Protein 7X4N (pdb70)

Foldseek 3Di:
DAAEAEEFKEQLSQVLVVLQVVQVCVLQQHALQQAHDPVRDDDPCVLPSQWDADPVRGTAGRYAYEFQDCPRVVCVCPDSNVRRYDVLSYDYHHDGQQLFLLCQAPNSVVVCLVSNVVSNVVSVVPTPHHAYYEYEAEQRGNGRQRNVLNNLVVVCVVVVVHAYEYEYEDEDPLPDPDQCSLVSNLLSCLSCLVRHLAYEYFYPVLLVVCCCPQLVDPNDDSVSSSLVVSQVVCLVCVCSRQVWDACVGVVRLSVFAPPDRRLRYWKKFKDDQHWPVDPDDDADALLRQVVSSQVQSGIRAHWHLVPWAWAGKEKEKEAPHDVVVNVVSVVVCVPVHDHHHFPDHDDDYHYIYRNHFRDGDVPDTGDRGHMMMMMTTRILRSLVRLVVSLVSLVVCVVVCPPVVVNVVSGDDSVSSVVSSVVSVVVSVVSVPRHD/DAAAAEEAKDLQRLVLVLLLVVFLCQVLQQFLFQDRDDDDPQSVPRQRHFWDADPPRGTAGRYQYYYQDCVRLVVSCVDRNVNRHDPLSDQYHHPWWPQAQLCQAFNRVVVSPVSNVVVVVVVVVPDPDYQYYEYRAEQFGTNRLRNVLNCLVVVCVVCVPHAYEYAYEADDCVPPVDLCGLQSNLLRLLSCLVGHLAYEYQYVVLLVCCVPVVVNPPDDDPVFSSVLVSLQSCQVCVLCRGDWDQPNGRVRVSVLAPPDRRLRYKKKFKPPDDGPVLDADPPPPPLCLVVRRQACSGISANFGLVVFAWEAKEKEKEADDDVVSNVVVNVVVCVVPVLRYFDVRPPRYHYIYYHHHGPSDRIMMMMITSGLSNLVRLVVSLVSLCVCVVVCNPVCVNVVSPDDCVSSVSSSVVSVVVNVVSVCRRDDDD/DLQVVLLVCLLPPPPVNVVSVVVVHDLCDQDPQQDGSLQSNLQNAPQNSNVVSLVPDHPQLRQGPQRDGSLLNNLLNQRQVSNVVSVVSPYDQQGAGNVGDTSLVSNVVNVNVVNNVVSVVVDDDDPDDPD/DFAFEEEEFAPADPVCVVVPWDFQKDADVPAQKIGGNPDDIFGGPYYHYHPDFQVNVCVPPPLVQLVCQVVQFAAEEEEAAAWPLCLCLQQQLADDPPPDCPPSHHNVLVSQVSNQVVQVVQQDDDPHGKDKWKKKFKWWQALQDTGGLQDDDPQKDWDADPVRHIDIGRTDIGTDDHSVGVVVSSHSSSVPFDFAAFLRGRTFGLTKMKIKMWMWIGDPVDIFIYIYIYIRAGRQDDCVRRVADDPRVSSNVSSNQVVVLVQQQLCCQACHDDHRQPSGVVSSNCVCVQAASYHYYYHYGDHRTCVCPVRRVVSSVSSRSSRNTDHDHDRD

Organism: Sus scrofa (NCBI:txid9823)

Structure (mmCIF, N/CA/C/O backbone):
data_7X4N
#
_entry.id   7X4N
#
_cell.length_a   82.330
_cell.length_b   80.980
_cell.length_c   117.750
_cell.angle_alpha   90.00
_cell.angle_beta   93.51
_cell.angle_gamma   90.00
#
_symmetry.space_group_name_H-M   'P 1 21 1'
#
loop_
_entity.id
_entity.type
_entity.pdbx_description
1 polymer 'Tubulin alpha-1A chain'
2 polymer 'Tubulin beta chain'
3 polymer DARPin
4 polymer 'Kinesin-like protein'
5 non-polymer "GUANOSINE-5'-TRIPHOSPHATE"
6 non-polymer 'MAGNESIUM ION'
7 non-polymer "GUANOSINE-5'-DIPHOSPHATE"
8 non-polymer 'PHOSPHOAMINOPHOSPHONIC ACID-ADENYLATE ESTER'
#
loop_
_atom_site.group_PDB
_atom_site.id
_atom_site.type_symbol
_atom_site.label_atom_id
_atom_site.label_alt_id
_atom_site.label_comp_id
_atom_site.label_asym_id
_atom_site.label_entity_id
_atom_site.label_seq_id
_atom_site.pdbx_PDB_ins_code
_atom_site.Cartn_x
_atom_site.Cartn_y
_atom_site.Cartn_z
_atom_site.occupancy
_atom_site.B_iso_or_equiv
_atom_site.auth_seq_id
_atom_site.auth_comp_id
_atom_site.auth_asym_id
_atom_site.auth_atom_id
_atom_site.pdbx_PDB_model_num
ATOM 1 N N . MET A 1 1 ? -27.791 -30.351 -78.123 1.00 89.78 1 MET A N 1
ATOM 2 C CA . MET A 1 1 ? -28.634 -30.305 -76.939 1.00 85.54 1 MET A CA 1
ATOM 3 C C . MET A 1 1 ? -28.183 -31.456 -76.007 1.00 82.65 1 MET A C 1
ATOM 4 O O . MET A 1 1 ? -28.111 -32.602 -76.444 1.00 94.52 1 MET A O 1
ATOM 9 N N . ARG A 1 2 ? -27.876 -31.161 -74.744 1.00 60.72 2 ARG A N 1
ATOM 10 C CA . ARG A 1 2 ? -27.867 -32.146 -73.660 1.00 64.16 2 ARG A CA 1
ATOM 11 C C . ARG A 1 2 ? -28.109 -31.275 -72.423 1.00 59.19 2 ARG A C 1
ATOM 12 O O . ARG A 1 2 ? -27.520 -30.195 -72.320 1.00 50.79 2 ARG A O 1
ATOM 20 N N . GLU A 1 3 ? -29.017 -31.681 -71.532 1.00 55.51 3 GLU A N 1
ATOM 21 C CA . GLU A 1 3 ? -29.641 -30.715 -70.617 1.00 52.44 3 GLU A CA 1
ATOM 22 C C . GLU A 1 3 ? -28.754 -30.350 -69.415 1.00 46.13 3 GLU A C 1
ATOM 23 O O . GLU A 1 3 ? -27.819 -31.071 -69.048 1.00 47.85 3 GLU A O 1
ATOM 29 N N . CYS A 1 4 ? -29.078 -29.212 -68.782 1.00 40.29 4 CYS A N 1
ATOM 30 C CA . CYS A 1 4 ? -28.505 -28.857 -67.481 1.00 48.00 4 CYS A CA 1
ATOM 31 C C . CYS A 1 4 ? -29.607 -28.498 -66.496 1.00 38.39 4 CYS A C 1
ATOM 32 O O . CYS A 1 4 ? -30.597 -27.862 -66.883 1.00 36.17 4 CYS A O 1
ATOM 35 N N . ILE A 1 5 ? -29.440 -28.912 -65.226 1.00 43.13 5 ILE A N 1
ATOM 36 C CA . ILE A 1 5 ? -30.388 -28.584 -64.147 1.00 41.37 5 ILE A CA 1
ATOM 37 C C . ILE A 1 5 ? -29.719 -27.733 -63.075 1.00 33.72 5 ILE A C 1
ATOM 38 O O . ILE A 1 5 ? -28.657 -28.097 -62.548 1.00 30.78 5 ILE A O 1
ATOM 43 N N . SER A 1 6 ? -30.379 -26.638 -62.709 1.00 31.76 6 SER A N 1
ATOM 44 C CA . SER A 1 6 ? -29.876 -25.710 -61.700 1.00 40.00 6 SER A CA 1
ATOM 45 C C . SER A 1 6 ? -30.536 -25.943 -60.334 1.00 38.34 6 SER A C 1
ATOM 46 O O . SER A 1 6 ? -31.761 -25.844 -60.208 1.00 39.64 6 SER A O 1
ATOM 49 N N . ILE A 1 7 ? -29.738 -26.230 -59.306 1.00 35.59 7 ILE A N 1
ATOM 50 C CA . ILE A 1 7 ? -30.237 -26.264 -57.924 1.00 42.55 7 ILE A CA 1
ATOM 51 C C . ILE A 1 7 ? -29.692 -25.050 -57.187 1.00 34.92 7 ILE A C 1
ATOM 52 O O . ILE A 1 7 ? -28.469 -24.871 -57.113 1.00 37.68 7 ILE A O 1
ATOM 57 N N . HIS A 1 8 ? -30.580 -24.226 -56.626 1.00 28.50 8 HIS A N 1
ATOM 58 C CA . HIS A 1 8 ? -30.160 -23.088 -55.799 1.00 38.73 8 HIS A CA 1
ATOM 59 C C . HIS A 1 8 ? -30.493 -23.324 -54.321 1.00 39.24 8 HIS A C 1
ATOM 60 O O . HIS A 1 8 ? -31.675 -23.443 -53.950 1.00 33.78 8 HIS A O 1
ATOM 67 N N . VAL A 1 9 ? -29.448 -23.351 -53.481 1.00 37.74 9 VAL A N 1
ATOM 68 C CA . VAL A 1 9 ? -29.532 -23.751 -52.072 1.00 41.62 9 VAL A CA 1
ATOM 69 C C . VAL A 1 9 ? -29.292 -22.548 -51.165 1.00 37.87 9 VAL A C 1
ATOM 70 O O . VAL A 1 9 ? -28.259 -21.869 -51.271 1.00 34.51 9 VAL A O 1
ATOM 74 N N . GLY A 1 10 ? -30.216 -22.316 -50.236 1.00 38.42 10 GLY A N 1
ATOM 75 C CA . GLY A 1 10 ? -29.954 -21.347 -49.190 1.00 37.72 10 GLY A CA 1
ATOM 76 C C . GLY A 1 10 ? -30.032 -19.928 -49.692 1.00 41.59 10 GLY A C 1
ATOM 77 O O . GLY A 1 10 ? -29.987 -19.702 -50.907 1.00 47.51 10 GLY A O 1
ATOM 78 N N . GLN A 1 11 ? -30.132 -18.968 -48.766 1.00 43.46 11 GLN A N 1
ATOM 79 C CA . GLN A 1 11 ? -30.551 -17.610 -49.111 1.00 41.52 11 GLN A CA 1
ATOM 80 C C . GLN A 1 11 ? -29.759 -17.050 -50.292 1.00 39.85 11 GLN A C 1
ATOM 81 O O . GLN A 1 11 ? -30.337 -16.613 -51.294 1.00 41.66 11 GLN A O 1
ATOM 87 N N . ALA A 1 12 ? -28.431 -17.045 -50.189 1.00 34.85 12 ALA A N 1
ATOM 88 C CA . ALA A 1 12 ? -27.632 -16.539 -51.289 1.00 34.10 12 ALA A CA 1
ATOM 89 C C . ALA A 1 12 ? -27.941 -17.313 -52.565 1.00 44.11 12 ALA A C 1
ATOM 90 O O . ALA A 1 12 ? -28.202 -16.725 -53.623 1.00 42.63 12 ALA A O 1
ATOM 92 N N . GLY A 1 13 ? -27.962 -18.641 -52.472 1.00 44.69 13 GLY A N 1
ATOM 93 C CA . GLY A 1 13 ? -28.258 -19.434 -53.646 1.00 39.61 13 GLY A CA 1
ATOM 94 C C . GLY A 1 13 ? -29.541 -18.998 -54.314 1.00 39.55 13 GLY A C 1
ATOM 95 O O . GLY A 1 13 ? -29.600 -18.855 -55.536 1.00 42.04 13 GLY A O 1
ATOM 96 N N . VAL A 1 14 ? -30.580 -18.749 -53.524 1.00 36.47 14 VAL A N 1
ATOM 97 C CA . VAL A 1 14 ? -31.872 -18.487 -54.141 1.00 41.75 14 VAL A CA 1
ATOM 98 C C . VAL A 1 14 ? -31.899 -17.097 -54.759 1.00 41.48 14 VAL A C 1
ATOM 99 O O . VAL A 1 14 ? -32.410 -16.906 -55.867 1.00 43.56 14 VAL A O 1
ATOM 103 N N . GLN A 1 15 ? -31.346 -16.107 -54.074 1.00 41.47 15 GLN A N 1
ATOM 104 C CA . GLN A 1 15 ? -31.465 -14.757 -54.606 1.00 45.50 15 GLN A CA 1
ATOM 105 C C . GLN A 1 15 ? -30.503 -14.505 -55.756 1.00 41.26 15 GLN A C 1
ATOM 106 O O . GLN A 1 15 ? -30.728 -13.589 -56.559 1.00 39.68 15 GLN A O 1
ATOM 112 N N . ILE A 1 16 ? -29.454 -15.307 -55.858 1.00 34.04 16 ILE A N 1
ATOM 113 C CA . ILE A 1 16 ? -28.553 -15.184 -56.979 1.00 34.10 16 ILE A CA 1
ATOM 114 C C . ILE A 1 16 ? -29.111 -15.919 -58.183 1.00 38.32 16 ILE A C 1
ATOM 115 O O . ILE A 1 16 ? -29.086 -15.405 -59.305 1.00 43.53 16 ILE A O 1
ATOM 120 N N . GLY A 1 17 ? -29.666 -17.104 -57.965 1.00 36.63 17 GLY A N 1
ATOM 121 C CA . GLY A 1 17 ? -30.374 -17.782 -59.033 1.00 37.03 17 GLY A CA 1
ATOM 122 C C . GLY A 1 17 ? -31.572 -17.002 -59.529 1.00 40.01 17 GLY A C 1
ATOM 123 O O . GLY A 1 17 ? -31.899 -17.039 -60.713 1.00 47.08 17 GLY A O 1
ATOM 124 N N . ASN A 1 18 ? -32.231 -16.267 -58.651 1.00 39.99 18 ASN A N 1
ATOM 125 C CA . ASN A 1 18 ? -33.312 -15.423 -59.130 1.00 43.29 18 ASN A CA 1
ATOM 126 C C . ASN A 1 18 ? -32.776 -14.346 -60.064 1.00 39.32 18 ASN A C 1
ATOM 127 O O . ASN A 1 18 ? -33.400 -14.026 -61.085 1.00 38.53 18 ASN A O 1
ATOM 132 N N . ALA A 1 19 ? -31.625 -13.774 -59.723 1.00 33.15 19 ALA A N 1
ATOM 133 C CA . ALA A 1 19 ? -31.052 -12.759 -60.585 1.00 35.56 19 ALA A CA 1
ATOM 134 C C . ALA A 1 19 ? -30.531 -13.387 -61.862 1.00 41.41 19 ALA A C 1
ATOM 135 O O . ALA A 1 19 ? -30.525 -12.748 -62.921 1.00 35.97 19 ALA A O 1
ATOM 137 N N . CYS A 1 20 ? -30.098 -14.639 -61.770 1.00 38.56 20 CYS A N 1
ATOM 138 C CA . CYS A 1 20 ? -29.565 -15.324 -62.927 1.00 31.94 20 CYS A CA 1
ATOM 139 C C . CYS A 1 20 ? -30.666 -15.612 -63.932 1.00 39.53 20 CYS A C 1
ATOM 140 O O . CYS A 1 20 ? -30.534 -15.305 -65.125 1.00 39.24 20 CYS A O 1
ATOM 143 N N . TRP A 1 21 ? -31.776 -16.172 -63.473 1.00 36.00 21 TRP A N 1
ATOM 144 C CA . TRP A 1 21 ? -32.816 -16.500 -64.432 1.00 35.91 21 TRP A CA 1
ATOM 145 C C . TRP A 1 21 ? -33.464 -15.246 -65.005 1.00 38.33 21 TRP A C 1
ATOM 146 O O . TRP A 1 21 ? -33.827 -15.240 -66.187 1.00 44.80 21 TRP A O 1
ATOM 157 N N . GLU A 1 22 ? -33.565 -14.168 -64.213 1.00 42.00 22 GLU A N 1
ATOM 158 C CA . GLU A 1 22 ? -33.960 -12.860 -64.748 1.00 40.80 22 GLU A CA 1
ATOM 159 C C . GLU A 1 22 ? -33.132 -12.486 -65.976 1.00 40.73 22 GLU A C 1
ATOM 160 O O . GLU A 1 22 ? -33.676 -12.148 -67.035 1.00 36.31 22 GLU A O 1
ATOM 166 N N . LEU A 1 23 ? -31.805 -12.547 -65.840 1.00 36.78 23 LEU A N 1
ATOM 167 C CA . LEU A 1 23 ? -30.921 -12.189 -66.938 1.00 36.34 23 LEU A CA 1
ATOM 168 C C . LEU A 1 23 ? -30.984 -13.225 -68.054 1.00 44.81 23 LEU A C 1
ATOM 169 O O . LEU A 1 23 ? -30.902 -12.870 -69.233 1.00 41.18 23 LEU A O 1
ATOM 174 N N . TYR A 1 24 ? -31.127 -14.510 -67.706 1.00 46.60 24 TYR A N 1
ATOM 175 C CA . TYR A 1 24 ? -31.303 -15.537 -68.730 1.00 37.34 24 TYR A CA 1
ATOM 176 C C . TYR A 1 24 ? -32.523 -15.235 -69.577 1.00 43.70 24 TYR A C 1
ATOM 177 O O . TYR A 1 24 ? -32.464 -15.288 -70.812 1.00 47.44 24 TYR A O 1
ATOM 186 N N . CYS A 1 25 ? -33.641 -14.902 -68.929 1.00 42.71 25 CYS A N 1
ATOM 187 C CA . CYS A 1 25 ? -34.878 -14.678 -69.670 1.00 47.12 25 CYS A CA 1
ATOM 188 C C . CYS A 1 25 ? -34.728 -13.518 -70.649 1.00 51.29 25 CYS A C 1
ATOM 189 O O . CYS A 1 25 ? -35.120 -13.626 -71.820 1.00 53.61 25 CYS A O 1
ATOM 192 N N . LEU A 1 26 ? -34.147 -12.400 -70.186 1.00 45.69 26 LEU A N 1
ATOM 193 C CA . LEU A 1 26 ? -33.884 -11.265 -71.070 1.00 40.75 26 LEU A CA 1
ATOM 194 C C . LEU A 1 26 ? -33.005 -11.665 -72.250 1.00 46.84 26 LEU A C 1
ATOM 195 O O . LEU A 1 26 ? -33.196 -11.177 -73.372 1.00 47.73 26 LEU A O 1
ATOM 200 N N . GLU A 1 27 ? -32.035 -12.554 -72.013 1.00 47.02 27 GLU A N 1
ATOM 201 C CA . GLU A 1 27 ? -31.049 -12.873 -73.035 1.00 43.74 27 GLU A CA 1
ATOM 202 C C . GLU A 1 27 ? -31.664 -13.651 -74.191 1.00 44.45 27 GLU A C 1
ATOM 203 O O . GLU A 1 27 ? -31.192 -13.543 -75.324 1.00 43.73 27 GLU A O 1
ATOM 209 N N . HIS A 1 28 ? -32.726 -14.403 -73.942 1.00 43.90 28 HIS A N 1
ATOM 210 C CA . HIS A 1 28 ? -33.467 -15.073 -74.997 1.00 44.04 28 HIS A CA 1
ATOM 211 C C . HIS A 1 28 ? -34.874 -14.509 -75.133 1.00 49.35 28 HIS A C 1
ATOM 212 O O . HIS A 1 28 ? -35.802 -15.233 -75.503 1.00 55.10 28 HIS A O 1
ATOM 219 N N . GLY A 1 29 ? -35.047 -13.228 -74.814 1.00 47.92 29 GLY A N 1
ATOM 220 C CA . GLY A 1 29 ? -36.297 -12.535 -75.059 1.00 49.72 29 GLY A CA 1
ATOM 221 C C . GLY A 1 29 ? -37.525 -13.271 -74.571 1.00 49.39 29 GLY A C 1
ATOM 222 O O . GLY A 1 29 ? -38.596 -13.152 -75.172 1.00 51.43 29 GLY A O 1
ATOM 223 N N . ILE A 1 30 ? -37.372 -14.059 -73.490 1.00 54.62 30 ILE A N 1
ATOM 224 C CA . ILE A 1 30 ? -38.484 -14.717 -72.804 1.00 57.44 30 ILE A CA 1
ATOM 225 C C . ILE A 1 30 ? -38.994 -13.802 -71.701 1.00 56.85 30 ILE A C 1
ATOM 226 O O . ILE A 1 30 ? -38.212 -13.114 -71.030 1.00 51.49 30 ILE A O 1
ATOM 231 N N . GLN A 1 31 ? -40.325 -13.798 -71.508 1.00 62.64 31 GLN A N 1
ATOM 232 C CA . GLN A 1 31 ? -41.053 -12.908 -70.614 1.00 63.78 31 GLN A CA 1
ATOM 233 C C . GLN A 1 31 ? -41.254 -13.546 -69.244 1.00 69.25 31 GLN A C 1
ATOM 234 O O . GLN A 1 31 ? -41.161 -14.768 -69.092 1.00 72.43 31 GLN A O 1
ATOM 240 N N . PRO A 1 32 ? -41.531 -12.741 -68.206 1.00 66.96 32 PRO A N 1
ATOM 241 C CA . PRO A 1 32 ? -41.639 -13.304 -66.852 1.00 67.08 32 PRO A CA 1
ATOM 242 C C . PRO A 1 32 ? -42.809 -14.257 -66.655 1.00 66.01 32 PRO A C 1
ATOM 243 O O . PRO A 1 32 ? -43.093 -14.667 -65.518 1.00 62.43 32 PRO A O 1
ATOM 247 N N . ASP A 1 33 ? -43.497 -14.612 -67.741 1.00 62.78 33 ASP A N 1
ATOM 248 C CA . ASP A 1 33 ? -44.594 -15.567 -67.663 1.00 66.40 33 ASP A CA 1
ATOM 249 C C . ASP A 1 33 ? -44.325 -16.852 -68.444 1.00 58.01 33 ASP A C 1
ATOM 250 O O . ASP A 1 33 ? -45.226 -17.690 -68.571 1.00 58.60 33 ASP A O 1
ATOM 255 N N . GLY A 1 34 ? -43.099 -17.053 -68.923 1.00 56.39 34 GLY A N 1
ATOM 256 C CA . GLY A 1 34 ? -42.757 -18.188 -69.760 1.00 71.96 34 GLY A CA 1
ATOM 257 C C . GLY A 1 34 ? -42.850 -17.971 -71.272 1.00 70.38 34 GLY A C 1
ATOM 258 O O . GLY A 1 34 ? -42.117 -18.627 -72.025 1.00 59.55 34 GLY A O 1
ATOM 259 N N . GLN A 1 35 ? -43.730 -17.080 -71.736 1.00 72.96 35 GLN A N 1
ATOM 260 C CA . GLN A 1 35 ? -44.039 -16.984 -73.159 1.00 73.51 35 GLN A CA 1
ATOM 261 C C . GLN A 1 35 ? -42.946 -16.238 -73.914 1.00 72.26 35 GLN A C 1
ATOM 262 O O . GLN A 1 35 ? -42.242 -15.389 -73.362 1.00 74.32 35 GLN A O 1
ATOM 268 N N . MET A 1 36 ? -42.820 -16.561 -75.195 1.00 69.61 36 MET A N 1
ATOM 269 C CA . MET A 1 36 ? -41.807 -15.955 -76.036 1.00 72.53 36 MET A CA 1
ATOM 270 C C . MET A 1 36 ? -42.460 -15.392 -77.289 1.00 72.60 36 MET A C 1
ATOM 271 O O . MET A 1 36 ? -43.408 -15.987 -77.816 1.00 72.33 36 MET A O 1
ATOM 276 N N . PRO A 1 37 ? -42.008 -14.231 -77.763 1.00 74.41 37 PRO A N 1
ATOM 277 C CA . PRO A 1 37 ? -42.453 -13.744 -79.077 1.00 77.73 37 PRO A CA 1
ATOM 278 C C . PRO A 1 37 ? -41.942 -14.649 -80.191 1.00 77.33 37 PRO A C 1
ATOM 279 O O . PRO A 1 37 ? -40.747 -14.947 -80.258 1.00 82.24 37 PRO A O 1
ATOM 283 N N . SER A 1 38 ? -42.851 -15.072 -81.081 1.00 80.27 38 SER A N 1
ATOM 284 C CA . SER A 1 38 ? -42.460 -15.920 -82.211 1.00 82.58 38 SER A CA 1
ATOM 285 C C . SER A 1 38 ? -41.378 -15.285 -83.077 1.00 77.96 38 SER A C 1
ATOM 286 O O . SER A 1 38 ? -40.706 -15.998 -83.826 1.00 79.14 38 SER A O 1
ATOM 289 N N . ASP A 1 39 ? -41.208 -13.963 -82.997 1.00 79.27 39 ASP A N 1
ATOM 290 C CA . ASP A 1 39 ? -40.092 -13.289 -83.648 1.00 78.17 39 ASP A CA 1
ATOM 291 C C . ASP A 1 39 ? -38.754 -13.949 -83.345 1.00 80.20 39 ASP A C 1
ATOM 292 O O . ASP A 1 39 ? -37.823 -13.837 -84.147 1.00 84.24 39 ASP A O 1
ATOM 297 N N . LYS A 1 40 ? -38.626 -14.624 -82.191 1.00 76.79 40 LYS A N 1
ATOM 298 C CA . LYS A 1 40 ? -37.346 -15.162 -81.735 1.00 72.87 40 LYS A CA 1
ATOM 299 C C . LYS A 1 40 ? -37.358 -16.690 -81.583 1.00 77.52 40 LYS A C 1
ATOM 300 O O . LYS A 1 40 ? -36.609 -17.236 -80.769 1.00 78.35 40 LYS A O 1
ATOM 306 N N . THR A 1 41 ? -38.181 -17.396 -82.367 1.00 82.06 41 THR A N 1
ATOM 307 C CA . THR A 1 41 ? -38.168 -18.854 -82.482 1.00 78.63 41 THR A CA 1
ATOM 308 C C . THR A 1 41 ? -37.452 -19.280 -83.767 1.00 86.29 41 THR A C 1
ATOM 309 O O . THR A 1 41 ? -37.403 -18.529 -84.746 1.00 94.39 41 THR A O 1
ATOM 313 N N . ILE A 1 42 ? -36.914 -20.511 -83.782 1.00 88.74 42 ILE A N 1
ATOM 314 C CA . ILE A 1 42 ? -36.184 -20.970 -84.964 1.00 94.97 42 ILE A CA 1
ATOM 315 C C . ILE A 1 42 ? -36.738 -22.268 -85.528 1.00 87.43 42 ILE A C 1
ATOM 316 O O . ILE A 1 42 ? -37.496 -22.998 -84.889 1.00 90.87 42 ILE A O 1
ATOM 321 N N . GLY A 1 43 ? -36.331 -22.543 -86.763 1.00 86.31 43 GLY A N 1
ATOM 322 C CA . GLY A 1 43 ? -36.449 -23.899 -87.280 1.00 88.27 43 GLY A CA 1
ATOM 323 C C . GLY A 1 43 ? -35.482 -24.811 -86.565 1.00 96.84 43 GLY A C 1
ATOM 324 O O . GLY A 1 43 ? -34.312 -24.480 -86.361 1.00 106.13 43 GLY A O 1
ATOM 325 N N . GLY A 1 44 ? -35.983 -25.973 -86.167 1.00 91.92 44 GLY A N 1
ATOM 326 C CA . GLY A 1 44 ? -35.208 -26.844 -85.275 1.00 91.17 44 GLY A CA 1
ATOM 327 C C . GLY A 1 44 ? -34.015 -27.479 -85.957 1.00 104.75 44 GLY A C 1
ATOM 328 O O . GLY A 1 44 ? -34.044 -27.814 -87.147 1.00 111.87 44 GLY A O 1
ATOM 329 N N . GLY A 1 45 ? -32.958 -27.646 -85.176 1.00 108.26 45 GLY A N 1
ATOM 330 C CA . GLY A 1 45 ? -31.693 -28.164 -85.692 1.00 104.88 45 GLY A CA 1
ATOM 331 C C . GLY A 1 45 ? -30.722 -28.480 -84.583 1.00 92.76 45 GLY A C 1
ATOM 332 O O . GLY A 1 45 ? -30.838 -29.517 -83.936 1.00 86.57 45 GLY A O 1
ATOM 333 N N . SER A 1 48 ? -33.752 -21.751 -80.400 1.00 73.09 48 SER A N 1
ATOM 334 C CA . SER A 1 48 ? -34.072 -22.600 -79.256 1.00 64.97 48 SER A CA 1
ATOM 335 C C . SER A 1 48 ? -32.961 -23.613 -78.970 1.00 63.88 48 SER A C 1
ATOM 336 O O . SER A 1 48 ? -33.144 -24.822 -79.177 1.00 64.29 48 SER A O 1
ATOM 339 N N . PHE A 1 49 ? -31.796 -23.107 -78.542 1.00 62.06 49 PHE A N 1
ATOM 340 C CA . PHE A 1 49 ? -30.768 -23.925 -77.905 1.00 63.85 49 PHE A CA 1
ATOM 341 C C . PHE A 1 49 ? -30.709 -23.672 -76.406 1.00 67.98 49 PHE A C 1
ATOM 342 O O . PHE A 1 49 ? -29.638 -23.738 -75.789 1.00 67.67 49 PHE A O 1
ATOM 350 N N . ASN A 1 50 ? -31.858 -23.348 -75.831 1.00 60.81 50 ASN A N 1
ATOM 351 C CA . ASN A 1 50 ? -32.099 -23.329 -74.400 1.00 49.94 50 ASN A CA 1
ATOM 352 C C . ASN A 1 50 ? -32.251 -24.772 -73.910 1.00 55.02 50 ASN A C 1
ATOM 353 O O . ASN A 1 50 ? -33.304 -25.404 -74.067 1.00 51.02 50 ASN A O 1
ATOM 358 N N . THR A 1 51 ? -31.163 -25.308 -73.364 1.00 47.88 51 THR A N 1
ATOM 359 C CA . THR A 1 51 ? -31.152 -26.553 -72.609 1.00 44.91 51 THR A CA 1
ATOM 360 C C . THR A 1 51 ? -31.399 -26.337 -71.112 1.00 50.91 51 THR A C 1
ATOM 361 O O . THR A 1 51 ? -31.691 -27.301 -70.389 1.00 45.53 51 THR A O 1
ATOM 365 N N . PHE A 1 52 ? -31.203 -25.100 -70.635 1.00 48.55 52 PHE A N 1
ATOM 366 C CA . PHE A 1 52 ? -31.603 -24.601 -69.324 1.00 40.14 52 PHE A CA 1
ATOM 367 C C . PHE A 1 52 ? -33.095 -24.329 -69.250 1.00 43.30 52 PHE A C 1
ATOM 368 O O . PHE A 1 52 ? -33.608 -24.005 -68.180 1.00 45.28 52 PHE A O 1
ATOM 376 N N . PHE A 1 53 ? -33.794 -24.407 -70.360 1.00 44.77 53 PHE A N 1
ATOM 377 C CA . PHE A 1 53 ? -35.217 -24.143 -70.380 1.00 48.88 53 PHE A CA 1
ATOM 378 C C . PHE A 1 53 ? -35.902 -25.341 -71.017 1.00 51.63 53 PHE A C 1
ATOM 379 O O . PHE A 1 53 ? -35.348 -25.992 -71.910 1.00 54.49 53 PHE A O 1
ATOM 387 N N . SER A 1 54 ? -37.109 -25.627 -70.551 1.00 53.77 54 SER A N 1
ATOM 388 C CA . SER A 1 54 ? -37.897 -26.741 -71.050 1.00 54.11 54 SER A CA 1
ATOM 389 C C . SER A 1 54 ? -39.129 -26.179 -71.729 1.00 56.26 54 SER A C 1
ATOM 390 O O . SER A 1 54 ? -39.757 -25.251 -71.218 1.00 57.91 54 SER A O 1
ATOM 393 N N . GLU A 1 55 ? -39.440 -26.704 -72.897 1.00 69.28 55 GLU A N 1
ATOM 394 C CA . GLU A 1 55 ? -40.602 -26.243 -73.627 1.00 75.34 55 GLU A CA 1
ATOM 395 C C . GLU A 1 55 ? -41.789 -27.109 -73.244 1.00 76.18 55 GLU A C 1
ATOM 396 O O . GLU A 1 55 ? -41.655 -28.323 -73.046 1.00 75.51 55 GLU A O 1
ATOM 402 N N . THR A 1 56 ? -42.944 -26.475 -73.113 1.00 75.32 56 THR A N 1
ATOM 403 C CA . THR A 1 56 ? -44.181 -27.197 -72.895 1.00 81.73 56 THR A CA 1
ATOM 404 C C . THR A 1 56 ? -45.196 -26.749 -73.942 1.00 88.88 56 THR A C 1
ATOM 405 O O . THR A 1 56 ? -44.964 -25.803 -74.703 1.00 87.51 56 THR A O 1
ATOM 409 N N . GLY A 1 57 ? -46.311 -27.471 -74.014 1.00 88.73 57 GLY A N 1
ATOM 410 C CA . GLY A 1 57 ? -47.410 -27.026 -74.849 1.00 85.22 57 GLY A CA 1
ATOM 411 C C . GLY A 1 57 ? -47.925 -25.673 -74.401 1.00 86.62 57 GLY A C 1
ATOM 412 O O . GLY A 1 57 ? -47.870 -25.326 -73.221 1.00 95.20 57 GLY A O 1
ATOM 413 N N . ALA A 1 58 ? -48.434 -24.907 -75.367 1.00 82.87 58 ALA A N 1
ATOM 414 C CA . ALA A 1 58 ? -48.794 -23.494 -75.224 1.00 88.74 58 ALA A CA 1
ATOM 415 C C . ALA A 1 58 ? -47.570 -22.593 -75.107 1.00 91.60 58 ALA A C 1
ATOM 416 O O . ALA A 1 58 ? -47.690 -21.442 -74.670 1.00 93.46 58 ALA A O 1
ATOM 418 N N . GLY A 1 59 ? -46.399 -23.098 -75.490 1.00 91.19 59 GLY A N 1
ATOM 419 C CA . GLY A 1 59 ? -45.196 -22.280 -75.584 1.00 86.43 59 GLY A CA 1
ATOM 420 C C . GLY A 1 59 ? -44.806 -21.535 -74.323 1.00 86.35 59 GLY A C 1
ATOM 421 O O . GLY A 1 59 ? -44.360 -20.380 -74.404 1.00 83.89 59 GLY A O 1
ATOM 422 N N . LYS A 1 60 ? -44.982 -22.158 -73.153 1.00 77.22 60 LYS A N 1
ATOM 423 C CA . LYS A 1 60 ? -44.368 -21.659 -71.929 1.00 73.09 60 LYS A CA 1
ATOM 424 C C . LYS A 1 60 ? -42.995 -22.311 -71.792 1.00 67.44 60 LYS A C 1
ATOM 425 O O . LYS A 1 60 ? -42.842 -23.511 -72.053 1.00 66.50 60 LYS A O 1
ATOM 431 N N . HIS A 1 61 ? -41.997 -21.504 -71.430 1.00 63.00 61 HIS A N 1
ATOM 432 C CA . HIS A 1 61 ? -40.635 -21.964 -71.178 1.00 59.26 61 HIS A CA 1
ATOM 433 C C . HIS A 1 61 ? -40.356 -21.902 -69.675 1.00 58.72 61 HIS A C 1
ATOM 434 O O . HIS A 1 61 ? -40.460 -20.838 -69.052 1.00 53.29 61 HIS A O 1
ATOM 441 N N . VAL A 1 62 ? -40.031 -23.049 -69.092 1.00 55.91 62 VAL A N 1
ATOM 442 C CA . VAL A 1 62 ? -39.978 -23.223 -67.648 1.00 51.42 62 VAL A CA 1
ATOM 443 C C . VAL A 1 62 ? -38.558 -23.609 -67.258 1.00 49.89 62 VAL A C 1
ATOM 444 O O . VAL A 1 62 ? -38.062 -24.656 -67.688 1.00 46.46 62 VAL A O 1
ATOM 448 N N . PRO A 1 63 ? -37.869 -22.814 -66.442 1.00 48.87 63 PRO A N 1
ATOM 449 C CA . PRO A 1 63 ? -36.447 -23.078 -66.198 1.00 45.35 63 PRO A CA 1
ATOM 450 C C . PRO A 1 63 ? -36.250 -24.451 -65.575 1.00 51.21 63 PRO A C 1
ATOM 451 O O . PRO A 1 63 ? -37.071 -24.913 -64.776 1.00 53.35 63 PRO A O 1
ATOM 455 N N . ARG A 1 64 ? -35.162 -25.122 -65.973 1.00 50.50 64 ARG A N 1
ATOM 456 C CA . ARG A 1 64 ? -34.768 -26.388 -65.346 1.00 48.02 64 ARG A CA 1
ATOM 457 C C . ARG A 1 64 ? -34.029 -26.074 -64.038 1.00 41.73 64 ARG A C 1
ATOM 458 O O . ARG A 1 64 ? -32.809 -26.210 -63.901 1.00 38.52 64 ARG A O 1
ATOM 466 N N . ALA A 1 65 ? -34.800 -25.660 -63.042 1.00 45.61 65 ALA A N 1
ATOM 467 C CA . ALA A 1 65 ? -34.192 -25.179 -61.809 1.00 46.52 65 ALA A CA 1
ATOM 468 C C . ALA A 1 65 ? -34.999 -25.612 -60.595 1.00 44.31 65 ALA A C 1
ATOM 469 O O . ALA A 1 65 ? -36.230 -25.665 -60.642 1.00 46.93 65 ALA A O 1
ATOM 471 N N . VAL A 1 66 ? -34.290 -25.915 -59.508 1.00 42.61 66 VAL A N 1
ATOM 472 C CA . VAL A 1 66 ? -34.890 -26.192 -58.206 1.00 44.37 66 VAL A CA 1
ATOM 473 C C . VAL A 1 66 ? -34.305 -25.196 -57.210 1.00 37.69 66 VAL A C 1
ATOM 474 O O . VAL A 1 66 ? -33.080 -25.003 -57.151 1.00 34.38 66 VAL A O 1
ATOM 478 N N . PHE A 1 67 ? -35.188 -24.519 -56.481 1.00 37.04 67 PHE A N 1
ATOM 479 C CA . PHE A 1 67 ? -34.823 -23.507 -55.493 1.00 41.67 67 PHE A CA 1
ATOM 480 C C . PHE A 1 67 ? -35.148 -24.076 -54.116 1.00 45.00 67 PHE A C 1
ATOM 481 O O . PHE A 1 67 ? -36.305 -24.422 -53.842 1.00 46.31 67 PHE A O 1
ATOM 489 N N . VAL A 1 68 ? -34.150 -24.202 -53.250 1.00 38.47 68 VAL A N 1
ATOM 490 C CA . VAL A 1 68 ? -34.389 -24.885 -51.981 1.00 51.00 68 VAL A CA 1
ATOM 491 C C . VAL A 1 68 ? -33.905 -24.034 -50.805 1.00 45.28 68 VAL A C 1
ATOM 492 O O . VAL A 1 68 ? -32.739 -23.616 -50.758 1.00 41.84 68 VAL A O 1
ATOM 496 N N . ASP A 1 69 ? -34.815 -23.768 -49.862 1.00 44.27 69 ASP A N 1
ATOM 497 C CA . ASP A 1 69 ? -34.467 -23.100 -48.611 1.00 52.54 69 ASP A CA 1
ATOM 498 C C . ASP A 1 69 ? -35.142 -23.787 -47.424 1.00 47.77 69 ASP A C 1
ATOM 499 O O . ASP A 1 69 ? -36.301 -24.209 -47.504 1.00 45.99 69 ASP A O 1
ATOM 504 N N . LEU A 1 70 ? -34.409 -23.894 -46.314 1.00 48.52 70 LEU A N 1
ATOM 505 C CA . LEU A 1 70 ? -34.983 -24.531 -45.127 1.00 55.24 70 LEU A CA 1
ATOM 506 C C . LEU A 1 70 ? -36.007 -23.645 -44.419 1.00 48.35 70 LEU A C 1
ATOM 507 O O . LEU A 1 70 ? -36.840 -24.182 -43.685 1.00 44.75 70 LEU A O 1
ATOM 512 N N . GLU A 1 71 ? -35.968 -22.316 -44.630 1.00 47.61 71 GLU A N 1
ATOM 513 C CA . GLU A 1 71 ? -36.967 -21.344 -44.187 1.00 47.10 71 GLU A CA 1
ATOM 514 C C . GLU A 1 71 ? -37.816 -20.907 -45.376 1.00 51.38 71 GLU A C 1
ATOM 515 O O . GLU A 1 71 ? -37.422 -21.099 -46.532 1.00 61.63 71 GLU A O 1
ATOM 521 N N . PRO A 1 72 ? -38.972 -20.307 -45.149 1.00 46.27 72 PRO A N 1
ATOM 522 C CA . PRO A 1 72 ? -39.855 -20.028 -46.288 1.00 48.85 72 PRO A CA 1
ATOM 523 C C . PRO A 1 72 ? -39.798 -18.609 -46.827 1.00 47.38 72 PRO A C 1
ATOM 524 O O . PRO A 1 72 ? -40.335 -18.352 -47.901 1.00 50.60 72 PRO A O 1
ATOM 528 N N . THR A 1 73 ? -39.159 -17.681 -46.117 1.00 50.27 73 THR A N 1
ATOM 529 C CA . THR A 1 73 ? -39.308 -16.266 -46.455 1.00 48.40 73 THR A CA 1
ATOM 530 C C . THR A 1 73 ? -38.718 -15.911 -47.830 1.00 49.06 73 THR A C 1
ATOM 531 O O . THR A 1 73 ? -39.325 -15.145 -48.590 1.00 42.72 73 THR A O 1
ATOM 535 N N . VAL A 1 74 ? -37.536 -16.428 -48.171 1.00 43.47 74 VAL A N 1
ATOM 536 C CA . VAL A 1 74 ? -36.916 -15.946 -49.399 1.00 41.76 74 VAL A CA 1
ATOM 537 C C . VAL A 1 74 ? -37.615 -16.531 -50.624 1.00 48.90 74 VAL A C 1
ATOM 538 O O . VAL A 1 74 ? -37.892 -15.816 -51.596 1.00 53.75 74 VAL A O 1
ATOM 542 N N . ILE A 1 75 ? -37.911 -17.831 -50.613 1.00 43.48 75 ILE A N 1
ATOM 543 C CA . ILE A 1 75 ? -38.611 -18.395 -51.755 1.00 42.58 75 ILE A CA 1
ATOM 544 C C . ILE A 1 75 ? -40.057 -17.925 -51.785 1.00 46.19 75 ILE A C 1
ATOM 545 O O . ILE A 1 75 ? -40.677 -17.874 -52.851 1.00 48.78 75 ILE A O 1
ATOM 550 N N . ASP A 1 76 ? -40.606 -17.528 -50.645 1.00 48.38 76 ASP A N 1
ATOM 551 C CA . ASP A 1 76 ? -41.907 -16.871 -50.675 1.00 53.23 76 ASP A CA 1
ATOM 552 C C . ASP A 1 76 ? -41.872 -15.615 -51.545 1.00 49.60 76 ASP A C 1
ATOM 553 O O . ASP A 1 76 ? -42.876 -15.268 -52.173 1.00 55.85 76 ASP A O 1
ATOM 558 N N . GLU A 1 77 ? -40.731 -14.929 -51.600 1.00 47.07 77 GLU A N 1
ATOM 559 C CA . GLU A 1 77 ? -40.601 -13.699 -52.371 1.00 54.12 77 GLU A CA 1
ATOM 560 C C . GLU A 1 77 ? -40.281 -13.974 -53.846 1.00 58.06 77 GLU A C 1
ATOM 561 O O . GLU A 1 77 ? -40.290 -13.041 -54.667 1.00 51.21 77 GLU A O 1
ATOM 567 N N . VAL A 1 78 ? -40.001 -15.236 -54.184 1.00 55.63 78 VAL A N 1
ATOM 568 C CA . VAL A 1 78 ? -39.989 -15.719 -55.566 1.00 54.57 78 VAL A CA 1
ATOM 569 C C . VAL A 1 78 ? -41.382 -16.170 -56.007 1.00 57.88 78 VAL A C 1
ATOM 570 O O . VAL A 1 78 ? -41.739 -16.037 -57.188 1.00 56.40 78 VAL A O 1
ATOM 574 N N . ARG A 1 79 ? -42.183 -16.684 -55.071 1.00 54.76 79 ARG A N 1
ATOM 575 C CA . ARG A 1 79 ? -43.485 -17.250 -55.390 1.00 55.81 79 ARG A CA 1
ATOM 576 C C . ARG A 1 79 ? -44.544 -16.193 -55.649 1.00 56.55 79 ARG A C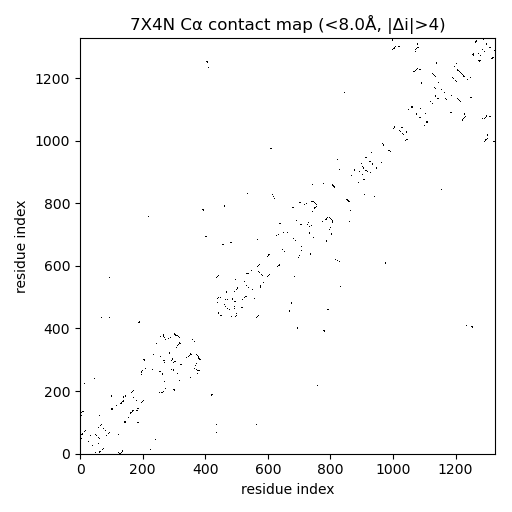 1
ATOM 577 O O . ARG A 1 79 ? -45.597 -16.518 -56.209 1.00 53.65 79 ARG A O 1
ATOM 585 N N . THR A 1 80 ? -44.308 -14.944 -55.241 1.00 57.89 80 THR A N 1
ATOM 586 C CA . THR A 1 80 ? -45.299 -13.895 -55.442 1.00 63.03 80 THR A CA 1
ATOM 587 C C . THR A 1 80 ? -44.737 -12.675 -56.158 1.00 61.61 80 THR A C 1
ATOM 588 O O . THR A 1 80 ? -45.425 -11.652 -56.237 1.00 63.05 80 THR A O 1
ATOM 592 N N . GLY A 1 81 ? -43.514 -12.747 -56.675 1.00 61.63 81 GLY A N 1
ATOM 593 C CA . GLY A 1 81 ? -42.930 -11.652 -57.415 1.00 57.09 81 GLY A CA 1
ATOM 594 C C . GLY A 1 81 ? -43.272 -11.712 -58.891 1.00 63.56 81 GLY A C 1
ATOM 595 O O . GLY A 1 81 ? -44.129 -12.476 -59.342 1.00 61.50 81 GLY A O 1
ATOM 596 N N . THR A 1 82 ? -42.558 -10.881 -59.654 1.00 60.00 82 THR A N 1
ATOM 597 C CA . THR A 1 82 ? -42.697 -10.827 -61.104 1.00 57.66 82 THR A CA 1
ATOM 598 C C . THR A 1 82 ? -42.689 -12.207 -61.750 1.00 61.35 82 THR A C 1
ATOM 599 O O . THR A 1 82 ? -43.252 -12.399 -62.839 1.00 63.94 82 THR A O 1
ATOM 603 N N . TYR A 1 83 ? -42.060 -13.178 -61.097 1.00 55.96 83 TYR A N 1
ATOM 604 C CA . TYR A 1 83 ? -41.737 -14.448 -61.721 1.00 52.88 83 TYR A CA 1
ATOM 605 C C . TYR A 1 83 ? -42.532 -15.608 -61.143 1.00 51.10 83 TYR A C 1
ATOM 606 O O . TYR A 1 83 ? -42.115 -16.762 -61.284 1.00 47.77 83 TYR A O 1
ATOM 615 N N . ARG A 1 84 ? -43.672 -15.337 -60.496 1.00 54.77 84 ARG A N 1
ATOM 616 C CA . ARG A 1 84 ? -44.518 -16.443 -60.048 1.00 57.21 84 ARG A CA 1
ATOM 617 C C . ARG A 1 84 ? -44.943 -17.329 -61.211 1.00 56.83 84 ARG A C 1
ATOM 618 O O . ARG A 1 84 ? -45.308 -18.495 -61.009 1.00 56.05 84 ARG A O 1
ATOM 626 N N . GLN A 1 85 ? -44.867 -16.793 -62.423 1.00 58.86 85 GLN A N 1
ATOM 627 C CA . GLN A 1 85 ? -45.306 -17.406 -63.661 1.00 49.96 85 GLN A CA 1
ATOM 628 C C . GLN A 1 85 ? -44.234 -18.291 -64.269 1.00 49.93 85 GLN A C 1
ATOM 629 O O . GLN A 1 85 ? -44.539 -19.354 -64.823 1.00 51.06 85 GLN A O 1
ATOM 635 N N . LEU A 1 86 ? -42.977 -17.853 -64.189 1.00 49.26 86 LEU A N 1
ATOM 636 C CA . LEU A 1 86 ? -41.897 -18.568 -64.856 1.00 46.07 86 LEU A CA 1
ATOM 637 C C . LEU A 1 86 ? -41.762 -19.982 -64.314 1.00 45.74 86 LEU A C 1
ATOM 638 O O . LEU A 1 86 ? -41.830 -20.957 -65.074 1.00 41.29 86 LEU A O 1
ATOM 643 N N . PHE A 1 87 ? -41.615 -20.106 -62.985 1.00 52.86 87 PHE A N 1
ATOM 644 C CA . PHE A 1 87 ? -41.287 -21.354 -62.300 1.00 41.89 87 PHE A CA 1
ATOM 645 C C . PHE A 1 87 ? -42.538 -22.144 -61.924 1.00 44.45 87 PHE A C 1
ATOM 646 O O . PHE A 1 87 ? -43.527 -21.576 -61.447 1.00 53.16 87 PHE A O 1
ATOM 654 N N . HIS A 1 88 ? -42.475 -23.459 -62.110 1.00 41.92 88 HIS A N 1
ATOM 655 C CA . HIS A 1 88 ? -43.496 -24.349 -61.575 1.00 50.58 88 HIS A CA 1
ATOM 656 C C . HIS A 1 88 ? -43.329 -24.444 -60.060 1.00 51.11 88 HIS A C 1
ATOM 657 O O . HIS A 1 88 ? -42.201 -24.527 -59.566 1.00 46.33 88 HIS A O 1
ATOM 664 N N . PRO A 1 89 ? -44.427 -24.415 -59.297 1.00 56.27 89 PRO A N 1
ATOM 665 C CA . PRO A 1 89 ? -44.297 -24.450 -57.824 1.00 56.54 89 PRO A CA 1
ATOM 666 C C . PRO A 1 89 ? -43.562 -25.674 -57.280 1.00 53.62 89 PRO A C 1
ATOM 667 O O . PRO A 1 89 ? -42.781 -25.532 -56.328 1.00 47.00 89 PRO A O 1
ATOM 671 N N . GLU A 1 90 ? -43.775 -26.866 -57.854 1.00 49.85 90 GLU A N 1
ATOM 672 C CA . GLU A 1 90 ? -43.035 -28.046 -57.412 1.00 50.92 90 GLU A CA 1
ATOM 673 C C . GLU A 1 90 ? -41.539 -27.779 -57.321 1.00 49.56 90 GLU A C 1
ATOM 674 O O . GLU A 1 90 ? -40.846 -28.381 -56.501 1.00 53.09 90 GLU A O 1
ATOM 680 N N . GLN A 1 91 ? -41.024 -26.884 -58.153 1.00 54.10 91 GLN A N 1
ATOM 681 C CA . GLN A 1 91 ? -39.595 -26.616 -58.183 1.00 54.27 91 GLN A CA 1
ATOM 682 C C . GLN A 1 91 ? -39.131 -25.804 -56.984 1.00 51.76 91 GLN A C 1
ATOM 683 O O . GLN A 1 91 ? -37.916 -25.706 -56.755 1.00 49.59 91 GLN A O 1
ATOM 689 N N . LEU A 1 92 ? -40.065 -25.212 -56.237 1.00 49.99 92 LEU A N 1
ATOM 690 C CA . LEU A 1 92 ? -39.781 -24.264 -55.163 1.00 45.61 92 LEU A CA 1
ATOM 691 C C . LEU A 1 92 ? -40.123 -24.946 -53.840 1.00 53.71 92 LEU A C 1
ATOM 692 O O . LEU A 1 92 ? -41.282 -24.940 -53.408 1.00 55.73 92 LEU A O 1
ATOM 697 N N . ILE A 1 93 ? -39.116 -25.536 -53.200 1.00 48.98 93 ILE A N 1
ATOM 698 C CA . ILE A 1 93 ? -39.310 -26.319 -51.988 1.00 47.43 93 ILE A CA 1
ATOM 699 C C . ILE A 1 93 ? -38.833 -25.502 -50.793 1.00 48.84 93 ILE A C 1
ATOM 700 O O . ILE A 1 93 ? -37.740 -24.920 -50.827 1.00 50.29 93 ILE A O 1
ATOM 705 N N . THR A 1 94 ? -39.651 -25.450 -49.735 1.00 54.72 94 THR A N 1
ATOM 706 C CA . THR A 1 94 ? -39.258 -24.815 -48.482 1.00 52.60 94 THR A CA 1
ATOM 707 C C . THR A 1 94 ? -39.551 -25.738 -47.300 1.00 48.43 94 THR A C 1
ATOM 708 O O . THR A 1 94 ? -40.353 -26.676 -47.377 1.00 46.78 94 THR A O 1
ATOM 712 N N . GLY A 1 95 ? -38.850 -25.467 -46.203 1.00 53.00 95 GLY A N 1
ATOM 713 C CA . GLY A 1 95 ? -39.244 -25.910 -44.888 1.00 46.95 95 GLY A CA 1
ATOM 714 C C . GLY A 1 95 ? -39.685 -24.740 -44.023 1.00 44.58 95 GLY A C 1
ATOM 715 O O . GLY A 1 95 ? -39.890 -23.616 -44.498 1.00 39.95 95 GLY A O 1
ATOM 716 N N . LYS A 1 96 ? -39.814 -25.010 -42.718 1.00 50.28 96 LYS A N 1
ATOM 717 C CA . LYS A 1 96 ? -40.207 -23.966 -41.783 1.00 41.67 96 LYS A CA 1
ATOM 718 C C . LYS A 1 96 ? -39.071 -23.499 -40.891 1.00 34.17 96 LYS A C 1
ATOM 719 O O . LYS A 1 96 ? -38.858 -22.293 -40.772 1.00 36.25 96 LYS A O 1
ATOM 725 N N . GLU A 1 97 ? -38.327 -24.394 -40.254 1.00 36.88 97 GLU A N 1
ATOM 726 C CA . GLU A 1 97 ? -37.215 -23.970 -39.410 1.00 44.20 97 GLU A CA 1
ATOM 727 C C . GLU A 1 97 ? -35.962 -23.993 -40.248 1.00 37.79 97 GLU A C 1
ATOM 728 O O . GLU A 1 97 ? -35.615 -25.040 -40.799 1.00 41.05 97 GLU A O 1
ATOM 734 N N . ASP A 1 98 ? -35.251 -22.872 -40.273 1.00 37.68 98 ASP A N 1
ATOM 735 C CA . ASP A 1 98 ? -33.984 -22.784 -40.985 1.00 36.27 98 ASP A CA 1
ATOM 736 C C . ASP A 1 98 ? -32.896 -23.578 -40.246 1.00 35.37 98 ASP A C 1
ATOM 737 O O . ASP A 1 98 ? -33.147 -24.296 -39.273 1.00 48.53 98 ASP A O 1
ATOM 742 N N . ALA A 1 99 ? -31.663 -23.455 -40.724 1.00 36.28 99 ALA A N 1
ATOM 743 C CA . ALA A 1 99 ? -30.467 -23.923 -40.026 1.00 42.32 99 ALA A CA 1
ATOM 744 C C . ALA A 1 99 ? -29.835 -22.700 -39.382 1.00 43.08 99 ALA A C 1
ATOM 745 O O . ALA A 1 99 ? -29.300 -21.839 -40.076 1.00 59.69 99 ALA A O 1
ATOM 747 N N . ALA A 1 100 ? -29.949 -22.561 -38.080 1.00 42.18 100 ALA A N 1
ATOM 748 C CA . ALA A 1 100 ? -29.672 -21.249 -37.500 1.00 41.58 100 ALA A CA 1
ATOM 749 C C . ALA A 1 100 ? -28.175 -20.983 -37.641 1.00 43.92 100 ALA A C 1
ATOM 750 O O . ALA A 1 100 ? -27.383 -21.169 -36.713 1.00 50.67 100 ALA A O 1
ATOM 752 N N . ASN A 1 101 ? -27.793 -20.529 -38.839 1.00 41.01 101 ASN A N 1
ATOM 753 C CA . ASN A 1 101 ? -26.402 -20.390 -39.278 1.00 32.52 101 ASN A CA 1
ATOM 754 C C . ASN A 1 101 ? -25.507 -21.536 -38.829 1.00 35.02 101 ASN A C 1
ATOM 755 O O . ASN A 1 101 ? -24.317 -21.326 -38.579 1.00 35.52 101 ASN A O 1
ATOM 760 N N . ASN A 1 102 ? -26.064 -22.748 -38.749 1.00 35.85 102 ASN A N 1
ATOM 761 C CA . ASN A 1 102 ? -25.368 -23.925 -38.235 1.00 41.52 102 ASN A CA 1
ATOM 762 C C . ASN A 1 102 ? -25.196 -24.959 -39.356 1.00 39.81 102 ASN A C 1
ATOM 763 O O . ASN A 1 102 ? -26.188 -25.509 -39.855 1.00 37.07 102 ASN A O 1
ATOM 768 N N . TYR A 1 103 ? -23.939 -25.223 -39.750 1.00 34.74 103 TYR A N 1
ATOM 769 C CA . TYR A 1 103 ? -23.668 -26.228 -40.781 1.00 37.66 103 TYR A CA 1
ATOM 770 C C . TYR A 1 103 ? -24.295 -27.570 -40.425 1.00 42.31 103 TYR A C 1
ATOM 771 O O . TYR A 1 103 ? -24.804 -28.291 -41.299 1.00 37.01 103 TYR A O 1
ATOM 780 N N . ALA A 1 104 ? -24.256 -27.926 -39.137 1.00 45.19 104 ALA A N 1
ATOM 781 C CA . ALA A 1 104 ? -24.731 -29.236 -38.731 1.00 36.60 104 ALA A CA 1
ATOM 782 C C . ALA A 1 104 ? -26.245 -29.326 -38.811 1.00 34.54 104 ALA A C 1
ATOM 783 O O . ALA A 1 104 ? -26.768 -30.407 -39.067 1.00 35.27 104 ALA A O 1
ATOM 785 N N . ARG A 1 105 ? -26.973 -28.219 -38.614 1.00 40.05 105 ARG A N 1
ATOM 786 C CA . ARG A 1 105 ? -28.414 -28.293 -38.839 1.00 39.41 105 ARG A CA 1
ATOM 787 C C . ARG A 1 105 ? -28.686 -28.712 -40.272 1.00 44.49 105 ARG A C 1
ATOM 788 O O . ARG A 1 105 ? -29.555 -29.562 -40.521 1.00 49.76 105 ARG A O 1
ATOM 796 N N . GLY A 1 106 ? -27.946 -28.131 -41.231 1.00 45.51 106 GLY A N 1
ATOM 797 C CA . GLY A 1 106 ? -28.229 -28.382 -42.636 1.00 38.46 106 GLY A CA 1
ATOM 798 C C . GLY A 1 106 ? -27.800 -29.769 -43.086 1.00 42.89 106 GLY A C 1
ATOM 799 O O . GLY A 1 106 ? -28.563 -30.487 -43.733 1.00 44.44 106 GLY A O 1
ATOM 800 N N . HIS A 1 107 ? -26.581 -30.175 -42.728 1.00 40.37 107 HIS A N 1
ATOM 801 C CA . HIS A 1 107 ? -26.071 -31.480 -43.129 1.00 36.13 107 HIS A CA 1
ATOM 802 C C . HIS A 1 107 ? -26.666 -32.632 -42.319 1.00 36.88 107 HIS A C 1
ATOM 803 O O . HIS A 1 107 ? -26.861 -33.725 -42.863 1.00 41.44 107 HIS A O 1
ATOM 810 N N . TYR A 1 108 ? -26.954 -32.430 -41.029 1.00 44.35 108 TYR A N 1
ATOM 811 C CA . TYR A 1 108 ? -27.160 -33.559 -40.112 1.00 42.49 108 TYR A CA 1
ATOM 812 C C . TYR A 1 108 ? -28.553 -33.661 -39.498 1.00 37.63 108 TYR A C 1
ATOM 813 O O . TYR A 1 108 ? -29.032 -34.775 -39.313 1.00 40.75 108 TYR A O 1
ATOM 822 N N . THR A 1 109 ? -29.235 -32.562 -39.164 1.00 35.88 109 THR A N 1
ATOM 823 C CA . THR A 1 109 ? -30.523 -32.680 -38.481 1.00 43.02 109 THR A CA 1
ATOM 824 C C . THR A 1 109 ? -31.657 -32.094 -39.309 1.00 42.17 109 THR A C 1
ATOM 825 O O . THR A 1 109 ? -32.507 -32.849 -39.773 1.00 46.98 109 THR A O 1
ATOM 829 N N . ILE A 1 110 ? -31.730 -30.774 -39.473 1.00 48.40 110 ILE A N 1
ATOM 830 C CA . ILE A 1 110 ? -32.872 -30.180 -40.166 1.00 50.95 110 ILE A CA 1
ATOM 831 C C . ILE A 1 110 ? -32.803 -30.487 -41.652 1.00 48.02 110 ILE A C 1
ATOM 832 O O . ILE A 1 110 ? -33.837 -30.564 -42.329 1.00 49.02 110 ILE A O 1
ATOM 837 N N . GLY A 1 111 ? -31.594 -30.699 -42.174 1.00 51.46 111 GLY A N 1
ATOM 838 C CA . GLY A 1 111 ? -31.454 -31.068 -43.573 1.00 42.76 111 GLY A CA 1
ATOM 839 C C . GLY A 1 111 ? -31.974 -32.464 -43.872 1.00 49.21 111 GLY A C 1
ATOM 840 O O . GLY A 1 111 ? -32.716 -32.657 -44.840 1.00 55.46 111 GLY A O 1
ATOM 841 N N . LYS A 1 112 ? -31.594 -33.461 -43.051 1.00 41.63 112 LYS A N 1
ATOM 842 C CA . LYS A 1 112 ? -31.994 -34.838 -43.334 1.00 39.66 112 LYS A CA 1
ATOM 843 C C . LYS A 1 112 ? -33.507 -34.993 -43.399 1.00 42.95 112 LYS A C 1
ATOM 844 O O . LYS A 1 112 ? -33.988 -36.030 -43.868 1.00 49.49 112 LYS A O 1
ATOM 850 N N . GLU A 1 113 ? -34.261 -33.992 -42.959 1.00 39.71 113 GLU A N 1
ATOM 851 C CA . GLU A 1 113 ? -35.709 -34.081 -42.924 1.00 45.62 113 GLU A CA 1
ATOM 852 C C . GLU A 1 113 ? -36.360 -33.544 -44.185 1.00 49.79 113 GLU A C 1
ATOM 853 O O . GLU A 1 113 ? -37.582 -33.671 -44.329 1.00 56.34 113 GLU A O 1
ATOM 859 N N . ILE A 1 114 ? -35.584 -32.935 -45.087 1.00 51.70 114 ILE A N 1
ATOM 860 C CA . ILE A 1 114 ? -36.115 -32.355 -46.315 1.00 50.89 114 ILE A CA 1
ATOM 861 C C . ILE A 1 114 ? -35.321 -32.807 -47.535 1.00 50.39 114 ILE A C 1
ATOM 862 O O . ILE A 1 114 ? -35.648 -32.415 -48.659 1.00 49.57 114 ILE A O 1
ATOM 867 N N . ILE A 1 115 ? -34.294 -33.648 -47.338 1.00 47.10 115 ILE A N 1
ATOM 868 C CA . ILE A 1 115 ? -33.371 -34.063 -48.391 1.00 47.72 115 ILE A CA 1
ATOM 869 C C . ILE A 1 115 ? -34.020 -35.066 -49.336 1.00 51.74 115 ILE A C 1
ATOM 870 O O . ILE A 1 115 ? -33.670 -35.123 -50.518 1.00 49.21 115 ILE A O 1
ATOM 875 N N . ASP A 1 116 ? -34.975 -35.864 -48.863 1.00 56.14 116 ASP A N 1
ATOM 876 C CA . ASP A 1 116 ? -35.592 -36.832 -49.764 1.00 54.91 116 ASP A CA 1
ATOM 877 C C . ASP A 1 116 ? -36.535 -36.142 -50.737 1.00 49.14 116 ASP A C 1
ATOM 878 O O . ASP A 1 116 ? -36.446 -36.349 -51.949 1.00 50.05 116 ASP A O 1
ATOM 883 N N . LEU A 1 117 ? -37.424 -35.289 -50.226 1.00 50.71 117 LEU A N 1
ATOM 884 C CA . LEU A 1 117 ? -38.309 -34.530 -51.106 1.00 53.53 117 LEU A CA 1
ATOM 885 C C . LEU A 1 117 ? -37.549 -33.717 -52.150 1.00 55.60 117 LEU A C 1
ATOM 886 O O . LEU A 1 117 ? -37.996 -33.614 -53.299 1.00 56.47 117 LEU A O 1
ATOM 891 N N . VAL A 1 118 ? -36.410 -33.129 -51.789 1.00 50.48 118 VAL A N 1
ATOM 892 C CA . VAL A 1 118 ? -35.644 -32.398 -52.799 1.00 49.12 118 VAL A CA 1
ATOM 893 C C . VAL A 1 118 ? -35.174 -33.360 -53.889 1.00 55.72 118 VAL A C 1
ATOM 894 O O . VAL A 1 118 ? -35.404 -33.139 -55.093 1.00 46.39 118 VAL A O 1
ATOM 898 N N . LEU A 1 119 ? -34.554 -34.474 -53.469 1.00 52.89 119 LEU A N 1
ATOM 899 C CA . LEU A 1 119 ? -34.115 -35.498 -54.411 1.00 47.84 119 LEU A CA 1
ATOM 900 C C . LEU A 1 119 ? -35.231 -35.886 -55.350 1.00 52.40 119 LEU A C 1
ATOM 901 O O . LEU A 1 119 ? -35.043 -35.942 -56.571 1.00 54.20 119 LEU A O 1
ATOM 906 N N . ASP A 1 120 ? -36.413 -36.101 -54.824 1.00 49.69 120 ASP A N 1
ATOM 907 C CA . ASP A 1 120 ? -37.438 -36.642 -55.701 1.00 55.19 120 ASP A CA 1
ATOM 908 C C . ASP A 1 120 ? -38.148 -35.592 -56.521 1.00 56.71 120 ASP A C 1
ATOM 909 O O . ASP A 1 120 ? -38.743 -35.907 -57.550 1.00 65.98 120 ASP A O 1
ATOM 914 N N . ARG A 1 121 ? -38.049 -34.345 -56.161 1.00 54.01 121 ARG A N 1
ATOM 915 C CA . ARG A 1 121 ? -38.469 -33.310 -57.095 1.00 54.83 121 ARG A CA 1
ATOM 916 C C . ARG A 1 121 ? -37.398 -33.112 -58.148 1.00 55.85 121 ARG A C 1
ATOM 917 O O . ARG A 1 121 ? -37.703 -32.987 -59.339 1.00 50.21 121 ARG A O 1
ATOM 925 N N . ILE A 1 122 ? -36.132 -33.074 -57.724 1.00 55.07 122 ILE A N 1
ATOM 926 C CA . ILE A 1 122 ? -35.096 -32.878 -58.713 1.00 49.07 122 ILE A CA 1
ATOM 927 C C . ILE A 1 122 ? -35.102 -34.071 -59.641 1.00 57.66 122 ILE A C 1
ATOM 928 O O . ILE A 1 122 ? -34.656 -33.962 -60.786 1.00 54.57 122 ILE A O 1
ATOM 933 N N . ARG A 1 123 ? -35.643 -35.207 -59.168 1.00 60.69 123 ARG A N 1
ATOM 934 C CA . ARG A 1 123 ? -35.944 -36.342 -60.040 1.00 56.97 123 ARG A CA 1
ATOM 935 C C . ARG A 1 123 ? -36.906 -35.954 -61.165 1.00 58.16 123 ARG A C 1
ATOM 936 O O . ARG A 1 123 ? -36.763 -36.440 -62.289 1.00 59.70 123 ARG A O 1
ATOM 944 N N . LYS A 1 124 ? -37.893 -35.078 -60.901 1.00 57.79 124 LYS A N 1
ATOM 945 C CA . LYS A 1 124 ? -38.870 -34.812 -61.961 1.00 59.59 124 LYS A CA 1
ATOM 946 C C . LYS A 1 124 ? -38.290 -33.938 -63.064 1.00 63.77 124 LYS A C 1
ATOM 947 O O . LYS A 1 124 ? -38.718 -34.032 -64.222 1.00 55.44 124 LYS A O 1
ATOM 953 N N . LEU A 1 125 ? -37.343 -33.063 -62.730 1.00 59.92 125 LEU A N 1
ATOM 954 C CA . LEU A 1 125 ? -36.695 -32.320 -63.796 1.00 55.70 125 LEU A CA 1
ATOM 955 C C . LEU A 1 125 ? -35.818 -33.241 -64.636 1.00 57.82 125 LEU A C 1
ATOM 956 O O . LEU A 1 125 ? -35.700 -33.034 -65.847 1.00 57.77 125 LEU A O 1
ATOM 961 N N . ALA A 1 126 ? -35.255 -34.297 -64.030 1.00 57.48 126 ALA A N 1
ATOM 962 C CA . ALA A 1 126 ? -34.288 -35.161 -64.708 1.00 55.37 126 ALA A CA 1
ATOM 963 C C . ALA A 1 126 ? -34.967 -36.194 -65.599 1.00 59.86 126 ALA A C 1
ATOM 964 O O . ALA A 1 126 ? -34.506 -36.461 -66.721 1.00 48.85 126 ALA A O 1
ATOM 966 N N . ASP A 1 127 ? -36.055 -36.792 -65.107 1.00 61.69 127 ASP A N 1
ATOM 967 C CA . ASP A 1 127 ? -36.850 -37.760 -65.859 1.00 62.99 127 ASP A CA 1
ATOM 968 C C . ASP A 1 127 ? -37.516 -37.146 -67.090 1.00 57.61 127 ASP A C 1
ATOM 969 O O . ASP A 1 127 ? -38.224 -37.851 -67.817 1.00 63.86 127 ASP A O 1
ATOM 974 N N . GLN A 1 128 ? -37.303 -35.857 -67.333 1.00 56.82 128 GLN A N 1
ATOM 975 C CA . GLN A 1 128 ? -37.870 -35.148 -68.466 1.00 55.31 128 GLN A CA 1
ATOM 976 C C . GLN A 1 128 ? -36.775 -34.665 -69.418 1.00 59.45 128 GLN A C 1
ATOM 977 O O . GLN A 1 128 ? -37.048 -33.865 -70.323 1.00 60.37 128 GLN A O 1
ATOM 983 N N . CYS A 1 129 ? -35.543 -35.139 -69.231 1.00 57.15 129 CYS A N 1
ATOM 984 C CA . CYS A 1 129 ? -34.404 -34.829 -70.085 1.00 57.11 129 CYS A CA 1
ATOM 985 C C . CYS A 1 129 ? -34.014 -36.052 -70.914 1.00 53.48 129 CYS A C 1
ATOM 986 O O . CYS A 1 129 ? -33.929 -37.162 -70.379 1.00 51.46 129 CYS A O 1
ATOM 989 N N . THR A 1 130 ? -33.734 -35.839 -72.215 1.00 60.08 130 THR A N 1
ATOM 990 C CA . THR A 1 130 ? -33.417 -36.935 -73.146 1.00 51.87 130 THR A CA 1
ATOM 991 C C . THR A 1 130 ? -31.950 -37.359 -73.047 1.00 48.63 130 THR A C 1
ATOM 992 O O . THR A 1 130 ? -31.645 -38.550 -72.929 1.00 47.28 130 THR A O 1
ATOM 996 N N . GLY A 1 131 ? -31.026 -36.406 -73.147 1.00 56.68 131 GLY A N 1
ATOM 997 C CA . GLY A 1 131 ? -29.711 -36.536 -72.563 1.00 57.64 131 GLY A CA 1
ATOM 998 C C . GLY A 1 131 ? -29.692 -35.812 -71.231 1.00 62.45 131 GLY A C 1
ATOM 999 O O . GLY A 1 131 ? -30.723 -35.346 -70.747 1.00 68.08 131 GLY A O 1
ATOM 1000 N N . LEU A 1 132 ? -28.505 -35.739 -70.618 1.00 66.51 132 LEU A N 1
ATOM 1001 C CA . LEU A 1 132 ? -28.342 -34.958 -69.390 1.00 57.93 132 LEU A CA 1
ATOM 1002 C C . LEU A 1 132 ? -26.876 -34.924 -68.993 1.00 56.33 132 LEU A C 1
ATOM 1003 O O . LEU A 1 132 ? -26.196 -35.953 -69.009 1.00 57.28 132 LEU A O 1
ATOM 1008 N N . GLN A 1 133 ? -26.410 -33.738 -68.611 1.00 53.59 133 GLN A N 1
ATOM 1009 C CA . GLN A 1 133 ? -25.006 -33.523 -68.293 1.00 51.12 133 GLN A CA 1
ATOM 1010 C C . GLN A 1 133 ? -24.726 -33.484 -66.809 1.00 49.31 133 GLN A C 1
ATOM 1011 O O . GLN A 1 133 ? -23.590 -33.761 -66.397 1.00 43.74 133 GLN A O 1
ATOM 1017 N N . GLY A 1 134 ? -25.722 -33.094 -66.010 1.00 47.36 134 GLY A N 1
ATOM 1018 C CA . GLY A 1 134 ? -25.536 -32.834 -64.604 1.00 41.44 134 GLY A CA 1
ATOM 1019 C C . GLY A 1 134 ? -26.140 -31.505 -64.205 1.00 37.90 134 GLY A C 1
ATOM 1020 O O . GLY A 1 134 ? -27.081 -31.009 -64.842 1.00 32.77 134 GLY A O 1
ATOM 1021 N N . PHE A 1 135 ? -25.570 -30.927 -63.136 1.00 43.62 135 PHE A N 1
ATOM 1022 C CA . PHE A 1 135 ? -26.231 -29.909 -62.323 1.00 34.68 135 PHE A CA 1
ATOM 1023 C C . PHE A 1 135 ? -25.322 -28.722 -62.049 1.00 33.72 135 PHE A C 1
ATOM 1024 O O . PHE A 1 135 ? -24.136 -28.892 -61.738 1.00 33.92 135 PHE A O 1
ATOM 1032 N N . SER A 1 136 ? -25.908 -27.526 -62.123 1.00 28.95 136 SER A N 1
ATOM 1033 C CA . SER A 1 136 ? -25.256 -26.276 -61.737 1.00 38.78 136 SER A CA 1
ATOM 1034 C C . SER A 1 136 ? -25.855 -25.867 -60.382 1.00 34.39 136 SER A C 1
ATOM 1035 O O . SER A 1 136 ? -27.054 -25.576 -60.302 1.00 38.15 136 SER A O 1
ATOM 1038 N N . VAL A 1 137 ? -25.051 -25.870 -59.309 1.00 38.35 137 VAL A N 1
ATOM 1039 C CA . VAL A 1 137 ? -25.572 -25.762 -57.925 1.00 44.17 137 VAL A CA 1
ATOM 1040 C C . VAL A 1 137 ? -25.088 -24.471 -57.245 1.00 35.45 137 VAL A C 1
ATOM 1041 O O . VAL A 1 137 ? -23.880 -24.267 -57.071 1.00 36.05 137 VAL A O 1
ATOM 1045 N N . PHE A 1 138 ? -26.032 -23.629 -56.820 1.00 31.54 138 PHE A N 1
ATOM 1046 C CA . PHE A 1 138 ? -25.737 -22.298 -56.278 1.00 40.61 138 PHE A CA 1
ATOM 1047 C C . PHE A 1 138 ? -25.984 -22.273 -54.764 1.00 42.13 138 PHE A C 1
ATOM 1048 O O . PHE A 1 138 ? -27.104 -22.562 -54.319 1.00 36.00 138 PHE A O 1
ATOM 1056 N N . HIS A 1 139 ? -24.947 -21.898 -53.988 1.00 41.33 139 HIS A N 1
ATOM 1057 C CA . HIS A 1 139 ? -24.957 -22.003 -52.527 1.00 40.85 139 HIS A CA 1
ATOM 1058 C C . HIS A 1 139 ? -23.983 -21.002 -51.889 1.00 38.16 139 HIS A C 1
ATOM 1059 O O . HIS A 1 139 ? -23.194 -20.343 -52.564 1.00 37.30 139 HIS A O 1
ATOM 1066 N N . SER A 1 140 ? -24.055 -20.892 -50.561 1.00 45.33 140 SER A N 1
ATOM 1067 C CA . SER A 1 140 ? -23.212 -19.993 -49.772 1.00 44.15 140 SER A CA 1
ATOM 1068 C C . SER A 1 140 ? -22.330 -20.761 -48.791 1.00 40.86 140 SER A C 1
ATOM 1069 O O . SER A 1 140 ? -22.746 -21.772 -48.217 1.00 40.58 140 SER A O 1
ATOM 1072 N N . PHE A 1 141 ? -21.112 -20.250 -48.580 1.00 33.45 141 PHE A N 1
ATOM 1073 C CA . PHE A 1 141 ? -20.177 -20.898 -47.666 1.00 34.14 141 PHE A CA 1
ATOM 1074 C C . PHE A 1 141 ? -20.501 -20.628 -46.196 1.00 44.06 141 PHE A C 1
ATOM 1075 O O . PHE A 1 141 ? -20.119 -21.425 -45.329 1.00 43.29 141 PHE A O 1
ATOM 1083 N N . GLY A 1 142 ? -21.164 -19.510 -45.892 1.00 39.88 142 GLY A N 1
ATOM 1084 C CA . GLY A 1 142 ? -21.319 -19.064 -44.523 1.00 35.24 142 GLY A CA 1
ATOM 1085 C C . GLY A 1 142 ? -22.699 -19.325 -43.968 1.00 39.92 142 GLY A C 1
ATOM 1086 O O . GLY A 1 142 ? -22.878 -19.394 -42.744 1.00 38.56 142 GLY A O 1
ATOM 1087 N N . GLY A 1 143 ? -23.677 -19.474 -44.863 1.00 39.24 143 GLY A N 1
ATOM 1088 C CA . GLY A 1 143 ? -25.015 -19.838 -44.434 1.00 37.80 143 GLY A CA 1
ATOM 1089 C C . GLY A 1 143 ? -25.070 -21.237 -43.853 1.00 38.90 143 GLY A C 1
ATOM 1090 O O . GLY A 1 143 ? -24.224 -22.091 -44.121 1.00 42.47 143 GLY A O 1
ATOM 1091 N N . GLY A 1 144 ? -26.085 -21.479 -43.034 1.00 38.60 144 GLY A N 1
ATOM 1092 C CA . GLY A 1 144 ? -26.231 -22.810 -42.473 1.00 37.96 144 GLY A CA 1
ATOM 1093 C C . GLY A 1 144 ? -26.691 -23.812 -43.507 1.00 37.26 144 GLY A C 1
ATOM 1094 O O . GLY A 1 144 ? -26.093 -24.879 -43.663 1.00 39.69 144 GLY A O 1
ATOM 1095 N N . THR A 1 145 ? -27.773 -23.481 -44.221 1.00 41.83 145 THR A N 1
ATOM 1096 C CA . THR A 1 145 ? -28.261 -24.333 -45.303 1.00 40.05 145 THR A CA 1
ATOM 1097 C C . THR A 1 145 ? -27.288 -24.327 -46.478 1.00 43.75 145 THR A C 1
ATOM 1098 O O . THR A 1 145 ? -26.926 -25.387 -47.004 1.00 45.03 145 THR A O 1
ATOM 1102 N N . GLY A 1 146 ? -26.877 -23.129 -46.909 1.00 36.50 146 GLY A N 1
ATOM 1103 C CA . GLY A 1 146 ? -25.861 -23.010 -47.938 1.00 36.70 146 GLY A CA 1
ATOM 1104 C C . GLY A 1 146 ? -24.695 -23.951 -47.733 1.00 40.00 146 GLY A C 1
ATOM 1105 O O . GLY A 1 146 ? -24.355 -24.731 -48.614 1.00 51.74 146 GLY A O 1
ATOM 1106 N N . SER A 1 147 ? -24.068 -23.904 -46.568 1.00 38.74 147 SER A N 1
ATOM 1107 C CA . SER A 1 147 ? -22.911 -24.767 -46.347 1.00 41.78 147 SER A CA 1
ATOM 1108 C C . SER A 1 147 ? -23.337 -26.214 -46.143 1.00 48.02 147 SER A C 1
ATOM 1109 O O . SER A 1 147 ? -22.811 -27.126 -46.800 1.00 49.61 147 SER A O 1
ATOM 1112 N N . GLY A 1 148 ? -24.307 -26.436 -45.248 1.00 42.93 148 GLY A N 1
ATOM 1113 C CA . GLY A 1 148 ? -24.592 -27.737 -44.684 1.00 37.85 148 GLY A CA 1
ATOM 1114 C C . GLY A 1 148 ? -25.510 -28.625 -45.481 1.00 38.00 148 GLY A C 1
ATOM 1115 O O . GLY A 1 148 ? -25.222 -29.811 -45.652 1.00 43.59 148 GLY A O 1
ATOM 1116 N N . PHE A 1 149 ? -26.630 -28.082 -45.950 1.00 32.63 149 PHE A N 1
ATOM 1117 C CA . PHE A 1 149 ? -27.521 -28.882 -46.780 1.00 34.13 149 PHE A CA 1
ATOM 1118 C C . PHE A 1 149 ? -26.885 -29.169 -48.149 1.00 49.55 149 PHE A C 1
ATOM 1119 O O . PHE A 1 149 ? -26.940 -30.305 -48.643 1.00 47.16 149 PHE A O 1
ATOM 1127 N N . THR A 1 150 ? -26.270 -28.151 -48.769 1.00 43.53 150 THR A N 1
ATOM 1128 C CA . THR A 1 150 ? -25.560 -28.343 -50.028 1.00 39.60 150 THR A CA 1
ATOM 1129 C C . THR A 1 150 ? -24.643 -29.552 -49.980 1.00 37.99 150 THR A C 1
ATOM 1130 O O . THR A 1 150 ? -24.686 -30.402 -50.869 1.00 39.77 150 THR A O 1
ATOM 1134 N N . SER A 1 151 ? -23.811 -29.665 -48.948 1.00 37.78 151 SER A N 1
ATOM 1135 C CA . SER A 1 151 ? -22.944 -30.839 -48.889 1.00 41.01 151 SER A CA 1
ATOM 1136 C C . SER A 1 151 ? -23.752 -32.128 -48.792 1.00 42.55 151 SER A C 1
ATOM 1137 O O . SER A 1 151 ? -23.306 -33.184 -49.263 1.00 39.48 151 SER A O 1
ATOM 1140 N N . LEU A 1 152 ? -24.941 -32.074 -48.187 1.00 43.61 152 LEU A N 1
ATOM 1141 C CA . LEU A 1 152 ? -25.741 -33.293 -48.105 1.00 46.12 152 LEU A CA 1
ATOM 1142 C C . LEU A 1 152 ? -26.315 -33.647 -49.470 1.00 35.74 152 LEU A C 1
ATOM 1143 O O . LEU A 1 152 ? -26.382 -34.823 -49.838 1.00 38.26 152 LEU A O 1
ATOM 1148 N N . LEU A 1 153 ? -26.703 -32.636 -50.241 1.00 38.96 153 LEU A N 1
ATOM 1149 C CA . LEU A 1 153 ? -27.223 -32.854 -51.589 1.00 41.44 153 LEU A CA 1
ATOM 1150 C C . LEU A 1 153 ? -26.147 -33.387 -52.530 1.00 40.49 153 LEU A C 1
ATOM 1151 O O . LEU A 1 153 ? -26.412 -34.273 -53.350 1.00 32.96 153 LEU A O 1
ATOM 1156 N N . MET A 1 154 ? -24.928 -32.852 -52.429 1.00 42.51 154 MET A N 1
ATOM 1157 C CA . MET A 1 154 ? -23.837 -33.317 -53.274 1.00 33.95 154 MET A CA 1
ATOM 1158 C C . MET A 1 154 ? -23.502 -34.774 -52.995 1.00 39.59 154 MET A C 1
ATOM 1159 O O . MET A 1 154 ? -23.300 -35.554 -53.927 1.00 39.52 154 MET A O 1
ATOM 1164 N N . GLU A 1 155 ? -23.440 -35.170 -51.717 1.00 48.90 155 GLU A N 1
ATOM 1165 C CA . GLU A 1 155 ? -23.220 -36.585 -51.410 1.00 45.60 155 GLU A CA 1
ATOM 1166 C C . GLU A 1 155 ? -24.258 -37.462 -52.098 1.00 45.35 155 GLU A C 1
ATOM 1167 O O . GLU A 1 155 ? -23.923 -38.502 -52.674 1.00 45.19 155 GLU A O 1
ATOM 1173 N N . ARG A 1 156 ? -25.513 -37.032 -52.091 1.00 41.24 156 ARG A N 1
ATOM 1174 C CA . ARG A 1 156 ? -26.584 -37.845 -52.636 1.00 40.92 156 ARG A CA 1
ATOM 1175 C C . ARG A 1 156 ? -26.857 -37.641 -54.115 1.00 48.24 156 ARG A C 1
ATOM 1176 O O . ARG A 1 156 ? -27.174 -38.630 -54.786 1.00 55.04 156 ARG A O 1
ATOM 1184 N N . LEU A 1 157 ? -26.673 -36.437 -54.678 1.00 50.62 157 LEU A N 1
ATOM 1185 C CA . LEU A 1 157 ? -26.661 -36.321 -56.142 1.00 35.74 157 LEU A CA 1
ATOM 1186 C C . LEU A 1 157 ? -25.486 -37.049 -56.759 1.00 43.55 157 LEU A C 1
ATOM 1187 O O . LEU A 1 157 ? -25.385 -37.102 -57.989 1.00 55.39 157 LEU A O 1
ATOM 1192 N N . SER A 1 158 ? -24.586 -37.584 -55.944 1.00 43.57 158 SER A N 1
ATOM 1193 C CA . SER A 1 158 ? -23.392 -38.261 -56.408 1.00 37.98 158 SER A CA 1
ATOM 1194 C C . SER A 1 158 ? -23.511 -39.776 -56.320 1.00 44.86 158 SER A C 1
ATOM 1195 O O . SER A 1 158 ? -22.631 -40.479 -56.822 1.00 46.32 158 SER A O 1
ATOM 1198 N N . VAL A 1 159 ? -24.561 -40.292 -55.683 1.00 48.47 159 VAL A N 1
ATOM 1199 C CA . VAL A 1 159 ? -24.831 -41.720 -55.650 1.00 49.71 159 VAL A CA 1
ATOM 1200 C C . VAL A 1 159 ? -26.001 -42.085 -56.556 1.00 48.64 159 VAL A C 1
ATOM 1201 O O . VAL A 1 159 ? -25.924 -43.066 -57.301 1.00 52.58 159 VAL A O 1
ATOM 1205 N N . ASP A 1 160 ? -27.090 -41.323 -56.502 1.00 42.80 160 ASP A N 1
ATOM 1206 C CA . ASP A 1 160 ? -27.889 -41.099 -57.696 1.00 51.06 160 ASP A CA 1
ATOM 1207 C C . ASP A 1 160 ? -27.043 -40.241 -58.633 1.00 56.46 160 ASP A C 1
ATOM 1208 O O . ASP A 1 160 ? -26.172 -39.494 -58.170 1.00 51.86 160 ASP A O 1
ATOM 1213 N N . TYR A 1 161 ? -27.268 -40.370 -59.955 1.00 42.71 161 TYR A N 1
ATOM 1214 C CA . TYR A 1 161 ? -26.570 -39.543 -60.962 1.00 40.78 161 TYR A CA 1
ATOM 1215 C C . TYR A 1 161 ? -25.054 -39.534 -60.726 1.00 44.90 161 TYR A C 1
ATOM 1216 O O . TYR A 1 161 ? -24.406 -38.487 -60.835 1.00 41.28 161 TYR A O 1
ATOM 1225 N N . GLY A 1 162 ? -24.481 -40.683 -60.343 1.00 43.90 162 GLY A N 1
ATOM 1226 C CA . GLY A 1 162 ? -23.040 -40.743 -60.124 1.00 49.18 162 GLY A CA 1
ATOM 1227 C C . GLY A 1 162 ? -22.232 -40.463 -61.377 1.00 51.42 162 GLY A C 1
ATOM 1228 O O . GLY A 1 162 ? -21.047 -40.104 -61.305 1.00 50.27 162 GLY A O 1
ATOM 1229 N N . LYS A 1 163 ? -22.870 -40.588 -62.524 1.00 54.61 163 LYS A N 1
ATOM 1230 C CA . LYS 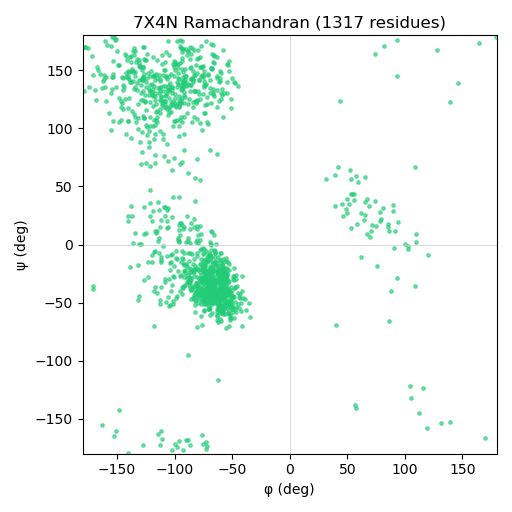A 1 163 ? -22.209 -40.469 -63.808 1.00 63.58 163 LYS A CA 1
ATOM 1231 C C . LYS A 1 163 ? -22.076 -38.996 -64.227 1.00 57.92 163 LYS A C 1
ATOM 1232 O O . LYS A 1 163 ? -21.092 -38.609 -64.878 1.00 53.53 163 LYS A O 1
ATOM 1238 N N . LYS A 1 164 ? -22.994 -38.158 -63.738 1.00 54.76 164 LYS A N 1
ATOM 1239 C CA . LYS A 1 164 ? -23.287 -36.774 -64.078 1.00 49.75 164 LYS A CA 1
ATOM 1240 C C . LYS A 1 164 ? -22.259 -35.805 -63.454 1.00 51.37 164 LYS A C 1
ATOM 1241 O O . LYS A 1 164 ? -21.618 -36.085 -62.427 1.00 52.22 164 LYS A O 1
ATOM 1247 N N . SER A 1 165 ? -22.082 -34.661 -64.125 1.00 50.13 165 SER A N 1
ATOM 1248 C CA . SER A 1 165 ? -21.107 -33.635 -63.764 1.00 47.94 165 SER A CA 1
ATOM 1249 C C . SER A 1 165 ? -21.729 -32.607 -62.810 1.00 42.08 165 SER A C 1
ATOM 1250 O O . SER A 1 165 ? -22.911 -32.265 -62.917 1.00 41.26 165 SER A O 1
ATOM 1253 N N . LYS A 1 166 ? -20.927 -32.101 -61.876 1.00 36.11 166 LYS A N 1
ATOM 1254 C CA . LYS A 1 166 ? -21.454 -31.224 -60.826 1.00 43.97 166 LYS A CA 1
ATOM 1255 C C . LYS A 1 166 ? -20.636 -29.939 -60.790 1.00 40.56 166 LYS A C 1
ATOM 1256 O O . LYS A 1 166 ? -19.463 -29.951 -60.396 1.00 43.68 166 LYS A O 1
ATOM 1262 N N . LEU A 1 167 ? -21.257 -28.839 -61.206 1.00 35.63 167 LEU A N 1
ATOM 1263 C CA . LEU A 1 167 ? -20.676 -27.497 -61.155 1.00 46.55 167 LEU A CA 1
ATOM 1264 C C . LEU A 1 167 ? -21.353 -26.668 -60.068 1.00 46.14 167 LEU A C 1
ATOM 1265 O O . LEU A 1 167 ? -22.587 -26.566 -60.032 1.00 44.19 167 LEU A O 1
ATOM 1270 N N . GLU A 1 168 ? -20.553 -26.063 -59.198 1.00 42.63 168 GLU A N 1
ATOM 1271 C CA . GLU A 1 168 ? -21.095 -25.208 -58.154 1.00 44.40 168 GLU A CA 1
ATOM 1272 C C . GLU A 1 168 ? -20.560 -23.783 -58.294 1.00 43.80 168 GLU A C 1
ATOM 1273 O O . GLU A 1 168 ? -19.387 -23.568 -58.630 1.00 46.06 168 GLU A O 1
ATOM 1279 N N . PHE A 1 169 ? -21.450 -22.813 -58.097 1.00 43.44 169 PHE A N 1
ATOM 1280 C CA . PHE A 1 169 ? -21.095 -21.411 -57.899 1.00 44.26 169 PHE A CA 1
ATOM 1281 C C . PHE A 1 169 ? -21.264 -21.102 -56.409 1.00 42.35 169 PHE A C 1
ATOM 1282 O O . PHE A 1 169 ? -22.376 -21.204 -55.874 1.00 34.83 169 PHE A O 1
ATOM 1290 N N . SER A 1 170 ? -20.162 -20.744 -55.743 1.00 38.29 170 SER A N 1
ATOM 1291 C CA . SER A 1 170 ? -20.073 -20.721 -54.286 1.00 36.95 170 SER A CA 1
ATOM 1292 C C . SER A 1 170 ? -19.768 -19.318 -53.767 1.00 34.29 170 SER A C 1
ATOM 1293 O O . SER A 1 170 ? -18.869 -18.651 -54.283 1.00 39.89 170 SER A O 1
ATOM 1296 N N . ILE A 1 171 ? -20.491 -18.857 -52.725 1.00 35.69 171 ILE A N 1
ATOM 1297 C CA . ILE A 1 171 ? -20.194 -17.544 -52.133 1.00 36.47 171 ILE A CA 1
ATOM 1298 C C . ILE A 1 171 ? -19.072 -17.672 -51.129 1.00 35.07 171 ILE A C 1
ATOM 1299 O O . ILE A 1 171 ? -19.027 -18.622 -50.347 1.00 41.76 171 ILE A O 1
ATOM 1304 N N . TYR A 1 172 ? -18.199 -16.683 -51.096 1.00 28.97 172 TYR A N 1
ATOM 1305 C CA . TYR A 1 172 ? -17.126 -16.672 -50.119 1.00 32.35 172 TYR A CA 1
ATOM 1306 C C . TYR A 1 172 ? -17.330 -15.453 -49.232 1.00 38.29 172 TYR A C 1
ATOM 1307 O O . TYR A 1 172 ? -17.429 -14.325 -49.748 1.00 32.58 172 TYR A O 1
ATOM 1316 N N . PRO A 1 173 ? -17.424 -15.625 -47.908 1.00 42.05 173 PRO A N 1
ATOM 1317 C CA . PRO A 1 173 ? -18.014 -14.578 -47.074 1.00 38.74 173 PRO A CA 1
ATOM 1318 C C . PRO A 1 173 ? -17.060 -13.421 -46.859 1.00 34.28 173 PRO A C 1
ATOM 1319 O O . PRO A 1 173 ? -15.839 -13.590 -46.781 1.00 31.45 173 PRO A O 1
ATOM 1323 N N . ALA A 1 174 ? -17.643 -12.234 -46.785 1.00 34.95 174 ALA A N 1
ATOM 1324 C CA . ALA A 1 174 ? -16.933 -11.045 -46.372 1.00 40.28 174 ALA A CA 1
ATOM 1325 C C . ALA A 1 174 ? -17.581 -10.474 -45.109 1.00 44.56 174 ALA A C 1
ATOM 1326 O O . ALA A 1 174 ? -18.804 -10.578 -44.930 1.00 41.91 174 ALA A O 1
ATOM 1328 N N . PRO A 1 175 ? -16.779 -9.906 -44.196 1.00 48.09 175 PRO A N 1
ATOM 1329 C CA . PRO A 1 175 ? -17.359 -9.234 -43.013 1.00 48.60 175 PRO A CA 1
ATOM 1330 C C . PRO A 1 175 ? -18.293 -8.064 -43.318 1.00 45.20 175 PRO A C 1
ATOM 1331 O O . PRO A 1 175 ? -19.223 -7.831 -42.536 1.00 50.41 175 PRO A O 1
ATOM 1335 N N . GLN A 1 176 ? -18.098 -7.333 -44.422 1.00 44.01 176 GLN A N 1
ATOM 1336 C CA . GLN A 1 176 ? -18.989 -6.221 -44.755 1.00 43.77 176 GLN A CA 1
ATOM 1337 C C . GLN A 1 176 ? -20.436 -6.647 -44.959 1.00 43.53 176 GLN A C 1
ATOM 1338 O O . GLN A 1 176 ? -21.318 -5.781 -44.981 1.00 45.91 176 GLN A O 1
ATOM 1344 N N . VAL A 1 177 ? -20.700 -7.940 -45.142 1.00 43.44 177 VAL A N 1
ATOM 1345 C CA . VAL A 1 177 ? -22.066 -8.439 -45.230 1.00 46.03 177 VAL A CA 1
ATOM 1346 C C . VAL A 1 177 ? -22.193 -9.775 -44.502 1.00 51.93 177 VAL A C 1
ATOM 1347 O O . VAL A 1 177 ? -23.125 -10.542 -44.775 1.00 53.04 177 VAL A O 1
ATOM 1351 N N . SER A 1 178 ? -21.262 -10.075 -43.583 1.00 54.30 178 SER A N 1
ATOM 1352 C CA . SER A 1 178 ? -21.423 -11.241 -42.709 1.00 52.79 178 SER A CA 1
ATOM 1353 C C . SER A 1 178 ? -22.688 -11.115 -41.884 1.00 46.59 178 SER A C 1
ATOM 1354 O O . SER A 1 178 ? -22.932 -10.083 -41.252 1.00 49.11 178 SER A O 1
ATOM 1357 N N . THR A 1 179 ? -23.489 -12.176 -41.899 1.00 46.56 179 THR A N 1
ATOM 1358 C CA . THR A 1 179 ? -24.658 -12.319 -41.041 1.00 51.44 179 THR A CA 1
ATOM 1359 C C . THR A 1 179 ? -24.357 -13.140 -39.779 1.00 45.92 179 THR A C 1
ATOM 1360 O O . THR A 1 179 ? -25.273 -13.402 -38.993 1.00 41.03 179 THR A O 1
ATOM 1364 N N . ALA A 1 180 ? -23.105 -13.555 -39.575 1.00 36.44 180 ALA A N 1
ATOM 1365 C CA . ALA A 1 180 ? -22.814 -14.560 -38.567 1.00 34.96 180 ALA A CA 1
ATOM 1366 C C . ALA A 1 180 ? -21.307 -14.709 -38.401 1.00 39.96 180 ALA A C 1
ATOM 1367 O O . ALA A 1 180 ? -20.517 -14.292 -39.256 1.00 40.53 180 ALA A O 1
ATOM 1369 N N . VAL A 1 181 ? -20.934 -15.305 -37.264 1.00 34.25 181 VAL A N 1
ATOM 1370 C CA . VAL A 1 181 ? -19.555 -15.357 -36.794 1.00 31.52 181 VAL A CA 1
ATOM 1371 C C . VAL A 1 181 ? -18.921 -16.720 -37.040 1.00 30.79 181 VAL A C 1
ATOM 1372 O O . VAL A 1 181 ? -17.692 -16.854 -36.944 1.00 29.02 181 VAL A O 1
ATOM 1376 N N . VAL A 1 182 ? -19.717 -17.733 -37.342 1.00 29.23 182 VAL A N 1
ATOM 1377 C CA . VAL A 1 182 ? -19.200 -19.075 -37.521 1.00 31.53 182 VAL A CA 1
ATOM 1378 C C . VAL A 1 182 ? -18.974 -19.364 -38.998 1.00 41.27 182 VAL A C 1
ATOM 1379 O O . VAL A 1 182 ? -18.670 -20.506 -39.369 1.00 44.66 182 VAL A O 1
ATOM 1383 N N . GLU A 1 183 ? -19.156 -18.361 -39.857 1.00 39.00 183 GLU A N 1
ATOM 1384 C CA . GLU A 1 183 ? -19.007 -18.598 -41.286 1.00 31.42 183 GLU A CA 1
ATOM 1385 C C . GLU A 1 183 ? -17.671 -19.239 -41.641 1.00 36.28 183 GLU A C 1
ATOM 1386 O O . GLU A 1 183 ? -17.660 -20.118 -42.519 1.00 36.20 183 GLU A O 1
ATOM 1392 N N . PRO A 1 184 ? -16.543 -18.905 -40.995 1.00 33.94 184 PRO A N 1
ATOM 1393 C CA . PRO A 1 184 ? -15.317 -19.702 -41.233 1.00 28.37 184 PRO A CA 1
ATOM 1394 C C . PRO A 1 184 ? -15.470 -21.163 -40.857 1.00 34.90 184 PRO A C 1
ATOM 1395 O O . PRO A 1 184 ? -14.931 -22.036 -41.538 1.00 37.40 184 PRO A O 1
ATOM 1399 N N . TYR A 1 185 ? -16.160 -21.464 -39.763 1.00 41.15 185 TYR A N 1
ATOM 1400 C CA . TYR A 1 185 ? -16.467 -22.858 -39.467 1.00 39.15 185 TYR A CA 1
ATOM 1401 C C . TYR A 1 185 ? -17.255 -23.471 -40.613 1.00 34.90 185 TYR A C 1
ATOM 1402 O O . TYR A 1 185 ? -16.881 -24.515 -41.155 1.00 35.46 185 TYR A O 1
ATOM 1411 N N . ASN A 1 186 ? -18.341 -22.802 -41.010 1.00 29.71 186 ASN A N 1
ATOM 1412 C CA . ASN A 1 186 ? -19.219 -23.300 -42.061 1.00 37.93 186 ASN A CA 1
ATOM 1413 C C . ASN A 1 186 ? -18.509 -23.470 -43.413 1.00 41.77 186 ASN A C 1
ATOM 1414 O O . ASN A 1 186 ? -18.876 -24.348 -44.204 1.00 34.80 186 ASN A O 1
ATOM 1419 N N . SER A 1 187 ? -17.542 -22.607 -43.719 1.00 37.92 187 SER A N 1
ATOM 1420 C CA . SER A 1 187 ? -16.910 -22.632 -45.025 1.00 33.35 187 SER A CA 1
ATOM 1421 C C . SER A 1 187 ? -15.929 -23.781 -45.147 1.00 37.66 187 SER A C 1
ATOM 1422 O O . SER A 1 187 ? -15.908 -24.472 -46.174 1.00 45.33 187 SER A O 1
ATOM 1425 N N . ILE A 1 188 ? -15.114 -24.004 -44.113 1.00 35.82 188 ILE A N 1
ATOM 1426 C CA . ILE A 1 188 ? -14.199 -25.144 -44.102 1.00 38.81 188 ILE A CA 1
ATOM 1427 C C . ILE A 1 188 ? -14.958 -26.458 -43.961 1.00 35.69 188 ILE A C 1
ATOM 1428 O O . ILE A 1 188 ? -14.450 -27.526 -44.327 1.00 32.91 188 ILE A O 1
ATOM 1433 N N . LEU A 1 189 ? -16.174 -26.410 -43.439 1.00 38.50 189 LEU A N 1
ATOM 1434 C CA . LEU A 1 189 ? -16.922 -27.645 -43.271 1.00 43.10 189 LEU A CA 1
ATOM 1435 C C . LEU A 1 189 ? -17.548 -28.070 -44.586 1.00 32.23 189 LEU A C 1
ATOM 1436 O O . LEU A 1 189 ? -17.467 -29.234 -44.982 1.00 39.83 189 LEU A O 1
ATOM 1441 N N . THR A 1 190 ? -18.166 -27.134 -45.283 1.00 36.96 190 THR A N 1
ATOM 1442 C CA . THR A 1 190 ? -18.812 -27.494 -46.533 1.00 44.98 190 THR A CA 1
ATOM 1443 C C . THR A 1 190 ? -17.777 -27.802 -47.606 1.00 36.80 190 THR A C 1
ATOM 1444 O O . THR A 1 190 ? -18.017 -28.652 -48.466 1.00 36.38 190 THR A O 1
ATOM 1448 N N . THR A 1 191 ? -16.603 -27.169 -47.532 1.00 35.53 191 THR A N 1
ATOM 1449 C CA . THR A 1 191 ? -15.554 -27.443 -48.508 1.00 38.27 191 THR A CA 1
ATOM 1450 C C . THR A 1 191 ? -14.993 -28.846 -48.351 1.00 35.40 191 THR A C 1
ATOM 1451 O O . THR A 1 191 ? -14.796 -29.546 -49.342 1.00 41.99 191 THR A O 1
ATOM 1455 N N . HIS A 1 192 ? -14.737 -29.284 -47.121 1.00 42.85 192 HIS A N 1
ATOM 1456 C CA . HIS A 1 192 ? -14.165 -30.612 -46.928 1.00 43.87 192 HIS A CA 1
ATOM 1457 C C . HIS A 1 192 ? -15.125 -31.692 -47.407 1.00 45.71 192 HIS A C 1
ATOM 1458 O O . HIS A 1 192 ? -14.734 -32.607 -48.145 1.00 43.14 192 HIS A O 1
ATOM 1465 N N . THR A 1 193 ? -16.396 -31.595 -47.006 1.00 44.17 193 THR A N 1
ATOM 1466 C CA . THR A 1 193 ? -17.352 -32.636 -47.371 1.00 47.33 193 THR A CA 1
ATOM 1467 C C . THR A 1 193 ? -17.786 -32.578 -48.834 1.00 44.25 193 THR A C 1
ATOM 1468 O O . THR A 1 193 ? -18.241 -33.600 -49.355 1.00 45.68 193 THR A O 1
ATOM 1472 N N . THR A 1 194 ? -17.687 -31.420 -49.505 1.00 46.13 194 THR A N 1
ATOM 1473 C CA . THR A 1 194 ? -18.106 -31.336 -50.905 1.00 46.57 194 THR A CA 1
ATOM 1474 C C . THR A 1 194 ? -16.967 -31.596 -51.882 1.00 48.39 194 THR A C 1
ATOM 1475 O O . THR A 1 194 ? -17.220 -32.091 -52.991 1.00 42.55 194 THR A O 1
ATOM 1479 N N . LEU A 1 195 ? -15.726 -31.300 -51.474 1.00 45.19 195 LEU A N 1
ATOM 1480 C CA . LEU A 1 195 ? -14.566 -31.405 -52.349 1.00 41.88 195 LEU A CA 1
ATOM 1481 C C . LEU A 1 195 ? -14.655 -32.612 -53.256 1.00 47.16 195 LEU A C 1
ATOM 1482 O O . LEU A 1 195 ? -14.640 -32.491 -54.487 1.00 51.53 195 LEU A O 1
ATOM 1487 N N . GLU A 1 196 ? -14.810 -33.784 -52.656 1.00 49.05 196 GLU A N 1
ATOM 1488 C CA . GLU A 1 196 ? -14.761 -34.993 -53.464 1.00 55.65 196 GLU A CA 1
ATOM 1489 C C . GLU A 1 196 ? -15.955 -35.133 -54.419 1.00 52.66 196 GLU A C 1
ATOM 1490 O O . GLU A 1 196 ? -15.996 -36.107 -55.175 1.00 50.39 196 GLU A O 1
ATOM 1496 N N . HIS A 1 197 ? -16.904 -34.186 -54.431 1.00 49.97 197 HIS A N 1
ATOM 1497 C CA . HIS A 1 197 ? -18.126 -34.330 -55.213 1.00 43.31 197 HIS A CA 1
ATOM 1498 C C . HIS A 1 197 ? -18.359 -33.170 -56.174 1.00 43.97 197 HIS A C 1
ATOM 1499 O O . HIS A 1 197 ? -19.452 -33.061 -56.741 1.00 45.90 197 HIS A O 1
ATOM 1506 N N . SER A 1 198 ? -17.394 -32.287 -56.360 1.00 42.58 198 SER A N 1
ATOM 1507 C CA . SER A 1 198 ? -17.542 -31.211 -57.323 1.00 42.08 198 SER A CA 1
ATOM 1508 C C . SER A 1 198 ? -16.466 -31.362 -58.385 1.00 44.59 198 SER A C 1
ATOM 1509 O O . SER A 1 198 ? -15.351 -31.802 -58.093 1.00 50.03 198 SER A O 1
ATOM 1512 N N . ASP A 1 199 ? -16.788 -30.997 -59.622 1.00 41.12 199 ASP A N 1
ATOM 1513 C CA . ASP A 1 199 ? -15.759 -31.044 -60.648 1.00 42.41 199 ASP A CA 1
ATOM 1514 C C . ASP A 1 199 ? -15.153 -29.689 -60.944 1.00 41.94 199 ASP A C 1
ATOM 1515 O O . ASP A 1 199 ? -13.991 -29.620 -61.360 1.00 46.75 199 ASP A O 1
ATOM 1520 N N . CYS A 1 200 ? -15.911 -28.619 -60.735 1.00 40.54 200 CYS 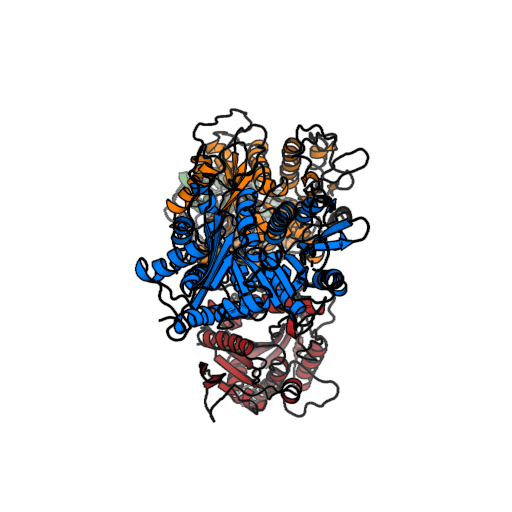A N 1
ATOM 1521 C CA . CYS A 1 200 ? -15.388 -27.270 -60.854 1.00 42.59 200 CYS A CA 1
ATOM 1522 C C . CYS A 1 200 ? -16.226 -26.370 -59.951 1.00 45.66 200 CYS A C 1
ATOM 1523 O O . CYS A 1 200 ? -17.429 -26.605 -59.756 1.00 40.37 200 CYS A O 1
ATOM 1526 N N . ALA A 1 201 ? -15.572 -25.348 -59.384 1.00 42.83 201 ALA A N 1
ATOM 1527 C CA . ALA A 1 201 ? -16.215 -24.482 -58.394 1.00 42.58 201 ALA A CA 1
ATOM 1528 C C . ALA A 1 201 ? -15.672 -23.065 -58.520 1.00 40.59 201 ALA A C 1
ATOM 1529 O O . ALA A 1 201 ? -14.538 -22.784 -58.108 1.00 42.73 201 ALA A O 1
ATOM 1531 N N . PHE A 1 202 ? -16.491 -22.169 -59.056 1.00 34.67 202 PHE A N 1
ATOM 1532 C CA . PHE A 1 202 ? -16.118 -20.767 -59.171 1.00 42.11 202 PHE A CA 1
ATOM 1533 C C . PHE A 1 202 ? -16.612 -20.048 -57.925 1.00 41.15 202 PHE A C 1
ATOM 1534 O O . PHE A 1 202 ? -17.822 -19.872 -57.738 1.00 44.23 202 PHE A O 1
ATOM 1542 N N . MET A 1 203 ? -15.681 -19.635 -57.074 1.00 41.24 203 MET A N 1
ATOM 1543 C CA . MET A 1 203 ? -16.027 -18.946 -55.839 1.00 41.01 203 MET A CA 1
ATOM 1544 C C . MET A 1 203 ? -16.191 -17.455 -56.077 1.00 38.56 203 MET A C 1
ATOM 1545 O O . MET A 1 203 ? -15.418 -16.841 -56.803 1.00 42.10 203 MET A O 1
ATOM 1550 N N . VAL A 1 204 ? -17.159 -16.858 -55.394 1.00 45.62 204 VAL A N 1
ATOM 1551 C CA . VAL A 1 204 ? -17.443 -15.430 -55.524 1.00 44.55 204 VAL A CA 1
ATOM 1552 C C . VAL A 1 204 ? -17.212 -14.761 -54.170 1.00 37.69 204 VAL A C 1
ATOM 1553 O O . VAL A 1 204 ? -18.012 -14.933 -53.245 1.00 40.11 204 VAL A O 1
ATOM 1557 N N . ASP A 1 205 ? -16.124 -14.001 -54.052 1.00 36.90 205 ASP A N 1
ATOM 1558 C CA . ASP A 1 205 ? -15.814 -13.261 -52.828 1.00 35.02 205 ASP A CA 1
ATOM 1559 C C . ASP A 1 205 ? -16.750 -12.063 -52.706 1.00 34.71 205 ASP A C 1
ATOM 1560 O O . ASP A 1 205 ? -16.657 -11.112 -53.489 1.00 41.81 205 ASP A O 1
ATOM 1565 N N . ASN A 1 206 ? -17.627 -12.082 -51.701 1.00 32.67 206 ASN A N 1
ATOM 1566 C CA . ASN A 1 206 ? -18.560 -10.977 -51.524 1.00 38.91 206 ASN A CA 1
ATOM 1567 C C . ASN A 1 206 ? -17.842 -9.646 -51.345 1.00 40.28 206 ASN A C 1
ATOM 1568 O O . ASN A 1 206 ? -18.438 -8.595 -51.612 1.00 37.68 206 ASN A O 1
ATOM 1573 N N . GLU A 1 207 ? -16.569 -9.665 -50.936 1.00 36.11 207 GLU A N 1
ATOM 1574 C CA . GLU A 1 207 ? -15.828 -8.418 -50.801 1.00 39.42 207 GLU A CA 1
ATOM 1575 C C . GLU A 1 207 ? -15.321 -7.919 -52.151 1.00 41.25 207 GLU A C 1
ATOM 1576 O O . GLU A 1 207 ? -15.415 -6.723 -52.457 1.00 38.82 207 GLU A O 1
ATOM 1582 N N . ALA A 1 208 ? -14.768 -8.826 -52.958 1.00 45.45 208 ALA A N 1
ATOM 1583 C CA . ALA A 1 208 ? -14.362 -8.502 -54.318 1.00 32.27 208 ALA A CA 1
ATOM 1584 C C . ALA A 1 208 ? -15.496 -7.811 -55.068 1.00 34.55 208 ALA A C 1
ATOM 1585 O O . ALA A 1 208 ? -15.334 -6.699 -55.601 1.00 30.09 208 ALA A O 1
ATOM 1587 N N . ILE A 1 209 ? -16.670 -8.445 -55.077 1.00 30.45 209 ILE A N 1
ATOM 1588 C CA . ILE A 1 209 ? -17.836 -7.853 -55.723 1.00 33.76 209 ILE A CA 1
ATOM 1589 C C . ILE A 1 209 ? -18.202 -6.532 -55.060 1.00 40.09 209 ILE A C 1
ATOM 1590 O O . ILE A 1 209 ? -18.469 -5.538 -55.745 1.00 41.74 209 ILE A O 1
ATOM 1595 N N . TYR A 1 210 ? -18.220 -6.510 -53.708 1.00 44.76 210 TYR A N 1
ATOM 1596 C CA . TYR A 1 210 ? -18.615 -5.324 -52.937 1.00 39.51 210 TYR A CA 1
ATOM 1597 C C . TYR A 1 210 ? -17.749 -4.122 -53.288 1.00 43.68 210 TYR A C 1
ATOM 1598 O O . TYR A 1 210 ? -18.264 -3.014 -53.481 1.00 47.27 210 TYR A O 1
ATOM 1607 N N . ASP A 1 211 ? -16.432 -4.322 -53.400 1.00 43.98 211 ASP A N 1
ATOM 1608 C CA . ASP A 1 211 ? -15.554 -3.226 -53.811 1.00 48.86 211 ASP A CA 1
ATOM 1609 C C . ASP A 1 211 ? -15.770 -2.826 -55.281 1.00 48.26 211 ASP A C 1
ATOM 1610 O O . ASP A 1 211 ? -15.834 -1.630 -55.584 1.00 54.28 211 ASP A O 1
ATOM 1615 N N . ILE A 1 212 ? -15.890 -3.797 -56.210 1.00 48.18 212 ILE A N 1
ATOM 1616 C CA . ILE A 1 212 ? -16.157 -3.457 -57.618 1.00 50.93 212 ILE A CA 1
ATOM 1617 C C . ILE A 1 212 ? -17.403 -2.587 -57.723 1.00 45.93 212 ILE A C 1
ATOM 1618 O O . ILE A 1 212 ? -17.406 -1.555 -58.401 1.00 47.02 212 ILE A O 1
ATOM 1623 N N . CYS A 1 213 ? -18.482 -2.995 -57.049 1.00 41.94 213 CYS A N 1
ATOM 1624 C CA . CYS A 1 213 ? -19.663 -2.146 -56.943 1.00 47.40 213 CYS A CA 1
ATOM 1625 C C . CYS A 1 213 ? -19.359 -0.786 -56.317 1.00 55.21 213 CYS A C 1
ATOM 1626 O O . CYS A 1 213 ? -20.165 0.141 -56.471 1.00 56.76 213 CYS A O 1
ATOM 1629 N N . ARG A 1 214 ? -18.254 -0.645 -55.572 1.00 50.49 214 ARG A N 1
ATOM 1630 C CA . ARG A 1 214 ? -18.092 0.617 -54.860 1.00 53.52 214 ARG A CA 1
ATOM 1631 C C . ARG A 1 214 ? -17.401 1.683 -55.704 1.00 57.31 214 ARG A C 1
ATOM 1632 O O . ARG A 1 214 ? -17.749 2.863 -55.603 1.00 66.03 214 ARG A O 1
ATOM 1640 N N . ARG A 1 215 ? -16.448 1.319 -56.555 1.00 54.74 215 ARG A N 1
ATOM 1641 C CA . ARG A 1 215 ? -15.786 2.328 -57.373 1.00 61.82 215 ARG A CA 1
ATOM 1642 C C . ARG A 1 215 ? -16.151 2.282 -58.849 1.00 61.41 215 ARG A C 1
ATOM 1643 O O . ARG A 1 215 ? -16.170 3.335 -59.489 1.00 62.12 215 ARG A O 1
ATOM 1651 N N . ASN A 1 216 ? -16.430 1.103 -59.415 1.00 55.18 216 ASN A N 1
ATOM 1652 C CA . ASN A 1 216 ? -16.814 1.053 -60.820 1.00 44.11 216 ASN A CA 1
ATOM 1653 C C . ASN A 1 216 ? -18.251 1.501 -61.025 1.00 53.19 216 ASN A C 1
ATOM 1654 O O . ASN A 1 216 ? -18.557 2.171 -62.018 1.00 63.71 216 ASN A O 1
ATOM 1659 N N . LEU A 1 217 ? -19.150 1.140 -60.117 1.00 51.23 217 LEU A N 1
ATOM 1660 C CA . LEU A 1 217 ? -20.508 1.658 -60.178 1.00 55.16 217 LEU A CA 1
ATOM 1661 C C . LEU A 1 217 ? -20.762 2.766 -59.166 1.00 59.02 217 LEU A C 1
ATOM 1662 O O . LEU A 1 217 ? -21.830 3.393 -59.210 1.00 60.39 217 LEU A O 1
ATOM 1667 N N . ASP A 1 218 ? -19.817 3.005 -58.255 1.00 59.02 218 ASP A N 1
ATOM 1668 C CA . ASP A 1 218 ? -19.859 4.133 -57.323 1.00 65.22 218 ASP A CA 1
ATOM 1669 C C . ASP A 1 218 ? -21.022 4.024 -56.337 1.00 59.29 218 ASP A C 1
ATOM 1670 O O . ASP A 1 218 ? -21.493 5.033 -55.803 1.00 56.05 218 ASP A O 1
ATOM 1675 N N . ILE A 1 219 ? -21.481 2.799 -56.087 1.00 56.32 219 ILE A N 1
ATOM 1676 C CA . ILE A 1 219 ? -22.448 2.534 -55.025 1.00 58.57 219 ILE A CA 1
ATOM 1677 C C . ILE A 1 219 ? -21.722 2.535 -53.685 1.00 57.79 219 ILE A C 1
ATOM 1678 O O . ILE A 1 219 ? -20.757 1.788 -53.492 1.00 58.17 219 ILE A O 1
ATOM 1683 N N . GLU A 1 220 ? -22.192 3.356 -52.743 1.00 57.64 220 GLU A N 1
ATOM 1684 C CA . GLU A 1 220 ? -21.418 3.534 -51.518 1.00 69.03 220 GLU A CA 1
ATOM 1685 C C . GLU A 1 220 ? -21.647 2.400 -50.525 1.00 63.05 220 GLU A C 1
ATOM 1686 O O . GLU A 1 220 ? -20.689 1.850 -49.967 1.00 57.70 220 GLU A O 1
ATOM 1692 N N . ARG A 1 221 ? -22.907 2.048 -50.280 1.00 53.55 221 ARG A N 1
ATOM 1693 C CA . ARG A 1 221 ? -23.259 0.974 -49.357 1.00 59.00 221 ARG A CA 1
ATOM 1694 C C . ARG A 1 221 ? -24.074 0.005 -50.204 1.00 54.38 221 ARG A C 1
ATOM 1695 O O . ARG A 1 221 ? -25.302 0.144 -50.314 1.00 49.47 221 ARG A O 1
ATOM 1703 N N . PRO A 1 222 ? -23.413 -0.951 -50.876 1.00 55.39 222 PRO A N 1
ATOM 1704 C CA . PRO A 1 222 ? -24.127 -1.888 -51.766 1.00 48.86 222 PRO A CA 1
ATOM 1705 C C . PRO A 1 222 ? -25.023 -2.885 -51.027 1.00 53.27 222 PRO A C 1
ATOM 1706 O O . PRO A 1 222 ? -24.667 -3.412 -49.968 1.00 55.88 222 PRO A O 1
ATOM 1710 N N . THR A 1 223 ? -26.188 -3.152 -51.621 1.00 44.64 223 THR A N 1
ATOM 1711 C CA . THR A 1 223 ? -27.127 -4.181 -51.197 1.00 43.58 223 THR A CA 1
ATOM 1712 C C . THR A 1 223 ? -26.903 -5.485 -51.951 1.00 50.78 223 THR A C 1
ATOM 1713 O O . THR A 1 223 ? -26.211 -5.530 -52.971 1.00 55.32 223 THR A O 1
ATOM 1717 N N . TYR A 1 224 ? -27.514 -6.561 -51.431 1.00 44.84 224 TYR A N 1
ATOM 1718 C CA . TYR A 1 224 ? -27.504 -7.828 -52.153 1.00 45.60 224 TYR A CA 1
ATOM 1719 C C . TYR A 1 224 ? -28.055 -7.650 -53.566 1.00 51.27 224 TYR A C 1
ATOM 1720 O O . TYR A 1 224 ? -27.645 -8.357 -54.496 1.00 47.42 224 TYR A O 1
ATOM 1729 N N . THR A 1 225 ? -28.964 -6.694 -53.756 1.00 53.82 225 THR A N 1
ATOM 1730 C CA . THR A 1 225 ? -29.492 -6.469 -55.093 1.00 54.71 225 THR A CA 1
ATOM 1731 C C . THR A 1 225 ? -28.465 -5.825 -56.017 1.00 49.30 225 THR A C 1
ATOM 1732 O O . THR A 1 225 ? -28.597 -5.951 -57.233 1.00 48.04 225 THR A O 1
ATOM 1736 N N . ASN A 1 226 ? -27.453 -5.140 -55.486 1.00 50.12 226 ASN A N 1
ATOM 1737 C CA . ASN A 1 226 ? -26.381 -4.690 -56.370 1.00 50.77 226 ASN A CA 1
ATOM 1738 C C . ASN A 1 226 ? -25.448 -5.848 -56.705 1.00 47.76 226 ASN A C 1
ATOM 1739 O O . ASN A 1 226 ? -25.105 -6.070 -57.870 1.00 51.39 226 ASN A O 1
ATOM 1744 N N . LEU A 1 227 ? -25.027 -6.595 -55.687 1.00 51.07 227 LEU A N 1
ATOM 1745 C CA . LEU A 1 227 ? -24.063 -7.665 -55.916 1.00 51.94 227 LEU A CA 1
ATOM 1746 C C . LEU A 1 227 ? -24.637 -8.716 -56.854 1.00 44.59 227 LEU A C 1
ATOM 1747 O O . LEU A 1 227 ? -23.918 -9.276 -57.685 1.00 40.59 227 LEU A O 1
ATOM 1752 N N . ASN A 1 228 ? -25.939 -8.984 -56.739 1.00 44.25 228 ASN A N 1
ATOM 1753 C CA . ASN A 1 228 ? -26.549 -10.046 -57.524 1.00 4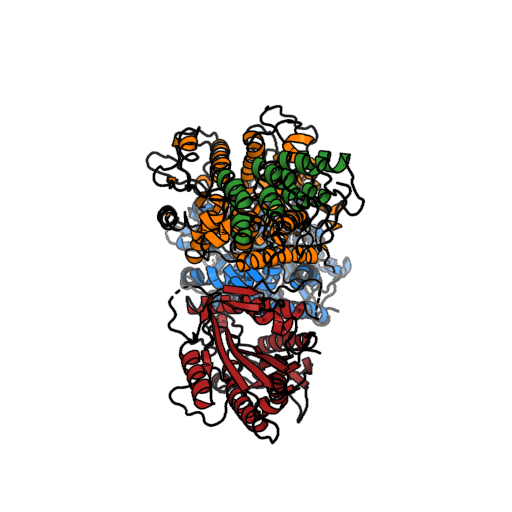2.01 228 ASN A CA 1
ATOM 1754 C C . ASN A 1 228 ? -26.668 -9.645 -58.989 1.00 43.66 228 ASN A C 1
ATOM 1755 O O . ASN A 1 228 ? -26.399 -10.460 -59.879 1.00 37.74 228 ASN A O 1
ATOM 1760 N N . ARG A 1 229 ? -27.092 -8.401 -59.256 1.00 46.68 229 ARG A N 1
ATOM 1761 C CA . ARG A 1 229 ? -27.027 -7.854 -60.608 1.00 38.26 229 ARG A CA 1
ATOM 1762 C C . ARG A 1 229 ? -25.658 -8.126 -61.209 1.00 37.26 229 ARG A C 1
ATOM 1763 O O . ARG A 1 229 ? -25.540 -8.816 -62.225 1.00 41.12 229 ARG A O 1
ATOM 1771 N N . LEU A 1 230 ? -24.601 -7.653 -60.539 1.00 39.62 230 LEU A N 1
ATOM 1772 C CA . LEU A 1 230 ? -23.242 -7.863 -61.031 1.00 38.12 230 LEU A CA 1
ATOM 1773 C C . LEU A 1 230 ? -22.867 -9.337 -61.034 1.00 37.06 230 LEU A C 1
ATOM 1774 O O . LEU A 1 230 ? -22.190 -9.801 -61.951 1.00 42.21 230 LEU A O 1
ATOM 1779 N N . ILE A 1 231 ? -23.254 -10.084 -60.003 1.00 40.16 231 ILE A N 1
ATOM 1780 C CA . ILE A 1 231 ? -22.907 -11.503 -59.961 1.00 39.30 231 ILE A CA 1
ATOM 1781 C C . ILE A 1 231 ? -23.687 -12.259 -61.027 1.00 39.12 231 ILE A C 1
ATOM 1782 O O . ILE A 1 231 ? -23.167 -13.190 -61.660 1.00 36.00 231 ILE A O 1
ATOM 1787 N N . GLY A 1 232 ? -24.951 -11.867 -61.239 1.00 38.49 232 GLY A N 1
ATOM 1788 C CA . GLY A 1 232 ? -25.751 -12.468 -62.291 1.00 33.92 232 GLY A CA 1
ATOM 1789 C C . GLY A 1 232 ? -25.098 -12.302 -63.645 1.00 47.59 232 GLY A C 1
ATOM 1790 O O . GLY A 1 232 ? -25.182 -13.197 -64.493 1.00 50.26 232 GLY A O 1
ATOM 1791 N N . GLN A 1 233 ? -24.415 -11.178 -63.861 1.00 41.85 233 GLN A N 1
ATOM 1792 C CA . GLN A 1 233 ? -23.578 -11.061 -65.042 1.00 41.56 233 GLN A CA 1
ATOM 1793 C C . GLN A 1 233 ? -22.617 -12.241 -65.110 1.00 44.51 233 GLN A C 1
ATOM 1794 O O . GLN A 1 233 ? -22.788 -13.123 -65.957 1.00 52.71 233 GLN A O 1
ATOM 1800 N N . ILE A 1 234 ? -21.630 -12.303 -64.214 1.00 40.46 234 ILE A N 1
ATOM 1801 C CA . ILE A 1 234 ? -20.514 -13.209 -64.477 1.00 41.69 234 ILE A CA 1
ATOM 1802 C C . ILE A 1 234 ? -20.990 -14.653 -64.584 1.00 37.74 234 ILE A C 1
ATOM 1803 O O . ILE A 1 234 ? -20.371 -15.462 -65.276 1.00 36.69 234 ILE A O 1
ATOM 1808 N N . VAL A 1 235 ? -22.114 -14.996 -63.952 1.00 42.31 235 VAL A N 1
ATOM 1809 C CA . VAL A 1 235 ? -22.640 -16.350 -64.119 1.00 43.28 235 VAL A CA 1
ATOM 1810 C C . VAL A 1 235 ? -23.083 -16.557 -65.559 1.00 43.83 235 VAL A C 1
ATOM 1811 O O . VAL A 1 235 ? -22.940 -17.654 -66.116 1.00 45.65 235 VAL A O 1
ATOM 1815 N N . SER A 1 236 ? -23.621 -15.505 -66.189 1.00 40.12 236 SER A N 1
ATOM 1816 C CA . SER A 1 236 ? -24.137 -15.645 -67.548 1.00 40.41 236 SER A CA 1
ATOM 1817 C C . SER A 1 236 ? -23.009 -15.811 -68.555 1.00 41.63 236 SER A C 1
ATOM 1818 O O . SER A 1 236 ? -23.148 -16.548 -69.542 1.00 37.54 236 SER A O 1
ATOM 1821 N N . SER A 1 237 ? -21.893 -15.115 -68.332 1.00 36.20 237 SER A N 1
ATOM 1822 C CA . SER A 1 237 ? -20.708 -15.350 -69.139 1.00 34.05 237 SER A CA 1
ATOM 1823 C C . SER A 1 237 ? -20.249 -16.799 -69.040 1.00 41.91 237 SER A C 1
ATOM 1824 O O . SER A 1 237 ? -19.839 -17.398 -70.045 1.00 44.48 237 SER A O 1
ATOM 1827 N N . ILE A 1 238 ? -20.332 -17.393 -67.843 1.00 48.02 238 ILE A N 1
ATOM 1828 C CA . ILE A 1 238 ? -19.968 -18.802 -67.675 1.00 41.97 238 ILE A CA 1
ATOM 1829 C C . ILE A 1 238 ? -20.928 -19.702 -68.444 1.00 42.70 238 ILE A C 1
ATOM 1830 O O . ILE A 1 238 ? -20.512 -20.616 -69.166 1.00 40.86 238 ILE A O 1
ATOM 1835 N N . THR A 1 239 ? -22.225 -19.473 -68.285 1.00 42.37 239 THR A N 1
ATOM 1836 C CA . THR A 1 239 ? -23.231 -20.321 -68.896 1.00 41.24 239 THR A CA 1
ATOM 1837 C C . THR A 1 239 ? -23.662 -19.816 -70.265 1.00 45.80 239 THR A C 1
ATOM 1838 O O . THR A 1 239 ? -24.699 -20.258 -70.774 1.00 46.35 239 THR A O 1
ATOM 1842 N N . ALA A 1 240 ? -22.892 -18.896 -70.865 1.00 49.76 240 ALA A N 1
ATOM 1843 C CA . ALA A 1 240 ? -23.137 -18.482 -72.246 1.00 39.79 240 ALA A CA 1
ATOM 1844 C C . ALA A 1 240 ? -23.082 -19.678 -73.182 1.00 45.23 240 ALA A C 1
ATOM 1845 O O . ALA A 1 240 ? -24.073 -20.009 -73.848 1.00 47.69 240 ALA A O 1
ATOM 1847 N N . SER A 1 241 ? -21.931 -20.359 -73.219 1.00 41.61 241 SER A N 1
ATOM 1848 C CA . SER A 1 241 ? -21.771 -21.512 -74.107 1.00 46.80 241 SER A CA 1
ATOM 1849 C C . SER A 1 241 ? -22.879 -22.547 -73.925 1.00 48.14 241 SER A C 1
ATOM 1850 O O . SER A 1 241 ? -23.485 -22.999 -74.901 1.00 60.35 241 SER A O 1
ATOM 1853 N N . LEU A 1 242 ? -23.166 -22.937 -72.686 1.00 46.58 242 LEU A N 1
ATOM 1854 C CA . LEU A 1 242 ? -24.164 -23.980 -72.463 1.00 48.34 242 LEU A CA 1
ATOM 1855 C C . LEU A 1 242 ? -25.554 -23.606 -72.986 1.00 51.34 242 LEU A C 1
ATOM 1856 O O . LEU A 1 242 ? -26.453 -24.458 -72.970 1.00 47.65 242 LEU A O 1
ATOM 1861 N N . ARG A 1 243 ? -25.758 -22.362 -73.439 1.00 50.79 243 ARG A N 1
ATOM 1862 C CA . ARG A 1 243 ? -27.052 -21.921 -73.936 1.00 53.08 243 ARG A CA 1
ATOM 1863 C C . ARG A 1 243 ? -27.032 -21.473 -75.385 1.00 62.73 243 ARG A C 1
ATOM 1864 O O . ARG A 1 243 ? -28.104 -21.369 -75.996 1.00 67.77 243 ARG A O 1
ATOM 1872 N N . PHE A 1 244 ? -25.856 -21.223 -75.955 1.00 60.51 244 PHE A N 1
ATOM 1873 C CA . PHE A 1 244 ? -25.737 -20.581 -77.255 1.00 54.65 244 PHE A CA 1
ATOM 1874 C C . PHE A 1 244 ? -24.876 -21.392 -78.222 1.00 55.95 244 PHE A C 1
ATOM 1875 O O . PHE A 1 244 ? -24.182 -20.812 -79.062 1.00 63.18 244 PHE A O 1
ATOM 1883 N N . ASP A 1 245 ? -24.894 -22.718 -78.107 1.00 62.98 245 ASP A N 1
ATOM 1884 C CA . ASP A 1 245 ? -24.193 -23.638 -79.020 1.00 72.91 245 ASP A CA 1
ATOM 1885 C C . ASP A 1 245 ? -22.817 -23.098 -79.433 1.00 65.23 245 ASP A C 1
ATOM 1886 O O . ASP A 1 245 ? -22.528 -22.869 -80.608 1.00 64.57 245 ASP A O 1
ATOM 1891 N N . GLY A 1 246 ? -21.960 -22.885 -78.422 1.00 55.96 246 GLY A N 1
ATOM 1892 C CA . GLY A 1 246 ? -20.686 -22.232 -78.642 1.00 51.75 246 GLY A CA 1
ATOM 1893 C C . GLY A 1 246 ? -19.526 -23.195 -78.841 1.00 51.20 246 GLY A C 1
ATOM 1894 O O . GLY A 1 246 ? -19.661 -24.410 -78.716 1.00 50.67 246 GLY A O 1
ATOM 1895 N N . ALA A 1 247 ? -18.360 -22.611 -79.137 1.00 56.07 247 ALA A N 1
ATOM 1896 C CA . ALA A 1 247 ? -17.164 -23.397 -79.442 1.00 54.85 247 ALA A CA 1
ATOM 1897 C C . ALA A 1 247 ? -16.556 -24.029 -78.188 1.00 56.35 247 ALA A C 1
ATOM 1898 O O . ALA A 1 247 ? -16.217 -25.220 -78.183 1.00 58.98 247 ALA A O 1
ATOM 1900 N N . LEU A 1 248 ? -16.384 -23.243 -77.124 1.00 51.76 248 LEU A N 1
ATOM 1901 C CA . LEU A 1 248 ? -15.639 -23.647 -75.934 1.00 48.99 248 LEU A CA 1
ATOM 1902 C C . LEU A 1 248 ? -16.598 -23.947 -74.793 1.00 47.00 248 LEU A C 1
ATOM 1903 O O . LEU A 1 248 ? -17.533 -23.174 -74.551 1.00 43.69 248 LEU A O 1
ATOM 1908 N N . ASN A 1 249 ? -16.345 -25.058 -74.090 1.00 51.53 249 ASN A N 1
ATOM 1909 C CA . ASN A 1 249 ? -17.138 -25.501 -72.939 1.00 51.72 249 ASN A CA 1
ATOM 1910 C C . ASN A 1 249 ? -18.535 -25.858 -73.422 1.00 51.43 249 ASN A C 1
ATOM 1911 O O . ASN A 1 249 ? -19.544 -25.306 -72.959 1.00 47.59 249 ASN A O 1
ATOM 1916 N N . VAL A 1 250 ? -18.568 -26.800 -74.365 1.00 45.63 250 VAL A N 1
ATOM 1917 C CA . VAL A 1 250 ? -19.801 -27.152 -75.045 1.00 51.19 250 VAL A CA 1
ATOM 1918 C C . VAL A 1 250 ? -20.580 -28.096 -74.146 1.00 47.56 250 VAL A C 1
ATOM 1919 O O . VAL A 1 250 ? -21.817 -28.044 -74.055 1.00 38.67 250 VAL A O 1
ATOM 1923 N N . ASP A 1 251 ? -19.832 -28.933 -73.435 1.00 56.25 251 ASP A N 1
ATOM 1924 C CA . ASP A 1 251 ? -20.267 -29.863 -72.407 1.00 55.22 251 ASP A CA 1
ATOM 1925 C C . ASP A 1 251 ? -19.810 -29.372 -71.026 1.00 52.11 251 ASP A C 1
ATOM 1926 O O . ASP A 1 251 ? -18.862 -28.583 -70.891 1.00 42.89 251 ASP A O 1
ATOM 1931 N N . LEU A 1 252 ? -20.519 -29.841 -69.985 1.00 55.62 252 LEU A N 1
ATOM 1932 C CA . LEU A 1 252 ? -20.075 -29.617 -68.606 1.00 48.62 252 LEU A CA 1
ATOM 1933 C C . LEU A 1 252 ? -18.724 -30.266 -68.341 1.00 50.95 252 LEU A C 1
ATOM 1934 O O . LEU A 1 252 ? -17.939 -29.764 -67.523 1.00 51.23 252 LEU A O 1
ATOM 1939 N N . THR A 1 253 ? -18.441 -31.384 -69.021 1.00 54.30 253 THR A N 1
ATOM 1940 C CA . THR A 1 253 ? -17.168 -32.075 -68.844 1.00 55.68 253 THR A CA 1
ATOM 1941 C C . THR A 1 253 ? -15.993 -31.217 -69.315 1.00 54.39 253 THR A C 1
ATOM 1942 O O . THR A 1 253 ? -14.899 -31.292 -68.735 1.00 48.17 253 THR A O 1
ATOM 1946 N N . GLU A 1 254 ? -16.206 -30.368 -70.336 1.00 57.37 254 GLU A N 1
ATOM 1947 C CA . GLU A 1 254 ? -15.095 -29.605 -70.894 1.00 50.57 254 GLU A CA 1
ATOM 1948 C C . GLU A 1 254 ? -14.620 -28.498 -69.958 1.00 49.64 254 GLU A C 1
ATOM 1949 O O . GLU A 1 254 ? -13.458 -28.082 -70.054 1.00 46.90 254 GLU A O 1
ATOM 1955 N N . PHE A 1 255 ? -15.483 -28.024 -69.049 1.00 51.95 255 PHE A N 1
ATOM 1956 C CA . PHE A 1 255 ? -15.023 -27.177 -67.947 1.00 41.75 255 PHE A CA 1
ATOM 1957 C C . PHE A 1 255 ? -13.939 -27.880 -67.148 1.00 44.76 255 PHE A C 1
ATOM 1958 O O . PHE A 1 255 ? -12.887 -27.297 -66.842 1.00 38.33 255 PHE A O 1
ATOM 1966 N N . GLN A 1 256 ? -14.207 -29.136 -66.771 1.00 48.29 256 GLN A N 1
ATOM 1967 C CA . GLN A 1 256 ? -13.203 -29.930 -66.078 1.00 50.88 256 GLN A CA 1
ATOM 1968 C C . GLN A 1 256 ? -12.011 -30.198 -66.991 1.00 51.41 256 GLN A C 1
ATOM 1969 O O . GLN A 1 256 ? -10.857 -30.170 -66.537 1.00 50.68 256 GLN A O 1
ATOM 1975 N N . THR A 1 257 ? -12.271 -30.415 -68.290 1.00 49.04 257 THR A N 1
ATOM 1976 C CA . THR A 1 257 ? -11.196 -30.690 -69.248 1.00 50.50 257 THR A CA 1
ATOM 1977 C C . THR A 1 257 ? -10.237 -29.508 -69.355 1.00 44.24 257 THR A C 1
ATOM 1978 O O . THR A 1 257 ? -9.019 -29.661 -69.191 1.00 39.62 257 THR A O 1
ATOM 1982 N N . ASN A 1 258 ? -10.770 -28.319 -69.648 1.00 43.34 258 ASN A N 1
ATOM 1983 C CA . ASN A 1 258 ? -9.899 -27.170 -69.876 1.00 50.17 258 ASN A CA 1
ATOM 1984 C C . ASN A 1 258 ? -9.368 -26.594 -68.564 1.00 54.81 258 ASN A C 1
ATOM 1985 O O . ASN A 1 258 ? -8.153 -26.415 -68.411 1.00 59.52 258 ASN A O 1
ATOM 1990 N N . LEU A 1 259 ? -10.254 -26.315 -67.595 1.00 50.61 259 LEU A N 1
ATOM 1991 C CA . LEU A 1 259 ? -9.831 -25.515 -66.450 1.00 45.25 259 LEU A CA 1
ATOM 1992 C C . LEU A 1 259 ? -9.081 -26.331 -65.413 1.00 44.85 259 LEU A C 1
ATOM 1993 O O . LEU A 1 259 ? -8.094 -25.836 -64.856 1.00 45.30 259 LEU A O 1
ATOM 1998 N N . VAL A 1 260 ? -9.520 -27.561 -65.135 1.00 41.83 260 VAL A N 1
ATOM 1999 C CA . VAL A 1 260 ? -9.010 -28.289 -63.964 1.00 50.25 260 VAL A CA 1
ATOM 2000 C C . VAL A 1 260 ? -8.276 -29.576 -64.353 1.00 52.71 260 VAL A C 1
ATOM 2001 O O . VAL A 1 260 ? -8.884 -30.651 -64.515 1.00 49.19 260 VAL A O 1
ATOM 2005 N N . PRO A 1 261 ? -6.949 -29.473 -64.561 1.00 54.75 261 PRO A N 1
ATOM 2006 C CA . PRO A 1 261 ? -6.093 -30.672 -64.721 1.00 47.14 261 PRO A CA 1
ATOM 2007 C C . PRO A 1 261 ? -6.082 -31.595 -63.522 1.00 56.64 261 PRO A C 1
ATOM 2008 O O . PRO A 1 261 ? -6.294 -32.807 -63.665 1.00 66.89 261 PRO A O 1
ATOM 2012 N N . TYR A 1 262 ? -5.744 -31.073 -62.349 1.00 60.92 262 TYR A N 1
ATOM 2013 C CA . TYR A 1 262 ? -5.659 -31.901 -61.159 1.00 54.54 262 TYR A CA 1
ATOM 2014 C C . TYR A 1 262 ? -6.986 -31.872 -60.422 1.00 51.98 262 TYR A C 1
ATOM 2015 O O . TYR A 1 262 ? -7.583 -30.798 -60.288 1.00 50.44 262 TYR A O 1
ATOM 2024 N N . PRO A 1 263 ? -7.421 -33.033 -59.906 1.00 49.70 263 PRO A N 1
ATOM 2025 C CA . PRO A 1 263 ? -8.801 -33.157 -59.387 1.00 48.86 263 PRO A CA 1
ATOM 2026 C C . PRO A 1 263 ? -9.130 -32.280 -58.181 1.00 56.02 263 PRO A C 1
ATOM 2027 O O . PRO A 1 263 ? -10.256 -31.762 -58.089 1.00 56.38 263 PRO A O 1
ATOM 2031 N N . ARG A 1 264 ? -8.213 -32.126 -57.222 1.00 43.76 264 ARG A N 1
ATOM 2032 C CA . ARG A 1 264 ? -8.587 -31.369 -56.035 1.00 45.62 264 ARG A CA 1
ATOM 2033 C C . ARG A 1 264 ? -8.485 -29.864 -56.268 1.00 44.12 264 ARG A C 1
ATOM 2034 O O . ARG A 1 264 ? -9.284 -29.100 -55.712 1.00 44.88 264 ARG A O 1
ATOM 2042 N N . ALA A 1 265 ? -7.536 -29.418 -57.089 1.00 41.28 265 ALA A N 1
ATOM 2043 C CA . ALA A 1 265 ? -7.330 -27.990 -57.332 1.00 40.57 265 ALA A CA 1
ATOM 2044 C C . ALA A 1 265 ? -8.303 -27.459 -58.394 1.00 34.85 265 ALA A C 1
ATOM 2045 O O . ALA A 1 265 ? -7.903 -26.869 -59.388 1.00 43.21 265 ALA A O 1
ATOM 2047 N N . HIS A 1 266 ? -9.604 -27.635 -58.141 1.00 34.54 266 HIS A N 1
ATOM 2048 C CA . HIS A 1 266 ? -10.672 -27.270 -59.075 1.00 29.45 266 HIS A CA 1
ATOM 2049 C C . HIS A 1 266 ? -11.385 -25.965 -58.736 1.00 32.15 266 HIS A C 1
ATOM 2050 O O . HIS A 1 266 ? -12.606 -25.884 -58.914 1.00 32.19 266 HIS A O 1
ATOM 2057 N N . PHE A 1 267 ? -10.677 -24.915 -58.307 1.00 33.60 267 PHE A N 1
ATOM 2058 C CA . PHE A 1 267 ? -11.302 -23.638 -57.942 1.00 40.52 267 PHE A CA 1
ATOM 2059 C C . PHE A 1 267 ? -10.718 -22.508 -58.784 1.00 41.55 267 PHE A C 1
ATOM 2060 O O . PHE A 1 267 ? -9.778 -21.819 -58.355 1.00 44.62 267 PHE A O 1
ATOM 2068 N N . PRO A 1 268 ? -11.225 -22.289 -59.995 1.00 47.82 268 PRO A N 1
ATOM 2069 C CA . PRO A 1 268 ? -10.648 -21.248 -60.859 1.00 47.23 268 PRO A CA 1
ATOM 2070 C C . PRO A 1 268 ? -10.903 -19.848 -60.316 1.00 42.60 268 PRO A C 1
ATOM 2071 O O . PRO A 1 268 ? -11.627 -19.630 -59.343 1.00 47.88 268 PRO A O 1
ATOM 2075 N N . LEU A 1 269 ? -10.269 -18.888 -60.979 1.00 41.72 269 LEU A N 1
ATOM 2076 C CA . LEU A 1 269 ? -10.392 -17.466 -60.681 1.00 40.71 269 LEU A CA 1
ATOM 2077 C C . LEU A 1 269 ? -11.038 -16.750 -61.870 1.00 45.23 269 LEU A C 1
ATOM 2078 O O . LEU A 1 269 ? -10.383 -16.514 -62.894 1.00 50.62 269 LEU A O 1
ATOM 2083 N N . ALA A 1 270 ? -12.311 -16.381 -61.730 1.00 40.27 270 ALA A N 1
ATOM 2084 C CA . ALA A 1 270 ? -12.997 -15.584 -62.735 1.00 26.31 270 ALA A CA 1
ATOM 2085 C C . ALA A 1 270 ? -12.632 -14.111 -62.597 1.00 32.89 270 ALA A C 1
ATOM 2086 O O . ALA A 1 270 ? -12.666 -13.552 -61.499 1.00 39.30 270 ALA A O 1
ATOM 2088 N N . THR A 1 271 ? -12.283 -13.492 -63.722 1.00 39.29 271 THR A N 1
ATOM 2089 C CA . THR A 1 271 ? -12.023 -12.066 -63.840 1.00 38.14 271 THR A CA 1
ATOM 2090 C C . THR A 1 271 ? -12.946 -11.514 -64.915 1.00 38.79 271 THR A C 1
ATOM 2091 O O . THR A 1 271 ? -13.217 -12.204 -65.899 1.00 39.58 271 THR A O 1
ATOM 2095 N N . TYR A 1 272 ? -13.454 -10.286 -64.723 1.00 36.92 272 TYR A N 1
ATOM 2096 C CA . TYR A 1 272 ? -14.500 -9.742 -65.586 1.00 37.57 272 TYR A CA 1
ATOM 2097 C C . TYR A 1 272 ? -14.252 -8.271 -65.871 1.00 40.78 272 TYR A C 1
ATOM 2098 O O . TYR A 1 272 ? -13.782 -7.526 -65.010 1.00 50.50 272 TYR A O 1
ATOM 2107 N N . ALA A 1 273 ? -14.605 -7.860 -67.095 1.00 46.17 273 ALA A N 1
ATOM 2108 C CA . ALA A 1 273 ? -14.452 -6.513 -67.642 1.00 46.28 273 ALA A CA 1
ATOM 2109 C C . ALA A 1 273 ? -15.321 -6.386 -68.895 1.00 45.38 273 ALA A C 1
ATOM 2110 O O . ALA A 1 273 ? -15.510 -7.378 -69.612 1.00 45.86 273 ALA A O 1
ATOM 2112 N N . PRO A 1 274 ? -15.894 -5.204 -69.188 1.00 46.13 274 PRO A N 1
ATOM 2113 C CA . PRO A 1 274 ? -15.779 -3.980 -68.392 1.00 49.31 274 PRO A CA 1
ATOM 2114 C C . PRO A 1 274 ? -16.906 -3.844 -67.372 1.00 41.69 274 PRO A C 1
ATOM 2115 O O . PRO A 1 274 ? -18.065 -4.141 -67.685 1.00 45.08 274 PRO A O 1
ATOM 2119 N N . VAL A 1 275 ? -16.596 -3.391 -66.161 1.00 41.59 275 VAL A N 1
ATOM 2120 C CA . VAL A 1 275 ? -17.647 -3.043 -65.211 1.00 45.50 275 VAL A CA 1
ATOM 2121 C C . VAL A 1 275 ? -17.824 -1.530 -65.362 1.00 42.24 275 VAL A C 1
ATOM 2122 O O . VAL A 1 275 ? -16.996 -0.745 -64.890 1.00 40.14 275 VAL A O 1
ATOM 2126 N N . ILE A 1 276 ? -18.872 -1.115 -66.075 1.00 39.49 276 ILE A N 1
ATOM 2127 C CA . ILE A 1 276 ? -19.097 0.287 -66.427 1.00 45.03 276 ILE A CA 1
ATOM 2128 C C . ILE A 1 276 ? -20.448 0.713 -65.875 1.00 43.86 276 ILE A C 1
ATOM 2129 O O . ILE A 1 276 ? -21.454 0.025 -66.091 1.00 46.61 276 ILE A O 1
ATOM 2134 N N . SER A 1 277 ? -20.481 1.863 -65.211 1.00 41.50 277 SER A N 1
ATOM 2135 C CA . SER A 1 277 ? -21.699 2.328 -64.562 1.00 48.78 277 SER A CA 1
ATOM 2136 C C . SER A 1 277 ? -22.688 2.943 -65.550 1.00 54.19 277 SER A C 1
ATOM 2137 O O . SER A 1 277 ? -22.302 3.648 -66.491 1.00 65.16 277 SER A O 1
ATOM 2140 N N . ALA A 1 278 ? -23.980 2.676 -65.325 1.00 49.88 278 ALA A N 1
ATOM 2141 C CA . ALA A 1 278 ? -25.035 3.354 -66.074 1.00 54.44 278 ALA A CA 1
ATOM 2142 C C . ALA A 1 278 ? -25.095 4.846 -65.777 1.00 64.67 278 ALA A C 1
ATOM 2143 O O . ALA A 1 278 ? -25.890 5.557 -66.403 1.00 65.34 278 ALA A O 1
ATOM 2145 N N . GLU A 1 279 ? -24.290 5.334 -64.830 1.00 67.84 279 GLU A N 1
ATOM 2146 C CA . GLU A 1 279 ? -24.286 6.761 -64.529 1.00 76.04 279 GLU A CA 1
ATOM 2147 C C . GLU A 1 279 ? -23.573 7.548 -65.619 1.00 68.85 279 GLU A C 1
ATOM 2148 O O . GLU A 1 279 ? -24.031 8.628 -66.008 1.00 72.46 279 GLU A O 1
ATOM 2154 N N . LYS A 1 280 ? -22.461 7.016 -66.124 1.00 64.14 280 LYS A N 1
ATOM 2155 C CA . LYS A 1 280 ? -21.575 7.771 -66.998 1.00 71.32 280 LYS A CA 1
ATOM 2156 C C . LYS A 1 280 ? -22.313 8.244 -68.255 1.00 77.54 280 LYS A C 1
ATOM 2157 O O . LYS A 1 280 ? -22.904 7.439 -68.983 1.00 81.17 280 LYS A O 1
ATOM 2163 N N . ALA A 1 281 ? -22.269 9.561 -68.500 1.00 72.57 281 ALA A N 1
ATOM 2164 C CA . ALA A 1 281 ? -23.051 10.173 -69.573 1.00 78.87 281 ALA A CA 1
ATOM 2165 C C . ALA A 1 281 ? -22.560 9.734 -70.951 1.00 87.45 281 ALA A C 1
ATOM 2166 O O . ALA A 1 281 ? -23.323 9.176 -71.756 1.00 78.48 281 ALA A O 1
ATOM 2168 N N . TYR A 1 282 ? -21.295 10.004 -71.261 1.00 86.17 282 TYR A N 1
ATOM 2169 C CA . TYR A 1 282 ? -20.712 9.475 -72.482 1.00 82.27 282 TYR A CA 1
ATOM 2170 C C . TYR A 1 282 ? -19.448 8.700 -72.155 1.00 76.76 282 TYR A C 1
ATOM 2171 O O . TYR A 1 282 ? -18.632 9.114 -71.323 1.00 72.88 282 TYR A O 1
ATOM 2180 N N . HIS A 1 283 ? -19.297 7.583 -72.850 1.00 74.22 283 HIS A N 1
ATOM 2181 C CA . HIS A 1 283 ? -18.283 6.589 -72.550 1.00 71.83 283 HIS A CA 1
ATOM 2182 C C . HIS A 1 283 ? -17.841 5.976 -73.870 1.00 70.32 283 HIS A C 1
ATOM 2183 O O . HIS A 1 283 ? -18.659 5.392 -74.593 1.00 59.18 283 HIS A O 1
ATOM 2190 N N . GLU A 1 284 ? -16.562 6.137 -74.197 1.00 71.26 284 GLU A N 1
ATOM 2191 C CA . GLU A 1 284 ? -16.007 5.534 -75.403 1.00 67.14 284 GLU A CA 1
ATOM 2192 C C . GLU A 1 284 ? -15.850 4.043 -75.162 1.00 65.77 284 GLU A C 1
ATOM 2193 O O . GLU A 1 284 ? -15.033 3.639 -74.332 1.00 67.10 284 GLU A O 1
ATOM 2199 N N . GLN A 1 285 ? -16.630 3.223 -75.871 1.00 62.94 285 GLN A N 1
ATOM 2200 C CA . GLN A 1 285 ? -16.606 1.787 -75.629 1.00 56.45 285 GLN A CA 1
ATOM 2201 C C . GLN A 1 285 ? -15.178 1.267 -75.736 1.00 55.34 285 GLN A C 1
ATOM 2202 O O . GLN A 1 285 ? -14.313 1.884 -76.367 1.00 53.72 285 GLN A O 1
ATOM 2208 N N . LEU A 1 286 ? -14.918 0.148 -75.075 1.00 55.60 286 LEU A N 1
ATOM 2209 C CA . LEU A 1 286 ? -13.554 -0.304 -74.834 1.00 57.16 286 LEU A CA 1
ATOM 2210 C C . LEU A 1 286 ? -13.194 -1.423 -75.798 1.00 57.12 286 LEU A C 1
ATOM 2211 O O . LEU A 1 286 ? -13.947 -2.392 -75.934 1.00 62.58 286 LEU A O 1
ATOM 2216 N N . SER A 1 287 ? -12.043 -1.285 -76.459 1.00 60.51 287 SER A N 1
ATOM 2217 C CA . SER A 1 287 ? -11.608 -2.226 -77.484 1.00 49.09 287 SER A CA 1
ATOM 2218 C C . SER A 1 287 ? -11.328 -3.592 -76.874 1.00 51.88 287 SER A C 1
ATOM 2219 O O . SER A 1 287 ? -11.167 -3.732 -75.660 1.00 52.76 287 SER A O 1
ATOM 2222 N N . VAL A 1 288 ? -11.263 -4.610 -77.738 1.00 47.17 288 VAL A N 1
ATOM 2223 C CA . VAL A 1 288 ? -10.872 -5.947 -77.286 1.00 48.61 288 VAL A CA 1
ATOM 2224 C C . VAL A 1 288 ? -9.557 -5.884 -76.516 1.00 52.73 288 VAL A C 1
ATOM 2225 O O . VAL A 1 288 ? -9.426 -6.453 -75.422 1.00 59.71 288 VAL A O 1
ATOM 2229 N N . ALA A 1 289 ? -8.577 -5.156 -77.055 1.00 46.77 289 ALA A N 1
ATOM 2230 C CA . ALA A 1 289 ? -7.279 -5.061 -76.392 1.00 54.38 289 ALA A CA 1
ATOM 2231 C C . ALA A 1 289 ? -7.400 -4.443 -74.994 1.00 56.10 289 ALA A C 1
ATOM 2232 O O . ALA A 1 289 ? -6.687 -4.847 -74.065 1.00 54.49 289 ALA A O 1
ATOM 2234 N N . GLU A 1 290 ? -8.299 -3.464 -74.827 1.00 50.42 290 GLU A N 1
ATOM 2235 C CA . GLU A 1 290 ? -8.486 -2.823 -73.527 1.00 57.22 290 GLU A CA 1
ATOM 2236 C C . GLU A 1 290 ? -9.136 -3.780 -72.522 1.00 58.56 290 GLU A C 1
ATOM 2237 O O . GLU A 1 290 ? -8.597 -4.022 -71.436 1.00 54.42 290 GLU A O 1
ATOM 2243 N N . ILE A 1 291 ? -10.292 -4.349 -72.873 1.00 55.23 291 ILE A N 1
ATOM 2244 C CA . ILE A 1 291 ? -10.954 -5.303 -71.998 1.00 45.99 291 ILE A CA 1
ATOM 2245 C C . ILE A 1 291 ? -10.190 -6.609 -71.857 1.00 50.88 291 ILE A C 1
ATOM 2246 O O . ILE A 1 291 ? -10.552 -7.439 -71.017 1.00 50.59 291 ILE A O 1
ATOM 2251 N N . THR A 1 292 ? -9.152 -6.845 -72.645 1.00 49.84 292 THR A N 1
ATOM 2252 C CA . THR A 1 292 ? -8.368 -8.026 -72.314 1.00 54.45 292 THR A CA 1
ATOM 2253 C C . THR A 1 292 ? -7.265 -7.706 -71.313 1.00 54.69 292 THR A C 1
ATOM 2254 O O . THR A 1 292 ? -6.966 -8.537 -70.447 1.00 58.64 292 THR A O 1
ATOM 2258 N N . ASN A 1 293 ? -6.703 -6.497 -71.346 1.00 51.17 293 ASN A N 1
ATOM 2259 C CA . ASN A 1 293 ? -5.704 -6.154 -70.336 1.00 61.50 293 ASN A CA 1
ATOM 2260 C C . ASN A 1 293 ? -6.312 -5.932 -68.953 1.00 59.75 293 ASN A C 1
ATOM 2261 O O . ASN A 1 293 ? -5.594 -6.058 -67.953 1.00 54.83 293 ASN A O 1
ATOM 2266 N N . ALA A 1 294 ? -7.609 -5.590 -68.884 1.00 59.14 294 ALA A N 1
ATOM 2267 C CA . ALA A 1 294 ? -8.328 -5.453 -67.622 1.00 47.28 294 ALA A CA 1
ATOM 2268 C C . ALA A 1 294 ? -8.586 -6.799 -66.956 1.00 55.87 294 ALA A C 1
ATOM 2269 O O . ALA A 1 294 ? -8.733 -6.850 -65.728 1.00 61.33 294 ALA A O 1
ATOM 2271 N N . CYS A 1 295 ? -8.636 -7.884 -67.740 1.00 54.36 295 CYS A N 1
ATOM 2272 C CA . CYS A 1 295 ? -8.696 -9.255 -67.238 1.00 48.35 295 CYS A CA 1
ATOM 2273 C C . CYS A 1 295 ? -7.446 -9.683 -66.482 1.00 50.66 295 CYS A C 1
ATOM 2274 O O . CYS A 1 295 ? -7.431 -10.789 -65.929 1.00 57.18 295 CYS A O 1
ATOM 2277 N N . PHE A 1 296 ? -6.396 -8.867 -66.473 1.00 47.99 296 PHE A N 1
ATOM 2278 C CA . PHE A 1 296 ? -5.192 -9.148 -65.709 1.00 49.84 296 PHE A CA 1
ATOM 2279 C C . PHE A 1 296 ? -4.961 -8.084 -64.644 1.00 62.10 296 PHE A C 1
ATOM 2280 O O . PHE A 1 296 ? -3.879 -8.040 -64.040 1.00 66.74 296 PHE A O 1
ATOM 2288 N N . GLU A 1 297 ? -5.961 -7.233 -64.399 1.00 59.22 297 GLU A N 1
ATOM 2289 C CA . GLU A 1 297 ? -5.909 -6.250 -63.324 1.00 64.75 297 GLU A CA 1
ATOM 2290 C C . GLU A 1 297 ? -6.620 -6.798 -62.091 1.00 59.69 297 GLU A C 1
ATOM 2291 O O . GLU A 1 297 ? -7.833 -7.061 -62.156 1.00 52.32 297 GLU A O 1
ATOM 2297 N N . PRO A 1 298 ? -5.932 -6.958 -60.953 1.00 60.53 298 PRO A N 1
ATOM 2298 C CA . PRO A 1 298 ? -6.534 -7.709 -59.843 1.00 52.69 298 PRO A CA 1
ATOM 2299 C C . PRO A 1 298 ? -7.757 -7.031 -59.274 1.00 48.73 298 PRO A C 1
ATOM 2300 O O . PRO A 1 298 ? -8.515 -7.672 -58.547 1.00 52.29 298 PRO A O 1
ATOM 2304 N N . ALA A 1 299 ? -7.991 -5.760 -59.596 1.00 44.97 299 ALA A N 1
ATOM 2305 C CA . ALA A 1 299 ? -9.201 -5.074 -59.154 1.00 39.46 299 ALA A CA 1
ATOM 2306 C C . ALA A 1 299 ? -10.480 -5.589 -59.812 1.00 43.85 299 ALA A C 1
ATOM 2307 O O . ALA A 1 299 ? -11.574 -5.169 -59.408 1.00 41.70 299 ALA A O 1
ATOM 2309 N N . ASN A 1 300 ? -10.386 -6.452 -60.826 1.00 45.39 300 ASN A N 1
ATOM 2310 C CA . ASN A 1 300 ? -11.566 -6.890 -61.552 1.00 42.94 300 ASN A CA 1
ATOM 2311 C C . ASN A 1 300 ? -11.898 -8.350 -61.327 1.00 41.47 300 ASN A C 1
ATOM 2312 O O . ASN A 1 300 ? -13.017 -8.773 -61.654 1.00 39.25 300 ASN A O 1
ATOM 2317 N N . GLN A 1 301 ? -10.976 -9.121 -60.757 1.00 37.55 301 GLN A N 1
ATOM 2318 C CA . GLN A 1 301 ? -11.281 -10.498 -60.424 1.00 38.68 301 GLN A CA 1
ATOM 2319 C C . GLN A 1 301 ? -12.315 -10.582 -59.301 1.00 38.12 301 GLN A C 1
ATOM 2320 O O . GLN A 1 301 ? -12.601 -9.612 -58.578 1.00 33.68 301 GLN A O 1
ATOM 2326 N N . MET A 1 302 ? -12.888 -11.779 -59.169 1.00 38.00 302 MET A N 1
ATOM 2327 C CA . MET A 1 302 ? -13.993 -12.022 -58.248 1.00 42.46 302 MET A CA 1
ATOM 2328 C C . MET A 1 302 ? -13.606 -12.809 -57.016 1.00 40.41 302 MET A C 1
ATOM 2329 O O . MET A 1 302 ? -14.479 -13.356 -56.339 1.00 35.03 302 MET A O 1
ATOM 2334 N N . VAL A 1 303 ? -12.324 -12.824 -56.698 1.00 40.71 303 VAL A N 1
ATOM 2335 C CA . VAL A 1 303 ? -11.749 -13.442 -55.517 1.00 32.15 303 VAL A CA 1
ATOM 2336 C C . VAL A 1 303 ? -10.453 -12.687 -55.273 1.00 39.73 303 VAL A C 1
ATOM 2337 O O . VAL A 1 303 ? -9.677 -12.475 -56.208 1.00 51.57 303 VAL A O 1
ATOM 2341 N N . LYS A 1 304 ? -10.218 -12.233 -54.053 1.00 37.82 304 LYS A N 1
ATOM 2342 C CA . LYS A 1 304 ? -9.041 -11.412 -53.791 1.00 37.84 304 LYS A CA 1
ATOM 2343 C C . LYS A 1 304 ? -7.816 -12.303 -53.642 1.00 38.48 304 LYS A C 1
ATOM 2344 O O . LYS A 1 304 ? -7.797 -13.211 -52.809 1.00 42.69 304 LYS A O 1
ATOM 2350 N N . CYS A 1 305 ? -6.804 -12.042 -54.458 1.00 48.69 305 CYS A N 1
ATOM 2351 C CA . CYS A 1 305 ? -5.524 -12.733 -54.411 1.00 54.09 305 CYS A CA 1
ATOM 2352 C C . CYS A 1 305 ? -4.616 -12.064 -55.430 1.00 67.93 305 CYS A C 1
ATOM 2353 O O . CYS A 1 305 ? -5.061 -11.257 -56.254 1.00 65.96 305 CYS A O 1
ATOM 2356 N N . ASP A 1 306 ? -3.330 -12.410 -55.363 1.00 72.38 306 ASP A N 1
ATOM 2357 C CA . ASP A 1 306 ? -2.299 -11.817 -56.209 1.00 71.02 306 ASP A CA 1
ATOM 2358 C C . ASP A 1 306 ? -1.859 -12.815 -57.272 1.00 70.75 306 ASP A C 1
ATOM 2359 O O . ASP A 1 306 ? -0.860 -13.521 -57.077 1.00 75.33 306 ASP A O 1
ATOM 2364 N N . PRO A 1 307 ? -2.539 -12.892 -58.425 1.00 72.70 307 PRO A N 1
ATOM 2365 C CA . PRO A 1 307 ? -2.176 -13.925 -59.418 1.00 66.40 307 PRO A CA 1
ATOM 2366 C C . PRO A 1 307 ? -0.735 -13.848 -59.849 1.00 66.14 307 PRO A C 1
ATOM 2367 O O . PRO A 1 307 ? -0.226 -14.815 -60.426 1.00 67.36 307 PRO A O 1
ATOM 2371 N N . ARG A 1 308 ? -0.060 -12.732 -59.565 1.00 70.27 308 ARG A N 1
ATOM 2372 C CA . ARG A 1 308 ? 1.323 -12.556 -59.984 1.00 73.31 308 ARG A CA 1
ATOM 2373 C C . ARG A 1 308 ? 2.235 -13.430 -59.126 1.00 71.52 308 ARG A C 1
ATOM 2374 O O . ARG A 1 308 ? 3.180 -14.048 -59.631 1.00 72.61 308 ARG A O 1
ATOM 2382 N N . HIS A 1 309 ? 1.927 -13.525 -57.830 1.00 72.66 309 HIS A N 1
ATOM 2383 C CA . HIS A 1 309 ? 2.552 -14.427 -56.864 1.00 75.02 309 HIS A CA 1
ATOM 2384 C C . HIS A 1 309 ? 2.237 -15.906 -57.117 1.00 72.31 309 HIS A C 1
ATOM 2385 O O . HIS A 1 309 ? 2.698 -16.750 -56.340 1.00 72.77 309 HIS A O 1
ATOM 2392 N N . GLY A 1 310 ? 1.461 -16.250 -58.149 1.00 62.33 310 GLY A N 1
ATOM 2393 C CA . GLY A 1 310 ? 1.072 -17.624 -58.373 1.00 61.10 310 GLY A CA 1
ATOM 2394 C C . GLY A 1 310 ? 1.198 -18.035 -59.829 1.00 60.92 310 GLY A C 1
ATOM 2395 O O . GLY A 1 310 ? 1.257 -17.207 -60.737 1.00 59.42 310 GLY A O 1
ATOM 2396 N N . LYS A 1 311 ? 1.201 -19.348 -60.038 1.00 58.39 311 LYS A N 1
ATOM 2397 C CA . LYS A 1 311 ? 1.409 -19.944 -61.352 1.00 53.08 311 LYS A CA 1
ATOM 2398 C C . LYS A 1 311 ? 0.075 -20.355 -61.969 1.00 58.18 311 LYS A C 1
ATOM 2399 O O . LYS A 1 311 ? -0.729 -21.042 -61.326 1.00 52.09 311 LYS A O 1
ATOM 2405 N N . TYR A 1 312 ? -0.151 -19.941 -63.222 1.00 66.01 312 TYR A N 1
ATOM 2406 C CA . TYR A 1 312 ? -1.324 -20.375 -63.973 1.00 57.41 312 TYR A CA 1
ATOM 2407 C C . TYR A 1 312 ? -1.170 -21.825 -64.429 1.00 58.27 312 TYR A C 1
ATOM 2408 O O . TYR A 1 312 ? -0.063 -22.316 -64.661 1.00 55.12 312 TYR A O 1
ATOM 2417 N N . MET A 1 313 ? -2.304 -22.518 -64.539 1.00 59.95 313 MET A N 1
ATOM 2418 C CA . MET A 1 313 ? -2.339 -23.892 -65.019 1.00 59.69 313 MET A CA 1
ATOM 2419 C C . MET A 1 313 ? -3.477 -24.125 -66.001 1.00 57.11 313 MET A C 1
ATOM 2420 O O . MET A 1 313 ? -3.629 -25.253 -66.484 1.00 62.42 313 MET A O 1
ATOM 2425 N N . ALA A 1 314 ? -4.266 -23.088 -66.316 1.00 46.95 314 ALA A N 1
ATOM 2426 C CA . ALA A 1 314 ? -5.324 -23.131 -67.320 1.00 42.03 314 ALA A CA 1
ATOM 2427 C C . ALA A 1 314 ? -5.990 -21.768 -67.439 1.00 53.20 314 ALA A C 1
ATOM 2428 O O . ALA A 1 314 ? -6.345 -21.160 -66.423 1.00 53.98 314 ALA A O 1
ATOM 2430 N N . CYS A 1 315 ? -6.155 -21.279 -68.676 1.00 61.12 315 CYS A N 1
ATOM 2431 C CA . CYS A 1 315 ? -6.863 -20.036 -68.964 1.00 50.13 315 CYS A CA 1
ATOM 2432 C C . CYS A 1 315 ? -7.933 -20.288 -70.011 1.00 51.66 315 CYS A C 1
ATOM 2433 O O . CYS A 1 315 ? -7.722 -21.061 -70.951 1.00 54.35 315 CYS A O 1
ATOM 2436 N N . CYS A 1 316 ? -9.073 -19.630 -69.846 1.00 47.39 316 CYS A N 1
ATOM 2437 C CA . CYS A 1 316 ? -10.070 -19.513 -70.897 1.00 40.98 316 CYS A CA 1
ATOM 2438 C C . CYS A 1 316 ? -10.581 -18.094 -70.862 1.00 43.21 316 CYS A C 1
ATOM 2439 O O . CYS A 1 316 ? -10.750 -17.521 -69.783 1.00 49.06 316 CYS A O 1
ATOM 2442 N N . LEU A 1 317 ? -10.796 -17.517 -72.028 1.00 40.71 317 LEU A N 1
ATOM 2443 C CA . LEU A 1 317 ? -11.366 -16.185 -72.117 1.00 41.29 317 LEU A CA 1
ATOM 2444 C C . LEU A 1 317 ? -12.639 -16.277 -72.930 1.00 41.37 317 LEU A C 1
ATOM 2445 O O . LEU A 1 317 ? -12.679 -16.972 -73.949 1.00 48.29 317 LEU A O 1
ATOM 2450 N N . LEU A 1 318 ? -13.677 -15.581 -72.479 1.00 36.92 318 LEU A N 1
ATOM 2451 C CA . LEU A 1 318 ? -15.002 -15.722 -73.062 1.00 38.49 318 LEU A CA 1
ATOM 2452 C C . LEU A 1 318 ? -15.453 -14.312 -73.424 1.00 46.18 318 LEU A C 1
ATOM 2453 O O . LEU A 1 318 ? -15.746 -13.500 -72.533 1.00 41.89 318 LEU A O 1
ATOM 2458 N N . TYR A 1 319 ? -15.503 -14.000 -74.718 1.00 49.16 319 TYR A N 1
ATOM 2459 C CA . TYR A 1 319 ? -15.896 -12.665 -75.139 1.00 38.53 319 TYR A CA 1
ATOM 2460 C C . TYR A 1 319 ? -17.352 -12.672 -75.578 1.00 38.93 319 TYR A C 1
ATOM 2461 O O . TYR A 1 319 ? -17.911 -13.717 -75.910 1.00 42.65 319 TYR A O 1
ATOM 2470 N N . ARG A 1 320 ? -17.975 -11.500 -75.546 1.00 38.77 320 ARG A N 1
ATOM 2471 C CA . ARG A 1 320 ? -19.403 -11.409 -75.831 1.00 43.12 320 ARG A CA 1
ATOM 2472 C C . ARG A 1 320 ? -19.673 -10.108 -76.560 1.00 47.42 320 ARG A C 1
ATOM 2473 O O . ARG A 1 320 ? -19.196 -9.059 -76.122 1.00 52.02 320 ARG A O 1
ATOM 2481 N N . GLY A 1 321 ? -20.447 -10.174 -77.646 1.00 48.71 321 GLY A N 1
ATOM 2482 C CA . GLY A 1 321 ? -20.816 -8.988 -78.401 1.00 53.19 321 GLY A CA 1
ATOM 2483 C C . GLY A 1 321 ? -20.112 -8.766 -79.736 1.00 51.21 321 GLY A C 1
ATOM 2484 O O . GLY A 1 321 ? -20.027 -9.666 -80.574 1.00 43.72 321 GLY A O 1
ATOM 2485 N N . ASP A 1 322 ? -19.618 -7.545 -79.942 1.00 45.98 322 ASP A N 1
ATOM 2486 C CA . ASP A 1 322 ? -19.001 -7.125 -81.199 1.00 41.54 322 ASP A CA 1
ATOM 2487 C C . ASP A 1 322 ? -17.489 -7.341 -81.120 1.00 47.93 322 ASP A C 1
ATOM 2488 O O . ASP A 1 322 ? -16.682 -6.409 -81.068 1.00 49.34 322 ASP A O 1
ATOM 2493 N N . VAL A 1 323 ? -17.115 -8.618 -81.135 1.00 48.01 323 VAL A N 1
ATOM 2494 C CA . VAL A 1 323 ? -15.733 -9.058 -80.976 1.00 45.09 323 VAL A CA 1
ATOM 2495 C C . VAL A 1 323 ? -15.284 -9.750 -82.261 1.00 50.19 323 VAL A C 1
ATOM 2496 O O . VAL A 1 323 ? -15.794 -10.824 -82.619 1.00 51.17 323 VAL A O 1
ATOM 2500 N N . VAL A 1 324 ? -14.320 -9.151 -82.955 1.00 45.62 324 VAL A N 1
ATOM 2501 C CA . VAL A 1 324 ? -13.820 -9.762 -84.187 1.00 47.85 324 VAL A CA 1
ATOM 2502 C C . VAL A 1 324 ? -12.629 -10.668 -83.878 1.00 44.44 324 VAL A C 1
ATOM 2503 O O . VAL A 1 324 ? -11.662 -10.241 -83.228 1.00 40.75 324 VAL A O 1
ATOM 2507 N N . PRO A 1 325 ? -12.667 -11.920 -84.353 1.00 44.04 325 PRO A N 1
ATOM 2508 C CA . PRO A 1 325 ? -11.685 -12.932 -83.920 1.00 36.16 325 PRO A CA 1
ATOM 2509 C C . PRO A 1 325 ? -10.231 -12.603 -84.205 1.00 39.72 325 PRO A C 1
ATOM 2510 O O . PRO A 1 325 ? -9.339 -13.187 -83.572 1.00 39.60 325 PRO A O 1
ATOM 2514 N N . LYS A 1 326 ? -9.937 -11.739 -85.169 1.00 58.16 326 LYS A N 1
ATOM 2515 C CA . LYS A 1 326 ? -8.533 -11.444 -85.421 1.00 57.29 326 LYS A CA 1
ATOM 2516 C C . LYS A 1 326 ? -7.945 -10.665 -84.253 1.00 46.13 326 LYS A C 1
ATOM 2517 O O . LYS A 1 326 ? -6.863 -11.002 -83.758 1.00 47.33 326 LYS A O 1
ATOM 2523 N N . ASP A 1 327 ? -8.679 -9.658 -83.766 1.00 46.96 327 ASP A N 1
ATOM 2524 C CA . ASP A 1 327 ? -8.182 -8.786 -82.708 1.00 51.38 327 ASP A CA 1
ATOM 2525 C C . ASP A 1 327 ? -8.065 -9.493 -81.366 1.00 47.79 327 ASP A C 1
ATOM 2526 O O . ASP A 1 327 ? -7.331 -9.011 -80.499 1.00 53.51 327 ASP A O 1
ATOM 2531 N N . VAL A 1 328 ? -8.766 -10.615 -81.182 1.00 43.30 328 VAL A N 1
ATOM 2532 C CA . VAL A 1 328 ? -8.590 -11.425 -79.980 1.00 43.78 328 VAL A CA 1
ATOM 2533 C C . VAL A 1 328 ? -7.157 -11.938 -79.899 1.00 48.94 328 VAL A C 1
ATOM 2534 O O . VAL A 1 328 ? -6.510 -11.865 -78.847 1.00 53.06 328 VAL A O 1
ATOM 2538 N N . ASN A 1 329 ? -6.631 -12.441 -81.020 1.00 48.01 329 ASN A N 1
ATOM 2539 C CA . ASN A 1 329 ? -5.305 -13.046 -81.024 1.00 48.46 329 ASN A CA 1
ATOM 2540 C C . ASN A 1 329 ? -4.188 -12.012 -80.987 1.00 48.57 329 ASN A C 1
ATOM 2541 O O . ASN A 1 329 ? -3.073 -12.340 -80.567 1.00 47.26 329 ASN A O 1
ATOM 2546 N N . ALA A 1 330 ? -4.461 -10.775 -81.402 1.00 46.40 330 ALA A N 1
ATOM 2547 C CA . ALA A 1 330 ? -3.487 -9.709 -81.194 1.00 53.60 330 ALA A CA 1
ATOM 2548 C C . ALA A 1 330 ? -3.352 -9.378 -79.714 1.00 55.73 330 ALA A C 1
ATOM 2549 O O . ALA A 1 330 ? -2.239 -9.167 -79.212 1.00 50.76 330 ALA A O 1
ATOM 2551 N N . ALA A 1 331 ? -4.480 -9.318 -79.003 1.00 55.22 331 ALA A N 1
ATOM 2552 C CA . ALA A 1 331 ? -4.433 -9.077 -77.566 1.00 60.75 331 ALA A CA 1
ATOM 2553 C C . ALA A 1 331 ? -3.793 -10.257 -76.828 1.00 58.40 331 ALA A C 1
ATOM 2554 O O . ALA A 1 331 ? -2.980 -10.052 -75.918 1.00 54.17 331 ALA A O 1
ATOM 2556 N N . ILE A 1 332 ? -4.091 -11.494 -77.251 1.00 46.14 332 ILE A N 1
ATOM 2557 C CA . ILE A 1 332 ? -3.566 -12.663 -76.551 1.00 46.76 332 ILE A CA 1
ATOM 2558 C C . ILE A 1 332 ? -2.062 -12.781 -76.742 1.00 55.44 332 ILE A C 1
ATOM 2559 O O . ILE A 1 332 ? -1.324 -13.099 -75.802 1.00 60.71 332 ILE A O 1
ATOM 2564 N N . ALA A 1 333 ? -1.579 -12.549 -77.961 1.00 63.86 333 ALA A N 1
ATOM 2565 C CA . ALA A 1 333 ? -0.145 -12.641 -78.204 1.00 60.36 333 ALA A CA 1
ATOM 2566 C C . ALA A 1 333 ? 0.638 -11.578 -77.446 1.00 68.19 333 ALA A C 1
ATOM 2567 O O . ALA A 1 333 ? 1.856 -11.723 -77.286 1.00 70.98 333 ALA A O 1
ATOM 2569 N N . THR A 1 334 ? -0.026 -10.515 -76.976 1.00 67.32 334 THR A N 1
ATOM 2570 C CA . THR A 1 334 ? 0.675 -9.418 -76.324 1.00 69.42 334 THR A CA 1
ATOM 2571 C C . THR A 1 334 ? 0.601 -9.463 -74.804 1.00 72.62 334 THR A C 1
ATOM 2572 O O . THR A 1 334 ? 1.419 -8.806 -74.152 1.00 76.79 334 THR A O 1
ATOM 2576 N N . ILE A 1 335 ? -0.343 -10.209 -74.217 1.00 67.66 335 ILE A N 1
ATOM 2577 C CA . ILE A 1 335 ? -0.132 -10.639 -72.833 1.00 73.69 335 ILE A CA 1
ATOM 2578 C C . ILE A 1 335 ? 1.123 -11.501 -72.730 1.00 79.31 335 ILE A C 1
ATOM 2579 O O . ILE A 1 335 ? 1.831 -11.465 -71.712 1.00 85.35 335 ILE A O 1
ATOM 2584 N N . LYS A 1 336 ? 1.454 -12.248 -73.784 1.00 72.72 336 LYS A N 1
ATOM 2585 C CA . LYS A 1 336 ? 2.626 -13.111 -73.729 1.00 65.99 336 LYS A CA 1
ATOM 2586 C C . LYS A 1 336 ? 3.941 -12.344 -73.833 1.00 77.08 336 LYS A C 1
ATOM 2587 O O . LYS A 1 336 ? 5.001 -12.973 -73.734 1.00 73.83 336 LYS A O 1
ATOM 2593 N N . THR A 1 337 ? 3.904 -10.997 -74.033 1.00 82.46 337 THR A N 1
ATOM 2594 C CA 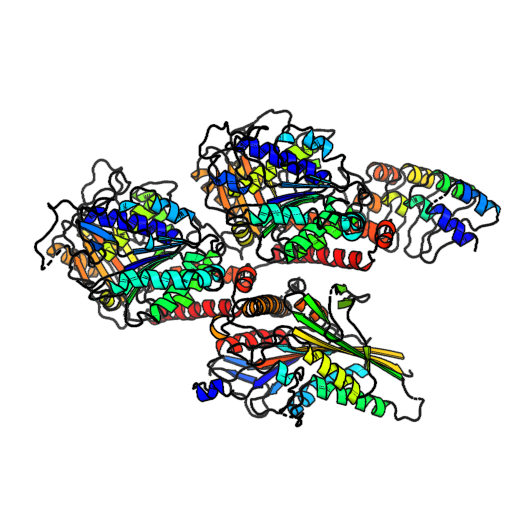. THR A 1 337 ? 5.107 -10.161 -74.132 1.00 83.73 337 THR A CA 1
ATOM 2595 C C . THR A 1 337 ? 5.069 -8.907 -73.252 1.00 84.61 337 THR A C 1
ATOM 2596 O O . THR A 1 337 ? 6.069 -8.608 -72.589 1.00 82.86 337 THR A O 1
ATOM 2600 N N . LYS A 1 338 ? 3.947 -8.166 -73.220 1.00 83.13 338 LYS A N 1
ATOM 2601 C CA . LYS A 1 338 ? 3.798 -7.017 -72.315 1.00 84.75 338 LYS A CA 1
ATOM 2602 C C . LYS A 1 338 ? 3.644 -7.431 -70.853 1.00 83.48 338 LYS A C 1
ATOM 2603 O O . LYS A 1 338 ? 3.696 -6.561 -69.973 1.00 80.27 338 LYS A O 1
ATOM 2609 N N . ARG A 1 339 ? 3.441 -8.728 -70.581 1.00 89.03 339 ARG A N 1
ATOM 2610 C CA . ARG A 1 339 ? 3.175 -9.260 -69.246 1.00 82.55 339 ARG A CA 1
ATOM 2611 C C . ARG A 1 339 ? 3.872 -10.606 -69.086 1.00 76.14 339 ARG A C 1
ATOM 2612 O O . ARG A 1 339 ? 4.028 -11.359 -70.051 1.00 74.76 339 ARG A O 1
ATOM 2620 N N . THR A 1 340 ? 4.303 -10.893 -67.862 1.00 69.73 340 THR A N 1
ATOM 2621 C CA . THR A 1 340 ? 4.946 -12.160 -67.517 1.00 75.07 340 THR A CA 1
ATOM 2622 C C . THR A 1 340 ? 3.983 -13.024 -66.713 1.00 75.69 340 THR A C 1
ATOM 2623 O O . THR A 1 340 ? 3.678 -12.722 -65.553 1.00 73.01 340 THR A O 1
ATOM 2627 N N . ILE A 1 341 ? 3.549 -14.118 -67.329 1.00 73.83 341 ILE A N 1
ATOM 2628 C CA . ILE A 1 341 ? 2.489 -14.977 -66.825 1.00 65.26 341 ILE A CA 1
ATOM 2629 C C . ILE A 1 341 ? 3.036 -16.402 -66.829 1.00 68.71 341 ILE A C 1
ATOM 2630 O O . ILE A 1 341 ? 3.047 -17.074 -67.867 1.00 64.75 341 ILE A O 1
ATOM 2635 N N . GLN A 1 342 ? 3.524 -16.856 -65.673 1.00 73.76 342 GLN A N 1
ATOM 2636 C CA . GLN A 1 342 ? 4.157 -18.166 -65.588 1.00 76.40 342 GLN A CA 1
ATOM 2637 C C . GLN A 1 342 ? 3.116 -19.267 -65.437 1.00 68.99 342 GLN A C 1
ATOM 2638 O O . GLN A 1 342 ? 2.061 -19.080 -64.820 1.00 61.74 342 GLN A O 1
ATOM 2644 N N . PHE A 1 343 ? 3.429 -20.417 -66.028 1.00 69.24 343 PHE A N 1
ATOM 2645 C CA . PHE A 1 343 ? 2.610 -21.615 -65.998 1.00 66.19 343 PHE A CA 1
ATOM 2646 C C . PHE A 1 343 ? 3.309 -22.678 -65.158 1.00 68.60 343 PHE A C 1
ATOM 2647 O O . PHE A 1 343 ? 4.509 -22.589 -64.871 1.00 66.42 343 PHE A O 1
ATOM 2655 N N . VAL A 1 344 ? 2.529 -23.684 -64.753 1.00 76.69 344 VAL A N 1
ATOM 2656 C CA . VAL A 1 344 ? 3.024 -24.838 -64.003 1.00 90.87 344 VAL A CA 1
ATOM 2657 C C . VAL A 1 344 ? 4.248 -25.416 -64.706 1.00 98.08 344 VAL A C 1
ATOM 2658 O O . VAL A 1 344 ? 4.329 -25.418 -65.943 1.00 95.99 344 VAL A O 1
ATOM 2662 N N . ASP A 1 345 ? 5.221 -25.877 -63.908 1.00 101.89 345 ASP A N 1
ATOM 2663 C CA . ASP A 1 345 ? 6.427 -26.510 -64.437 1.00 98.41 345 ASP A CA 1
ATOM 2664 C C . ASP A 1 345 ? 6.110 -27.590 -65.473 1.00 101.96 345 ASP A C 1
ATOM 2665 O O . ASP A 1 345 ? 6.893 -27.800 -66.408 1.00 104.41 345 ASP A O 1
ATOM 2670 N N . TRP A 1 346 ? 4.946 -28.253 -65.354 1.00 100.01 346 TRP A N 1
ATOM 2671 C CA . TRP A 1 346 ? 4.558 -29.371 -66.222 1.00 104.93 346 TRP A CA 1
ATOM 2672 C C . TRP A 1 346 ? 3.148 -29.148 -66.787 1.00 104.18 346 TRP A C 1
ATOM 2673 O O . TRP A 1 346 ? 2.225 -29.886 -66.433 1.00 104.54 346 TRP A O 1
ATOM 2684 N N . CYS A 1 347 ? 2.973 -28.170 -67.688 1.00 102.00 347 CYS A N 1
ATOM 2685 C CA . CYS A 1 347 ? 1.607 -28.028 -68.201 1.00 99.07 347 CYS A CA 1
ATOM 2686 C C . CYS A 1 347 ? 1.600 -27.242 -69.508 1.00 98.17 347 CYS A C 1
ATOM 2687 O O . CYS A 1 347 ? 2.414 -26.316 -69.663 1.00 94.44 347 CYS A O 1
ATOM 2690 N N . PRO A 1 348 ? 0.743 -27.600 -70.472 1.00 93.88 348 PRO A N 1
ATOM 2691 C CA . PRO A 1 348 ? 0.673 -26.851 -71.740 1.00 88.67 348 PRO A CA 1
ATOM 2692 C C . PRO A 1 348 ? 0.337 -25.380 -71.538 1.00 80.86 348 PRO A C 1
ATOM 2693 O O . PRO A 1 348 ? -0.600 -25.032 -70.818 1.00 74.97 348 PRO A O 1
ATOM 2697 N N . THR A 1 349 ? 1.090 -24.515 -72.217 1.00 83.90 349 THR A N 1
ATOM 2698 C CA . THR A 1 349 ? 0.763 -23.097 -72.292 1.00 75.41 349 THR A CA 1
ATOM 2699 C C . THR A 1 349 ? -0.201 -22.865 -73.445 1.00 82.29 349 THR A C 1
ATOM 2700 O O . THR A 1 349 ? 0.026 -23.345 -74.564 1.00 91.73 349 THR A O 1
ATOM 2704 N N . GLY A 1 350 ? -1.268 -22.132 -73.168 1.00 70.99 350 GLY A N 1
ATOM 2705 C CA . GLY A 1 350 ? -2.263 -21.826 -74.175 1.00 69.64 350 GLY A CA 1
ATOM 2706 C C . GLY A 1 350 ? -3.312 -20.945 -73.546 1.00 64.11 350 GLY A C 1
ATOM 2707 O O . GLY A 1 350 ? -3.320 -20.717 -72.334 1.00 72.23 350 GLY A O 1
ATOM 2708 N N . PHE A 1 351 ? -4.183 -20.416 -74.391 1.00 61.78 351 PHE A N 1
ATOM 2709 C CA . PHE A 1 351 ? -5.308 -19.611 -73.922 1.00 53.96 351 PHE A CA 1
ATOM 2710 C C . PHE A 1 351 ? -6.482 -19.959 -74.825 1.00 48.83 351 PHE A C 1
ATOM 2711 O O . PHE A 1 351 ? -6.628 -19.373 -75.899 1.00 50.77 351 PHE A O 1
ATOM 2719 N N . LYS A 1 352 ? -7.319 -20.891 -74.393 1.00 40.00 352 LYS A N 1
ATOM 2720 C CA . LYS A 1 352 ? -8.550 -21.138 -75.125 1.00 39.03 352 LYS A CA 1
ATOM 2721 C C . LYS A 1 352 ? -9.334 -19.835 -75.293 1.00 41.98 352 LYS A C 1
ATOM 2722 O O . LYS A 1 352 ? -9.139 -18.869 -74.557 1.00 51.43 352 LYS A O 1
ATOM 2728 N N . VAL A 1 353 ? -10.159 -19.769 -76.334 1.00 45.38 353 VAL A N 1
ATOM 2729 C CA . VAL A 1 353 ? -10.968 -18.585 -76.608 1.00 44.40 353 VAL A CA 1
ATOM 2730 C C . VAL A 1 353 ? -12.362 -19.028 -77.019 1.00 46.66 353 VAL A C 1
ATOM 2731 O O . VAL A 1 353 ? -12.531 -20.017 -77.744 1.00 45.39 353 VAL A O 1
ATOM 2735 N N . GLY A 1 354 ? -13.356 -18.306 -76.527 1.00 41.80 354 GLY A N 1
ATOM 2736 C CA . GLY A 1 354 ? -14.693 -18.383 -77.070 1.00 38.53 354 GLY A CA 1
ATOM 2737 C C . GLY A 1 354 ? -15.199 -16.980 -77.321 1.00 43.73 354 GLY A C 1
ATOM 2738 O O . GLY A 1 354 ? -14.763 -16.015 -76.685 1.00 45.98 354 GLY A O 1
ATOM 2739 N N . ILE A 1 355 ? -16.117 -16.870 -78.281 1.00 43.37 355 ILE A N 1
ATOM 2740 C CA . ILE A 1 355 ? -16.787 -15.608 -78.567 1.00 43.90 355 ILE A CA 1
ATOM 2741 C C . ILE A 1 355 ? -18.264 -15.886 -78.803 1.00 42.81 355 ILE A C 1
ATOM 2742 O O . ILE A 1 355 ? -18.650 -16.965 -79.264 1.00 43.75 355 ILE A O 1
ATOM 2747 N N . ASN A 1 356 ? -19.098 -14.910 -78.451 1.00 44.51 356 ASN A N 1
ATOM 2748 C CA . ASN A 1 356 ? -20.528 -15.134 -78.380 1.00 49.70 356 ASN A CA 1
ATOM 2749 C C . ASN A 1 356 ? -21.341 -14.197 -79.250 1.00 49.68 356 ASN A C 1
ATOM 2750 O O . ASN A 1 356 ? -22.530 -14.459 -79.460 1.00 58.29 356 ASN A O 1
ATOM 2755 N N . TYR A 1 357 ? -20.765 -13.108 -79.741 1.00 49.32 357 TYR A N 1
ATOM 2756 C CA . TYR A 1 357 ? -21.424 -12.326 -80.787 1.00 54.41 357 TYR A CA 1
ATOM 2757 C C . TYR A 1 357 ? -22.765 -11.743 -80.348 1.00 55.29 357 TYR A C 1
ATOM 2758 O O . TYR A 1 357 ? -23.340 -10.912 -81.063 1.00 53.67 357 TYR A O 1
ATOM 2767 N N . GLU A 1 358 ? -23.278 -12.176 -79.187 1.00 51.25 358 GLU A N 1
ATOM 2768 C CA . GLU A 1 358 ? -24.519 -11.526 -78.793 1.00 56.73 358 GLU A CA 1
ATOM 2769 C C . GLU A 1 358 ? -24.225 -10.349 -77.874 1.00 57.28 358 GLU A C 1
ATOM 2770 O O . GLU A 1 358 ? -23.386 -10.461 -76.972 1.00 59.28 358 GLU A O 1
ATOM 2776 N N . PRO A 1 359 ? -24.897 -9.227 -78.120 1.00 63.49 359 PRO A N 1
ATOM 2777 C CA . PRO A 1 359 ? -24.642 -8.013 -77.332 1.00 61.88 359 PRO A CA 1
ATOM 2778 C C . PRO A 1 359 ? -24.904 -8.268 -75.857 1.00 55.97 359 PRO A C 1
ATOM 2779 O O . PRO A 1 359 ? -25.959 -8.821 -75.504 1.00 49.50 359 PRO A O 1
ATOM 2783 N N . PRO A 1 360 ? -23.947 -7.932 -74.981 1.00 55.07 360 PRO A N 1
ATOM 2784 C CA . PRO A 1 360 ? -24.143 -8.152 -73.544 1.00 53.42 360 PRO A CA 1
ATOM 2785 C C . PRO A 1 360 ? -25.427 -7.498 -73.075 1.00 50.63 360 PRO A C 1
ATOM 2786 O O . PRO A 1 360 ? -25.720 -6.345 -73.401 1.00 53.17 360 PRO A O 1
ATOM 2790 N N . THR A 1 361 ? -26.227 -8.262 -72.354 1.00 48.42 361 THR A N 1
ATOM 2791 C CA . THR A 1 361 ? -27.474 -7.737 -71.843 1.00 52.30 361 THR A CA 1
ATOM 2792 C C . THR A 1 361 ? -27.220 -7.307 -70.406 1.00 49.81 361 THR A C 1
ATOM 2793 O O . THR A 1 361 ? -26.440 -7.934 -69.680 1.00 49.91 361 THR A O 1
ATOM 2797 N N . VAL A 1 362 ? -27.844 -6.218 -70.001 1.00 42.66 362 VAL A N 1
ATOM 2798 C CA . VAL A 1 362 ? -27.815 -5.843 -68.610 1.00 40.97 362 VAL A CA 1
ATOM 2799 C C . VAL A 1 362 ? -29.255 -5.639 -68.177 1.00 47.65 362 VAL A C 1
ATOM 2800 O O . VAL A 1 362 ? -30.189 -5.678 -68.981 1.00 48.00 362 VAL A O 1
ATOM 2804 N N . VAL A 1 363 ? -29.431 -5.492 -66.880 1.00 51.71 363 VAL A N 1
ATOM 2805 C CA . VAL A 1 363 ? -30.779 -5.243 -66.379 1.00 60.30 363 VAL A CA 1
ATOM 2806 C C . VAL A 1 363 ? -31.200 -3.822 -66.757 1.00 59.77 363 VAL A C 1
ATOM 2807 O O . VAL A 1 363 ? -30.441 -2.857 -66.512 1.00 57.68 363 VAL A O 1
ATOM 2811 N N . PRO A 1 364 ? -32.356 -3.658 -67.409 1.00 53.41 364 PRO A N 1
ATOM 2812 C CA . PRO A 1 364 ? -32.853 -2.316 -67.755 1.00 57.08 364 PRO A CA 1
ATOM 2813 C C . PRO A 1 364 ? -33.198 -1.504 -66.517 1.00 58.87 364 PRO A C 1
ATOM 2814 O O . PRO A 1 364 ? -33.971 -1.945 -65.665 1.00 62.65 364 PRO A O 1
ATOM 2818 N N . GLY A 1 365 ? -32.640 -0.296 -66.437 1.00 62.71 365 GLY A N 1
ATOM 2819 C CA . GLY A 1 365 ? -32.854 0.516 -65.255 1.00 69.61 365 GLY A CA 1
ATOM 2820 C C . GLY A 1 365 ? -32.061 0.071 -64.051 1.00 61.52 365 GLY A C 1
ATOM 2821 O O . GLY A 1 365 ? -32.382 0.459 -62.924 1.00 67.02 365 GLY A O 1
ATOM 2822 N N . GLY A 1 366 ? -31.045 -0.764 -64.260 1.00 57.19 366 GLY A N 1
ATOM 2823 C CA . GLY A 1 366 ? -30.097 -1.110 -63.230 1.00 49.54 366 GLY A CA 1
ATOM 2824 C C . GLY A 1 366 ? -28.818 -0.309 -63.370 1.00 44.39 366 GLY A C 1
ATOM 2825 O O . GLY A 1 366 ? -28.700 0.611 -64.181 1.00 48.64 366 GLY A O 1
ATOM 2826 N N . ASP A 1 367 ? -27.834 -0.686 -62.573 1.00 49.37 367 ASP A N 1
ATOM 2827 C CA . ASP A 1 367 ? -26.654 0.153 -62.465 1.00 51.48 367 ASP A CA 1
ATOM 2828 C C . ASP A 1 367 ? -25.570 -0.213 -63.458 1.00 45.10 367 ASP A C 1
ATOM 2829 O O . ASP A 1 367 ? -24.738 0.642 -63.779 1.00 45.27 367 ASP A O 1
ATOM 2834 N N . LEU A 1 368 ? -25.572 -1.440 -63.972 1.00 47.36 368 LEU A N 1
ATOM 2835 C CA . LEU A 1 368 ? -24.636 -1.797 -65.028 1.00 44.92 368 LEU A CA 1
ATOM 2836 C C . LEU A 1 368 ? -25.061 -1.184 -66.364 1.00 41.77 368 LEU A C 1
ATOM 2837 O O . LEU A 1 368 ? -26.243 -1.189 -66.734 1.00 38.62 368 LEU A O 1
ATOM 2842 N N . ALA A 1 369 ? -24.085 -0.631 -67.075 1.00 44.91 369 ALA A N 1
ATOM 2843 C CA . ALA A 1 369 ? -24.320 0.036 -68.349 1.00 51.44 369 ALA A CA 1
ATOM 2844 C C . ALA A 1 369 ? -24.090 -0.940 -69.492 1.00 46.35 369 ALA A C 1
ATOM 2845 O O . ALA A 1 369 ? -23.077 -1.647 -69.508 1.00 44.50 369 ALA A O 1
ATOM 2847 N N . LYS A 1 370 ? -25.024 -0.966 -70.448 1.00 49.38 370 LYS A N 1
ATOM 2848 C CA . LYS A 1 370 ? -24.917 -1.862 -71.598 1.00 47.22 370 LYS A CA 1
ATOM 2849 C C . LYS A 1 370 ? -23.617 -1.599 -72.345 1.00 44.98 370 LYS A C 1
ATOM 2850 O O . LYS A 1 370 ? -23.448 -0.540 -72.949 1.00 47.60 370 LYS A O 1
ATOM 2856 N N . VAL A 1 371 ? -22.678 -2.539 -72.276 1.00 48.70 371 VAL A N 1
ATOM 2857 C CA . VAL A 1 371 ? -21.398 -2.412 -72.967 1.00 51.76 371 VAL A CA 1
ATOM 2858 C C . VAL A 1 371 ? -21.447 -3.112 -74.329 1.00 61.57 371 VAL A C 1
ATOM 2859 O O . VAL A 1 371 ? -22.398 -3.842 -74.654 1.00 59.02 371 VAL A O 1
ATOM 2863 N N . GLN A 1 372 ? -20.429 -2.890 -75.153 1.00 51.84 372 GLN A N 1
ATOM 2864 C CA . GLN A 1 372 ? -20.497 -3.366 -76.526 1.00 52.79 372 GLN A CA 1
ATOM 2865 C C . GLN A 1 372 ? -19.694 -4.628 -76.749 1.00 50.39 372 GLN A C 1
ATOM 2866 O O . GLN A 1 372 ? -20.100 -5.481 -77.541 1.00 44.50 372 GLN A O 1
ATOM 2872 N N . ARG A 1 373 ? -18.563 -4.764 -76.071 1.00 55.72 373 ARG A N 1
ATOM 2873 C CA . ARG A 1 373 ? -17.814 -6.013 -76.072 1.00 56.25 373 ARG A CA 1
ATOM 2874 C C . ARG A 1 373 ? -17.269 -6.249 -74.663 1.00 53.20 373 ARG A C 1
ATOM 2875 O O . ARG A 1 373 ? -16.350 -5.554 -74.219 1.00 52.08 373 ARG A O 1
ATOM 2883 N N . ALA A 1 374 ? -17.874 -7.198 -73.945 1.00 53.40 374 ALA A N 1
ATOM 2884 C CA . ALA A 1 374 ? -17.377 -7.646 -72.651 1.00 52.42 374 ALA A CA 1
ATOM 2885 C C . ALA A 1 374 ? -16.567 -8.932 -72.807 1.00 45.52 374 ALA A C 1
ATOM 2886 O O . ALA A 1 374 ? -16.476 -9.524 -73.885 1.00 46.32 374 ALA A O 1
ATOM 2888 N N . VAL A 1 375 ? -15.980 -9.369 -71.696 1.00 44.66 375 VAL A N 1
ATOM 2889 C CA . VAL A 1 375 ? -15.138 -10.558 -71.673 1.00 43.68 375 VAL A CA 1
ATOM 2890 C C . VAL A 1 375 ? -15.197 -11.123 -70.265 1.00 46.11 375 VAL A C 1
ATOM 2891 O O . VAL A 1 375 ? -15.509 -10.411 -69.308 1.00 46.85 375 VAL A O 1
ATOM 2895 N N . CYS A 1 376 ? -14.897 -12.414 -70.136 1.00 44.55 376 CYS A N 1
ATOM 2896 C CA . CYS A 1 376 ? -14.770 -13.043 -68.828 1.00 36.94 376 CYS A CA 1
ATOM 2897 C C . CYS A 1 376 ? -13.721 -14.144 -68.939 1.00 32.61 376 CYS A C 1
ATOM 2898 O O . CYS A 1 376 ? -14.001 -15.205 -69.501 1.00 35.19 376 CYS A O 1
ATOM 2901 N N . MET A 1 377 ? -12.528 -13.893 -68.392 1.00 31.22 377 MET A N 1
ATOM 2902 C CA . MET A 1 377 ? -11.464 -14.889 -68.300 1.00 32.44 377 MET A CA 1
ATOM 2903 C C . MET A 1 377 ? -11.606 -15.751 -67.047 1.00 38.47 377 MET A C 1
ATOM 2904 O O . MET A 1 377 ? -11.993 -15.265 -65.981 1.00 30.01 377 MET A O 1
ATOM 2909 N N . LEU A 1 378 ? -11.287 -17.035 -67.188 1.00 38.56 378 LEU A N 1
ATOM 2910 C CA . LEU A 1 378 ? -11.367 -18.007 -66.098 1.00 37.94 378 LEU A CA 1
ATOM 2911 C C . LEU A 1 378 ? -9.989 -18.617 -65.874 1.00 47.41 378 LEU A C 1
ATOM 2912 O O . LEU A 1 378 ? -9.793 -19.798 -66.135 1.00 51.74 378 LEU A O 1
ATOM 2917 N N . SER A 1 379 ? -9.045 -17.820 -65.393 1.00 48.13 379 SER A N 1
ATOM 2918 C CA . SER A 1 379 ? -7.787 -18.371 -64.920 1.00 44.54 379 SER A CA 1
ATOM 2919 C C . SER A 1 379 ? -8.023 -19.358 -63.769 1.00 49.71 379 SER A C 1
ATOM 2920 O O . SER A 1 379 ? -8.991 -19.243 -63.009 1.00 51.62 379 SER A O 1
ATOM 2923 N N . ASN A 1 380 ? -7.160 -20.386 -63.682 1.00 50.88 380 ASN A N 1
ATOM 2924 C CA . ASN A 1 380 ? -7.066 -21.278 -62.513 1.00 46.20 380 ASN A CA 1
ATOM 2925 C C . ASN A 1 380 ? -5.663 -21.089 -61.924 1.00 50.03 380 ASN A C 1
ATOM 2926 O O . ASN A 1 380 ? -4.704 -21.718 -62.385 1.00 48.99 380 ASN A O 1
ATOM 2931 N N . THR A 1 381 ? -5.529 -20.214 -60.920 1.00 45.50 381 THR A N 1
ATOM 2932 C CA . THR A 1 381 ? -4.220 -19.851 -60.397 1.00 41.23 381 THR A CA 1
ATOM 2933 C C . THR A 1 381 ? -3.946 -20.616 -59.119 1.00 51.05 381 THR A C 1
ATOM 2934 O O . THR A 1 381 ? -4.873 -20.993 -58.399 1.00 48.90 381 THR A O 1
ATOM 2938 N N . THR A 1 382 ? -2.661 -20.833 -58.840 1.00 51.19 382 THR A N 1
ATOM 2939 C CA . THR A 1 382 ? -2.258 -21.247 -57.509 1.00 46.96 382 THR A CA 1
ATOM 2940 C C . THR A 1 382 ? -2.402 -20.115 -56.513 1.00 50.69 382 THR A C 1
ATOM 2941 O O . THR A 1 382 ? -2.343 -20.352 -55.303 1.00 54.63 382 THR A O 1
ATOM 2945 N N . ALA A 1 383 ? -2.579 -18.893 -56.991 1.00 54.50 383 ALA A N 1
ATOM 2946 C CA . ALA A 1 383 ? -2.650 -17.755 -56.093 1.00 57.81 383 ALA A CA 1
ATOM 2947 C C . ALA A 1 383 ? -3.996 -17.637 -55.397 1.00 52.88 383 ALA A C 1
ATOM 2948 O O . ALA A 1 383 ? -4.116 -16.844 -54.453 1.00 52.44 383 ALA A O 1
ATOM 2950 N N . ILE A 1 384 ? -5.007 -18.390 -55.843 1.00 44.68 384 ILE A N 1
ATOM 2951 C CA . ILE A 1 384 ? -6.267 -18.436 -55.117 1.00 44.51 384 ILE A CA 1
ATOM 2952 C C . ILE A 1 384 ? -6.084 -19.127 -53.760 1.00 49.83 384 ILE A C 1
ATOM 2953 O O . ILE A 1 384 ? -6.903 -18.945 -52.853 1.00 52.44 384 ILE A O 1
ATOM 2958 N N . ALA A 1 385 ? -5.008 -19.905 -53.590 1.00 47.25 385 ALA A N 1
ATOM 2959 C CA . ALA A 1 385 ? -4.684 -20.490 -52.295 1.00 45.61 385 ALA A CA 1
ATOM 2960 C C . ALA A 1 385 ? -4.569 -19.433 -51.201 1.00 47.78 385 ALA A C 1
ATOM 2961 O O . ALA A 1 385 ? -4.736 -19.744 -50.014 1.00 42.73 385 ALA A O 1
ATOM 2963 N N . GLU A 1 386 ? -4.264 -18.200 -51.597 1.00 46.33 386 GLU A N 1
ATOM 2964 C CA . GLU A 1 386 ? -4.202 -17.076 -50.681 1.00 43.70 386 GLU A CA 1
ATOM 2965 C C . GLU A 1 386 ? -5.522 -16.897 -49.950 1.00 47.69 386 GLU A C 1
ATOM 2966 O O . GLU A 1 386 ? -5.538 -16.603 -48.749 1.00 47.67 386 GLU A O 1
ATOM 2972 N N . ALA A 1 387 ? -6.644 -17.078 -50.657 1.00 45.65 387 ALA A N 1
ATOM 2973 C CA . ALA A 1 387 ? -7.953 -16.889 -50.037 1.00 44.14 387 ALA A CA 1
ATOM 2974 C C . ALA A 1 387 ? -8.288 -18.030 -49.081 1.00 45.44 387 ALA A C 1
ATOM 2975 O O . ALA A 1 387 ? -8.787 -17.793 -47.972 1.00 45.21 387 ALA A O 1
ATOM 2977 N N . TRP A 1 388 ? -8.021 -19.273 -49.491 1.00 45.66 388 TRP A N 1
ATOM 2978 C CA . TRP A 1 388 ? -8.153 -20.396 -48.568 1.00 47.38 388 TRP A CA 1
ATOM 2979 C C . TRP A 1 388 ? -7.337 -20.184 -47.293 1.00 44.06 388 TRP A C 1
ATOM 2980 O O . TRP A 1 388 ? -7.654 -20.768 -46.257 1.00 44.17 388 TRP A O 1
ATOM 2991 N N . ALA A 1 389 ? -6.266 -19.389 -47.354 1.00 41.06 389 ALA A N 1
ATOM 2992 C CA . ALA A 1 389 ? -5.461 -19.173 -46.162 1.00 39.60 389 ALA A CA 1
ATOM 2993 C C . ALA A 1 389 ? -6.156 -18.206 -45.217 1.00 43.71 389 ALA A C 1
ATOM 2994 O O . ALA A 1 389 ? -6.267 -18.477 -44.014 1.00 46.27 389 ALA A O 1
ATOM 2996 N N . ARG A 1 390 ? -6.620 -17.071 -45.749 1.00 44.31 390 ARG A N 1
ATOM 2997 C CA . ARG A 1 390 ? -7.480 -16.160 -45.004 1.00 42.10 390 ARG A CA 1
ATOM 2998 C C . ARG A 1 390 ? -8.519 -16.950 -44.218 1.00 44.63 390 ARG A C 1
ATOM 2999 O O . ARG A 1 390 ? -8.601 -16.870 -42.986 1.00 43.57 390 ARG A O 1
ATOM 3007 N N . LEU A 1 391 ? -9.288 -17.761 -44.942 1.00 44.06 391 LEU A N 1
ATOM 3008 C CA . LEU A 1 391 ? -10.380 -18.497 -44.325 1.00 40.78 391 LEU A CA 1
ATOM 3009 C C . LEU A 1 391 ? -9.849 -19.468 -43.288 1.00 40.89 391 LEU A C 1
ATOM 3010 O O . LEU A 1 391 ? -10.381 -19.554 -42.176 1.00 44.63 391 LEU A O 1
ATOM 3015 N N . ASP A 1 392 ? -8.776 -20.189 -43.625 1.00 43.54 392 ASP A N 1
ATOM 3016 C CA . ASP A 1 392 ? -8.239 -21.180 -42.702 1.00 43.01 392 ASP A CA 1
ATOM 3017 C C . ASP A 1 392 ? -7.782 -20.528 -41.407 1.00 43.79 392 ASP A C 1
ATOM 3018 O O . ASP A 1 392 ? -8.010 -21.070 -40.319 1.00 42.91 392 ASP A O 1
ATOM 3023 N N . HIS A 1 393 ? -7.173 -19.347 -41.499 1.00 40.98 393 HIS A N 1
ATOM 3024 C CA . HIS A 1 393 ? -6.651 -18.705 -40.300 1.00 46.44 393 HIS A CA 1
ATOM 3025 C C . HIS A 1 393 ? -7.772 -18.266 -39.358 1.00 46.01 393 HIS A C 1
ATOM 3026 O O . HIS A 1 393 ? -7.692 -18.487 -38.142 1.00 42.66 393 HIS A O 1
ATOM 3033 N N . LYS A 1 394 ? -8.812 -17.618 -39.896 1.00 45.55 394 LYS A N 1
ATOM 3034 C CA . LYS A 1 394 ? -9.989 -17.300 -39.092 1.00 38.58 394 LYS A CA 1
ATOM 3035 C C . LYS A 1 394 ? -10.530 -18.557 -38.416 1.00 44.63 394 LYS A C 1
ATOM 3036 O O . LYS A 1 394 ? -10.772 -18.573 -37.202 1.00 41.34 394 LYS A O 1
ATOM 3042 N N . PHE A 1 395 ? -10.692 -19.638 -39.185 1.00 47.67 395 PHE A N 1
ATOM 3043 C CA . PHE A 1 395 ? -11.096 -20.913 -38.592 1.00 46.54 395 PHE A CA 1
ATOM 3044 C C . PHE A 1 395 ? -10.174 -21.294 -37.436 1.00 40.91 395 PHE A C 1
ATOM 3045 O O . PHE A 1 395 ? -10.632 -21.581 -36.323 1.00 41.18 395 PHE A O 1
ATOM 3053 N N . ASP A 1 396 ? -8.863 -21.272 -37.688 1.00 36.38 396 ASP A N 1
ATOM 3054 C CA . ASP A 1 396 ? -7.890 -21.694 -36.693 1.00 37.10 396 ASP A CA 1
ATOM 3055 C C . ASP A 1 396 ? -8.029 -20.901 -35.394 1.00 44.83 396 ASP A C 1
ATOM 3056 O O . ASP A 1 396 ? -7.942 -21.468 -34.297 1.00 38.63 396 ASP A O 1
ATOM 3061 N N . LEU A 1 397 ? -8.258 -19.587 -35.503 1.00 46.43 397 LEU A N 1
ATOM 3062 C CA . LEU A 1 397 ? -8.337 -18.728 -34.323 1.00 41.48 397 LEU A CA 1
ATOM 3063 C C . LEU A 1 397 ? -9.424 -19.196 -33.360 1.00 38.95 397 LEU A C 1
ATOM 3064 O O . LEU A 1 397 ? -9.243 -19.167 -32.135 1.00 42.03 397 LEU A O 1
ATOM 3069 N N . MET A 1 398 ? -10.568 -19.603 -33.895 1.00 34.35 398 MET A N 1
ATOM 3070 C CA . MET A 1 398 ? -11.659 -20.025 -33.041 1.00 35.52 398 MET A CA 1
ATOM 3071 C C . MET A 1 398 ? -11.495 -21.468 -32.605 1.00 42.40 398 MET A C 1
ATOM 3072 O O . MET A 1 398 ? -11.713 -21.790 -31.430 1.00 45.59 398 MET A O 1
ATOM 3077 N N . TYR A 1 399 ? -11.112 -22.352 -33.527 1.00 42.37 399 TYR A N 1
ATOM 3078 C CA . TYR A 1 399 ? -10.979 -23.754 -33.148 1.00 42.93 399 TYR A CA 1
ATOM 3079 C C . TYR A 1 399 ? -9.947 -23.956 -32.047 1.00 42.42 399 TYR A C 1
ATOM 3080 O O . TYR A 1 399 ? -10.043 -24.923 -31.287 1.00 48.93 399 TYR A O 1
ATOM 3089 N N . ALA A 1 400 ? -8.943 -23.079 -31.957 1.00 43.16 400 ALA A N 1
ATOM 3090 C CA . ALA A 1 400 ? -8.014 -23.137 -30.832 1.00 46.11 400 ALA A CA 1
ATOM 3091 C C . ALA A 1 400 ? -8.759 -23.137 -29.500 1.00 45.33 400 ALA A C 1
ATOM 3092 O O . ALA A 1 400 ? -8.392 -23.856 -28.568 1.00 44.31 400 ALA A O 1
ATOM 3094 N N . LYS A 1 401 ? -9.823 -22.354 -29.407 1.00 46.42 401 LYS A N 1
ATOM 3095 C CA . LYS A 1 401 ? -10.569 -22.174 -28.178 1.00 40.37 401 LYS A CA 1
ATOM 3096 C C . LYS A 1 401 ? -11.791 -23.078 -28.094 1.00 38.41 401 LYS A C 1
ATOM 3097 O O . LYS A 1 401 ? -12.528 -23.016 -27.107 1.00 52.72 401 LYS A O 1
ATOM 3103 N N . ARG A 1 402 ? -12.010 -23.924 -29.086 1.00 30.52 402 ARG A N 1
ATOM 3104 C CA . ARG A 1 402 ? -13.287 -24.610 -29.310 1.00 34.45 402 ARG A CA 1
ATOM 3105 C C . ARG A 1 402 ? -14.495 -23.687 -29.208 1.00 35.33 402 ARG A C 1
ATOM 3106 O O . ARG A 1 402 ? -15.609 -24.168 -28.972 1.00 33.93 402 ARG A O 1
ATOM 3114 N N . ALA A 1 403 ? -14.293 -22.383 -29.431 1.00 32.13 403 ALA A N 1
ATOM 3115 C CA . ALA A 1 403 ? -15.400 -21.437 -29.530 1.00 31.73 403 ALA A CA 1
ATOM 3116 C C . ALA A 1 403 ? -16.465 -21.918 -30.512 1.00 29.60 403 ALA A C 1
ATOM 3117 O O . ALA A 1 403 ? -16.158 -22.233 -31.658 1.00 40.85 403 ALA A O 1
ATOM 3119 N N . PHE A 1 404 ? -17.711 -21.994 -30.035 1.00 28.16 404 PHE A N 1
ATOM 3120 C CA . PHE A 1 404 ? -18.945 -22.261 -30.778 1.00 22.30 404 PHE A CA 1
ATOM 3121 C C . PHE A 1 404 ? -19.148 -23.721 -31.191 1.00 28.04 404 PHE A C 1
ATOM 3122 O O . PHE A 1 404 ? -20.284 -24.122 -31.483 1.00 28.38 404 PHE A O 1
ATOM 3130 N N . VAL A 1 405 ? -18.074 -24.525 -31.194 1.00 27.85 405 VAL A N 1
ATOM 3131 C CA . VAL A 1 405 ? -18.169 -25.944 -31.560 1.00 30.05 405 VAL A CA 1
ATOM 3132 C C . VAL A 1 405 ? -19.391 -26.622 -30.935 1.00 32.76 405 VAL A C 1
ATOM 3133 O O . VAL A 1 405 ? -20.103 -27.389 -31.598 1.00 35.83 405 VAL A O 1
ATOM 3137 N N . HIS A 1 406 ? -19.670 -26.337 -29.663 1.00 35.25 406 HIS A N 1
ATOM 3138 C CA . HIS A 1 406 ? -20.771 -27.009 -28.979 1.00 33.44 406 HIS A CA 1
ATOM 3139 C C . HIS A 1 406 ? -22.128 -26.787 -29.653 1.00 35.74 406 HIS A C 1
ATOM 3140 O O . HIS A 1 406 ? -23.089 -27.496 -29.320 1.00 33.94 406 HIS A O 1
ATOM 3147 N N . TRP A 1 407 ? -22.244 -25.829 -30.582 1.00 35.04 407 TRP A N 1
ATOM 3148 C CA . TRP A 1 407 ? -23.473 -25.737 -31.362 1.00 36.76 407 TRP A CA 1
ATOM 3149 C C . TRP A 1 407 ? -23.513 -26.800 -32.450 1.00 36.76 407 TRP A C 1
ATOM 3150 O O . TRP A 1 407 ? -24.602 -27.246 -32.850 1.00 36.92 407 TRP A O 1
ATOM 3161 N N . TYR A 1 408 ? -22.337 -27.213 -32.928 1.00 35.53 408 TYR A N 1
ATOM 3162 C CA . TYR A 1 408 ? -22.265 -28.161 -34.034 1.00 37.88 408 TYR A CA 1
ATOM 3163 C C . TYR A 1 408 ? -22.372 -29.575 -33.515 1.00 39.15 408 TYR A C 1
ATOM 3164 O O . TYR A 1 408 ? -23.001 -30.428 -34.150 1.00 38.24 408 TYR A O 1
ATOM 3173 N N . VAL A 1 409 ? -21.774 -29.832 -32.349 1.00 37.86 409 VAL A N 1
ATOM 3174 C CA . VAL A 1 409 ? -21.780 -31.188 -31.831 1.00 31.56 409 VAL A CA 1
ATOM 3175 C C . VAL A 1 409 ? -23.148 -31.515 -31.289 1.00 30.76 409 VAL A C 1
ATOM 3176 O O . VAL A 1 409 ? -23.582 -32.676 -31.321 1.00 31.60 409 VAL A O 1
ATOM 3180 N N . GLY A 1 410 ? -23.864 -30.501 -30.833 1.00 30.79 410 GLY A N 1
ATOM 3181 C CA . GLY A 1 410 ? -25.229 -30.654 -30.407 1.00 35.02 410 GLY A CA 1
ATOM 3182 C C . GLY A 1 410 ? -26.206 -30.758 -31.537 1.00 37.43 410 GLY A C 1
ATOM 3183 O O . GLY A 1 410 ? -27.404 -30.957 -31.322 1.00 42.83 410 GLY A O 1
ATOM 3184 N N . GLU A 1 411 ? -25.719 -30.619 -32.761 1.00 43.42 411 GLU A N 1
ATOM 3185 C CA . GLU A 1 411 ? -26.584 -30.640 -33.928 1.00 43.79 411 GLU A CA 1
ATOM 3186 C C . GLU A 1 411 ? -26.211 -31.749 -34.898 1.00 38.00 411 GLU A C 1
ATOM 3187 O O . GLU A 1 411 ? -26.514 -31.650 -36.084 1.00 43.25 411 GLU A O 1
ATOM 3193 N N . GLY A 1 412 ? -25.565 -32.803 -34.414 1.00 38.81 412 GLY A N 1
ATOM 3194 C CA . GLY A 1 412 ? -25.304 -33.994 -35.200 1.00 35.14 412 GLY A CA 1
ATOM 3195 C C . GLY A 1 412 ? -23.846 -34.343 -35.368 1.00 30.53 412 GLY A C 1
ATOM 3196 O O . GLY A 1 412 ? -23.542 -35.439 -35.879 1.00 35.37 412 GLY A O 1
ATOM 3197 N N . MET A 1 413 ? -22.928 -33.475 -34.963 1.00 26.39 413 MET A N 1
ATOM 3198 C CA . MET A 1 413 ? -21.530 -33.632 -35.324 1.00 33.18 413 MET A CA 1
ATOM 3199 C C . MET A 1 413 ? -20.724 -34.251 -34.197 1.00 33.09 413 MET A C 1
ATOM 3200 O O . MET A 1 413 ? -21.106 -34.221 -33.029 1.00 45.99 413 MET A O 1
ATOM 3205 N N . GLU A 1 414 ? -19.614 -34.852 -34.580 1.00 37.63 414 GLU A N 1
ATOM 3206 C CA . GLU A 1 414 ? -18.612 -35.375 -33.669 1.00 40.37 414 GLU A CA 1
ATOM 3207 C C . GLU A 1 414 ? -17.451 -34.391 -33.653 1.00 37.27 414 GLU A C 1
ATOM 3208 O O . GLU A 1 414 ? -17.180 -33.725 -34.645 1.00 41.78 414 GLU A O 1
ATOM 3214 N N . GLU A 1 415 ? -16.786 -34.255 -32.514 1.00 46.25 415 GLU A N 1
ATOM 3215 C CA . GLU A 1 415 ? -15.792 -33.189 -32.425 1.00 45.62 415 GLU A CA 1
ATOM 3216 C C . GLU A 1 415 ? -14.682 -33.376 -33.450 1.00 42.86 415 GLU A C 1
ATOM 3217 O O . GLU A 1 415 ? -14.215 -32.402 -34.052 1.00 47.49 415 GLU A O 1
ATOM 3223 N N . GLY A 1 416 ? -14.261 -34.618 -33.676 1.00 42.28 416 GLY A N 1
ATOM 3224 C CA . GLY A 1 416 ? -13.158 -34.878 -34.586 1.00 51.12 416 GLY A CA 1
ATOM 3225 C C . GLY A 1 416 ? -13.405 -34.441 -36.019 1.00 48.60 416 GLY A C 1
ATOM 3226 O O . GLY A 1 416 ? -12.441 -34.205 -36.758 1.00 46.00 416 GLY A O 1
ATOM 3227 N N . GLU A 1 417 ? -14.675 -34.338 -36.429 1.00 45.42 417 GLU A N 1
ATOM 3228 C CA . GLU A 1 417 ? -14.988 -33.815 -37.753 1.00 39.77 417 GLU A CA 1
ATOM 3229 C C . GLU A 1 417 ? -14.373 -32.442 -37.951 1.00 42.15 417 GLU A C 1
ATOM 3230 O O . GLU A 1 417 ? -13.840 -32.143 -39.023 1.00 42.26 417 GLU A O 1
ATOM 3236 N N . PHE A 1 418 ? -14.441 -31.590 -36.926 1.00 41.64 418 PHE A N 1
ATOM 3237 C CA . PHE A 1 418 ? -13.790 -30.289 -37.015 1.00 46.34 418 PHE A CA 1
ATOM 3238 C C . PHE A 1 418 ? -12.299 -30.452 -37.300 1.00 47.38 418 PHE A C 1
ATOM 3239 O O . PHE A 1 418 ? -11.769 -29.871 -38.256 1.00 43.55 418 PHE A O 1
ATOM 3247 N N . SER A 1 419 ? -11.600 -31.241 -36.479 1.00 46.65 419 SER A N 1
ATOM 3248 C CA . SER A 1 419 ? -10.165 -31.376 -36.690 1.00 47.12 419 SER A CA 1
ATOM 3249 C C . SER A 1 419 ? -9.849 -32.091 -37.990 1.00 51.12 419 SER A C 1
ATOM 3250 O O . SER A 1 419 ? -8.738 -31.943 -38.508 1.00 53.58 419 SER A O 1
ATOM 3253 N N . GLU A 1 420 ? -10.801 -32.865 -38.514 1.00 47.82 420 GLU A N 1
ATOM 3254 C CA . GLU A 1 420 ? -10.623 -33.575 -39.775 1.00 46.13 420 GLU A CA 1
ATOM 3255 C C . GLU A 1 420 ? -10.769 -32.613 -40.955 1.00 50.10 420 GLU A C 1
ATOM 3256 O O . GLU A 1 420 ? -9.822 -32.394 -41.721 1.00 48.29 420 GLU A O 1
ATOM 3262 N N . ALA A 1 421 ? -11.952 -32.011 -41.094 1.00 47.57 421 ALA A N 1
ATOM 3263 C CA . ALA A 1 421 ? -12.172 -30.988 -42.105 1.00 38.65 421 ALA A CA 1
ATOM 3264 C C . ALA A 1 421 ? -11.059 -29.946 -42.115 1.00 38.50 421 ALA A C 1
ATOM 3265 O O . ALA A 1 421 ? -10.672 -29.446 -43.170 1.00 49.08 421 ALA A O 1
ATOM 3267 N N . ARG A 1 422 ? -10.531 -29.596 -40.960 1.00 42.41 422 ARG A N 1
ATOM 3268 C CA . ARG A 1 422 ? -9.455 -28.616 -40.971 1.00 45.04 422 ARG A CA 1
ATOM 3269 C C . ARG A 1 422 ? -8.191 -29.210 -41.570 1.00 39.79 422 ARG A C 1
ATOM 3270 O O . ARG A 1 422 ? -7.356 -28.470 -42.099 1.00 41.30 422 ARG A O 1
ATOM 3278 N N . GLU A 1 423 ? -8.027 -30.532 -41.514 1.00 38.98 423 GLU A N 1
ATOM 3279 C CA . GLU A 1 423 ? -6.783 -31.112 -42.016 1.00 48.24 423 GLU A CA 1
ATOM 3280 C C . GLU A 1 423 ? -6.843 -31.506 -43.479 1.00 49.53 423 GLU A C 1
ATOM 3281 O O . GLU A 1 423 ? -5.790 -31.574 -44.125 1.00 46.73 423 GLU A O 1
ATOM 3287 N N . ASP A 1 424 ? -8.034 -31.765 -44.017 1.00 47.16 424 ASP A N 1
ATOM 3288 C CA . ASP A 1 424 ? -8.177 -31.724 -45.461 1.00 47.45 424 ASP A CA 1
ATOM 3289 C C . ASP A 1 424 ? -7.604 -30.420 -46.008 1.00 48.69 424 ASP A C 1
ATOM 3290 O O . ASP A 1 424 ? -6.847 -30.427 -46.985 1.00 55.03 424 ASP A O 1
ATOM 3295 N N . MET A 1 425 ? -7.931 -29.288 -45.365 1.00 44.40 425 MET A N 1
ATOM 3296 C CA . MET A 1 425 ? -7.453 -27.994 -45.849 1.00 44.36 425 MET A CA 1
ATOM 3297 C C . MET A 1 425 ? -5.950 -27.890 -45.758 1.00 48.21 425 MET A C 1
ATOM 3298 O O . MET A 1 425 ? -5.302 -27.368 -46.671 1.00 54.15 425 MET A O 1
ATOM 3303 N N . ALA A 1 426 ? -5.384 -28.296 -44.625 1.00 47.50 426 ALA A N 1
ATOM 3304 C CA . ALA A 1 426 ? -3.936 -28.250 -44.502 1.00 54.55 426 ALA A CA 1
ATOM 3305 C C . ALA A 1 426 ? -3.285 -29.038 -45.633 1.00 55.93 426 ALA A C 1
ATOM 3306 O O . ALA A 1 426 ? -2.228 -28.644 -46.140 1.00 56.02 426 ALA A O 1
ATOM 3308 N N . ALA A 1 427 ? -3.923 -30.137 -46.062 1.00 48.57 427 ALA A N 1
ATOM 3309 C CA . ALA A 1 427 ? -3.412 -30.890 -47.202 1.00 50.14 427 ALA A CA 1
ATOM 3310 C C . ALA A 1 427 ? -3.598 -30.117 -48.498 1.00 56.42 427 ALA A C 1
ATOM 3311 O O . ALA A 1 427 ? -2.741 -30.188 -49.382 1.00 56.55 427 ALA A O 1
ATOM 3313 N N . LEU A 1 428 ? -4.704 -29.365 -48.625 1.00 58.15 428 LEU A N 1
ATOM 3314 C CA . LEU A 1 428 ? -4.996 -28.660 -49.878 1.00 54.94 428 LEU A CA 1
ATOM 3315 C C . LEU A 1 428 ? -4.091 -27.450 -50.066 1.00 53.15 428 LEU A C 1
ATOM 3316 O O . LEU A 1 428 ? -3.590 -27.218 -51.168 1.00 59.00 428 LEU A O 1
ATOM 3321 N N . GLU A 1 429 ? -3.891 -26.643 -49.016 1.00 54.92 429 GLU A N 1
ATOM 3322 C CA . GLU A 1 429 ? -2.901 -25.576 -49.116 1.00 55.46 429 GLU A CA 1
ATOM 3323 C C . GLU A 1 429 ? -1.530 -26.131 -49.490 1.00 57.00 429 GLU A C 1
ATOM 3324 O O . GLU A 1 429 ? -0.717 -25.405 -50.073 1.00 66.50 429 GLU A O 1
ATOM 3330 N N . LYS A 1 430 ? -1.264 -27.406 -49.175 1.00 52.49 430 LYS A N 1
ATOM 3331 C CA . LYS A 1 430 ? -0.055 -28.083 -49.639 1.00 59.83 430 LYS A CA 1
ATOM 3332 C C . LYS A 1 430 ? -0.184 -28.537 -51.091 1.00 64.81 430 LYS A C 1
ATOM 3333 O O . LYS A 1 430 ? 0.824 -28.654 -51.795 1.00 65.14 430 LYS A O 1
ATOM 3339 N N . ASP A 1 431 ? -1.408 -28.819 -51.541 1.00 61.26 431 ASP A N 1
ATOM 3340 C CA . ASP A 1 431 ? -1.628 -29.143 -52.941 1.00 57.31 431 ASP A CA 1
ATOM 3341 C C . ASP A 1 431 ? -1.307 -27.946 -53.833 1.00 63.80 431 ASP A C 1
ATOM 3342 O O . ASP A 1 431 ? -0.638 -28.095 -54.863 1.00 71.74 431 ASP A O 1
ATOM 3347 N N . TYR A 1 432 ? -1.754 -26.744 -53.446 1.00 57.50 432 TYR A N 1
ATOM 3348 C CA . TYR A 1 432 ? -1.415 -25.556 -54.221 1.00 54.45 432 TYR A CA 1
ATOM 3349 C C . TYR A 1 432 ? 0.045 -25.175 -54.067 1.00 63.23 432 TYR A C 1
ATOM 3350 O O . TYR A 1 432 ? 0.546 -24.369 -54.856 1.00 73.63 432 TYR A O 1
ATOM 3359 N N . GLU A 1 433 ? 0.737 -25.723 -53.069 1.00 69.47 433 GLU A N 1
ATOM 3360 C CA . GLU A 1 433 ? 2.147 -25.399 -52.875 1.00 79.70 433 GLU A CA 1
ATOM 3361 C C . GLU A 1 433 ? 3.076 -26.199 -53.783 1.00 80.40 433 GLU A C 1
ATOM 3362 O O . GLU A 1 433 ? 4.209 -25.760 -54.027 1.00 81.60 433 GLU A O 1
ATOM 3368 N N . GLU A 1 434 ? 2.622 -27.345 -54.297 1.00 73.74 434 GLU A N 1
ATOM 3369 C CA . GLU A 1 434 ? 3.491 -28.307 -54.964 1.00 76.16 434 GLU A CA 1
ATOM 3370 C C . GLU A 1 434 ? 3.365 -28.307 -56.477 1.00 78.67 434 GLU A C 1
ATOM 3371 O O . GLU A 1 434 ? 4.345 -28.616 -57.159 1.00 83.16 434 GLU A O 1
ATOM 3377 N N . VAL A 1 435 ? 2.194 -27.970 -57.020 1.00 75.50 435 VAL A N 1
ATOM 3378 C CA . VAL A 1 435 ? 2.066 -27.856 -58.466 1.00 72.96 435 VAL A CA 1
ATOM 3379 C C . VAL A 1 435 ? 2.854 -26.651 -58.963 1.00 72.62 435 VAL A C 1
ATOM 3380 O O . VAL A 1 435 ? 3.649 -26.752 -59.907 1.00 83.04 435 VAL A O 1
ATOM 3384 N N . GLY A 1 436 ? 2.674 -25.507 -58.316 1.00 64.72 436 GLY A N 1
ATOM 3385 C CA . GLY A 1 436 ? 3.519 -24.369 -58.576 1.00 75.79 436 GLY A CA 1
ATOM 3386 C C . GLY A 1 436 ? 4.785 -24.397 -57.741 1.00 86.58 436 GLY A C 1
ATOM 3387 O O . GLY A 1 436 ? 4.871 -25.132 -56.757 1.00 87.79 436 GLY A O 1
ATOM 3388 N N . VAL A 1 437 ? 5.753 -23.579 -58.154 1.00 93.97 437 VAL A N 1
ATOM 3389 C CA . VAL A 1 437 ? 7.053 -23.432 -57.487 1.00 94.50 437 VAL A CA 1
ATOM 3390 C C . VAL A 1 437 ? 7.604 -24.776 -57.003 1.00 90.21 437 VAL A C 1
ATOM 3391 O O . VAL A 1 437 ? 7.673 -25.741 -57.772 1.00 91.61 437 VAL A O 1
ATOM 3395 N N . MET B 2 1 ? -37.932 -19.459 -37.811 1.00 56.18 1 MET B N 1
ATOM 3396 C CA . MET B 2 1 ? -38.848 -19.978 -36.758 1.00 59.97 1 MET B CA 1
ATOM 3397 C C . MET B 2 1 ? -39.692 -18.776 -36.526 1.00 60.54 1 MET B C 1
ATOM 3398 O O . MET B 2 1 ? -39.124 -17.714 -36.610 1.00 58.99 1 MET B O 1
ATOM 3403 N N . ARG B 2 2 ? -40.993 -18.840 -36.210 1.00 57.41 2 ARG B N 1
ATOM 3404 C CA . ARG B 2 2 ? -41.830 -17.631 -36.289 1.00 52.42 2 ARG B CA 1
ATOM 3405 C C . ARG B 2 2 ? -42.170 -16.981 -34.949 1.00 60.15 2 ARG B C 1
ATOM 3406 O O . ARG B 2 2 ? -41.946 -15.786 -34.760 1.00 58.92 2 ARG B O 1
ATOM 3414 N N . GLU B 2 3 ? -42.685 -17.750 -33.996 1.00 55.29 3 GLU B N 1
ATOM 3415 C CA . GLU B 2 3 ? -43.512 -17.243 -32.906 1.00 50.79 3 GLU B CA 1
ATOM 3416 C C . GLU B 2 3 ? -42.985 -17.606 -31.530 1.00 45.65 3 GLU B C 1
ATOM 3417 O O . GLU B 2 3 ? -42.505 -18.709 -31.303 1.00 41.27 3 GLU B O 1
ATOM 3423 N N . ILE B 2 4 ? -43.011 -16.585 -30.673 1.00 48.37 4 ILE B N 1
ATOM 3424 C CA . ILE B 2 4 ? -42.390 -16.561 -29.356 1.00 46.24 4 ILE B CA 1
ATOM 3425 C C . ILE B 2 4 ? -43.489 -16.490 -28.317 1.00 53.56 4 ILE B C 1
ATOM 3426 O O . ILE B 2 4 ? -44.381 -15.644 -28.410 1.00 58.48 4 ILE B O 1
ATOM 3431 N N . VAL B 2 5 ? -43.415 -17.364 -27.315 1.00 50.66 5 VAL B N 1
ATOM 3432 C CA . VAL B 2 5 ? -44.325 -17.329 -26.175 1.00 52.33 5 VAL B CA 1
ATOM 3433 C C . VAL B 2 5 ? -43.619 -16.640 -25.013 1.00 47.30 5 VAL B C 1
ATOM 3434 O O . VAL B 2 5 ? -42.506 -17.033 -24.631 1.00 39.54 5 VAL B O 1
ATOM 3438 N N . HIS B 2 6 ? -44.258 -15.605 -24.465 1.00 46.46 6 HIS B N 1
ATOM 3439 C CA . HIS B 2 6 ? -43.702 -14.752 -23.416 1.00 43.29 6 HIS B CA 1
ATOM 3440 C C . HIS B 2 6 ? -44.398 -15.071 -22.093 1.00 45.55 6 HIS B C 1
ATOM 3441 O O . HIS B 2 6 ? -45.618 -15.184 -22.043 1.00 48.25 6 HIS B O 1
ATOM 3448 N N . ILE B 2 7 ? -43.644 -15.248 -21.022 1.00 42.19 7 ILE B N 1
ATOM 3449 C CA . ILE B 2 7 ? -44.268 -15.442 -19.720 1.00 50.80 7 ILE B CA 1
ATOM 3450 C C . ILE B 2 7 ? -43.640 -14.471 -18.727 1.00 48.11 7 ILE B C 1
ATOM 3451 O O . ILE B 2 7 ? -42.436 -14.194 -18.786 1.00 43.93 7 ILE B O 1
ATOM 3456 N N . GLN B 2 8 ? -44.469 -13.944 -17.823 1.00 46.05 8 GLN B N 1
ATOM 3457 C CA . GLN B 2 8 ? -44.057 -12.953 -16.839 1.00 47.15 8 GLN B CA 1
ATOM 3458 C C . GLN B 2 8 ? -44.473 -13.425 -15.449 1.00 48.28 8 GLN B C 1
ATOM 3459 O O . GLN B 2 8 ? -45.658 -13.703 -15.210 1.00 45.23 8 GLN B O 1
ATOM 3465 N N . ALA B 2 9 ? -43.501 -13.505 -14.534 1.00 43.80 9 ALA B N 1
ATOM 3466 C CA . ALA B 2 9 ? -43.726 -14.049 -13.200 1.00 46.40 9 ALA B CA 1
ATOM 3467 C C . ALA B 2 9 ? -43.178 -13.134 -12.112 1.00 46.75 9 ALA B C 1
ATOM 3468 O O . ALA B 2 9 ? -42.099 -12.553 -12.246 1.00 55.21 9 ALA B O 1
ATOM 3470 N N . GLY B 2 10 ? -43.902 -13.042 -11.019 1.00 45.09 10 GLY B N 1
ATOM 3471 C CA . GLY B 2 10 ? -43.473 -12.201 -9.922 1.00 53.13 10 GLY B CA 1
ATOM 3472 C C . GLY B 2 10 ? -44.059 -10.808 -10.010 1.00 56.56 10 GLY B C 1
ATOM 3473 O O . GLY B 2 10 ? -44.762 -10.442 -10.960 1.00 57.43 10 GLY B O 1
ATOM 3474 N N . GLN B 2 11 ? -43.767 -10.001 -8.985 1.00 48.53 11 GLN B N 1
ATOM 3475 C CA . GLN B 2 11 ? -44.186 -8.604 -9.050 1.00 56.30 11 GLN B CA 1
ATOM 3476 C C . GLN B 2 11 ? -43.370 -7.851 -10.083 1.00 55.56 11 GLN B C 1
ATOM 3477 O O . GLN B 2 11 ? -43.924 -7.238 -11.004 1.00 55.87 11 GLN B O 1
ATOM 3483 N N . CYS B 2 12 ? -42.045 -7.888 -9.941 1.00 54.17 12 CYS B N 1
ATOM 3484 C CA . CYS B 2 12 ? -41.189 -7.190 -10.887 1.00 49.27 12 CYS B CA 1
ATOM 3485 C C . CYS B 2 12 ? -41.487 -7.630 -12.305 1.00 47.00 12 CYS B C 1
ATOM 3486 O O . CYS B 2 12 ? -41.797 -6.801 -13.169 1.00 45.88 12 CYS B O 1
ATOM 3489 N N . GLY B 2 13 ? -41.433 -8.947 -12.543 1.00 50.31 13 GLY B N 1
ATOM 3490 C CA . GLY B 2 13 ? -41.616 -9.464 -13.886 1.00 41.52 13 GLY B CA 1
ATOM 3491 C C . GLY B 2 13 ? -42.913 -8.992 -14.497 1.00 46.08 13 GLY B C 1
ATOM 3492 O O . GLY B 2 13 ? -42.928 -8.440 -15.601 1.00 46.72 13 GLY B O 1
ATOM 3493 N N . ASN B 2 14 ? -44.017 -9.158 -13.765 1.00 42.86 14 ASN B N 1
ATOM 3494 C CA . ASN B 2 14 ? -45.298 -8.708 -14.290 1.00 47.27 14 ASN B CA 1
ATOM 3495 C C . ASN B 2 14 ? -45.301 -7.208 -14.566 1.00 49.61 14 ASN B C 1
ATOM 3496 O O . ASN B 2 14 ? -46.018 -6.754 -15.465 1.00 56.53 14 ASN B O 1
ATOM 3501 N N . GLN B 2 15 ? -44.490 -6.423 -13.842 1.00 45.36 15 GLN B N 1
ATOM 3502 C CA . GLN B 2 15 ? -44.482 -4.981 -14.092 1.00 51.61 15 GLN B CA 1
ATOM 3503 C C . GLN B 2 15 ? -43.646 -4.613 -15.316 1.00 45.04 15 GLN B C 1
ATOM 3504 O O . GLN B 2 15 ? -44.121 -3.868 -16.180 1.00 47.08 15 GLN B O 1
ATOM 3510 N N . ILE B 2 16 ? -42.402 -5.095 -15.417 1.00 42.16 16 ILE B N 1
ATOM 3511 C CA . ILE B 2 16 ? -41.630 -4.798 -16.623 1.00 45.91 16 ILE B CA 1
ATOM 3512 C C . ILE B 2 16 ? -42.290 -5.448 -17.831 1.00 42.43 16 ILE B C 1
ATOM 3513 O O . ILE B 2 16 ? -42.516 -4.803 -18.860 1.00 45.91 16 ILE B O 1
ATOM 3518 N N . GLY B 2 17 ? -42.679 -6.712 -17.696 1.00 42.02 17 GLY B N 1
ATOM 3519 C CA . GLY B 2 17 ? -43.297 -7.421 -18.797 1.00 46.36 17 GLY B CA 1
ATOM 3520 C C . GLY B 2 17 ? -44.542 -6.764 -19.350 1.00 51.08 17 GLY B C 1
ATOM 3521 O O . GLY B 2 17 ? -44.891 -7.011 -20.506 1.00 54.73 17 GLY B O 1
ATOM 3522 N N . ALA B 2 18 ? -45.225 -5.934 -18.561 1.00 45.63 18 ALA B N 1
ATOM 3523 C CA . ALA B 2 18 ? -46.407 -5.219 -19.046 1.00 46.99 18 ALA B CA 1
ATOM 3524 C C . ALA B 2 18 ? -46.054 -3.914 -19.699 1.00 47.81 18 ALA B C 1
ATOM 3525 O O . ALA B 2 18 ? -46.809 -3.423 -20.547 1.00 52.22 18 ALA B O 1
ATOM 3527 N N . LYS B 2 19 ? -44.942 -3.329 -19.268 1.00 46.97 19 LYS B N 1
ATOM 3528 C CA . LYS B 2 19 ? -44.371 -2.172 -19.935 1.00 49.90 19 LYS B CA 1
ATOM 3529 C C . LYS B 2 19 ? -43.792 -2.597 -21.265 1.00 55.38 19 LYS B C 1
ATOM 3530 O O . LYS B 2 19 ? -43.870 -1.853 -22.249 1.00 56.09 19 LYS B O 1
ATOM 3536 N N . PHE B 2 20 ? -43.132 -3.744 -21.282 1.00 55.82 20 PHE B N 1
ATOM 3537 C CA . PHE B 2 20 ? -42.756 -4.359 -22.551 1.00 51.36 20 PHE B CA 1
ATOM 3538 C C . PHE B 2 20 ? -43.945 -4.407 -23.505 1.00 46.30 20 PHE B C 1
ATOM 3539 O O . PHE B 2 20 ? -43.960 -3.735 -24.541 1.00 46.90 20 PHE B O 1
ATOM 3547 N N . TRP B 2 21 ? -44.987 -5.147 -23.118 1.00 44.97 21 TRP B N 1
ATOM 3548 C CA . TRP B 2 21 ? -46.175 -5.246 -23.955 1.00 45.53 21 TRP B CA 1
ATOM 3549 C C . TRP B 2 21 ? -46.726 -3.880 -24.305 1.00 51.55 21 TRP B C 1
ATOM 3550 O O . TRP B 2 21 ? -47.240 -3.674 -25.412 1.00 53.08 21 TRP B O 1
ATOM 3561 N N . GLU B 2 22 ? -46.597 -2.922 -23.394 1.00 51.49 22 GLU B N 1
ATOM 3562 C CA . GLU B 2 22 ? -47.157 -1.607 -23.658 1.00 54.41 22 GLU B CA 1
ATOM 3563 C C . GLU B 2 22 ? -46.357 -0.885 -24.741 1.00 49.96 22 GLU B C 1
ATOM 3564 O O . GLU B 2 22 ? -46.931 -0.337 -25.689 1.00 47.87 22 GLU B O 1
ATOM 3570 N N . VAL B 2 23 ? -45.026 -0.911 -24.631 1.00 44.06 23 VAL B N 1
ATOM 3571 C CA . VAL B 2 23 ? -44.178 -0.125 -25.518 1.00 43.93 23 VAL B CA 1
ATOM 3572 C C . VAL B 2 23 ? -44.213 -0.684 -26.935 1.00 52.75 23 VAL B C 1
ATOM 3573 O O . VAL B 2 23 ? -44.455 0.047 -27.903 1.00 50.22 23 VAL B O 1
ATOM 3577 N N . ILE B 2 24 ? -43.949 -1.986 -27.083 1.00 52.27 24 ILE B N 1
ATOM 3578 C CA . ILE B 2 24 ? -43.910 -2.567 -28.414 1.00 47.53 24 ILE B CA 1
ATOM 3579 C C . ILE B 2 24 ? -45.285 -2.544 -29.075 1.00 53.68 24 ILE B C 1
ATOM 3580 O O . ILE B 2 24 ? -45.373 -2.627 -30.306 1.00 56.25 24 ILE B O 1
ATOM 3585 N N . SER B 2 25 ? -46.365 -2.447 -28.299 1.00 52.70 25 SER B N 1
ATOM 3586 C CA . SER B 2 25 ? -47.672 -2.269 -28.920 1.00 53.33 25 SER B CA 1
ATOM 3587 C C . SER B 2 25 ? -47.769 -0.903 -29.589 1.00 57.83 25 SER B C 1
ATOM 3588 O O . SER B 2 25 ? -48.389 -0.765 -30.651 1.00 59.56 25 SER B O 1
ATOM 3591 N N . ASP B 2 26 ? -47.153 0.117 -28.980 1.00 61.65 26 ASP B N 1
ATOM 3592 C CA . ASP B 2 26 ? -47.046 1.426 -29.618 1.00 62.59 26 ASP B CA 1
ATOM 3593 C C . ASP B 2 26 ? -46.250 1.334 -30.917 1.00 54.18 26 ASP B C 1
ATOM 3594 O O . ASP B 2 26 ? -46.717 1.768 -31.975 1.00 55.53 26 ASP B O 1
ATOM 3599 N N . GLU B 2 27 ? -45.047 0.752 -30.853 1.00 53.45 27 GLU B N 1
ATOM 3600 C CA . GLU B 2 27 ? -44.217 0.587 -32.044 1.00 54.93 27 GLU B CA 1
ATOM 3601 C C . GLU B 2 27 ? -44.955 -0.158 -33.151 1.00 53.41 27 GLU B C 1
ATOM 3602 O O . GLU B 2 27 ? -44.720 0.097 -34.337 1.00 55.96 27 GLU B O 1
ATOM 3608 N N . HIS B 2 28 ? -45.860 -1.057 -32.799 1.00 49.92 28 HIS B N 1
ATOM 3609 C CA . HIS B 2 28 ? -46.511 -1.860 -33.812 1.00 49.38 28 HIS B CA 1
ATOM 3610 C C . HIS B 2 28 ? -47.874 -1.331 -34.210 1.00 49.01 28 HIS B C 1
ATOM 3611 O O . HIS B 2 28 ? -48.419 -1.785 -35.219 1.00 57.14 28 HIS B O 1
ATOM 3618 N N . GLY B 2 29 ? -48.432 -0.389 -33.467 1.00 44.61 29 GLY B N 1
ATOM 3619 C CA . GLY B 2 29 ? -49.714 0.166 -33.836 1.00 51.98 29 GLY B CA 1
ATOM 3620 C C . GLY B 2 29 ? -50.925 -0.598 -33.358 1.00 56.34 29 GLY B C 1
ATOM 3621 O O . GLY B 2 29 ? -52.029 -0.366 -33.857 1.00 59.76 29 GLY B O 1
ATOM 3622 N N . ILE B 2 30 ? -50.766 -1.502 -32.416 1.00 57.87 30 ILE B N 1
ATOM 3623 C CA . ILE B 2 30 ? -51.907 -2.115 -31.752 1.00 62.80 30 ILE B CA 1
ATOM 3624 C C . ILE B 2 30 ? -52.284 -1.222 -30.569 1.00 61.22 30 ILE B C 1
ATOM 3625 O O . ILE B 2 30 ? -51.429 -0.896 -29.737 1.00 58.15 30 ILE B O 1
ATOM 3630 N N . ASP B 2 31 ? -53.547 -0.797 -30.507 1.00 62.55 31 ASP B N 1
ATOM 3631 C CA . ASP B 2 31 ? -54.039 0.007 -29.393 1.00 59.65 31 ASP B CA 1
ATOM 3632 C C . ASP B 2 31 ? -54.651 -0.897 -28.326 1.00 70.08 31 ASP B C 1
ATOM 3633 O O . ASP B 2 31 ? -54.843 -2.095 -28.555 1.00 69.72 31 ASP B O 1
ATOM 3638 N N . PRO B 2 32 ? -54.941 -0.361 -27.121 1.00 69.42 32 PRO B N 1
ATOM 3639 C CA . PRO B 2 32 ? -55.449 -1.221 -26.034 1.00 66.43 32 PRO B CA 1
ATOM 3640 C C . PRO B 2 32 ? -56.583 -2.153 -26.420 1.00 69.68 32 PRO B C 1
ATOM 3641 O O . PRO B 2 32 ? -56.734 -3.217 -25.808 1.00 77.19 32 PRO B O 1
ATOM 3645 N N . THR B 2 33 ? -57.378 -1.804 -27.423 1.00 72.44 33 THR B N 1
ATOM 3646 C CA . THR B 2 33 ? -58.454 -2.682 -27.863 1.00 79.56 33 THR B CA 1
ATOM 3647 C C . THR B 2 33 ? -57.985 -3.815 -28.780 1.00 76.02 33 THR B C 1
ATOM 3648 O O . THR B 2 33 ? -58.770 -4.725 -29.066 1.00 78.37 33 THR B O 1
ATOM 3652 N N . GLY B 2 34 ? -56.746 -3.797 -29.253 1.00 67.79 34 GLY B N 1
ATOM 3653 C CA . GLY B 2 34 ? -56.298 -4.846 -30.149 1.00 73.45 34 GLY B CA 1
ATOM 3654 C C . GLY B 2 34 ? -56.501 -4.594 -31.631 1.00 74.20 34 GLY B C 1
ATOM 3655 O O . GLY B 2 34 ? -56.104 -5.442 -32.442 1.00 68.45 34 GLY B O 1
ATOM 3656 N N . SER B 2 35 ? -57.122 -3.478 -32.015 1.00 74.19 35 SER B N 1
ATOM 3657 C CA . SER B 2 35 ? -57.262 -3.125 -33.419 1.00 74.66 35 SER B CA 1
ATOM 3658 C C . SER B 2 35 ? -56.003 -2.444 -33.903 1.00 71.48 35 SER B C 1
ATOM 3659 O O . SER B 2 35 ? -55.362 -1.705 -33.154 1.00 61.23 35 SER B O 1
ATOM 3662 N N . TYR B 2 36 ? -55.671 -2.689 -35.164 1.00 65.94 36 TYR B N 1
ATOM 3663 C CA . TYR B 2 36 ? -54.537 -2.025 -35.772 1.00 68.29 36 TYR B CA 1
ATOM 3664 C C . TYR B 2 36 ? -54.949 -0.647 -36.284 1.00 72.97 36 TYR B C 1
ATOM 3665 O O . TYR B 2 36 ? -55.968 -0.500 -36.964 1.00 77.99 36 TYR B O 1
ATOM 3674 N N . HIS B 2 37 ? -54.141 0.365 -35.949 1.00 73.01 37 HIS B N 1
ATOM 3675 C CA . HIS B 2 37 ? -54.333 1.741 -36.393 1.00 75.19 37 HIS B CA 1
ATOM 3676 C C . HIS B 2 37 ? -52.995 2.390 -36.737 1.00 72.61 37 HIS B C 1
ATOM 3677 O O . HIS B 2 37 ? -52.869 3.617 -36.650 1.00 79.10 37 HIS B O 1
ATOM 3684 N N . GLY B 2 38 ? -51.985 1.595 -37.090 1.00 68.46 38 GLY B N 1
ATOM 3685 C CA . GLY B 2 38 ? -50.664 2.125 -37.349 1.00 66.45 38 GLY B CA 1
ATOM 3686 C C . GLY B 2 38 ? -50.501 2.629 -38.771 1.00 72.59 38 GLY B C 1
ATOM 3687 O O . GLY B 2 38 ? -51.336 2.407 -39.650 1.00 70.23 38 GLY B O 1
ATOM 3688 N N . ASP B 2 39 ? -49.383 3.325 -38.987 1.00 72.48 39 ASP B N 1
ATOM 3689 C CA . ASP B 2 39 ? -49.123 4.040 -40.229 1.00 72.28 39 ASP B CA 1
ATOM 3690 C C . ASP B 2 39 ? -48.073 3.340 -41.085 1.00 76.05 39 ASP B C 1
ATOM 3691 O O . ASP B 2 39 ? -47.339 3.988 -41.833 1.00 78.17 39 ASP B O 1
ATOM 3696 N N . SER B 2 40 ? -47.984 2.019 -40.989 1.00 74.22 40 SER B N 1
ATOM 3697 C CA . SER B 2 40 ? -47.013 1.305 -41.798 1.00 69.41 40 SER B CA 1
ATOM 3698 C C . SER B 2 40 ? -47.546 -0.078 -42.133 1.00 71.14 40 SER B C 1
ATOM 3699 O O . SER B 2 40 ? -48.399 -0.622 -41.427 1.00 67.82 40 SER B O 1
ATOM 3702 N N . ASP B 2 41 ? -47.065 -0.620 -43.249 1.00 72.93 41 ASP B N 1
ATOM 3703 C CA . ASP B 2 41 ? -47.109 -2.058 -43.448 1.00 69.35 41 ASP B CA 1
ATOM 3704 C C . ASP B 2 41 ? -45.910 -2.739 -42.817 1.00 62.21 41 ASP B C 1
ATOM 3705 O O . ASP B 2 41 ? -45.976 -3.938 -42.530 1.00 62.54 41 ASP B O 1
ATOM 3710 N N . LEU B 2 42 ? -44.829 -1.986 -42.590 1.00 53.70 42 LEU B N 1
ATOM 3711 C CA . LEU B 2 42 ? -43.640 -2.510 -41.932 1.00 55.81 42 LEU B CA 1
ATOM 3712 C C . LEU B 2 42 ? -43.918 -2.966 -40.497 1.00 63.56 42 LEU B C 1
ATOM 3713 O O . LEU B 2 42 ? -43.173 -3.797 -39.953 1.00 57.34 42 LEU B O 1
ATOM 3718 N N . GLN B 2 43 ? -44.976 -2.451 -39.870 1.00 65.78 43 GLN B N 1
ATOM 3719 C CA . GLN B 2 43 ? -45.270 -2.817 -38.489 1.00 60.46 43 GLN B CA 1
ATOM 3720 C C . GLN B 2 43 ? -45.976 -4.170 -38.424 1.00 58.29 43 GLN B C 1
ATOM 3721 O O . GLN B 2 43 ? -45.658 -5.004 -37.572 1.00 63.66 43 GLN B O 1
ATOM 3727 N N . LEU B 2 44 ? -46.937 -4.399 -39.327 1.00 56.49 44 LEU B N 1
ATOM 3728 C CA . LEU B 2 44 ? -47.711 -5.634 -39.413 1.00 50.66 44 LEU B CA 1
ATOM 3729 C C . LEU B 2 44 ? -46.954 -6.809 -40.006 1.00 50.89 44 LEU B C 1
ATOM 3730 O O . LEU B 2 44 ? -47.496 -7.924 -39.996 1.00 42.12 44 LEU B O 1
ATOM 3735 N N . GLU B 2 45 ? -45.739 -6.606 -40.529 1.00 58.45 45 GLU B N 1
ATOM 3736 C CA . GLU B 2 45 ? -45.139 -7.648 -41.360 1.00 63.22 45 GLU B CA 1
ATOM 3737 C C . GLU B 2 45 ? -44.735 -8.847 -40.533 1.00 56.80 45 GLU B C 1
ATOM 3738 O O . GLU B 2 45 ? -44.944 -9.994 -40.943 1.00 58.55 45 GLU B O 1
ATOM 3744 N N . ARG B 2 46 ? -44.163 -8.615 -39.371 1.00 60.57 46 ARG B N 1
ATOM 3745 C CA . ARG B 2 46 ? -43.737 -9.755 -38.580 1.00 61.28 46 ARG B CA 1
ATOM 3746 C C . ARG B 2 46 ? -44.437 -9.727 -37.210 1.00 55.75 46 ARG B C 1
ATOM 3747 O O . ARG B 2 46 ? -43.872 -10.114 -36.194 1.00 53.19 46 ARG B O 1
ATOM 3755 N N . ILE B 2 47 ? -45.696 -9.266 -37.208 1.00 51.93 47 ILE B N 1
ATOM 3756 C CA . ILE B 2 47 ? -46.494 -9.040 -36.006 1.00 48.59 47 ILE B CA 1
ATOM 3757 C C . ILE B 2 47 ? -46.713 -10.352 -35.235 1.00 61.05 47 ILE B C 1
ATOM 3758 O O . ILE B 2 47 ? -46.797 -10.366 -33.987 1.00 53.59 47 ILE B O 1
ATOM 3763 N N . ASN B 2 48 ? -46.793 -11.476 -35.960 1.00 58.97 48 ASN B N 1
ATOM 3764 C CA . ASN B 2 48 ? -47.066 -12.796 -35.419 1.00 58.33 48 ASN B CA 1
ATOM 3765 C C . ASN B 2 48 ? -45.980 -13.333 -34.480 1.00 58.07 48 ASN B C 1
ATOM 3766 O O . ASN B 2 48 ? -46.209 -14.343 -33.813 1.00 54.83 48 ASN B O 1
ATOM 3771 N N . VAL B 2 49 ? -44.838 -12.652 -34.354 1.00 56.03 49 VAL B N 1
ATOM 3772 C CA . VAL B 2 49 ? -43.777 -13.109 -33.457 1.00 52.00 49 VAL B CA 1
ATOM 3773 C C . VAL B 2 49 ? -44.197 -12.974 -31.993 1.00 57.29 49 VAL B C 1
ATOM 3774 O O . VAL B 2 49 ? -43.941 -13.871 -31.161 1.00 51.76 49 VAL B O 1
ATOM 3778 N N . TYR B 2 50 ? -44.836 -11.861 -31.642 1.00 56.92 50 TYR B N 1
ATOM 3779 C CA . TYR B 2 50 ? -45.273 -11.645 -30.274 1.00 43.61 50 TYR B CA 1
ATOM 3780 C C . TYR B 2 50 ? -46.792 -11.606 -30.116 1.00 51.13 50 TYR B C 1
ATOM 3781 O O . TYR B 2 50 ? -47.270 -11.611 -28.976 1.00 59.69 50 TYR B O 1
ATOM 3790 N N . TYR B 2 51 ? -47.566 -11.616 -31.204 1.00 53.98 51 TYR B N 1
ATOM 3791 C CA . TYR B 2 51 ? -49.023 -11.529 -31.130 1.00 51.84 51 TYR B CA 1
ATOM 3792 C C . TYR B 2 51 ? -49.664 -12.658 -31.932 1.00 57.00 51 TYR B C 1
ATOM 3793 O O . TYR B 2 51 ? -49.103 -13.128 -32.927 1.00 60.69 51 TYR B O 1
ATOM 3802 N N . ASN B 2 52 ? -50.845 -13.087 -31.487 1.00 59.48 52 ASN B N 1
ATOM 3803 C CA . ASN B 2 52 ? -51.720 -13.967 -32.251 1.00 61.72 52 ASN B CA 1
ATOM 3804 C C . ASN B 2 52 ? -52.799 -13.130 -32.930 1.00 64.61 52 ASN B C 1
ATOM 3805 O O . ASN B 2 52 ? -53.147 -12.043 -32.458 1.00 65.61 52 ASN B O 1
ATOM 3810 N N . GLU B 2 53 ? -53.340 -13.651 -34.033 1.00 61.62 53 GLU B N 1
ATOM 3811 C CA . GLU B 2 53 ? -54.497 -13.042 -34.680 1.00 68.72 53 GLU B CA 1
ATOM 3812 C C . GLU B 2 53 ? -55.768 -13.711 -34.168 1.00 70.46 53 GLU B C 1
ATOM 3813 O O . GLU B 2 53 ? -55.721 -14.732 -33.481 1.00 73.80 53 GLU B O 1
ATOM 3819 N N . ALA B 2 54 ? -56.917 -13.125 -34.488 1.00 75.68 54 ALA B N 1
ATOM 3820 C CA . ALA B 2 54 ? -58.160 -13.580 -33.853 1.00 83.75 54 ALA B CA 1
ATOM 3821 C C . ALA B 2 54 ? -59.337 -13.306 -34.785 1.00 91.46 54 ALA B C 1
ATOM 3822 O O . ALA B 2 54 ? -59.157 -13.055 -35.983 1.00 92.88 54 ALA B O 1
ATOM 3824 N N . ALA B 2 55 ? -60.551 -13.378 -34.233 1.00 90.96 55 ALA B N 1
ATOM 3825 C CA . ALA B 2 55 ? -61.758 -12.973 -34.945 1.00 89.80 55 ALA B CA 1
ATOM 3826 C C . ALA B 2 55 ? -61.894 -11.452 -34.880 1.00 97.48 55 ALA B C 1
ATOM 3827 O O . ALA B 2 55 ? -61.900 -10.867 -33.790 1.00 94.58 55 ALA B O 1
ATOM 3829 N N . GLY B 2 56 ? -61.991 -10.812 -36.044 1.00 99.79 56 GLY B N 1
ATOM 3830 C CA . GLY B 2 56 ? -62.084 -9.366 -36.109 1.00 89.10 56 GLY B CA 1
ATOM 3831 C C . GLY B 2 56 ? -60.770 -8.647 -36.297 1.00 86.16 56 GLY B C 1
ATOM 3832 O O . GLY B 2 56 ? -60.700 -7.446 -36.017 1.00 88.01 56 GLY B O 1
ATOM 3833 N N . ASN B 2 57 ? -59.730 -9.342 -36.767 1.00 87.02 57 ASN B N 1
ATOM 3834 C CA . ASN B 2 57 ? -58.388 -8.772 -36.923 1.00 88.82 57 ASN B CA 1
ATOM 3835 C C . ASN B 2 57 ? -57.903 -8.141 -35.614 1.00 93.07 57 ASN B C 1
ATOM 3836 O O . ASN B 2 57 ? -57.347 -7.037 -35.597 1.00 92.75 57 ASN B O 1
ATOM 3841 N N . LYS B 2 58 ? -58.136 -8.849 -34.503 1.00 88.56 58 LYS B N 1
ATOM 3842 C CA . LYS B 2 58 ? -57.635 -8.461 -33.189 1.00 83.49 58 LYS B CA 1
ATOM 3843 C C . LYS B 2 58 ? -56.300 -9.143 -32.917 1.00 80.49 58 LYS B C 1
ATOM 3844 O O . LYS B 2 58 ? -56.024 -10.238 -33.414 1.00 83.39 58 LYS B O 1
ATOM 3850 N N . TYR B 2 59 ? -55.474 -8.488 -32.111 1.00 75.76 59 TYR B N 1
ATOM 3851 C CA . TYR B 2 59 ? -54.124 -8.960 -31.823 1.00 72.46 59 TYR B CA 1
ATOM 3852 C C . TYR B 2 59 ? -53.957 -9.043 -30.310 1.00 69.33 59 TYR B C 1
ATOM 3853 O O . TYR B 2 59 ? -53.907 -8.007 -29.636 1.00 64.94 59 TYR B O 1
ATOM 3862 N N . VAL B 2 60 ? -53.897 -10.251 -29.766 1.00 65.81 60 VAL B N 1
ATOM 3863 C CA . VAL B 2 60 ? -53.750 -10.461 -28.324 1.00 60.30 60 VAL B CA 1
ATOM 3864 C C . VAL B 2 60 ? -52.369 -11.058 -28.084 1.00 56.72 60 VAL B C 1
ATOM 3865 O O . VAL B 2 60 ? -52.003 -12.024 -28.758 1.00 60.47 60 VAL B O 1
ATOM 3869 N N . PRO B 2 61 ? -51.554 -10.491 -27.195 1.00 51.59 61 PRO B N 1
ATOM 3870 C CA . PRO B 2 61 ? -50.165 -10.963 -27.073 1.00 52.22 61 PRO B CA 1
ATOM 3871 C C . PRO B 2 61 ? -50.079 -12.451 -26.730 1.00 58.10 61 PRO B C 1
ATOM 3872 O O . PRO B 2 61 ? -51.070 -13.114 -26.404 1.00 62.92 61 PRO B O 1
ATOM 3876 N N . ARG B 2 62 ? -48.871 -13.007 -26.868 1.00 50.97 62 ARG B N 1
ATOM 3877 C CA . ARG B 2 62 ? -48.572 -14.322 -26.309 1.00 49.94 62 ARG B CA 1
ATOM 3878 C C . ARG B 2 62 ? -47.807 -14.132 -25.008 1.00 56.14 62 ARG B C 1
ATOM 3879 O O . ARG B 2 62 ? -46.598 -14.362 -24.925 1.00 55.42 62 ARG B O 1
ATOM 3887 N N . ALA B 2 63 ? -48.541 -13.727 -23.969 1.00 57.74 63 ALA B N 1
ATOM 3888 C CA . ALA B 2 63 ? -48.039 -13.727 -22.601 1.00 53.82 63 ALA B CA 1
ATOM 3889 C C . ALA B 2 63 ? -48.866 -14.667 -21.731 1.00 50.90 63 ALA B C 1
ATOM 3890 O O . ALA B 2 63 ? -50.095 -14.693 -21.843 1.00 52.66 63 ALA B O 1
ATOM 3892 N N . ILE B 2 64 ? -48.181 -15.479 -20.883 1.00 52.05 64 ILE B N 1
ATOM 3893 C CA . ILE B 2 64 ? -48.794 -15.995 -19.658 1.00 52.27 64 ILE B CA 1
ATOM 3894 C C . ILE B 2 64 ? -48.465 -15.045 -18.517 1.00 51.37 64 ILE B C 1
ATOM 3895 O O . ILE B 2 64 ? -47.325 -14.585 -18.383 1.00 50.09 64 ILE B O 1
ATOM 3900 N N . LEU B 2 65 ? -49.457 -14.754 -17.690 1.00 55.78 65 LEU B N 1
ATOM 3901 C CA . LEU B 2 65 ? -49.284 -13.887 -16.532 1.00 61.61 65 LEU B CA 1
ATOM 3902 C C . LEU B 2 65 ? -49.320 -14.731 -15.259 1.00 56.98 65 LEU B C 1
ATOM 3903 O O . LEU B 2 65 ? -50.336 -15.369 -14.964 1.00 55.24 65 LEU B O 1
ATOM 3908 N N . VAL B 2 66 ? -48.214 -14.732 -14.508 1.00 56.24 66 VAL B N 1
ATOM 3909 C CA . VAL B 2 66 ? -48.017 -15.672 -13.404 1.00 58.32 66 VAL B CA 1
ATOM 3910 C C . VAL B 2 66 ? -47.606 -14.928 -12.141 1.00 52.64 66 VAL B C 1
ATOM 3911 O O . VAL B 2 66 ? -46.665 -14.125 -12.162 1.00 49.84 66 VAL B O 1
ATOM 3915 N N . ASP B 2 67 ? -48.292 -15.225 -11.036 1.00 61.37 67 ASP B N 1
ATOM 3916 C CA . ASP B 2 67 ? -47.993 -14.648 -9.731 1.00 59.54 67 ASP B CA 1
ATOM 3917 C C . ASP B 2 67 ? -48.640 -15.506 -8.655 1.00 55.55 67 ASP B C 1
ATOM 3918 O O . ASP B 2 67 ? -49.767 -15.985 -8.824 1.00 56.27 67 ASP B O 1
ATOM 3923 N N . LEU B 2 68 ? -47.924 -15.687 -7.548 1.00 57.15 68 LEU B N 1
ATOM 3924 C CA . LEU B 2 68 ? -48.464 -16.412 -6.405 1.00 54.63 68 LEU B CA 1
ATOM 3925 C C . LEU B 2 68 ? -49.389 -15.545 -5.546 1.00 59.10 68 LEU B C 1
ATOM 3926 O O . LEU B 2 68 ? -50.202 -16.092 -4.803 1.00 62.87 68 LEU B O 1
ATOM 3931 N N . GLU B 2 69 ? -49.297 -14.198 -5.650 1.00 57.39 69 GLU B N 1
ATOM 3932 C CA . GLU B 2 69 ? -50.139 -13.151 -5.088 1.00 58.05 69 GLU B CA 1
ATOM 3933 C C . GLU B 2 69 ? -50.990 -12.514 -6.185 1.00 68.01 69 GLU B C 1
ATOM 3934 O O . GLU B 2 69 ? -50.500 -12.328 -7.306 1.00 73.11 69 GLU B O 1
ATOM 3940 N N . PRO B 2 70 ? -52.251 -12.147 -5.918 1.00 65.87 70 PRO B N 1
ATOM 3941 C CA . PRO B 2 70 ? -53.052 -11.516 -6.977 1.00 70.01 70 PRO B CA 1
ATOM 3942 C C . PRO B 2 70 ? -52.753 -10.038 -7.165 1.00 75.20 70 PRO B C 1
ATOM 3943 O O . PRO B 2 70 ? -53.002 -9.503 -8.254 1.00 71.34 70 PRO B O 1
ATOM 3947 N N . GLY B 2 71 ? -52.205 -9.372 -6.147 1.00 82.11 71 GLY B N 1
ATOM 3948 C CA . GLY B 2 71 ? -52.159 -7.919 -6.123 1.00 83.34 71 GLY B CA 1
ATOM 3949 C C . GLY B 2 71 ? -51.425 -7.286 -7.279 1.00 75.24 71 GLY B C 1
ATOM 3950 O O . GLY B 2 71 ? -51.561 -6.079 -7.505 1.00 74.46 71 GLY B O 1
ATOM 3951 N N . THR B 2 72 ? -50.630 -8.057 -8.000 1.00 80.46 72 THR B N 1
ATOM 3952 C CA . THR B 2 72 ? -49.971 -7.518 -9.168 1.00 84.95 72 THR B CA 1
ATOM 3953 C C . THR B 2 72 ? -50.707 -7.878 -10.451 1.00 82.20 72 THR B C 1
ATOM 3954 O O . THR B 2 72 ? -50.324 -7.391 -11.522 1.00 77.81 72 THR B O 1
ATOM 3958 N N . MET B 2 73 ? -51.763 -8.700 -10.393 1.00 78.45 73 MET B N 1
ATOM 3959 C CA . MET B 2 73 ? -52.391 -8.948 -11.660 1.00 78.48 73 MET B CA 1
ATOM 3960 C C . MET B 2 73 ? -53.771 -8.346 -11.750 1.00 82.13 73 MET B C 1
ATOM 3961 O O . MET B 2 73 ? -54.318 -8.244 -12.861 1.00 82.57 73 MET B O 1
ATOM 3966 N N . ASP B 2 74 ? -54.282 -7.881 -10.617 1.00 80.10 74 ASP B N 1
ATOM 3967 C CA . ASP B 2 74 ? -55.448 -7.025 -10.511 1.00 74.13 74 ASP B CA 1
ATOM 3968 C C . ASP B 2 74 ? -55.136 -5.595 -10.929 1.00 68.81 74 ASP B C 1
ATOM 3969 O O . ASP B 2 74 ? -56.027 -4.880 -11.407 1.00 67.71 74 ASP B O 1
ATOM 3974 N N . SER B 2 75 ? -53.890 -5.153 -10.724 1.00 63.79 75 SER B N 1
ATOM 3975 C CA . SER B 2 75 ? -53.506 -3.802 -11.108 1.00 68.72 75 SER B CA 1
ATOM 3976 C C . SER B 2 75 ? -53.082 -3.708 -12.567 1.00 76.39 75 SER B C 1
ATOM 3977 O O . SER B 2 75 ? -53.162 -2.618 -13.150 1.00 72.42 75 SER B O 1
ATOM 3980 N N . VAL B 2 76 ? -52.637 -4.819 -13.168 1.00 78.06 76 VAL B N 1
ATOM 3981 C CA . VAL B 2 76 ? -52.297 -4.802 -14.587 1.00 70.64 76 VAL B CA 1
ATOM 3982 C C . VAL B 2 76 ? -53.553 -4.894 -15.441 1.00 68.96 76 VAL B C 1
ATOM 3983 O O . VAL B 2 76 ? -53.626 -4.265 -16.501 1.00 69.17 76 VAL B O 1
ATOM 3987 N N . ARG B 2 77 ? -54.561 -5.666 -15.005 1.00 66.68 77 ARG B N 1
ATOM 3988 C CA . ARG B 2 77 ? -55.872 -5.560 -15.641 1.00 70.26 77 ARG B CA 1
ATOM 3989 C C . ARG B 2 77 ? -56.370 -4.116 -15.602 1.00 72.41 77 ARG B C 1
ATOM 3990 O O . ARG B 2 77 ? -57.097 -3.682 -16.507 1.00 71.98 77 ARG B O 1
ATOM 3998 N N . SER B 2 78 ? -55.954 -3.350 -14.582 1.00 71.79 78 SER B N 1
ATOM 3999 C CA . SER B 2 78 ? -56.320 -1.950 -14.390 1.00 68.91 78 SER B CA 1
ATOM 4000 C C . SER B 2 78 ? -55.302 -0.983 -14.985 1.00 67.55 78 SER B C 1
ATOM 4001 O O . SER B 2 78 ? -55.299 0.200 -14.629 1.00 65.00 78 SER B O 1
ATOM 4004 N N . GLY B 2 79 ? -54.433 -1.459 -15.866 1.00 78.85 79 GLY B N 1
ATOM 4005 C CA . GLY B 2 79 ? -53.522 -0.599 -16.576 1.00 78.00 79 GLY B CA 1
ATOM 4006 C C . GLY B 2 79 ? -54.005 -0.362 -17.990 1.00 78.69 79 GLY B C 1
ATOM 4007 O O . GLY B 2 79 ? -55.079 -0.835 -18.387 1.00 74.69 79 GLY B O 1
ATOM 4008 N N . PRO B 2 80 ? -53.204 0.367 -18.780 1.00 82.28 80 PRO B N 1
ATOM 4009 C CA . PRO B 2 80 ? -53.636 0.729 -20.148 1.00 71.83 80 PRO B CA 1
ATOM 4010 C C . PRO B 2 80 ? -53.963 -0.461 -21.032 1.00 72.26 80 PRO B C 1
ATOM 4011 O O . PRO B 2 80 ? -54.973 -0.446 -21.750 1.00 70.01 80 PRO B O 1
ATOM 4015 N N . PHE B 2 81 ? -53.132 -1.500 -20.994 1.00 71.50 81 PHE B N 1
ATOM 4016 C CA . PHE B 2 81 ? -53.271 -2.631 -21.896 1.00 72.66 81 PHE B CA 1
ATOM 4017 C C . PHE B 2 81 ? -53.664 -3.925 -21.191 1.00 73.16 81 PHE B C 1
ATOM 4018 O O . PHE B 2 81 ? -53.540 -4.998 -21.790 1.00 77.30 81 PHE B O 1
ATOM 4026 N N . GLY B 2 82 ? -54.132 -3.867 -19.942 1.00 68.05 82 GLY B N 1
ATOM 4027 C CA . GLY B 2 82 ? -54.613 -5.087 -19.304 1.00 66.97 82 GLY B CA 1
ATOM 4028 C C . GLY B 2 82 ? -55.878 -5.637 -19.926 1.00 66.67 82 GLY B C 1
ATOM 4029 O O . GLY B 2 82 ? -56.242 -6.794 -19.681 1.00 63.48 82 GLY B O 1
ATOM 4030 N N . GLN B 2 83 ? -56.553 -4.820 -20.728 1.00 70.02 83 GLN B N 1
ATOM 4031 C CA . GLN B 2 83 ? -57.717 -5.260 -21.486 1.00 78.84 83 GLN B CA 1
ATOM 4032 C C . GLN B 2 83 ? -57.344 -6.284 -22.558 1.00 79.89 83 GLN B C 1
ATOM 4033 O O . GLN B 2 83 ? -58.070 -7.266 -22.768 1.00 78.88 83 GLN B O 1
ATOM 4039 N N . ILE B 2 84 ? -56.227 -6.066 -23.261 1.00 73.31 84 ILE B N 1
ATOM 4040 C CA . ILE B 2 84 ? -55.958 -6.858 -24.458 1.00 75.22 84 ILE B CA 1
ATOM 4041 C C . ILE B 2 84 ? -55.533 -8.283 -24.103 1.00 71.55 84 ILE B C 1
ATOM 4042 O O . ILE B 2 84 ? -55.950 -9.243 -24.768 1.00 72.56 84 ILE B O 1
ATOM 4047 N N . PHE B 2 85 ? -54.724 -8.450 -23.052 1.00 64.16 85 PHE B N 1
ATOM 4048 C CA . PHE B 2 85 ? -54.289 -9.774 -22.623 1.00 58.81 85 PHE B CA 1
ATOM 4049 C C . PHE B 2 85 ? -55.470 -10.727 -22.543 1.00 60.89 85 PHE B C 1
ATOM 4050 O O . PHE B 2 85 ? -56.554 -10.351 -22.090 1.00 66.56 85 PHE B O 1
ATOM 4058 N N . ARG B 2 86 ? -55.272 -11.963 -22.992 1.00 53.17 86 ARG B N 1
ATOM 4059 C CA . ARG B 2 86 ? -56.337 -12.942 -22.826 1.00 64.74 86 ARG B CA 1
ATOM 4060 C C . ARG B 2 86 ? -56.607 -13.200 -21.340 1.00 76.78 86 ARG B C 1
ATOM 4061 O O . ARG B 2 86 ? -55.671 -13.211 -20.522 1.00 74.32 86 ARG B O 1
ATOM 4069 N N . PRO B 2 87 ? -57.869 -13.404 -20.953 1.00 75.88 87 PRO B N 1
ATOM 4070 C CA . PRO B 2 87 ? -58.173 -13.604 -19.524 1.00 70.12 87 PRO B CA 1
ATOM 4071 C C . PRO B 2 87 ? -57.762 -14.961 -18.983 1.00 76.29 87 PRO B C 1
ATOM 4072 O O . PRO B 2 87 ? -57.289 -15.048 -17.835 1.00 68.39 87 PRO B O 1
ATOM 4076 N N . ASP B 2 88 ? -57.933 -16.032 -19.772 1.00 75.38 88 ASP B N 1
ATOM 4077 C CA . ASP B 2 88 ? -57.528 -17.384 -19.343 1.00 72.94 88 ASP B CA 1
ATOM 4078 C C . ASP B 2 88 ? -56.022 -17.532 -19.143 1.00 70.74 88 ASP B C 1
ATOM 4079 O O . ASP B 2 88 ? -55.594 -18.519 -18.548 1.00 72.73 88 ASP B O 1
ATOM 4084 N N . ASN B 2 89 ? -55.213 -16.598 -19.643 1.00 73.49 89 ASN B N 1
ATOM 4085 C CA . ASN B 2 89 ? -53.766 -16.652 -19.486 1.00 72.05 89 ASN B CA 1
ATOM 4086 C C . ASN B 2 89 ? -53.278 -15.809 -18.290 1.00 68.67 89 ASN B C 1
ATOM 4087 O O . ASN B 2 89 ? -52.081 -15.482 -18.198 1.00 59.21 89 ASN B O 1
ATOM 4092 N N . PHE B 2 90 ? -54.193 -15.447 -17.387 1.00 70.34 90 PHE B N 1
ATOM 4093 C CA . PHE B 2 90 ? -53.872 -14.886 -16.075 1.00 65.34 90 PHE B CA 1
ATOM 4094 C C . PHE B 2 90 ? -53.827 -16.041 -15.080 1.00 59.30 90 PHE B C 1
ATOM 4095 O O . PHE B 2 90 ? -54.876 -16.567 -14.694 1.00 57.82 90 PHE B O 1
ATOM 4103 N N . VAL B 2 91 ? -52.631 -16.449 -14.664 1.00 57.02 91 VAL B N 1
ATOM 4104 C CA . VAL B 2 91 ? -52.550 -17.586 -13.754 1.00 56.31 91 VAL B CA 1
ATOM 4105 C C . VAL B 2 91 ? -51.934 -17.112 -12.431 1.00 61.84 91 VAL B C 1
ATOM 4106 O O . VAL B 2 91 ? -50.734 -17.299 -12.185 1.00 60.90 91 VAL B O 1
ATOM 4110 N N . PHE B 2 92 ? -52.744 -16.430 -11.606 1.00 66.88 92 PHE B N 1
ATOM 4111 C CA . PHE B 2 92 ? -52.513 -16.234 -10.178 1.00 63.22 92 PHE B CA 1
ATOM 4112 C C . PHE B 2 92 ? -53.028 -17.317 -9.243 1.00 65.81 92 PHE B C 1
ATOM 4113 O O . PHE B 2 92 ? -53.963 -18.067 -9.543 1.00 65.67 92 PHE B O 1
ATOM 4121 N N . GLY B 2 93 ? -52.326 -17.416 -8.112 1.00 63.12 93 GLY B N 1
ATOM 4122 C CA . GLY B 2 93 ? -52.764 -18.055 -6.892 1.00 66.13 93 GLY B CA 1
ATOM 4123 C C . GLY B 2 93 ? -52.912 -17.011 -5.798 1.00 67.58 93 GLY B C 1
ATOM 4124 O O . GLY B 2 93 ? -52.974 -15.807 -6.097 1.00 62.61 93 GLY B O 1
ATOM 4125 N N . GLN B 2 94 ? -52.960 -17.446 -4.529 1.00 70.81 94 GLN B N 1
ATOM 4126 C CA . GLN B 2 94 ? -53.139 -16.528 -3.409 1.00 67.59 94 GLN B CA 1
ATOM 4127 C C . GLN B 2 94 ? -52.042 -16.596 -2.351 1.00 62.19 94 GLN B C 1
ATOM 4128 O O . GLN B 2 94 ? -51.761 -15.577 -1.714 1.00 52.73 94 GLN B O 1
ATOM 4134 N N . SER B 2 95 ? -51.392 -17.752 -2.192 1.00 69.74 95 SER B N 1
ATOM 4135 C CA . SER B 2 95 ? -50.397 -17.999 -1.146 1.00 65.98 95 SER B CA 1
ATOM 4136 C C . SER B 2 95 ? -49.403 -16.863 -0.903 1.00 64.48 95 SER B C 1
ATOM 4137 O O . SER B 2 95 ? -49.191 -16.446 0.242 1.00 71.18 95 SER B O 1
ATOM 4140 N N . GLY B 2 96 ? -48.774 -16.357 -1.961 1.00 61.93 96 GLY B N 1
ATOM 4141 C CA . GLY B 2 96 ? -47.596 -15.527 -1.815 1.00 54.80 96 GLY B CA 1
ATOM 4142 C C . GLY B 2 96 ? -46.352 -16.379 -1.630 1.00 50.98 96 GLY B C 1
ATOM 4143 O O . GLY B 2 96 ? -46.407 -17.602 -1.460 1.00 51.11 96 GLY B O 1
ATOM 4144 N N . ALA B 2 97 ? -45.196 -15.713 -1.672 1.00 45.58 97 ALA B N 1
ATOM 4145 C CA . ALA B 2 97 ? -43.924 -16.422 -1.573 1.00 46.86 97 ALA B CA 1
ATOM 4146 C C . ALA B 2 97 ? -42.958 -15.749 -0.608 1.00 48.53 97 ALA B C 1
ATOM 4147 O O . ALA B 2 97 ? -41.771 -16.120 -0.583 1.00 42.94 97 ALA B O 1
ATOM 4149 N N . GLY B 2 98 ? -43.426 -14.757 0.156 1.00 48.93 98 GLY B N 1
ATOM 4150 C CA . GLY B 2 98 ? -42.674 -14.145 1.234 1.00 51.79 98 GLY B CA 1
ATOM 4151 C C . GLY B 2 98 ? -41.271 -13.718 0.869 1.00 54.33 98 GLY B C 1
ATOM 4152 O O . GLY B 2 98 ? -40.390 -13.659 1.744 1.00 52.65 98 GLY B O 1
ATOM 4153 N N . ASN B 2 99 ? -41.072 -13.417 -0.426 1.00 41.44 99 ASN B N 1
ATOM 4154 C CA . ASN B 2 99 ? -39.762 -13.100 -0.990 1.00 36.15 99 ASN B CA 1
ATOM 4155 C C . ASN B 2 99 ? -38.754 -14.213 -0.688 1.00 38.61 99 ASN B C 1
ATOM 4156 O O . ASN B 2 99 ? -37.597 -13.950 -0.343 1.00 39.76 99 ASN B O 1
ATOM 4161 N N . ASN B 2 100 ? -39.197 -15.470 -0.849 1.00 35.95 100 ASN B N 1
ATOM 4162 C CA . ASN B 2 100 ? -38.377 -16.664 -0.636 1.00 42.94 100 ASN B CA 1
ATOM 4163 C C . ASN B 2 100 ? -38.270 -17.506 -1.910 1.00 43.75 100 ASN B C 1
ATOM 4164 O O . ASN B 2 100 ? -39.291 -17.865 -2.513 1.00 45.25 100 ASN B O 1
ATOM 4169 N N . TRP B 2 101 ? -37.040 -17.849 -2.309 1.00 40.23 101 TRP B N 1
ATOM 4170 C CA . TRP B 2 101 ? -36.874 -18.735 -3.461 1.00 45.35 101 TRP B CA 1
ATOM 4171 C C . TRP B 2 101 ? -37.514 -20.094 -3.201 1.00 46.39 101 TRP B C 1
ATOM 4172 O O . TRP B 2 101 ? -38.303 -20.589 -4.018 1.00 43.31 101 TRP B O 1
ATOM 4183 N N . ALA B 2 102 ? -37.174 -20.713 -2.062 1.00 45.91 102 ALA B N 1
ATOM 4184 C CA . ALA B 2 102 ? -37.696 -22.034 -1.737 1.00 40.49 102 ALA B CA 1
ATOM 4185 C C . ALA B 2 102 ? -39.215 -22.046 -1.764 1.00 39.78 102 ALA B C 1
ATOM 4186 O O . ALA B 2 102 ? -39.833 -23.018 -2.220 1.00 37.07 102 ALA B O 1
ATOM 4188 N N . LYS B 2 103 ? -39.838 -20.966 -1.293 1.00 42.12 103 LYS B N 1
ATOM 4189 C CA . LYS B 2 103 ? -41.292 -20.966 -1.230 1.00 48.86 103 LYS B CA 1
ATOM 4190 C C . LYS B 2 103 ? -41.901 -20.968 -2.628 1.00 49.70 103 LYS B C 1
ATOM 4191 O O . LYS B 2 103 ? -42.904 -21.649 -2.858 1.00 51.44 103 LYS B O 1
ATOM 4197 N N . GLY B 2 104 ? -41.293 -20.252 -3.584 1.00 47.06 104 GLY B N 1
ATOM 4198 C CA . GLY B 2 104 ? -41.741 -20.309 -4.969 1.00 39.27 104 GLY B CA 1
ATOM 4199 C C . GLY B 2 104 ? -41.333 -21.586 -5.702 1.00 44.23 104 GLY B C 1
ATOM 4200 O O . GLY B 2 104 ? -42.118 -22.171 -6.466 1.00 38.52 104 GLY B O 1
ATOM 4201 N N . HIS B 2 105 ? -40.100 -22.044 -5.449 1.00 43.07 105 HIS B N 1
ATOM 4202 C CA . HIS B 2 105 ? -39.560 -23.199 -6.155 1.00 41.17 105 HIS B CA 1
ATOM 4203 C C . HIS B 2 105 ? -40.175 -24.528 -5.692 1.00 46.48 105 HIS B C 1
ATOM 4204 O O . HIS B 2 105 ? -40.501 -25.386 -6.526 1.00 42.50 105 HIS B O 1
ATOM 4211 N N . TYR B 2 106 ? -40.339 -24.734 -4.372 1.00 51.44 106 TYR B N 1
ATOM 4212 C CA . TYR B 2 106 ? -40.750 -26.042 -3.868 1.00 44.23 106 TYR B CA 1
ATOM 4213 C C . TYR B 2 106 ? -42.079 -26.052 -3.136 1.00 46.61 106 TYR B C 1
ATOM 4214 O O . TYR B 2 106 ? -42.845 -27.010 -3.287 1.00 50.43 106 TYR B O 1
ATOM 4223 N N . THR B 2 107 ? -42.370 -25.046 -2.318 1.00 49.72 107 THR B N 1
ATOM 4224 C CA . THR B 2 107 ? -43.560 -25.125 -1.473 1.00 58.21 107 THR B CA 1
ATOM 4225 C C . THR B 2 107 ? -44.751 -24.573 -2.252 1.00 57.97 107 THR B C 1
ATOM 4226 O O . THR B 2 107 ? -45.366 -25.290 -3.053 1.00 59.94 107 THR B O 1
ATOM 4230 N N . GLU B 2 108 ? -45.065 -23.298 -2.063 1.00 63.28 108 GLU B N 1
ATOM 4231 C CA . GLU B 2 108 ? -46.133 -22.679 -2.836 1.00 62.26 108 GLU B CA 1
ATOM 4232 C C . GLU B 2 108 ? -45.721 -22.584 -4.304 1.00 54.81 108 GLU B C 1
ATOM 4233 O O . GLU B 2 108 ? -44.540 -22.503 -4.638 1.00 58.58 108 GLU B O 1
ATOM 4239 N N . GLY B 2 109 ? -46.685 -22.602 -5.197 1.00 58.61 109 GLY B N 1
ATOM 4240 C CA . GLY B 2 109 ? -46.265 -22.383 -6.572 1.00 55.87 109 GLY B CA 1
ATOM 4241 C C . GLY B 2 109 ? -45.868 -23.646 -7.302 1.00 58.52 109 GLY B C 1
ATOM 4242 O O . GLY B 2 109 ? -46.198 -23.803 -8.485 1.00 59.88 109 GLY B O 1
ATOM 4243 N N . ALA B 2 110 ? -45.169 -24.561 -6.616 1.00 58.67 110 ALA B N 1
ATOM 4244 C CA . ALA B 2 110 ? -45.053 -25.919 -7.142 1.00 54.27 110 ALA B CA 1
ATOM 4245 C C . ALA B 2 110 ? -46.427 -26.541 -7.330 1.00 56.19 110 ALA B C 1
ATOM 4246 O O . ALA B 2 110 ? -46.574 -27.491 -8.106 1.00 59.39 110 ALA B O 1
ATOM 4248 N N . GLU B 2 111 ? -47.436 -25.993 -6.656 1.00 57.62 111 GLU B N 1
ATOM 4249 C CA . GLU B 2 111 ? -48.829 -26.370 -6.838 1.00 63.13 111 GLU B CA 1
ATOM 4250 C C . GLU B 2 111 ? -49.555 -25.517 -7.871 1.00 61.70 111 GLU B C 1
ATOM 4251 O O . GLU B 2 111 ? -50.586 -25.953 -8.401 1.00 65.18 111 GLU B O 1
ATOM 4257 N N . LEU B 2 112 ? -49.072 -24.302 -8.139 1.00 58.26 112 LEU B N 1
ATOM 4258 C CA . LEU B 2 112 ? -49.668 -23.465 -9.172 1.00 55.84 112 LEU B CA 1
ATOM 4259 C C . LEU B 2 112 ? -49.094 -23.769 -10.545 1.00 57.84 112 LEU B C 1
ATOM 4260 O O . LEU B 2 112 ? -49.800 -23.623 -11.551 1.00 57.49 112 LEU B O 1
ATOM 4265 N N . VAL B 2 113 ? -47.839 -24.218 -10.613 1.00 56.60 113 VAL B N 1
ATOM 4266 C CA . VAL B 2 113 ? -47.285 -24.699 -11.875 1.00 58.73 113 VAL B CA 1
ATOM 4267 C C . VAL B 2 113 ? -48.077 -25.968 -12.172 1.00 62.35 113 VAL B C 1
ATOM 4268 O O . VAL B 2 113 ? -48.861 -26.410 -11.323 1.00 67.40 113 VAL B O 1
ATOM 4272 N N . ASP B 2 114 ? -47.916 -26.554 -13.357 1.00 54.33 114 ASP B N 1
ATOM 4273 C CA . ASP B 2 114 ? -48.870 -27.550 -13.853 1.00 56.78 114 ASP B CA 1
ATOM 4274 C C . ASP B 2 114 ? -50.269 -26.962 -13.947 1.00 60.45 114 ASP B C 1
ATOM 4275 O O . ASP B 2 114 ? -51.256 -27.703 -13.952 1.00 60.47 114 ASP B O 1
ATOM 4280 N N . SER B 2 115 ? -50.359 -25.634 -13.938 1.00 60.29 115 SER B N 1
ATOM 4281 C CA . SER B 2 115 ? -51.565 -24.906 -14.305 1.00 64.47 115 SER B CA 1
ATOM 4282 C C . SER B 2 115 ? -51.092 -23.837 -15.272 1.00 62.40 115 SER B C 1
ATOM 4283 O O . SER B 2 115 ? -51.670 -23.637 -16.349 1.00 55.83 115 SER B O 1
ATOM 4286 N N . VAL B 2 116 ? -50.020 -23.151 -14.871 1.00 57.69 116 VAL B N 1
ATOM 4287 C CA . VAL B 2 116 ? -49.256 -22.354 -15.818 1.00 55.78 116 VAL B CA 1
ATOM 4288 C C . VAL B 2 116 ? -48.893 -23.206 -17.024 1.00 62.22 116 VAL B C 1
ATOM 4289 O O . VAL B 2 116 ? -49.140 -22.824 -18.175 1.00 67.22 116 VAL B O 1
ATOM 4293 N N . LEU B 2 117 ? -48.338 -24.399 -16.775 1.00 60.48 117 LEU B N 1
ATOM 4294 C CA . LEU B 2 117 ? -47.914 -25.248 -17.883 1.00 53.70 117 LEU B CA 1
ATOM 4295 C C . LEU B 2 117 ? -49.072 -25.587 -18.800 1.00 55.67 117 LEU B C 1
ATOM 4296 O O . LEU B 2 117 ? -48.882 -25.720 -20.013 1.00 56.98 117 LEU B O 1
ATOM 4301 N N . ASP B 2 118 ? -50.280 -25.702 -18.261 1.00 54.69 118 ASP B N 1
ATOM 4302 C CA . ASP B 2 118 ? -51.361 -26.149 -19.122 1.00 57.72 118 ASP B CA 1
ATOM 4303 C C . ASP B 2 118 ? -51.820 -25.080 -20.106 1.00 60.18 118 ASP B C 1
ATOM 4304 O O . ASP B 2 118 ? -52.360 -25.438 -21.158 1.00 60.42 118 ASP B O 1
ATOM 4309 N N . VAL B 2 119 ? -51.608 -23.794 -19.811 1.00 60.57 119 VAL B N 1
ATOM 4310 C CA . VAL B 2 119 ? -51.856 -22.755 -20.812 1.00 59.18 119 VAL B CA 1
ATOM 4311 C C . VAL B 2 119 ? -50.627 -22.517 -21.685 1.00 59.98 119 VAL B C 1
ATOM 4312 O O . VAL B 2 119 ? -50.772 -22.215 -22.877 1.00 55.77 119 VAL B O 1
ATOM 4316 N N . VAL B 2 120 ? -49.423 -22.688 -21.122 1.00 56.34 120 VAL B N 1
ATOM 4317 C CA . VAL B 2 120 ? -48.210 -22.759 -21.939 1.00 61.08 120 VAL B CA 1
ATOM 4318 C C . VAL B 2 120 ? -48.377 -23.782 -23.060 1.00 57.83 120 VAL B C 1
ATOM 4319 O O . VAL B 2 120 ? -48.123 -23.495 -24.234 1.00 56.73 120 VAL B O 1
ATOM 4323 N N . ARG B 2 121 ? -48.767 -25.007 -22.698 1.00 59.50 121 ARG B N 1
ATOM 4324 C CA . ARG B 2 121 ? -49.134 -26.005 -23.695 1.00 54.02 121 ARG B CA 1
ATOM 4325 C C . ARG B 2 121 ? -50.174 -25.451 -24.658 1.00 59.15 121 ARG B C 1
ATOM 4326 O O . ARG B 2 121 ? -50.077 -25.662 -25.872 1.00 61.60 121 ARG B O 1
ATOM 4334 N N . LYS B 2 122 ? -51.156 -24.705 -24.134 1.00 57.99 122 LYS B N 1
ATOM 4335 C CA . LYS B 2 122 ? -52.282 -24.253 -24.949 1.00 60.07 122 LYS B CA 1
ATOM 4336 C C . LYS B 2 122 ? -51.818 -23.326 -26.068 1.00 66.14 122 LYS B C 1
ATOM 4337 O O . LYS B 2 122 ? -51.992 -23.626 -27.257 1.00 70.74 122 LYS B O 1
ATOM 4343 N N . GLU B 2 123 ? -51.219 -22.188 -25.705 1.00 62.74 123 GLU B N 1
ATOM 4344 C CA . GLU B 2 123 ? -50.831 -21.223 -26.724 1.00 63.54 123 GLU B CA 1
ATOM 4345 C C . GLU B 2 123 ? -49.778 -21.789 -27.675 1.00 71.43 123 GLU B C 1
ATOM 4346 O O . GLU B 2 123 ? -49.629 -21.274 -28.795 1.00 78.80 123 GLU B O 1
ATOM 4352 N N . SER B 2 124 ? -49.080 -22.864 -27.284 1.00 59.49 124 SER B N 1
ATOM 4353 C CA . SER B 2 124 ? -48.023 -23.409 -28.125 1.00 58.40 124 SER B CA 1
ATOM 4354 C C . SER B 2 124 ? -48.481 -24.495 -29.081 1.00 66.51 124 SER B C 1
ATOM 4355 O O . SER B 2 124 ? -47.754 -24.802 -30.031 1.00 68.17 124 SER B O 1
ATOM 4358 N N . GLU B 2 125 ? -49.643 -25.096 -28.869 1.00 68.39 125 GLU B N 1
ATOM 4359 C CA . GLU B 2 125 ? -50.125 -25.972 -29.922 1.00 66.87 125 GLU B CA 1
ATOM 4360 C C . GLU B 2 125 ? -50.669 -25.187 -31.102 1.00 66.40 125 GLU B C 1
ATOM 4361 O O . GLU B 2 125 ? -50.842 -25.767 -32.180 1.00 65.74 125 GLU B O 1
ATOM 4367 N N . SER B 2 126 ? -50.921 -23.883 -30.927 1.00 66.04 126 SER B N 1
ATOM 4368 C CA . SER B 2 126 ? -51.323 -23.004 -32.022 1.00 66.10 126 SER B CA 1
ATOM 4369 C C . SER B 2 126 ? -50.165 -22.541 -32.882 1.00 63.93 126 SER B C 1
ATOM 4370 O O . SER B 2 126 ? -50.393 -21.771 -33.821 1.00 70.36 126 SER B O 1
ATOM 4373 N N . CYS B 2 127 ? -48.944 -22.976 -32.604 1.00 59.27 127 CYS B N 1
ATOM 4374 C CA . CYS B 2 127 ? -47.777 -22.410 -33.263 1.00 55.31 127 CYS B CA 1
ATOM 4375 C C . CYS B 2 127 ? -47.362 -23.224 -34.490 1.00 63.35 127 CYS B C 1
ATOM 4376 O O . CYS B 2 127 ? -47.071 -24.420 -34.377 1.00 59.99 127 CYS B O 1
ATOM 4379 N N . ASP B 2 128 ? -47.329 -22.562 -35.663 1.00 60.76 128 ASP B N 1
ATOM 4380 C CA . ASP B 2 128 ? -46.685 -23.145 -36.841 1.00 63.79 128 ASP B CA 1
ATOM 4381 C C . ASP B 2 128 ? -45.236 -23.489 -36.543 1.00 59.47 128 ASP B C 1
ATOM 4382 O O . ASP B 2 128 ? -44.754 -24.576 -36.882 1.00 65.53 128 ASP B O 1
ATOM 4387 N N . CYS B 2 129 ? -44.524 -22.560 -35.915 1.00 53.68 129 CYS B N 1
ATOM 4388 C CA . CYS B 2 129 ? -43.077 -22.659 -35.771 1.00 54.29 129 CYS B CA 1
ATOM 4389 C C . CYS B 2 129 ? -42.675 -21.884 -34.520 1.00 56.79 129 CYS B C 1
ATOM 4390 O O . CYS B 2 129 ? -42.705 -20.649 -34.522 1.00 51.69 129 CYS B O 1
ATOM 4393 N N . LEU B 2 130 ? -42.317 -22.602 -33.452 1.00 58.73 130 LEU B N 1
ATOM 4394 C CA . LEU B 2 130 ? -42.028 -22.004 -32.153 1.00 43.77 130 LEU B CA 1
ATOM 4395 C C . LEU B 2 130 ? -40.543 -21.666 -32.040 1.00 46.75 130 LEU B C 1
ATOM 4396 O O . LEU B 2 130 ? -39.679 -22.523 -32.268 1.00 49.86 130 LEU B O 1
ATOM 4401 N N . GLN B 2 131 ? -40.247 -20.412 -31.695 1.00 44.76 131 GLN B N 1
ATOM 4402 C CA . GLN B 2 131 ? -38.858 -20.025 -31.475 1.00 46.58 131 GLN B CA 1
ATOM 4403 C C . GLN B 2 131 ? -38.366 -20.522 -30.129 1.00 48.19 131 GLN B C 1
ATOM 4404 O O . GLN B 2 131 ? -37.222 -20.978 -29.996 1.00 45.25 131 GLN B O 1
ATOM 4410 N N . GLY B 2 132 ? -39.236 -20.441 -29.135 1.00 46.97 132 GLY B N 1
ATOM 4411 C CA . GLY B 2 132 ? -38.917 -20.562 -27.736 1.00 46.32 132 GLY B CA 1
ATOM 4412 C C . GLY B 2 132 ? -39.705 -19.550 -26.926 1.00 37.39 132 GLY B C 1
ATOM 4413 O O . GLY B 2 132 ? -40.795 -19.116 -27.299 1.00 35.03 132 GLY B O 1
ATOM 4414 N N . PHE B 2 133 ? -39.134 -19.172 -25.795 1.00 41.21 133 PHE B N 1
ATOM 4415 C CA . PHE B 2 133 ? -39.885 -18.461 -24.774 1.00 43.65 133 PHE B CA 1
ATOM 4416 C C . PHE B 2 133 ? -39.029 -17.368 -24.175 1.00 37.51 133 PHE B C 1
ATOM 4417 O O . PHE B 2 133 ? -37.806 -17.505 -24.044 1.00 36.07 133 PHE B O 1
ATOM 4425 N N . GLN B 2 134 ? -39.680 -16.294 -23.770 1.00 34.05 134 GLN B N 1
ATOM 4426 C CA . GLN B 2 134 ? -39.003 -15.306 -22.957 1.00 39.43 134 GLN B CA 1
ATOM 4427 C C . GLN B 2 134 ? -39.756 -15.131 -21.652 1.00 38.71 134 GLN B C 1
ATOM 4428 O O . GLN B 2 134 ? -40.991 -15.063 -21.636 1.00 42.74 134 GLN B O 1
ATOM 4434 N N . LEU B 2 135 ? -39.009 -15.122 -20.557 1.00 39.03 135 LEU B N 1
ATOM 4435 C CA . LEU B 2 135 ? -39.552 -14.885 -19.229 1.00 42.06 135 LEU B CA 1
ATOM 4436 C C . LEU B 2 135 ? -39.069 -13.526 -18.750 1.00 37.55 135 LEU B C 1
ATOM 4437 O O . LEU B 2 135 ? -37.882 -13.211 -18.897 1.00 36.35 135 LEU B O 1
ATOM 4442 N N . THR B 2 136 ? -39.991 -12.708 -18.226 1.00 42.24 136 THR B N 1
ATOM 4443 C CA . THR B 2 136 ? -39.643 -11.545 -17.407 1.00 40.86 136 THR B CA 1
ATOM 4444 C C . THR B 2 136 ? -39.792 -11.938 -15.938 1.00 44.05 136 THR B C 1
ATOM 4445 O O . THR B 2 136 ? -40.893 -12.295 -15.481 1.00 38.14 136 THR B O 1
ATOM 4449 N N . HIS B 2 137 ? -38.683 -11.887 -15.207 1.00 38.97 137 HIS B N 1
ATOM 4450 C CA . HIS B 2 137 ? -38.698 -12.278 -13.813 1.00 41.07 137 HIS B CA 1
ATOM 4451 C C . HIS B 2 137 ? -37.643 -11.478 -13.053 1.00 40.15 137 HIS B C 1
ATOM 4452 O O . HIS B 2 137 ? -36.793 -10.804 -13.638 1.00 37.35 137 HIS B O 1
ATOM 4459 N N . SER B 2 138 ? -37.727 -11.527 -11.732 1.00 42.07 138 SER B N 1
ATOM 4460 C CA . SER B 2 138 ? -36.727 -10.913 -10.879 1.00 38.68 138 SER B CA 1
ATOM 4461 C C . SER B 2 138 ? -35.873 -11.984 -10.214 1.00 40.22 138 SER B C 1
ATOM 4462 O O . SER B 2 138 ? -36.366 -13.071 -9.901 1.00 43.25 138 SER B O 1
ATOM 4465 N N . LEU B 2 139 ? -34.581 -11.698 -10.046 1.00 34.86 139 LEU B N 1
ATOM 4466 C CA . LEU B 2 139 ? -33.691 -12.602 -9.322 1.00 41.87 139 LEU B CA 1
ATOM 4467 C C . LEU B 2 139 ? -33.660 -12.333 -7.811 1.00 50.18 139 LEU B C 1
ATOM 4468 O O . LEU B 2 139 ? -32.927 -13.021 -7.085 1.00 46.80 139 LEU B O 1
ATOM 4473 N N . GLY B 2 140 ? -34.463 -11.377 -7.322 1.00 51.34 140 GLY B N 1
ATOM 4474 C CA . GLY B 2 140 ? -34.296 -10.836 -5.981 1.00 48.52 140 GLY B CA 1
ATOM 4475 C C . GLY B 2 140 ? -34.949 -11.631 -4.878 1.00 43.66 140 GLY B C 1
ATOM 4476 O O . GLY B 2 140 ? -34.549 -11.508 -3.720 1.00 45.53 140 GLY B O 1
ATOM 4477 N N . GLY B 2 141 ? -35.943 -12.439 -5.205 1.00 50.77 141 GLY B N 1
ATOM 4478 C CA . GLY B 2 141 ? -36.458 -13.398 -4.254 1.00 43.32 141 GLY B CA 1
ATOM 4479 C C . GLY B 2 141 ? -37.938 -13.594 -4.419 1.00 39.36 141 GLY B C 1
ATOM 4480 O O . GLY B 2 141 ? -38.670 -12.633 -4.664 1.00 41.07 141 GLY B O 1
ATOM 4481 N N . GLY B 2 142 ? -38.393 -14.830 -4.329 1.00 30.37 142 GLY B N 1
ATOM 4482 C CA . GLY B 2 142 ? -39.821 -14.998 -4.225 1.00 35.82 142 GLY B CA 1
ATOM 4483 C C . GLY B 2 142 ? -40.509 -15.643 -5.401 1.00 38.16 142 GLY B C 1
ATOM 4484 O O . GLY B 2 142 ? -39.948 -16.537 -6.040 1.00 40.34 142 GLY B O 1
ATOM 4485 N N . THR B 2 143 ? -41.738 -15.201 -5.686 1.00 34.49 143 THR B N 1
ATOM 4486 C CA . THR B 2 143 ? -42.543 -15.856 -6.716 1.00 37.65 143 THR B CA 1
ATOM 4487 C C . THR B 2 143 ? -41.900 -15.830 -8.114 1.00 46.24 143 THR B C 1
ATOM 4488 O O . THR B 2 143 ? -42.086 -16.782 -8.884 1.00 45.35 143 THR B O 1
ATOM 4492 N N . GLY B 2 144 ? -41.086 -14.813 -8.439 1.00 50.77 144 GLY B N 1
ATOM 4493 C CA . GLY B 2 144 ? -40.399 -14.749 -9.726 1.00 43.74 144 GLY B CA 1
ATOM 4494 C C . GLY B 2 144 ? -39.089 -15.519 -9.828 1.00 43.71 144 GLY B C 1
ATOM 4495 O O . GLY B 2 144 ? -38.772 -16.074 -10.888 1.00 44.99 144 GLY B O 1
ATOM 4496 N N . SER B 2 145 ? -38.312 -15.557 -8.737 1.00 40.91 145 SER B N 1
ATOM 4497 C CA . SER B 2 145 ? -37.048 -16.291 -8.723 1.00 38.21 145 SER B CA 1
ATOM 4498 C C . SER B 2 145 ? -37.236 -17.782 -8.515 1.00 50.18 145 SER B C 1
ATOM 4499 O O . SER B 2 145 ? -36.426 -18.574 -9.001 1.00 54.38 145 SER B O 1
ATOM 4502 N N . GLY B 2 146 ? -38.250 -18.187 -7.766 1.00 44.47 146 GLY B N 1
ATOM 4503 C CA . GLY B 2 146 ? -38.344 -19.582 -7.423 1.00 37.96 146 GLY B CA 1
ATOM 4504 C C . GLY B 2 146 ? -39.313 -20.291 -8.323 1.00 37.50 146 GLY B C 1
ATOM 4505 O O . GLY B 2 146 ? -39.012 -21.376 -8.815 1.00 44.88 146 GLY B O 1
ATOM 4506 N N . MET B 2 147 ? -40.488 -19.713 -8.544 1.00 33.10 147 MET B N 1
ATOM 4507 C CA . MET B 2 147 ? -41.356 -20.306 -9.545 1.00 36.04 147 MET B CA 1
ATOM 4508 C C . MET B 2 147 ? -40.760 -20.119 -10.936 1.00 48.53 147 MET B C 1
ATOM 4509 O O . MET B 2 147 ? -40.850 -21.011 -11.793 1.00 43.40 147 MET B O 1
ATOM 4514 N N . GLY B 2 148 ? -40.164 -18.948 -11.172 1.00 48.11 148 GLY B N 1
ATOM 4515 C CA . GLY B 2 148 ? -39.544 -18.687 -12.454 1.00 45.73 148 GLY B CA 1
ATOM 4516 C C . GLY B 2 148 ? -38.520 -19.739 -12.816 1.00 50.48 148 GLY B C 1
ATOM 4517 O O . GLY B 2 148 ? -38.569 -20.324 -13.904 1.00 50.28 148 GLY B O 1
ATOM 4518 N N . THR B 2 149 ? -37.590 -20.019 -11.900 1.00 43.85 149 THR B N 1
ATOM 4519 C CA . THR B 2 149 ? -36.647 -21.083 -12.203 1.00 46.61 149 THR B CA 1
ATOM 4520 C C . THR B 2 149 ? -37.250 -22.465 -12.011 1.00 49.10 149 THR B C 1
ATOM 4521 O O . THR B 2 149 ? -36.531 -23.459 -12.142 1.00 51.07 149 THR B O 1
ATOM 4525 N N . LEU B 2 150 ? -38.536 -22.559 -11.689 1.00 46.53 150 LEU B N 1
ATOM 4526 C CA . LEU B 2 150 ? -39.193 -23.852 -11.811 1.00 49.06 150 LEU B CA 1
ATOM 4527 C C . LEU B 2 150 ? -39.905 -23.978 -13.148 1.00 44.09 150 LEU B C 1
ATOM 4528 O O . LEU B 2 150 ? -39.883 -25.047 -13.772 1.00 43.13 150 LEU B O 1
ATOM 4533 N N . LEU B 2 151 ? -40.538 -22.897 -13.599 1.00 47.02 151 LEU B N 1
ATOM 4534 C CA . LEU B 2 151 ? -41.131 -22.906 -14.927 1.00 45.94 151 LEU B CA 1
ATOM 4535 C C . LEU B 2 151 ? -40.079 -23.228 -15.968 1.00 45.71 151 LEU B C 1
ATOM 4536 O O . LEU B 2 151 ? -40.260 -24.127 -16.789 1.00 42.39 151 LEU B O 1
ATOM 4541 N N . ILE B 2 152 ? -38.946 -22.525 -15.910 1.00 49.83 152 ILE B N 1
ATOM 4542 C CA . ILE B 2 152 ? -37.894 -22.684 -16.910 1.00 40.80 152 ILE B CA 1
ATOM 4543 C C . ILE B 2 152 ? -37.424 -24.130 -16.965 1.00 43.93 152 ILE B C 1
ATOM 4544 O O . ILE B 2 152 ? -37.150 -24.669 -18.043 1.00 49.39 152 ILE B O 1
ATOM 4549 N N . SER B 2 153 ? -37.319 -24.787 -15.808 1.00 53.06 153 SER B N 1
ATOM 4550 C CA . SER B 2 153 ? -36.887 -26.182 -15.802 1.00 47.84 153 SER B CA 1
ATOM 4551 C C . SER B 2 153 ? -37.962 -27.085 -16.394 1.00 47.67 153 SER B C 1
ATOM 4552 O O . SER B 2 153 ? -37.679 -27.950 -17.239 1.00 44.08 153 SER B O 1
ATOM 4555 N N . LYS B 2 154 ? -39.211 -26.899 -15.965 1.00 47.14 154 LYS B N 1
ATOM 4556 C CA . LYS B 2 154 ? -40.259 -27.779 -16.464 1.00 51.07 154 LYS B CA 1
ATOM 4557 C C . LYS B 2 154 ? -40.567 -27.523 -17.940 1.00 49.04 154 LYS B C 1
ATOM 4558 O O . LYS B 2 154 ? -41.018 -28.439 -18.634 1.00 56.37 154 LYS B O 1
ATOM 4564 N N . ILE B 2 155 ? -40.290 -26.317 -18.444 1.00 49.80 155 ILE B N 1
ATOM 4565 C CA . ILE B 2 155 ? -40.478 -26.015 -19.859 1.00 44.94 155 ILE B CA 1
ATOM 4566 C C . ILE B 2 155 ? -39.357 -26.615 -20.686 1.00 44.35 155 ILE B C 1
ATOM 4567 O O . ILE B 2 155 ? -39.578 -27.012 -21.839 1.00 45.06 155 ILE B O 1
ATOM 4572 N N . ARG B 2 156 ? -38.153 -26.718 -20.120 1.00 38.30 156 ARG B N 1
ATOM 4573 C CA . ARG B 2 156 ? -37.070 -27.360 -20.849 1.00 38.59 156 ARG B CA 1
ATOM 4574 C C . ARG B 2 156 ? -37.315 -28.861 -21.086 1.00 48.32 156 ARG B C 1
ATOM 4575 O O . ARG B 2 156 ? -37.008 -29.348 -22.179 1.00 42.37 156 ARG B O 1
ATOM 4583 N N . GLU B 2 157 ? -37.864 -29.638 -20.124 1.00 53.62 157 GLU B N 1
ATOM 4584 C CA . GLU B 2 157 ? -37.962 -31.047 -20.531 1.00 48.83 157 GLU B CA 1
ATOM 4585 C C . GLU B 2 157 ? -39.092 -31.230 -21.521 1.00 46.72 157 GLU B C 1
ATOM 4586 O O . GLU B 2 157 ? -39.161 -32.282 -22.170 1.00 51.76 157 GLU B O 1
ATOM 4592 N N . GLU B 2 158 ? -40.038 -30.278 -21.587 1.00 40.72 158 GLU B N 1
ATOM 4593 C CA . GLU B 2 158 ? -41.143 -30.479 -22.516 1.00 42.85 158 GLU B CA 1
ATOM 4594 C C . GLU B 2 158 ? -40.795 -29.971 -23.913 1.00 48.28 158 GLU B C 1
ATOM 4595 O O . GLU B 2 158 ? -41.155 -30.603 -24.910 1.00 50.18 158 GLU B O 1
ATOM 4601 N N . TYR B 2 159 ? -40.065 -28.859 -24.018 1.00 50.23 159 TYR B N 1
ATOM 4602 C CA . TYR B 2 159 ? -39.605 -28.333 -25.302 1.00 37.26 159 TYR B CA 1
ATOM 4603 C C . TYR B 2 159 ? -38.095 -28.183 -25.227 1.00 38.13 159 TYR B C 1
ATOM 4604 O O . TYR B 2 159 ? -37.573 -27.061 -25.172 1.00 39.64 159 TYR B O 1
ATOM 4613 N N . PRO B 2 160 ? -37.365 -29.302 -25.204 1.00 37.99 160 PRO B N 1
ATOM 4614 C CA . PRO B 2 160 ? -35.904 -29.219 -25.080 1.00 36.15 160 PRO B CA 1
ATOM 4615 C C . PRO B 2 160 ? -35.242 -28.518 -26.242 1.00 39.49 160 PRO B C 1
ATOM 4616 O O . PRO B 2 160 ? -34.195 -27.886 -26.040 1.00 40.16 160 PRO B O 1
ATOM 4620 N N . ASP B 2 161 ? -35.826 -28.609 -27.445 1.00 42.84 161 ASP B N 1
ATOM 4621 C CA . ASP B 2 161 ? -35.235 -28.119 -28.683 1.00 40.08 161 ASP B CA 1
ATOM 4622 C C . ASP B 2 161 ? -35.690 -26.693 -29.037 1.00 49.59 161 ASP B C 1
ATOM 4623 O O . ASP B 2 161 ? -35.559 -26.278 -30.199 1.00 40.30 161 ASP B O 1
ATOM 4628 N N . ARG B 2 162 ? -36.216 -25.947 -28.059 1.00 46.39 162 ARG B N 1
ATOM 4629 C CA . ARG B 2 162 ? -36.569 -24.544 -28.193 1.00 41.16 162 ARG B CA 1
ATOM 4630 C C . ARG B 2 162 ? -35.640 -23.672 -27.370 1.00 39.88 162 ARG B C 1
ATOM 4631 O O . ARG B 2 162 ? -35.035 -24.114 -26.397 1.00 52.20 162 ARG B O 1
ATOM 4639 N N . ILE B 2 163 ? -35.525 -22.413 -27.788 1.00 42.71 163 ILE B N 1
ATOM 4640 C CA . ILE B 2 163 ? -34.608 -21.472 -27.152 1.00 46.06 163 ILE B CA 1
ATOM 4641 C C . ILE B 2 163 ? -35.284 -20.903 -25.915 1.00 45.56 163 ILE B C 1
ATOM 4642 O O . ILE B 2 163 ? -36.449 -20.497 -25.974 1.00 47.63 163 ILE B O 1
ATOM 4647 N N . MET B 2 164 ? -34.565 -20.894 -24.795 1.00 47.09 164 MET B N 1
ATOM 4648 C CA . MET B 2 164 ? -34.987 -20.242 -23.554 1.00 45.29 164 MET B CA 1
ATOM 4649 C C . MET B 2 164 ? -34.207 -18.932 -23.381 1.00 41.71 164 MET B C 1
ATOM 4650 O O . MET B 2 164 ? -32.972 -18.953 -23.295 1.00 39.80 164 MET B O 1
ATOM 4655 N N . ASN B 2 165 ? -34.899 -17.788 -23.335 1.00 37.74 165 ASN B N 1
ATOM 4656 C CA . ASN B 2 165 ? -34.209 -16.583 -22.871 1.00 47.11 165 ASN B CA 1
ATOM 4657 C C . ASN B 2 165 ? -35.017 -15.852 -21.805 1.00 39.34 165 ASN B C 1
ATOM 4658 O O . ASN B 2 165 ? -36.245 -15.963 -21.719 1.00 36.21 165 ASN B O 1
ATOM 4663 N N . THR B 2 166 ? -34.295 -15.082 -20.991 1.00 36.84 166 THR B N 1
ATOM 4664 C CA . THR B 2 166 ? -34.898 -14.335 -19.901 1.00 40.34 166 THR B CA 1
ATOM 4665 C C . THR B 2 166 ? -34.381 -12.901 -19.860 1.00 39.04 166 THR B C 1
ATOM 4666 O O . THR B 2 166 ? -33.218 -12.613 -20.172 1.00 40.59 166 THR B O 1
ATOM 4670 N N . PHE B 2 167 ? -35.280 -12.001 -19.486 1.00 37.42 167 PHE B N 1
ATOM 4671 C CA . PHE B 2 167 ? -34.918 -10.725 -18.874 1.00 46.20 167 PHE B CA 1
ATOM 4672 C C . PHE B 2 167 ? -34.981 -10.887 -17.343 1.00 39.66 167 PHE B C 1
ATOM 4673 O O . PHE B 2 167 ? -36.068 -11.022 -16.760 1.00 29.45 167 PHE B O 1
ATOM 4681 N N . SER B 2 168 ? -33.808 -10.883 -16.708 1.00 31.08 168 SER B N 1
ATOM 4682 C CA . SER B 2 168 ? -33.643 -11.244 -15.305 1.00 34.14 168 SER B CA 1
ATOM 4683 C C . SER B 2 168 ? -33.093 -10.040 -14.545 1.00 33.89 168 SER B C 1
ATOM 4684 O O . SER B 2 168 ? -31.888 -9.764 -14.598 1.00 31.80 168 SER B O 1
ATOM 4687 N N . VAL B 2 169 ? -33.960 -9.329 -13.817 1.00 39.45 169 VAL B N 1
ATOM 4688 C CA . VAL B 2 169 ? -33.484 -8.172 -13.067 1.00 35.46 169 VAL B CA 1
ATOM 4689 C C . VAL B 2 169 ? -32.707 -8.637 -11.845 1.00 38.04 169 VAL B C 1
ATOM 4690 O O . VAL B 2 169 ? -33.110 -9.578 -11.145 1.00 44.69 169 VAL B O 1
ATOM 4694 N N . VAL B 2 170 ? -31.591 -7.976 -11.584 1.00 38.59 170 VAL B N 1
ATOM 4695 C CA . VAL B 2 170 ? -30.599 -8.401 -10.596 1.00 41.15 170 VAL B CA 1
ATOM 4696 C C . VAL B 2 170 ? -30.685 -7.491 -9.371 1.00 45.25 170 VAL B C 1
ATOM 4697 O O . VAL B 2 170 ? -30.621 -6.265 -9.522 1.00 46.58 170 VAL B O 1
ATOM 4701 N N . PRO B 2 171 ? -30.767 -8.035 -8.148 1.00 49.05 171 PRO B N 1
ATOM 4702 C CA . PRO B 2 171 ? -31.032 -7.190 -6.976 1.00 43.93 171 PRO B CA 1
ATOM 4703 C C . PRO B 2 171 ? -29.829 -6.396 -6.496 1.00 39.49 171 PRO B C 1
ATOM 4704 O O . PRO B 2 171 ? -28.681 -6.850 -6.517 1.00 39.00 171 PRO B O 1
ATOM 4708 N N . SER B 2 172 ? -30.126 -5.199 -6.016 1.00 45.24 172 SER B N 1
ATOM 4709 C CA . SER B 2 172 ? -29.103 -4.355 -5.428 1.00 51.65 172 SER B CA 1
ATOM 4710 C C . SER B 2 172 ? -29.540 -3.896 -4.045 1.00 52.63 172 SER B C 1
ATOM 4711 O O . SER B 2 172 ? -30.736 -3.653 -3.808 1.00 48.55 172 SER B O 1
ATOM 4714 N N . PRO B 2 173 ? -28.595 -3.776 -3.111 1.00 52.93 173 PRO B N 1
ATOM 4715 C CA . PRO B 2 173 ? -28.884 -2.990 -1.905 1.00 52.16 173 PRO B CA 1
ATOM 4716 C C . PRO B 2 173 ? -29.521 -1.654 -2.257 1.00 52.20 173 PRO B C 1
ATOM 4717 O O . PRO B 2 173 ? -30.635 -1.363 -1.801 1.00 57.16 173 PRO B O 1
ATOM 4721 N N . LYS B 2 174 ? -28.877 -0.876 -3.139 1.00 44.89 174 LYS B N 1
ATOM 4722 C CA . LYS B 2 174 ? -29.227 0.524 -3.360 1.00 36.38 174 LYS B CA 1
ATOM 4723 C C . LYS B 2 174 ? -30.701 0.737 -3.658 1.00 40.05 174 LYS B C 1
ATOM 4724 O O . LYS B 2 174 ? -31.182 1.867 -3.544 1.00 43.04 174 LYS B O 1
ATOM 4730 N N . VAL B 2 175 ? -31.439 -0.306 -4.018 1.00 46.22 175 VAL B N 1
ATOM 4731 C CA . VAL B 2 175 ? -32.834 -0.170 -4.414 1.00 47.11 175 VAL B CA 1
ATOM 4732 C C . VAL B 2 175 ? -33.770 -0.822 -3.412 1.00 57.24 175 VAL B C 1
ATOM 4733 O O . VAL B 2 175 ? -34.744 -0.210 -2.968 1.00 72.31 175 VAL B O 1
ATOM 4737 N N . SER B 2 176 ? -33.513 -2.071 -3.059 1.00 56.88 176 SER B N 1
ATOM 4738 C CA . SER B 2 176 ? -34.261 -2.714 -1.987 1.00 54.54 176 SER B CA 1
ATOM 4739 C C . SER B 2 176 ? -33.256 -3.227 -0.988 1.00 50.16 176 SER B C 1
ATOM 4740 O O . SER B 2 176 ? -32.351 -3.993 -1.336 1.00 53.21 176 SER B O 1
ATOM 4743 N N . ASP B 2 177 ? -33.398 -2.796 0.244 1.00 63.20 177 ASP B N 1
ATOM 4744 C CA . ASP B 2 177 ? -32.338 -3.113 1.178 1.00 69.99 177 ASP B CA 1
ATOM 4745 C C . ASP B 2 177 ? -32.739 -4.362 1.958 1.00 69.36 177 ASP B C 1
ATOM 4746 O O . ASP B 2 177 ? -32.606 -4.429 3.190 1.00 61.92 177 ASP B O 1
ATOM 4751 N N . THR B 2 178 ? -33.326 -5.332 1.217 1.00 62.50 178 THR B N 1
ATOM 4752 C CA . THR B 2 178 ? -33.896 -6.559 1.785 1.00 61.57 178 THR B CA 1
ATOM 4753 C C . THR B 2 178 ? -32.773 -7.564 1.986 1.00 57.18 178 THR B C 1
ATOM 4754 O O . THR B 2 178 ? -32.208 -8.108 1.027 1.00 47.58 178 THR B O 1
ATOM 4758 N N . VAL B 2 179 ? -32.469 -7.784 3.261 1.00 60.49 179 VAL B N 1
ATOM 4759 C CA . VAL B 2 179 ? -31.384 -8.614 3.756 1.00 53.65 179 VAL B CA 1
ATOM 4760 C C . VAL B 2 179 ? -31.291 -9.991 3.079 1.00 49.95 179 VAL B C 1
ATOM 4761 O O . VAL B 2 179 ? -30.189 -10.542 2.928 1.00 38.99 179 VAL B O 1
ATOM 4765 N N . VAL B 2 180 ? -32.415 -10.545 2.625 1.00 49.88 180 VAL B N 1
ATOM 4766 C CA . VAL B 2 180 ? -32.468 -11.951 2.232 1.00 48.86 180 VAL B CA 1
ATOM 4767 C C . VAL B 2 180 ? -32.248 -12.142 0.720 1.00 52.32 180 VAL B C 1
ATOM 4768 O O . VAL B 2 180 ? -32.363 -13.273 0.216 1.00 51.41 180 VAL B O 1
ATOM 4772 N N . GLU B 2 181 ? -31.871 -11.076 -0.012 1.00 53.02 181 GLU B N 1
ATOM 4773 C CA . GLU B 2 181 ? -31.817 -11.022 -1.478 1.00 41.60 181 GLU B CA 1
ATOM 4774 C C . GLU B 2 181 ? -30.606 -11.698 -2.124 1.00 46.75 181 GLU B C 1
ATOM 4775 O O . GLU B 2 181 ? -30.772 -12.353 -3.163 1.00 44.72 181 GLU B O 1
ATOM 4781 N N . PRO B 2 182 ? -29.379 -11.541 -1.604 1.00 44.26 182 PRO B N 1
ATOM 4782 C CA . PRO B 2 182 ? -28.251 -12.309 -2.178 1.00 40.59 182 PRO B CA 1
ATOM 4783 C C . PRO B 2 182 ? -28.448 -13.817 -2.130 1.00 46.16 182 PRO B C 1
ATOM 4784 O O . PRO B 2 182 ? -27.776 -14.537 -2.878 1.00 47.81 182 PRO B O 1
ATOM 4788 N N . TYR B 2 183 ? -29.332 -14.322 -1.262 1.00 52.09 183 TYR B N 1
ATOM 4789 C CA . TYR B 2 183 ? -29.614 -15.758 -1.230 1.00 49.50 183 TYR B CA 1
ATOM 4790 C C . TYR B 2 183 ? -30.376 -16.184 -2.477 1.00 45.51 183 TYR B C 1
ATOM 4791 O O . TYR B 2 183 ? -30.016 -17.163 -3.134 1.00 52.18 183 TYR B O 1
ATOM 4800 N N . ASN B 2 184 ? -31.436 -15.458 -2.817 1.00 41.17 184 ASN B N 1
ATOM 4801 C CA . ASN B 2 184 ? -32.317 -15.888 -3.895 1.00 49.82 184 ASN B CA 1
ATOM 4802 C C . ASN B 2 184 ? -31.763 -15.618 -5.284 1.00 51.42 184 ASN B C 1
ATOM 4803 O O . ASN B 2 184 ? -32.304 -16.149 -6.260 1.00 49.32 184 ASN B O 1
ATOM 4808 N N . ALA B 2 185 ? -30.763 -14.746 -5.409 1.00 53.32 185 ALA B N 1
ATOM 4809 C CA . ALA B 2 185 ? -30.099 -14.589 -6.692 1.00 42.81 185 ALA B CA 1
ATOM 4810 C C . ALA B 2 185 ? -29.199 -15.782 -6.952 1.00 44.56 185 ALA B C 1
ATOM 4811 O O . ALA B 2 185 ? -29.306 -16.437 -7.998 1.00 46.03 185 ALA B O 1
ATOM 4813 N N . THR B 2 186 ? -28.342 -16.116 -5.978 1.00 43.10 186 THR B N 1
ATOM 4814 C CA . THR B 2 186 ? -27.450 -17.262 -6.149 1.00 47.98 186 THR B CA 1
ATOM 4815 C C . THR B 2 186 ? -28.242 -18.557 -6.325 1.00 43.84 186 THR B C 1
ATOM 4816 O O . THR B 2 186 ? -27.732 -19.518 -6.912 1.00 45.08 186 THR B O 1
ATOM 4820 N N . LEU B 2 187 ? -29.499 -18.585 -5.894 1.00 45.03 187 LEU B N 1
ATOM 4821 C CA . LEU B 2 187 ? -30.328 -19.754 -6.162 1.00 47.01 187 LEU B CA 1
ATOM 4822 C C . LEU B 2 187 ? -30.897 -19.726 -7.565 1.00 42.14 187 LEU B C 1
ATOM 4823 O O . LEU B 2 187 ? -31.157 -20.786 -8.143 1.00 43.48 187 LEU B O 1
ATOM 4828 N N . SER B 2 188 ? -31.093 -18.529 -8.118 1.00 46.53 188 SER B N 1
ATOM 4829 C CA . SER B 2 188 ? -31.628 -18.391 -9.468 1.00 44.51 188 SER B CA 1
ATOM 4830 C C . SER B 2 188 ? -30.522 -18.531 -10.505 1.00 40.68 188 SER B C 1
ATOM 4831 O O . SER B 2 188 ? -30.674 -19.255 -11.501 1.00 33.98 188 SER B O 1
ATOM 4834 N N . VAL B 2 189 ? -29.388 -17.866 -10.256 1.00 38.75 189 VAL B N 1
ATOM 4835 C CA . VAL B 2 189 ? -28.264 -17.918 -11.179 1.00 37.02 189 VAL B CA 1
ATOM 4836 C C . VAL B 2 189 ? -27.786 -19.350 -11.367 1.00 37.43 189 VAL B C 1
ATOM 4837 O O . VAL B 2 189 ? -27.342 -19.729 -12.456 1.00 41.09 189 VAL B O 1
ATOM 4841 N N . HIS B 2 190 ? -27.891 -20.177 -10.329 1.00 42.14 190 HIS B N 1
ATOM 4842 C CA . HIS B 2 190 ? -27.560 -21.589 -10.483 1.00 40.96 190 HIS B CA 1
ATOM 4843 C C . HIS B 2 190 ? -28.444 -22.235 -11.541 1.00 35.87 190 HIS B C 1
ATOM 4844 O O . HIS B 2 190 ? -27.974 -23.045 -12.346 1.00 35.69 190 HIS B O 1
ATOM 4851 N N . GLN B 2 191 ? -29.721 -21.872 -11.567 1.00 34.63 191 GLN B N 1
ATOM 4852 C CA . GLN B 2 191 ? -30.647 -22.502 -12.496 1.00 38.40 191 GLN B CA 1
ATOM 4853 C C . GLN B 2 191 ? -30.554 -21.878 -13.886 1.00 40.13 191 GLN B C 1
ATOM 4854 O O . GLN B 2 191 ? -30.679 -22.583 -14.890 1.00 40.35 191 GLN B O 1
ATOM 4860 N N . LEU B 2 192 ? -30.316 -20.566 -13.965 1.00 34.91 192 LEU B N 1
ATOM 4861 C CA . LEU B 2 192 ? -30.167 -19.920 -15.260 1.00 33.05 192 LEU B CA 1
ATOM 4862 C C . LEU B 2 192 ? -28.943 -20.449 -16.012 1.00 41.32 192 LEU B C 1
ATOM 4863 O O . LEU B 2 192 ? -29.005 -20.664 -17.234 1.00 46.04 192 LEU B O 1
ATOM 4868 N N . VAL B 2 193 ? -27.822 -20.667 -15.304 1.00 35.78 193 VAL B N 1
ATOM 4869 C CA . VAL B 2 193 ? -26.644 -21.281 -15.925 1.00 37.24 193 VAL B CA 1
ATOM 4870 C C . VAL B 2 193 ? -26.971 -22.633 -16.525 1.00 41.03 193 VAL B C 1
ATOM 4871 O O . VAL B 2 193 ? -26.472 -22.982 -17.600 1.00 41.08 193 VAL B O 1
ATOM 4875 N N . GLU B 2 194 ? -27.754 -23.437 -15.833 1.00 42.49 194 GLU B N 1
ATOM 4876 C CA . GLU B 2 194 ? -27.930 -24.773 -16.373 1.00 46.02 194 GLU B CA 1
ATOM 4877 C C . GLU B 2 194 ? -28.894 -24.776 -17.551 1.00 42.42 194 GLU B C 1
ATOM 4878 O O . GLU B 2 194 ? -28.714 -25.563 -18.491 1.00 54.91 194 GLU B O 1
ATOM 4884 N N . ASN B 2 195 ? -29.883 -23.892 -17.553 1.00 39.60 195 ASN B N 1
ATOM 4885 C CA . ASN B 2 195 ? -31.092 -24.149 -18.311 1.00 43.31 195 ASN B CA 1
ATOM 4886 C C . ASN B 2 195 ? -31.541 -23.036 -19.240 1.00 45.74 195 ASN B C 1
ATOM 4887 O O . ASN B 2 195 ? -32.583 -23.196 -19.883 1.00 50.72 195 ASN B O 1
ATOM 4892 N N . THR B 2 196 ? -30.828 -21.917 -19.326 1.00 43.10 196 THR B N 1
ATOM 4893 C CA . THR B 2 196 ? -31.186 -20.900 -20.305 1.00 40.56 196 THR B CA 1
ATOM 4894 C C . THR B 2 196 ? -30.137 -20.831 -21.400 1.00 40.88 196 THR B C 1
ATOM 4895 O O . THR B 2 196 ? -28.938 -21.012 -21.158 1.00 41.17 196 THR B O 1
ATOM 4899 N N . ASP B 2 197 ? -30.608 -20.536 -22.609 1.00 44.88 197 ASP B N 1
ATOM 4900 C CA . ASP B 2 197 ? -29.731 -20.368 -23.751 1.00 38.50 197 ASP B CA 1
ATOM 4901 C C . ASP B 2 197 ? -29.223 -18.946 -23.888 1.00 36.74 197 ASP B C 1
ATOM 4902 O O . ASP B 2 197 ? -28.175 -18.741 -24.511 1.00 44.06 197 ASP B O 1
ATOM 4907 N N . GLU B 2 198 ? -29.900 -17.975 -23.276 1.00 40.35 198 GLU B N 1
ATOM 4908 C CA . GLU B 2 198 ? -29.405 -16.599 -23.216 1.00 40.41 198 GLU B CA 1
ATOM 4909 C C . GLU B 2 198 ? -30.143 -15.802 -22.133 1.00 34.08 198 GLU B C 1
ATOM 4910 O O . GLU B 2 198 ? -31.368 -15.903 -21.999 1.00 33.45 198 GLU B O 1
ATOM 4916 N N . THR B 2 199 ? -29.403 -15.043 -21.327 1.00 28.36 199 THR B N 1
ATOM 4917 C CA . THR B 2 199 ? -30.008 -14.223 -20.276 1.00 33.97 199 THR B CA 1
ATOM 4918 C C . THR B 2 199 ? -29.541 -12.792 -20.459 1.00 35.55 199 THR B C 1
ATOM 4919 O O . THR B 2 199 ? -28.332 -12.544 -20.599 1.00 34.30 199 THR B O 1
ATOM 4923 N N . TYR B 2 200 ? -30.499 -11.862 -20.483 1.00 31.56 200 TYR B N 1
ATOM 4924 C CA . TYR B 2 200 ? -30.198 -10.446 -20.331 1.00 37.42 200 TYR B CA 1
ATOM 4925 C C . TYR B 2 200 ? -30.160 -10.090 -18.844 1.00 37.13 200 TYR B C 1
ATOM 4926 O O . TYR B 2 200 ? -30.994 -10.541 -18.058 1.00 30.44 200 TYR B O 1
ATOM 4935 N N . CYS B 2 201 ? -29.167 -9.288 -18.472 1.00 39.03 201 CYS B N 1
ATOM 4936 C CA . CYS B 2 201 ? -28.838 -8.969 -17.089 1.00 31.67 201 CYS B CA 1
ATOM 4937 C C . CYS B 2 201 ? -29.223 -7.521 -16.858 1.00 31.74 201 CYS B C 1
ATOM 4938 O O . CYS B 2 201 ? -28.369 -6.634 -16.816 1.00 32.80 201 CYS B O 1
ATOM 4941 N N . ILE B 2 202 ? -30.519 -7.286 -16.714 1.00 27.89 202 ILE B N 1
ATOM 4942 C CA . ILE B 2 202 ? -30.999 -6.008 -16.204 1.00 34.29 202 ILE B CA 1
ATOM 4943 C C . ILE B 2 202 ? -30.685 -5.888 -14.711 1.00 38.10 202 ILE B C 1
ATOM 4944 O O . ILE B 2 202 ? -31.350 -6.498 -13.872 1.00 41.39 202 ILE B O 1
ATOM 4949 N N . ASP B 2 203 ? -29.672 -5.109 -14.352 1.00 35.25 203 ASP B N 1
ATOM 4950 C CA . ASP B 2 203 ? -29.152 -5.102 -12.982 1.00 36.63 203 ASP B CA 1
ATOM 4951 C C . ASP B 2 203 ? -29.634 -3.861 -12.224 1.00 37.29 203 ASP B C 1
ATOM 4952 O O . ASP B 2 203 ? -29.234 -2.740 -12.548 1.00 35.22 203 ASP B O 1
ATOM 4957 N N . ASN B 2 204 ? -30.466 -4.061 -11.185 1.00 43.83 204 ASN B N 1
ATOM 4958 C CA . ASN B 2 204 ? -31.082 -2.910 -10.519 1.00 38.60 204 ASN B CA 1
ATOM 4959 C C . ASN B 2 204 ? -30.057 -1.945 -9.958 1.00 34.46 204 ASN B C 1
ATOM 4960 O O . ASN B 2 204 ? -30.352 -0.757 -9.838 1.00 36.05 204 ASN B O 1
ATOM 4965 N N . GLU B 2 205 ? -28.850 -2.407 -9.631 1.00 36.92 205 GLU B N 1
ATOM 4966 C CA . GLU B 2 205 ? -27.820 -1.457 -9.221 1.00 40.31 205 GLU B CA 1
ATOM 4967 C C . GLU B 2 205 ? -27.500 -0.463 -10.328 1.00 43.52 205 GLU B C 1
ATOM 4968 O O . GLU B 2 205 ? -27.415 0.743 -10.075 1.00 46.56 205 GLU B O 1
ATOM 4974 N N . ALA B 2 206 ? -27.294 -0.949 -11.560 1.00 44.81 206 ALA B N 1
ATOM 4975 C CA . ALA B 2 206 ? -26.993 -0.051 -12.677 1.00 42.39 206 ALA B CA 1
ATOM 4976 C C . ALA B 2 206 ? -28.151 0.903 -12.948 1.00 45.11 206 ALA B C 1
ATOM 4977 O O . ALA B 2 206 ? -27.951 2.114 -13.104 1.00 45.66 206 ALA B O 1
ATOM 4979 N N . LEU B 2 207 ? -29.373 0.371 -13.020 1.00 41.33 207 LEU B N 1
ATOM 4980 C CA . LEU B 2 207 ? -30.535 1.220 -13.243 1.00 37.96 207 LEU B CA 1
ATOM 4981 C C . LEU B 2 207 ? -30.652 2.301 -12.175 1.00 44.33 207 LEU B C 1
ATOM 4982 O O . LEU B 2 207 ? -31.054 3.430 -12.475 1.00 50.83 207 LEU B O 1
ATOM 4987 N N . TYR B 2 208 ? -30.332 1.974 -10.915 1.00 49.75 208 TYR B N 1
ATOM 4988 C CA . TYR B 2 208 ? -30.353 2.995 -9.869 1.00 48.12 208 TYR B CA 1
ATOM 4989 C C . TYR B 2 208 ? -29.370 4.117 -10.193 1.00 52.51 208 TYR B C 1
ATOM 4990 O O . TYR B 2 208 ? -29.750 5.294 -10.243 1.00 56.96 208 TYR B O 1
ATOM 4999 N N . ASP B 2 209 ? -28.105 3.763 -10.466 1.00 50.59 209 ASP B N 1
ATOM 5000 C CA . ASP B 2 209 ? -27.054 4.766 -10.657 1.00 57.84 209 ASP B CA 1
ATOM 5001 C C . ASP B 2 209 ? -27.273 5.623 -11.914 1.00 61.31 209 ASP B C 1
ATOM 5002 O O . ASP B 2 209 ? -26.851 6.789 -11.943 1.00 62.40 209 ASP B O 1
ATOM 5007 N N . ILE B 2 210 ? -27.922 5.079 -12.951 1.00 54.63 210 ILE B N 1
ATOM 5008 C CA . ILE B 2 210 ? -28.259 5.886 -14.122 1.00 53.01 210 ILE B CA 1
ATOM 5009 C C . ILE B 2 210 ? -29.357 6.888 -13.769 1.00 54.44 210 ILE B C 1
ATOM 5010 O O . ILE B 2 210 ? -29.283 8.067 -14.135 1.00 61.16 210 ILE B O 1
ATOM 5015 N N . CYS B 2 211 ? -30.376 6.446 -13.028 1.00 52.51 211 CYS B N 1
ATOM 5016 C CA . CYS B 2 211 ? -31.464 7.326 -12.610 1.00 60.97 211 CYS B CA 1
ATOM 5017 C C . CYS B 2 211 ? -31.047 8.372 -11.579 1.00 61.84 211 CYS B C 1
ATOM 5018 O O . CYS B 2 211 ? -31.826 9.295 -11.320 1.00 60.07 211 CYS B O 1
ATOM 5021 N N . PHE B 2 212 ? -29.868 8.263 -10.975 1.00 60.01 212 PHE B N 1
ATOM 5022 C CA . PHE B 2 212 ? -29.506 9.187 -9.905 1.00 69.57 212 PHE B CA 1
ATOM 5023 C C . PHE B 2 212 ? -28.325 10.072 -10.237 1.00 68.42 212 PHE B C 1
ATOM 5024 O O . PHE B 2 212 ? -28.343 11.258 -9.893 1.00 70.71 212 PHE B O 1
ATOM 5032 N N . ARG B 2 213 ? -27.285 9.521 -10.865 1.00 67.42 213 ARG B N 1
ATOM 5033 C CA . ARG B 2 213 ? -26.092 10.298 -11.172 1.00 77.85 213 ARG B CA 1
ATOM 5034 C C . ARG B 2 213 ? -25.985 10.698 -12.647 1.00 75.06 213 ARG B C 1
ATOM 5035 O O . ARG B 2 213 ? -25.200 11.599 -12.975 1.00 73.32 213 ARG B O 1
ATOM 5043 N N . THR B 2 214 ? -26.747 10.061 -13.542 1.00 69.86 214 THR B N 1
ATOM 5044 C CA . THR B 2 214 ? -26.842 10.493 -14.934 1.00 67.08 214 THR B CA 1
ATOM 5045 C C . THR B 2 214 ? -28.120 11.275 -15.201 1.00 69.59 214 THR B C 1
ATOM 5046 O O . THR B 2 214 ? -28.062 12.375 -15.766 1.00 68.89 214 THR B O 1
ATOM 5050 N N . LEU B 2 215 ? -29.279 10.734 -14.811 1.00 61.86 215 LEU B N 1
ATOM 5051 C CA . LEU B 2 215 ? -30.516 11.468 -15.038 1.00 64.39 215 LEU B CA 1
ATOM 5052 C C . LEU B 2 215 ? -30.774 12.495 -13.958 1.00 60.74 215 LEU B C 1
ATOM 5053 O O . LEU B 2 215 ? -31.627 13.371 -14.143 1.00 57.85 215 LEU B O 1
ATOM 5058 N N . LYS B 2 216 ? -30.026 12.434 -12.861 1.00 72.61 216 LYS B N 1
ATOM 5059 C CA . LYS B 2 216 ? -30.198 13.364 -11.742 1.00 77.06 216 LYS B CA 1
ATOM 5060 C C . LYS B 2 216 ? -31.611 13.264 -11.175 1.00 75.50 216 LYS B C 1
ATOM 5061 O O . LYS B 2 216 ? -32.324 14.262 -11.092 1.00 73.20 216 LYS B O 1
ATOM 5067 N N . LEU B 2 217 ? -32.054 12.059 -10.815 1.00 76.13 217 LEU B N 1
ATOM 5068 C CA . LEU B 2 217 ? -33.414 11.952 -10.275 1.00 75.66 217 LEU B CA 1
ATOM 5069 C C . LEU B 2 217 ? -33.200 11.460 -8.854 1.00 76.96 217 LEU B C 1
ATOM 5070 O O . LEU B 2 217 ? -32.962 10.270 -8.633 1.00 77.07 217 LEU B O 1
ATOM 5075 N N . THR B 2 218 ? -33.319 12.364 -7.895 1.00 86.37 218 THR B N 1
ATOM 5076 C CA . THR B 2 218 ? -32.741 12.106 -6.585 1.00 84.67 218 THR B CA 1
ATOM 5077 C C . THR B 2 218 ? -33.489 11.012 -5.825 1.00 81.38 218 THR B C 1
ATOM 5078 O O . THR B 2 218 ? -32.877 10.295 -5.021 1.00 78.30 218 THR B O 1
ATOM 5082 N N . THR B 2 219 ? -34.786 10.826 -6.094 1.00 85.06 219 THR B N 1
ATOM 5083 C CA . THR B 2 219 ? -35.576 9.775 -5.444 1.00 86.48 219 THR B CA 1
ATOM 5084 C C . THR B 2 219 ? -36.208 8.888 -6.520 1.00 80.59 219 THR B C 1
ATOM 5085 O O . THR B 2 219 ? -37.295 9.193 -7.047 1.00 80.25 219 THR B O 1
ATOM 5089 N N . PRO B 2 220 ? -35.552 7.777 -6.880 1.00 69.12 220 PRO B N 1
ATOM 5090 C CA . PRO B 2 220 ? -35.963 6.967 -8.042 1.00 60.91 220 PRO B CA 1
ATOM 5091 C C . PRO B 2 220 ? -37.096 6.009 -7.707 1.00 57.11 220 PRO B C 1
ATOM 5092 O O . PRO B 2 220 ? -36.972 5.172 -6.813 1.00 62.57 220 PRO B O 1
ATOM 5096 N N . THR B 2 221 ? -38.189 6.112 -8.455 1.00 51.97 221 THR B N 1
ATOM 5097 C CA . THR B 2 221 ? -39.327 5.206 -8.357 1.00 51.11 221 THR B CA 1
ATOM 5098 C C . THR B 2 221 ? -39.113 3.920 -9.172 1.00 53.60 221 THR B C 1
ATOM 5099 O O . THR B 2 221 ? -38.170 3.796 -9.955 1.00 57.57 221 THR B O 1
ATOM 5103 N N . TYR B 2 222 ? -39.978 2.925 -8.932 1.00 47.23 222 TYR B N 1
ATOM 5104 C CA . TYR B 2 222 ? -40.010 1.767 -9.813 1.00 48.84 222 TYR B CA 1
ATOM 5105 C C . TYR B 2 222 ? -40.417 2.137 -11.226 1.00 46.64 222 TYR B C 1
ATOM 5106 O O . TYR B 2 222 ? -40.066 1.423 -12.166 1.00 46.93 222 TYR B O 1
ATOM 5115 N N . GLY B 2 223 ? -41.127 3.249 -11.401 1.00 52.18 223 GLY B N 1
ATOM 5116 C CA . GLY B 2 223 ? -41.446 3.704 -12.745 1.00 55.42 223 GLY B CA 1
ATOM 5117 C C . GLY B 2 223 ? -40.226 4.172 -13.513 1.00 52.47 223 GLY B C 1
ATOM 5118 O O . GLY B 2 223 ? -40.074 3.854 -14.695 1.00 48.96 223 GLY B O 1
ATOM 5119 N N . ASP B 2 224 ? -39.335 4.924 -12.851 1.00 50.56 224 ASP B N 1
ATOM 5120 C CA . ASP B 2 224 ? -38.169 5.474 -13.538 1.00 57.08 224 ASP B CA 1
ATOM 5121 C C . ASP B 2 224 ? -37.120 4.407 -13.806 1.00 52.10 224 ASP B C 1
ATOM 5122 O O . ASP B 2 224 ? -36.399 4.489 -14.808 1.00 54.89 224 ASP B O 1
ATOM 5127 N N . LEU B 2 225 ? -37.019 3.408 -12.930 1.00 50.51 225 LEU B N 1
ATOM 5128 C CA . LEU B 2 225 ? -36.191 2.242 -13.233 1.00 54.84 225 LEU B CA 1
ATOM 5129 C C . LEU B 2 225 ? -36.772 1.440 -14.400 1.00 51.45 225 LEU B C 1
ATOM 5130 O O . LEU B 2 225 ? -36.036 0.995 -15.295 1.00 41.13 225 LEU B O 1
ATOM 5135 N N . ASN B 2 226 ? -38.102 1.237 -14.387 1.00 50.26 226 ASN B N 1
ATOM 5136 C CA . ASN B 2 226 ? -38.774 0.446 -15.413 1.00 47.38 226 ASN B CA 1
ATOM 5137 C C . ASN B 2 226 ? -38.739 1.132 -16.771 1.00 47.70 226 ASN B C 1
ATOM 5138 O O . ASN B 2 226 ? -38.621 0.465 -17.803 1.00 48.27 226 ASN B O 1
ATOM 5143 N N . HIS B 2 227 ? -38.874 2.458 -16.795 1.00 48.39 227 HIS B N 1
ATOM 5144 C CA . HIS B 2 227 ? -38.728 3.184 -18.047 1.00 52.06 227 HIS B CA 1
ATOM 5145 C C . HIS B 2 227 ? -37.439 2.773 -18.749 1.00 52.59 227 HIS B C 1
ATOM 5146 O O . HIS B 2 227 ? -37.462 2.320 -19.902 1.00 47.84 227 HIS B O 1
ATOM 5153 N N . LEU B 2 228 ? -36.307 2.888 -18.044 1.00 44.58 228 LEU B N 1
ATOM 5154 C CA . LEU B 2 228 ? -35.038 2.430 -18.594 1.00 41.59 228 LEU B CA 1
ATOM 5155 C C . LEU B 2 228 ? -35.083 0.960 -19.004 1.00 49.11 228 LEU B C 1
ATOM 5156 O O . LEU B 2 228 ? -34.342 0.546 -19.900 1.00 50.60 228 LEU B O 1
ATOM 5161 N N . VAL B 2 229 ? -35.908 0.145 -18.347 1.00 50.74 229 VAL B N 1
ATOM 5162 C CA . VAL B 2 229 ? -35.936 -1.277 -18.678 1.00 44.46 229 VAL B CA 1
ATOM 5163 C C . VAL B 2 229 ? -36.691 -1.503 -19.973 1.00 43.07 229 VAL B C 1
ATOM 5164 O O . VAL B 2 229 ? -36.224 -2.230 -20.854 1.00 47.84 229 VAL B O 1
ATOM 5168 N N . SER B 2 230 ? -37.861 -0.874 -20.110 1.00 42.26 230 SER B N 1
ATOM 5169 C CA . SER B 2 230 ? -38.697 -1.124 -21.278 1.00 48.01 230 SER B CA 1
ATOM 5170 C C . SER B 2 230 ? -38.029 -0.610 -22.553 1.00 46.17 230 SER B C 1
ATOM 5171 O O . SER B 2 230 ? -38.126 -1.241 -23.611 1.00 39.24 230 SER B O 1
ATOM 5174 N N . ALA B 2 231 ? -37.326 0.520 -22.464 1.00 49.32 231 ALA B N 1
ATOM 5175 C CA . ALA B 2 231 ? -36.533 0.975 -23.596 1.00 45.43 231 ALA B CA 1
ATOM 5176 C C . ALA B 2 231 ? -35.490 -0.057 -23.988 1.00 49.66 231 ALA B C 1
ATOM 5177 O O . ALA B 2 231 ? -35.092 -0.114 -25.163 1.00 59.37 231 ALA B O 1
ATOM 5179 N N . THR B 2 232 ? -35.048 -0.892 -23.037 1.00 34.64 232 THR B N 1
ATOM 5180 C CA . THR B 2 232 ? -34.065 -1.911 -23.384 1.00 40.23 232 THR B CA 1
ATOM 5181 C C . THR B 2 232 ? -34.714 -3.143 -23.999 1.00 45.17 232 THR B C 1
ATOM 5182 O O . THR B 2 232 ? -34.170 -3.722 -24.948 1.00 41.74 232 THR B O 1
ATOM 5186 N N . MET B 2 233 ? -35.871 -3.565 -23.486 1.00 45.18 233 MET B N 1
ATOM 5187 C CA . MET B 2 233 ? -36.515 -4.718 -24.094 1.00 42.51 233 MET B CA 1
ATOM 5188 C C . MET B 2 233 ? -37.132 -4.393 -25.439 1.00 46.12 233 MET B C 1
ATOM 5189 O O . MET B 2 233 ? -37.625 -5.315 -26.102 1.00 48.67 233 MET B O 1
ATOM 5194 N N . SER B 2 234 ? -37.117 -3.119 -25.854 1.00 43.19 234 SER B N 1
ATOM 5195 C CA . SER B 2 234 ? -37.462 -2.778 -27.227 1.00 41.80 234 SER B CA 1
ATOM 5196 C C . SER B 2 234 ? -36.274 -2.933 -28.162 1.00 45.32 234 SER B C 1
ATOM 5197 O O . SER B 2 234 ? -36.404 -3.495 -29.261 1.00 40.31 234 SER B O 1
ATOM 5200 N N . GLY B 2 235 ? -35.123 -2.427 -27.749 1.00 43.18 235 GLY B N 1
ATOM 5201 C CA . GLY B 2 235 ? -33.939 -2.584 -28.550 1.00 38.32 235 GLY B CA 1
ATOM 5202 C C . GLY B 2 235 ? -33.584 -4.039 -28.731 1.00 43.46 235 GLY B C 1
ATOM 5203 O O . GLY B 2 235 ? -33.504 -4.502 -29.870 1.00 64.23 235 GLY B O 1
ATOM 5204 N N . VAL B 2 236 ? -33.407 -4.788 -27.638 1.00 38.82 236 VAL B N 1
ATOM 5205 C CA . VAL B 2 236 ? -32.877 -6.145 -27.729 1.00 35.30 236 VAL B CA 1
ATOM 5206 C C . VAL B 2 236 ? -33.825 -7.129 -28.383 1.00 38.44 236 VAL B C 1
ATOM 5207 O O . VAL B 2 236 ? -33.410 -8.265 -28.645 1.00 40.99 236 VAL B O 1
ATOM 5211 N N . THR B 2 237 ? -35.083 -6.741 -28.630 1.00 39.42 237 THR B N 1
ATOM 5212 C CA . THR B 2 237 ? -36.026 -7.574 -29.372 1.00 41.89 237 THR B CA 1
ATOM 5213 C C . THR B 2 237 ? -36.375 -7.048 -30.754 1.00 41.12 237 THR B C 1
ATOM 5214 O O . THR B 2 237 ? -37.180 -7.687 -31.444 1.00 38.01 237 THR B O 1
ATOM 5218 N N . THR B 2 238 ? -35.846 -5.892 -31.169 1.00 44.33 238 THR B N 1
ATOM 5219 C CA . THR B 2 238 ? -36.359 -5.273 -32.395 1.00 46.07 238 THR B CA 1
ATOM 5220 C C . THR B 2 238 ? -36.045 -6.131 -33.619 1.00 35.41 238 THR B C 1
ATOM 5221 O O . THR B 2 238 ? -36.934 -6.419 -34.422 1.00 34.23 238 THR B O 1
ATOM 5225 N N . CYS B 2 239 ? -34.813 -6.610 -33.723 1.00 31.02 239 CYS B N 1
ATOM 5226 C CA . CYS B 2 239 ? -34.405 -7.665 -34.640 1.00 31.06 239 CYS B CA 1
ATOM 5227 C C . CYS B 2 239 ? -35.378 -8.832 -34.781 1.00 40.08 239 CYS B C 1
ATOM 5228 O O . CYS B 2 239 ? -35.378 -9.520 -35.806 1.00 54.12 239 CYS B O 1
ATOM 5231 N N . LEU B 2 240 ? -36.175 -9.097 -33.760 1.00 43.90 240 LEU B N 1
ATOM 5232 C CA . LEU B 2 240 ? -37.139 -10.184 -33.812 1.00 42.66 240 LEU B CA 1
ATOM 5233 C C . LEU B 2 240 ? -38.498 -9.717 -34.324 1.00 39.20 240 LEU B C 1
ATOM 5234 O O . LEU B 2 240 ? -39.308 -10.544 -34.749 1.00 38.25 240 LEU B O 1
ATOM 5239 N N . ARG B 2 241 ? -38.752 -8.407 -34.309 1.00 39.78 241 ARG B N 1
ATOM 5240 C CA . ARG B 2 241 ? -40.094 -7.857 -34.459 1.00 45.11 241 ARG B CA 1
ATOM 5241 C C . ARG B 2 241 ? -40.291 -7.108 -35.766 1.00 47.95 241 ARG B C 1
ATOM 5242 O O . ARG B 2 241 ? -41.438 -6.834 -36.144 1.00 50.36 241 ARG B O 1
ATOM 5250 N N . PHE B 2 242 ? -39.207 -6.774 -36.452 1.00 51.47 242 PHE B N 1
ATOM 5251 C CA . PHE B 2 242 ? -39.182 -6.070 -37.722 1.00 47.05 242 PHE B CA 1
ATOM 5252 C C . PHE B 2 242 ? -38.371 -6.889 -38.714 1.00 48.35 242 PHE B C 1
ATOM 5253 O O . PHE B 2 242 ? -37.564 -7.741 -38.313 1.00 43.50 242 PHE B O 1
ATOM 5261 N N . PRO B 2 243 ? -38.570 -6.672 -40.021 1.00 43.60 243 PRO B N 1
ATOM 5262 C CA . PRO B 2 243 ? -37.844 -7.479 -41.008 1.00 34.37 243 PRO B CA 1
ATOM 5263 C C . PRO B 2 243 ? -36.393 -7.039 -41.073 1.00 33.12 243 PRO B C 1
ATOM 5264 O O . PRO B 2 243 ? -36.076 -5.852 -40.955 1.00 32.47 243 PRO B O 1
ATOM 5268 N N . GLY B 2 244 ? -35.508 -8.015 -41.208 1.00 30.78 244 GLY B N 1
ATOM 5269 C CA . GLY B 2 244 ? -34.089 -7.728 -41.133 1.00 31.49 244 GLY B CA 1
ATOM 5270 C C . GLY B 2 244 ? -33.271 -8.995 -41.297 1.00 40.06 244 GLY B C 1
ATOM 5271 O O . GLY B 2 244 ? -33.803 -10.108 -41.411 1.00 40.59 244 GLY B O 1
ATOM 5272 N N . GLN B 2 245 ? -31.955 -8.809 -41.272 1.00 41.16 245 GLN B N 1
ATOM 5273 C CA . GLN B 2 245 ? -31.011 -9.851 -41.644 1.00 44.26 245 GLN B CA 1
ATOM 5274 C C . GLN B 2 245 ? -30.192 -10.377 -40.479 1.00 48.64 245 GLN B C 1
ATOM 5275 O O . GLN B 2 245 ? -29.906 -11.580 -40.428 1.00 50.95 245 GLN B O 1
ATOM 5281 N N . LEU B 2 246 ? -29.806 -9.511 -39.541 1.00 53.47 246 LEU B N 1
ATOM 5282 C CA . LEU B 2 246 ? -28.875 -9.891 -38.487 1.00 49.92 246 LEU B CA 1
ATOM 5283 C C . LEU B 2 246 ? -29.700 -10.358 -37.291 1.00 50.17 246 LEU B C 1
ATOM 5284 O O . LEU B 2 246 ? -30.801 -9.844 -37.051 1.00 49.99 246 LEU B O 1
ATOM 5289 N N . ASN B 2 247 ? -29.150 -11.318 -36.527 1.00 51.25 247 ASN B N 1
ATOM 5290 C CA . ASN B 2 247 ? -29.766 -11.858 -35.303 1.00 42.27 247 ASN B CA 1
ATOM 5291 C C . ASN B 2 247 ? -31.292 -11.841 -35.376 1.00 40.74 247 ASN B C 1
ATOM 5292 O O . ASN B 2 247 ? -31.954 -11.234 -34.537 1.00 39.77 247 ASN B O 1
ATOM 5297 N N . ALA B 2 248 ? -31.860 -12.470 -36.402 1.00 45.97 248 ALA B N 1
ATOM 5298 C CA . ALA B 2 248 ? -33.275 -12.279 -36.691 1.00 48.29 248 ALA B CA 1
ATOM 5299 C C . ALA B 2 248 ? -34.178 -13.145 -35.835 1.00 44.91 248 ALA B C 1
ATOM 5300 O O . ALA B 2 248 ? -35.358 -12.811 -35.692 1.00 50.59 248 ALA B O 1
ATOM 5302 N N . ASP B 2 249 ? -33.664 -14.243 -35.270 1.00 47.56 249 ASP B N 1
ATOM 5303 C CA . ASP B 2 249 ? -34.461 -15.126 -34.424 1.00 43.38 249 ASP B CA 1
ATOM 5304 C C . ASP B 2 249 ? -33.654 -15.521 -33.193 1.00 43.82 249 ASP B C 1
ATOM 5305 O O . ASP B 2 249 ? -32.434 -15.332 -33.123 1.00 40.59 249 ASP B O 1
ATOM 5310 N N . LEU B 2 250 ? -34.361 -16.088 -32.215 1.00 45.12 250 LEU B N 1
ATOM 5311 C CA . LEU B 2 250 ? -33.733 -16.450 -30.951 1.00 33.63 250 LEU B CA 1
ATOM 5312 C C . LEU B 2 250 ? -32.561 -17.413 -31.144 1.00 42.57 250 LEU B C 1
ATOM 5313 O O . LEU B 2 250 ? -31.505 -17.238 -30.521 1.00 39.00 250 LEU B O 1
ATOM 5318 N N . ARG B 2 251 ? -32.710 -18.415 -32.038 1.00 52.47 251 ARG B N 1
ATOM 5319 C CA . ARG B 2 251 ? -31.642 -19.402 -32.241 1.00 40.13 251 ARG B CA 1
ATOM 5320 C C . ARG B 2 251 ? -30.455 -18.803 -32.985 1.00 38.84 251 ARG B C 1
ATOM 5321 O O . ARG B 2 251 ? -29.296 -19.093 -32.661 1.00 35.34 251 ARG B O 1
ATOM 5329 N N . LYS B 2 252 ? -30.721 -17.977 -33.993 1.00 42.12 252 LYS B N 1
ATOM 5330 C CA . LYS B 2 252 ? -29.625 -17.347 -34.714 1.00 42.39 252 LYS B CA 1
ATOM 5331 C C . LYS B 2 252 ? -28.874 -16.375 -33.808 1.00 44.42 252 LYS B C 1
ATOM 5332 O O . LYS B 2 252 ? -27.647 -16.243 -33.905 1.00 44.60 252 LYS B O 1
ATOM 5338 N N . LEU B 2 253 ? -29.589 -15.696 -32.909 1.00 39.91 253 LEU B N 1
ATOM 5339 C CA . LEU B 2 253 ? -28.911 -14.759 -32.026 1.00 35.34 253 LEU B CA 1
ATOM 5340 C C . LEU B 2 253 ? -28.029 -15.510 -31.047 1.00 41.25 253 LEU B C 1
ATOM 5341 O O . LEU B 2 253 ? -26.865 -15.139 -30.841 1.00 39.37 253 LEU B O 1
ATOM 5346 N N . ALA B 2 254 ? -28.563 -16.597 -30.469 1.00 40.29 254 ALA B N 1
ATOM 5347 C CA . ALA B 2 254 ? -27.784 -17.441 -29.571 1.00 32.30 254 ALA B CA 1
ATOM 5348 C C . ALA B 2 254 ? -26.491 -17.909 -30.233 1.00 40.28 254 ALA B C 1
ATOM 5349 O O . ALA B 2 254 ? -25.421 -17.882 -29.604 1.00 34.37 254 ALA B O 1
ATOM 5351 N N . VAL B 2 255 ? -26.569 -18.306 -31.519 1.00 41.31 255 VAL B N 1
ATOM 5352 C CA . VAL B 2 255 ? -25.413 -18.872 -32.220 1.00 34.72 255 VAL B CA 1
ATOM 5353 C C . VAL B 2 255 ? -24.399 -17.779 -32.588 1.00 38.79 255 VAL B C 1
ATOM 5354 O O . VAL B 2 255 ? -23.193 -18.049 -32.685 1.00 35.86 255 VAL B O 1
ATOM 5358 N N . ASN B 2 256 ? -24.857 -16.526 -32.761 1.00 38.17 256 ASN B N 1
ATOM 5359 C CA . ASN B 2 256 ? -23.933 -15.398 -32.851 1.00 35.10 256 ASN B CA 1
ATOM 5360 C C . ASN B 2 256 ? -23.335 -14.998 -31.508 1.00 42.71 256 ASN B C 1
ATOM 5361 O O . ASN B 2 256 ? -22.222 -14.454 -31.482 1.00 41.03 256 ASN B O 1
ATOM 5366 N N . MET B 2 257 ? -24.049 -15.210 -30.391 1.00 43.66 257 MET B N 1
ATOM 5367 C CA . MET B 2 257 ? -23.653 -14.565 -29.141 1.00 37.09 257 MET B CA 1
ATOM 5368 C C . MET B 2 257 ? -22.946 -15.473 -28.140 1.00 37.98 257 MET B C 1
ATOM 5369 O O . MET B 2 257 ? -21.985 -15.028 -27.511 1.00 36.21 257 MET B O 1
ATOM 5374 N N . VAL B 2 258 ? -23.371 -16.723 -27.979 1.00 35.31 258 VAL B N 1
ATOM 5375 C CA . VAL B 2 258 ? -22.860 -17.628 -26.946 1.00 27.91 258 VAL B CA 1
ATOM 5376 C C . VAL B 2 258 ? -21.686 -18.462 -27.456 1.00 29.06 258 VAL B C 1
ATOM 5377 O O . VAL B 2 258 ? -21.908 -19.518 -28.067 1.00 30.28 258 VAL B O 1
ATOM 5381 N N . PRO B 2 259 ? -20.431 -18.063 -27.240 1.00 27.20 259 PRO B N 1
ATOM 5382 C CA . PRO B 2 259 ? -19.315 -18.892 -27.733 1.00 25.66 259 PRO B CA 1
ATOM 5383 C C . PRO B 2 259 ? -19.189 -20.206 -27.001 1.00 28.41 259 PRO B C 1
ATOM 5384 O O . PRO B 2 259 ? -19.080 -21.278 -27.604 1.00 23.26 259 PRO B O 1
ATOM 5388 N N . PHE B 2 260 ? -19.183 -20.123 -25.673 1.00 37.69 260 PHE B N 1
ATOM 5389 C CA . PHE B 2 260 ? -19.065 -21.323 -24.864 1.00 31.14 260 PHE B CA 1
ATOM 5390 C C . PHE B 2 260 ? -20.395 -21.616 -24.210 1.00 30.61 260 PHE B C 1
ATOM 5391 O O . PHE B 2 260 ? -21.148 -20.689 -23.908 1.00 33.03 260 PHE B O 1
ATOM 5399 N N . PRO B 2 261 ? -20.751 -22.887 -24.041 1.00 29.00 261 PRO B N 1
ATOM 5400 C CA . PRO B 2 261 ? -22.141 -23.194 -23.682 1.00 27.37 261 PRO B CA 1
ATOM 5401 C C . PRO B 2 261 ? -22.596 -22.497 -22.414 1.00 35.40 261 PRO B C 1
ATOM 5402 O O . PRO B 2 261 ? -23.771 -22.112 -22.332 1.00 40.46 261 PRO B O 1
ATOM 5406 N N . ARG B 2 262 ? -21.708 -22.263 -21.441 1.00 30.57 262 ARG B N 1
ATOM 5407 C CA . ARG B 2 262 ? -22.187 -21.719 -20.170 1.00 38.38 262 ARG B CA 1
ATOM 5408 C C . ARG B 2 262 ? -22.199 -20.201 -20.111 1.00 35.90 262 ARG B C 1
ATOM 5409 O O . ARG B 2 262 ? -22.862 -19.646 -19.226 1.00 35.08 262 ARG B O 1
ATOM 5417 N N . LEU B 2 263 ? -21.491 -19.522 -21.011 1.00 34.39 263 LEU B N 1
ATOM 5418 C CA . LEU B 2 263 ? -21.335 -18.069 -20.934 1.00 27.26 263 LEU B CA 1
ATOM 5419 C C . LEU B 2 263 ? -22.381 -17.404 -21.815 1.00 27.09 263 LEU B C 1
ATOM 5420 O O . LEU B 2 263 ? -22.072 -16.829 -22.840 1.00 35.01 263 LEU B O 1
ATOM 5425 N N . HIS B 2 264 ? -23.634 -17.503 -21.390 1.00 31.14 264 HIS B N 1
ATOM 5426 C CA . HIS B 2 264 ? -24.780 -16.990 -22.138 1.00 31.77 264 HIS B CA 1
ATOM 5427 C C . HIS B 2 264 ? -25.461 -15.841 -21.394 1.00 33.38 264 HIS B C 1
ATOM 5428 O O . HIS B 2 264 ? -26.690 -15.699 -21.427 1.00 33.86 264 HIS B O 1
ATOM 5435 N N . PHE B 2 265 ? -24.667 -15.002 -20.718 1.00 30.74 265 PHE B N 1
ATOM 5436 C CA . PHE B 2 265 ? -25.168 -13.846 -19.973 1.00 33.73 265 PHE B CA 1
ATOM 5437 C C . PHE B 2 265 ? -24.693 -12.568 -20.642 1.00 30.22 265 PHE B C 1
ATOM 5438 O O . PHE B 2 265 ? -23.483 -12.369 -20.837 1.00 29.34 265 PHE B O 1
ATOM 5446 N N . PHE B 2 266 ? -25.640 -11.704 -20.981 1.00 27.57 266 PHE B N 1
ATOM 5447 C CA . PHE B 2 266 ? -25.332 -10.484 -21.708 1.00 34.65 266 PHE B CA 1
ATOM 5448 C C . PHE B 2 266 ? -25.672 -9.271 -20.847 1.00 38.13 266 PHE B C 1
ATOM 5449 O O . PHE B 2 266 ? -26.618 -9.300 -20.054 1.00 33.99 266 PHE B O 1
ATOM 5457 N N . MET B 2 267 ? -24.882 -8.205 -20.999 1.00 35.78 267 MET B N 1
ATOM 5458 C CA . MET B 2 267 ? -25.233 -6.919 -20.420 1.00 32.69 267 MET B CA 1
ATOM 5459 C C . MET B 2 267 ? -25.757 -6.002 -21.510 1.00 39.15 267 MET B C 1
ATOM 5460 O O . MET B 2 267 ? -25.056 -5.789 -22.515 1.00 41.18 267 MET B O 1
ATOM 5465 N N . PRO B 2 268 ? -26.988 -5.480 -21.390 1.00 40.57 268 PRO B N 1
ATOM 5466 C CA . PRO B 2 268 ? -27.482 -4.515 -22.381 1.00 37.04 268 PRO B CA 1
ATOM 5467 C C . PRO B 2 268 ? -26.830 -3.161 -22.250 1.00 36.55 268 PRO B C 1
ATOM 5468 O O . PRO B 2 268 ? -25.946 -2.939 -21.421 1.00 41.61 268 PRO B O 1
ATOM 5472 N N . GLY B 2 269 ? -27.303 -2.243 -23.061 1.00 37.21 269 GLY B N 1
ATOM 5473 C CA . GLY B 2 269 ? -26.724 -0.924 -23.162 1.00 45.89 269 GLY B CA 1
ATOM 5474 C C . GLY B 2 269 ? -27.668 -0.109 -24.013 1.00 45.03 269 GLY B C 1
ATOM 5475 O O . GLY B 2 269 ? -28.315 -0.665 -24.906 1.00 39.20 269 GLY B O 1
ATOM 5476 N N . PHE B 2 270 ? -27.805 1.184 -23.739 1.00 42.04 270 PHE B N 1
ATOM 5477 C CA . PHE B 2 270 ? -28.791 1.946 -24.482 1.00 43.04 270 PHE B CA 1
ATOM 5478 C C . PHE B 2 270 ? -28.343 3.394 -24.586 1.00 49.59 270 PHE B C 1
ATOM 5479 O O . PHE B 2 270 ? -27.868 3.971 -23.603 1.00 48.49 270 PHE B O 1
ATOM 5487 N N . ALA B 2 271 ? -28.479 3.959 -25.797 1.00 56.96 271 ALA B N 1
ATOM 5488 C CA . ALA B 2 271 ? -28.268 5.378 -26.098 1.00 48.81 271 ALA B CA 1
ATOM 5489 C C . ALA B 2 271 ? -29.433 5.827 -26.974 1.00 47.47 271 ALA B C 1
ATOM 5490 O O . ALA B 2 271 ? -29.798 5.115 -27.927 1.00 53.68 271 ALA B O 1
ATOM 5492 N N . PRO B 2 272 ? -30.035 6.991 -26.702 1.00 49.43 272 PRO B N 1
ATOM 5493 C CA . PRO B 2 272 ? -29.640 7.970 -25.694 1.00 55.11 272 PRO B CA 1
ATOM 5494 C C . PRO B 2 272 ? -30.344 7.721 -24.365 1.00 55.68 272 PRO B C 1
ATOM 5495 O O . PRO B 2 272 ? -31.532 7.400 -24.361 1.00 57.59 272 PRO B O 1
ATOM 5499 N N . LEU B 2 273 ? -29.651 7.896 -23.247 1.00 53.85 273 LEU B N 1
ATOM 5500 C CA . LEU B 2 273 ? -30.312 7.736 -21.959 1.00 60.19 273 LEU B CA 1
ATOM 5501 C C . LEU B 2 273 ? -31.350 8.841 -21.770 1.00 62.47 273 LEU B C 1
ATOM 5502 O O . LEU B 2 273 ? -31.052 10.028 -21.977 1.00 53.80 273 LEU B O 1
ATOM 5507 N N . THR B 2 274 ? -32.570 8.450 -21.383 1.00 60.74 274 THR B N 1
ATOM 5508 C CA . THR B 2 274 ? -33.677 9.389 -21.244 1.00 67.65 274 THR B CA 1
ATOM 5509 C C . THR B 2 274 ? -34.431 9.185 -19.934 1.00 69.46 274 THR B C 1
ATOM 5510 O O . THR B 2 274 ? -34.431 8.100 -19.345 1.00 71.03 274 THR B O 1
ATOM 5514 N N . SER B 2 275 ? -35.115 10.250 -19.508 1.00 70.24 275 SER B N 1
ATOM 5515 C CA . SER B 2 275 ? -36.037 10.246 -18.379 1.00 76.52 275 SER B CA 1
ATOM 5516 C C . SER B 2 275 ? -37.480 10.332 -18.872 1.00 76.42 275 SER B C 1
ATOM 5517 O O . SER B 2 275 ? -37.742 10.663 -20.033 1.00 83.68 275 SER B O 1
ATOM 5520 N N . ARG B 2 276 ? -38.427 10.035 -17.976 1.00 75.51 276 ARG B N 1
ATOM 5521 C CA . ARG B 2 276 ? -39.836 10.185 -18.325 1.00 75.16 276 ARG B CA 1
ATOM 5522 C C . ARG B 2 276 ? -40.257 11.647 -18.423 1.00 91.07 276 ARG B C 1
ATOM 5523 O O . ARG B 2 276 ? -41.337 11.927 -18.962 1.00 89.29 276 ARG B O 1
ATOM 5531 N N . GLY B 2 277 ? -39.426 12.575 -17.926 1.00 92.67 277 GLY B N 1
ATOM 5532 C CA . GLY B 2 277 ? -39.702 13.999 -18.018 1.00 92.30 277 GLY B CA 1
ATOM 5533 C C . GLY B 2 277 ? -39.918 14.494 -19.432 1.00 99.03 277 GLY B C 1
ATOM 5534 O O . GLY B 2 277 ? -40.558 15.535 -19.622 1.00 106.28 277 GLY B O 1
ATOM 5535 N N . SER B 2 278 ? -39.377 13.783 -20.426 1.00 95.57 278 SER B N 1
ATOM 5536 C CA . SER B 2 278 ? -39.683 14.008 -21.840 1.00 104.24 278 SER B CA 1
ATOM 5537 C C . SER B 2 278 ? -39.018 15.276 -22.389 1.00 108.68 278 SER B C 1
ATOM 5538 O O . SER B 2 278 ? -39.597 15.990 -23.208 1.00 108.64 278 SER B O 1
ATOM 5541 N N . GLN B 2 279 ? -37.792 15.554 -21.946 1.00 111.02 279 GLN B N 1
ATOM 5542 C CA . GLN B 2 279 ? -36.935 16.541 -22.597 1.00 104.15 279 GLN B CA 1
ATOM 5543 C C . GLN B 2 279 ? -36.034 15.784 -23.569 1.00 103.65 279 GLN B C 1
ATOM 5544 O O . GLN B 2 279 ? -35.296 14.881 -23.155 1.00 104.42 279 GLN B O 1
ATOM 5550 N N . GLN B 2 280 ? -36.092 16.133 -24.857 1.00 103.41 280 GLN B N 1
ATOM 5551 C CA . GLN B 2 280 ? -35.408 15.350 -25.886 1.00 100.26 280 GLN B CA 1
ATOM 5552 C C . GLN B 2 280 ? -34.266 16.145 -26.504 1.00 94.17 280 GLN B C 1
ATOM 5553 O O . GLN B 2 280 ? -34.463 16.954 -27.414 1.00 94.61 280 GLN B O 1
ATOM 5559 N N . TYR B 2 281 ? -33.066 15.877 -25.998 1.00 93.29 281 TYR B N 1
ATOM 5560 C CA . TYR B 2 281 ? -31.820 16.452 -26.488 1.00 92.90 281 TYR B CA 1
ATOM 5561 C C . TYR B 2 281 ? -31.353 15.501 -27.570 1.00 101.89 281 TYR B C 1
ATOM 5562 O O . TYR B 2 281 ? -31.002 14.360 -27.264 1.00 106.44 281 TYR B O 1
ATOM 5571 N N . ARG B 2 282 ? -31.342 15.938 -28.819 1.00 99.43 282 ARG B N 1
ATOM 5572 C CA . ARG B 2 282 ? -30.794 15.078 -29.853 1.00 98.28 282 ARG B CA 1
ATOM 5573 C C . ARG B 2 282 ? -29.966 15.935 -30.804 1.00 109.43 282 ARG B C 1
ATOM 5574 O O . ARG B 2 282 ? -30.084 17.162 -30.821 1.00 110.73 282 ARG B O 1
ATOM 5582 N N . ALA B 2 283 ? -29.094 15.261 -31.569 1.00 101.39 283 ALA B N 1
ATOM 5583 C CA . ALA B 2 283 ? -28.016 15.801 -32.395 1.00 99.63 283 ALA B CA 1
ATOM 5584 C C . ALA B 2 283 ? -26.904 16.432 -31.555 1.00 109.43 283 ALA B C 1
ATOM 5585 O O . ALA B 2 283 ? -25.997 17.074 -32.128 1.00 100.63 283 ALA B O 1
ATOM 5587 N N . LEU B 2 284 ? -26.933 16.254 -30.215 1.00 107.33 284 LEU B N 1
ATOM 5588 C CA . LEU B 2 284 ? -25.915 16.810 -29.329 1.00 89.90 284 LEU B CA 1
ATOM 5589 C C . LEU B 2 284 ? -24.597 16.037 -29.439 1.00 90.31 284 LEU B C 1
ATOM 5590 O O . LEU B 2 284 ? -23.565 16.527 -28.959 1.00 92.18 284 LEU B O 1
ATOM 5595 N N . THR B 2 285 ? -24.626 14.825 -30.016 1.00 84.45 285 THR B N 1
ATOM 5596 C CA . THR B 2 285 ? -23.608 14.345 -30.953 1.00 90.35 285 THR B CA 1
ATOM 5597 C C . THR B 2 285 ? -24.106 13.045 -31.596 1.00 91.18 285 THR B C 1
ATOM 5598 O O . THR B 2 285 ? -24.622 12.156 -30.900 1.00 80.93 285 THR B O 1
ATOM 5602 N N . VAL B 2 286 ? -23.984 12.936 -32.924 1.00 81.28 286 VAL B N 1
ATOM 5603 C CA . VAL B 2 286 ? -24.775 11.969 -33.696 1.00 71.53 286 VAL B CA 1
ATOM 5604 C C . VAL B 2 286 ? -24.071 10.665 -34.037 1.00 70.38 286 VAL B C 1
ATOM 5605 O O . VAL B 2 286 ? -24.702 9.605 -33.946 1.00 62.23 286 VAL B O 1
ATOM 5609 N N . PRO B 2 287 ? -22.788 10.661 -34.494 1.00 70.02 287 PRO B N 1
ATOM 5610 C CA . PRO B 2 287 ? -22.178 9.372 -34.855 1.00 55.71 287 PRO B CA 1
ATOM 5611 C C . PRO B 2 287 ? -21.869 8.613 -33.597 1.00 56.92 287 PRO B C 1
ATOM 5612 O O . PRO B 2 287 ? -21.852 7.371 -33.582 1.00 53.75 287 PRO B O 1
ATOM 5616 N N . GLU B 2 288 ? -21.597 9.385 -32.534 1.00 60.42 288 GLU B N 1
ATOM 5617 C CA . GLU B 2 288 ? -21.268 8.921 -31.180 1.00 65.28 288 GLU B CA 1
ATOM 5618 C C . GLU B 2 288 ? -22.470 8.259 -30.483 1.00 65.36 288 GLU B C 1
ATOM 5619 O O . GLU B 2 288 ? -22.393 7.898 -29.306 1.00 65.75 288 GLU B O 1
ATOM 5625 N N . LEU B 2 289 ? -23.557 7.968 -31.206 1.00 65.91 289 LEU B N 1
ATOM 5626 C CA . LEU B 2 289 ? -24.310 6.831 -30.688 1.00 48.33 289 LEU B CA 1
ATOM 5627 C C . LEU B 2 289 ? -23.444 5.584 -30.552 1.00 51.07 289 LEU B C 1
ATOM 5628 O O . LEU B 2 289 ? -23.884 4.626 -29.915 1.00 53.59 289 LEU B O 1
ATOM 5633 N N . THR B 2 290 ? -22.227 5.574 -31.117 1.00 55.75 290 THR B N 1
ATOM 5634 C CA . THR B 2 290 ? -21.331 4.426 -31.009 1.00 57.99 290 THR B CA 1
ATOM 5635 C C . THR B 2 290 ? -20.482 4.491 -29.743 1.00 57.28 290 THR B C 1
ATOM 5636 O O . THR B 2 290 ? -20.127 3.445 -29.183 1.00 67.16 290 THR B O 1
ATOM 5640 N N . GLN B 2 291 ? -20.107 5.695 -29.302 1.00 57.64 291 GLN B N 1
ATOM 5641 C CA . GLN B 2 291 ? -19.359 5.817 -28.052 1.00 65.29 291 GLN B CA 1
ATOM 5642 C C . GLN B 2 291 ? -20.268 5.791 -26.835 1.00 61.23 291 GLN B C 1
ATOM 5643 O O . GLN B 2 291 ? -19.790 5.539 -25.730 1.00 54.85 291 GLN B O 1
ATOM 5649 N N . GLN B 2 292 ? -21.565 6.043 -27.017 1.00 56.31 292 GLN B N 1
ATOM 5650 C CA . GLN B 2 292 ? -22.471 6.001 -25.881 1.00 59.95 292 GLN B CA 1
ATOM 5651 C C . GLN B 2 292 ? -22.843 4.579 -25.524 1.00 63.98 292 GLN B C 1
ATOM 5652 O O . GLN B 2 292 ? -22.884 4.229 -24.337 1.00 65.41 292 GLN B O 1
ATOM 5658 N N . MET B 2 293 ? -23.124 3.748 -26.526 1.00 58.09 293 MET B N 1
ATOM 5659 C CA . MET B 2 293 ? -23.473 2.376 -26.209 1.00 54.20 293 MET B CA 1
ATOM 5660 C C . MET B 2 293 ? -22.327 1.676 -25.540 1.00 59.32 293 MET B C 1
ATOM 5661 O O . MET B 2 293 ? -22.537 0.877 -24.626 1.00 63.02 293 MET B O 1
ATOM 5666 N N . PHE B 2 294 ? -21.122 1.899 -26.045 1.00 59.01 294 PHE B N 1
ATOM 5667 C CA . PHE B 2 294 ? -19.944 1.212 -25.564 1.00 63.38 294 PHE B CA 1
ATOM 5668 C C . PHE B 2 294 ? -19.430 1.761 -24.253 1.00 61.81 294 PHE B C 1
ATOM 5669 O O . PHE B 2 294 ? -18.342 1.359 -23.826 1.00 61.56 294 PHE B O 1
ATOM 5677 N N . ASP B 2 295 ? -20.178 2.643 -23.606 1.00 59.69 295 ASP B N 1
ATOM 5678 C CA . ASP B 2 295 ? -19.746 3.250 -22.356 1.00 65.84 295 ASP B CA 1
ATOM 5679 C C . ASP B 2 295 ? -20.302 2.546 -21.127 1.00 59.12 295 ASP B C 1
ATOM 5680 O O . ASP B 2 295 ? -21.468 2.143 -21.099 1.00 58.23 295 ASP B O 1
ATOM 5685 N N . ALA B 2 296 ? -19.464 2.469 -20.089 1.00 60.45 296 ALA B N 1
ATOM 5686 C CA . ALA B 2 296 ? -19.911 2.050 -18.765 1.00 58.04 296 ALA B CA 1
ATOM 5687 C C . ALA B 2 296 ? -21.210 2.725 -18.373 1.00 50.82 296 ALA B C 1
ATOM 5688 O O . ALA B 2 296 ? -22.177 2.064 -17.985 1.00 49.57 296 ALA B O 1
ATOM 5690 N N . LYS B 2 297 ? -21.255 4.045 -18.485 1.00 47.21 297 LYS B N 1
ATOM 5691 C CA . LYS B 2 297 ? -22.391 4.784 -17.942 1.00 51.82 297 LYS B CA 1
ATOM 5692 C C . LYS B 2 297 ? -23.698 4.568 -18.687 1.00 49.00 297 LYS B C 1
ATOM 5693 O O . LYS B 2 297 ? -24.693 5.206 -18.334 1.00 49.95 297 LYS B O 1
ATOM 5699 N N . ASN B 2 298 ? -23.727 3.717 -19.704 1.00 53.26 298 ASN B N 1
ATOM 5700 C CA . ASN B 2 298 ? -24.947 3.427 -20.429 1.00 50.31 298 ASN B CA 1
ATOM 5701 C C . ASN B 2 298 ? -25.330 1.963 -20.369 1.00 46.17 298 ASN B C 1
ATOM 5702 O O . ASN B 2 298 ? -26.451 1.617 -20.773 1.00 41.80 298 ASN B O 1
ATOM 5707 N N . MET B 2 299 ? -24.442 1.106 -19.852 1.00 44.76 299 MET B N 1
ATOM 5708 C CA . MET B 2 299 ? -24.746 -0.283 -19.536 1.00 43.14 299 MET B CA 1
ATOM 5709 C C . MET B 2 299 ? -25.973 -0.434 -18.645 1.00 36.37 299 MET B C 1
ATOM 5710 O O . MET B 2 299 ? -26.362 0.503 -17.940 1.00 41.72 299 MET B O 1
ATOM 5715 N N . MET B 2 300 ? -26.596 -1.611 -18.659 1.00 33.08 300 MET B N 1
ATOM 5716 C CA . MET B 2 300 ? -27.631 -1.927 -17.680 1.00 39.04 300 MET B CA 1
ATOM 5717 C C . MET B 2 300 ? -27.149 -2.965 -16.666 1.00 34.15 300 MET B C 1
ATOM 5718 O O . MET B 2 300 ? -27.960 -3.698 -16.088 1.00 29.66 300 MET B O 1
ATOM 5723 N N . ALA B 2 301 ? -25.838 -3.049 -16.461 1.00 28.73 301 ALA B N 1
ATOM 5724 C CA . ALA B 2 301 ? -25.225 -3.954 -15.509 1.00 34.04 301 ALA B CA 1
ATOM 5725 C C . ALA B 2 301 ? -24.012 -3.246 -14.932 1.00 43.42 301 ALA B C 1
ATOM 5726 O O . ALA B 2 301 ? -23.256 -2.608 -15.674 1.00 42.20 301 ALA B O 1
ATOM 5728 N N . ALA B 2 302 ? -23.831 -3.365 -13.605 1.00 47.96 302 ALA B N 1
ATOM 5729 C CA . ALA B 2 302 ? -22.853 -2.598 -12.827 1.00 44.34 302 ALA B CA 1
ATOM 5730 C C . ALA B 2 302 ? -21.417 -2.986 -13.145 1.00 48.80 302 ALA B C 1
ATOM 5731 O O . ALA B 2 302 ? -20.606 -3.196 -12.235 1.00 53.03 302 ALA B O 1
ATOM 5733 N N A CYS B 2 303 ? -21.084 -3.055 -14.430 1.00 48.77 303 CYS B N 1
ATOM 5734 N N B CYS B 2 303 ? -21.093 -3.080 -14.431 0.00 48.70 303 CYS B N 1
ATOM 5735 C CA A CYS B 2 303 ? -19.788 -3.538 -14.868 1.00 48.41 303 CYS B CA 1
ATOM 5736 C CA B CYS B 2 303 ? -19.791 -3.543 -14.886 0.00 48.69 303 CYS B CA 1
ATOM 5737 C C A CYS B 2 303 ? -19.136 -2.499 -15.767 1.00 51.57 303 CYS B C 1
ATOM 5738 C C B CYS B 2 303 ? -19.139 -2.481 -15.757 0.00 51.52 303 CYS B C 1
ATOM 5739 O O A CYS B 2 303 ? -19.806 -1.870 -16.592 1.00 51.53 303 CYS B O 1
ATOM 5740 O O B CYS B 2 303 ? -19.808 -1.832 -16.568 0.00 51.63 303 CYS B O 1
ATOM 5745 N N . ASP B 2 304 ? -17.829 -2.305 -15.581 1.00 51.46 304 ASP B N 1
ATOM 5746 C CA . ASP B 2 304 ? -17.066 -1.398 -16.421 1.00 52.20 304 ASP B CA 1
ATOM 5747 C C . ASP B 2 304 ? -16.519 -2.207 -17.583 1.00 55.25 304 ASP B C 1
ATOM 5748 O O . ASP B 2 304 ? -15.566 -2.981 -17.388 1.00 50.29 304 ASP B O 1
ATOM 5753 N N . PRO B 2 305 ? -17.075 -2.073 -18.796 1.00 61.30 305 PRO B N 1
ATOM 5754 C CA . PRO B 2 305 ? -16.646 -2.948 -19.902 1.00 51.92 305 PRO B CA 1
ATOM 5755 C C . PRO B 2 305 ? -15.166 -2.879 -20.178 1.00 47.59 305 PRO B C 1
ATOM 5756 O O . PRO B 2 305 ? -14.608 -3.848 -20.705 1.00 51.55 305 PRO B O 1
ATOM 5760 N N . ARG B 2 306 ? -14.516 -1.768 -19.806 1.00 51.71 306 ARG B N 1
ATOM 5761 C CA . ARG B 2 306 ? -13.062 -1.627 -19.912 1.00 57.21 306 ARG B CA 1
ATOM 5762 C C . ARG B 2 306 ? -12.290 -2.548 -18.983 1.00 53.89 306 ARG B C 1
ATOM 5763 O O . ARG B 2 306 ? -11.092 -2.759 -19.213 1.00 50.00 306 ARG B O 1
ATOM 5771 N N . HIS B 2 307 ? -12.930 -3.080 -17.937 1.00 56.89 307 HIS B N 1
ATOM 5772 C CA . HIS B 2 307 ? -12.282 -4.035 -17.043 1.00 52.21 307 HIS B CA 1
ATOM 5773 C C . HIS B 2 307 ? -12.256 -5.457 -17.604 1.00 54.87 307 HIS B C 1
ATOM 5774 O O . HIS B 2 307 ? -11.974 -6.396 -16.845 1.00 48.39 307 HIS B O 1
ATOM 5781 N N . GLY B 2 308 ? -12.550 -5.630 -18.890 1.00 53.21 308 GLY B N 1
ATOM 5782 C CA . GLY B 2 308 ? -12.406 -6.913 -19.532 1.00 49.09 308 GLY B CA 1
ATOM 5783 C C . GLY B 2 308 ? -12.398 -6.811 -21.042 1.00 49.40 308 GLY B C 1
ATOM 5784 O O . GLY B 2 308 ? -12.059 -5.773 -21.615 1.00 48.45 308 GLY B O 1
ATOM 5785 N N . ARG B 2 309 ? -12.779 -7.917 -21.676 1.00 48.08 309 ARG B N 1
ATOM 5786 C CA . ARG B 2 309 ? -12.860 -8.032 -23.120 1.00 35.54 309 ARG B CA 1
ATOM 5787 C C . ARG B 2 309 ? -14.255 -8.441 -23.574 1.00 37.67 309 ARG B C 1
ATOM 5788 O O . ARG B 2 309 ? -14.953 -9.212 -22.908 1.00 37.37 309 ARG B O 1
ATOM 5796 N N . TYR B 2 310 ? -14.635 -7.953 -24.752 1.00 44.46 310 TYR B N 1
ATOM 5797 C CA . TYR B 2 310 ? -15.856 -8.402 -25.415 1.00 45.25 310 TYR B CA 1
ATOM 5798 C C . TYR B 2 310 ? -15.629 -9.733 -26.141 1.00 41.39 310 TYR B C 1
ATOM 5799 O O . TYR B 2 310 ? -14.528 -10.034 -26.613 1.00 39.74 310 TYR B O 1
ATOM 5808 N N . LEU B 2 311 ? -16.681 -10.551 -26.198 1.00 37.68 311 LEU B N 1
ATOM 5809 C CA . LEU B 2 311 ? -16.648 -11.831 -26.893 1.00 37.35 311 LEU B CA 1
ATOM 5810 C C . LEU B 2 311 ? -17.543 -11.829 -28.121 1.00 43.88 311 LEU B C 1
ATOM 5811 O O . LEU B 2 311 ? -17.122 -12.259 -29.202 1.00 40.34 311 LEU B O 1
ATOM 5816 N N . THR B 2 312 ? -18.778 -11.357 -27.966 1.00 43.87 312 THR B N 1
ATOM 5817 C CA . THR B 2 312 ? -19.689 -11.123 -29.080 1.00 39.24 312 THR B CA 1
ATOM 5818 C C . THR B 2 312 ? -20.535 -9.901 -28.746 1.00 46.09 312 THR B C 1
ATOM 5819 O O . THR B 2 312 ? -21.225 -9.871 -27.721 1.00 47.16 312 THR B O 1
ATOM 5823 N N . VAL B 2 313 ? -20.468 -8.894 -29.606 1.00 48.98 313 VAL B N 1
ATOM 5824 C CA . VAL B 2 313 ? -21.264 -7.682 -29.485 1.00 39.84 313 VAL B CA 1
ATOM 5825 C C . VAL B 2 313 ? -22.312 -7.675 -30.585 1.00 39.20 313 VAL B C 1
ATOM 5826 O O . VAL B 2 313 ? -22.102 -8.238 -31.665 1.00 39.75 313 VAL B O 1
ATOM 5830 N N . ALA B 2 314 ? -23.452 -7.049 -30.308 1.00 33.52 314 ALA B N 1
ATOM 5831 C CA . ALA B 2 314 ? -24.512 -6.908 -31.302 1.00 38.56 314 ALA B CA 1
ATOM 5832 C C . ALA B 2 314 ? -25.098 -5.513 -31.156 1.00 49.38 314 ALA B C 1
ATOM 5833 O O . ALA B 2 314 ? -25.817 -5.245 -30.188 1.00 50.99 314 ALA B O 1
ATOM 5835 N N . ALA B 2 315 ? -24.782 -4.621 -32.095 1.00 51.71 315 ALA B N 1
ATOM 5836 C CA . ALA B 2 315 ? -25.270 -3.250 -32.066 1.00 38.04 315 ALA B CA 1
ATOM 5837 C C . ALA B 2 315 ? -26.475 -3.147 -32.981 1.00 37.89 315 ALA B C 1
ATOM 5838 O O . ALA B 2 315 ? -26.507 -3.766 -34.041 1.00 48.91 315 ALA B O 1
ATOM 5840 N N . VAL B 2 316 ? -27.493 -2.412 -32.556 1.00 43.07 316 VAL B N 1
ATOM 5841 C CA . VAL B 2 316 ? -28.706 -2.239 -33.353 1.00 45.67 316 VAL B CA 1
ATOM 5842 C C . VAL B 2 316 ? -29.063 -0.763 -33.335 1.00 48.18 316 VAL B C 1
ATOM 5843 O O . VAL B 2 316 ? -29.487 -0.230 -32.300 1.00 48.93 316 VAL B O 1
ATOM 5847 N N . PHE B 2 317 ? -28.897 -0.102 -34.469 1.00 42.94 317 PHE B N 1
ATOM 5848 C CA . PHE B 2 317 ? -29.228 1.306 -34.577 1.00 44.26 317 PHE B CA 1
ATOM 5849 C C . PHE B 2 317 ? -30.627 1.400 -35.162 1.00 48.22 317 PHE B C 1
ATOM 5850 O O . PHE B 2 317 ? -30.907 0.784 -36.195 1.00 52.74 317 PHE B O 1
ATOM 5858 N N . ARG B 2 318 ? -31.504 2.139 -34.490 1.00 49.33 318 ARG B N 1
ATOM 5859 C CA . ARG B 2 318 ? -32.866 2.370 -34.953 1.00 48.30 318 ARG B CA 1
ATOM 5860 C C . ARG B 2 318 ? -32.993 3.815 -35.415 1.00 52.15 318 ARG B C 1
ATOM 5861 O O . ARG B 2 318 ? -32.291 4.697 -34.919 1.00 54.95 318 ARG B O 1
ATOM 5869 N N . GLY B 2 319 ? -33.876 4.051 -36.385 1.00 57.89 319 GLY B N 1
ATOM 5870 C CA . GLY B 2 319 ? -34.057 5.389 -36.918 1.00 58.35 319 GLY B CA 1
ATOM 5871 C C . GLY B 2 319 ? -33.770 5.554 -38.399 1.00 60.43 319 GLY B C 1
ATOM 5872 O O . GLY B 2 319 ? -33.800 4.582 -39.162 1.00 59.91 319 GLY B O 1
ATOM 5873 N N . ARG B 2 320 ? -33.485 6.797 -38.801 1.00 68.56 320 ARG B N 1
ATOM 5874 C CA . ARG B 2 320 ? -33.309 7.220 -40.196 1.00 60.43 320 ARG B CA 1
ATOM 5875 C C . ARG B 2 320 ? -31.930 7.877 -40.288 1.00 50.58 320 ARG B C 1
ATOM 5876 O O . ARG B 2 320 ? -31.749 9.017 -39.848 1.00 55.08 320 ARG B O 1
ATOM 5884 N N . MET B 2 321 ? -30.957 7.152 -40.826 1.00 45.34 321 MET B N 1
ATOM 5885 C CA . MET B 2 321 ? -29.563 7.588 -40.834 1.00 48.96 321 MET B CA 1
ATOM 5886 C C . MET B 2 321 ? -28.855 7.003 -42.057 1.00 68.20 321 MET B C 1
ATOM 5887 O O . MET B 2 321 ? -29.495 6.565 -43.022 1.00 74.98 321 MET B O 1
ATOM 5892 N N . SER B 2 322 ? -27.524 6.974 -41.995 1.00 65.12 322 SER B N 1
ATOM 5893 C CA . SER B 2 322 ? -26.663 6.615 -43.117 1.00 69.03 322 SER B CA 1
ATOM 5894 C C . SER B 2 322 ? -26.013 5.276 -42.814 1.00 71.43 322 SER B C 1
ATOM 5895 O O . SER B 2 322 ? -25.297 5.158 -41.804 1.00 68.90 322 SER B O 1
ATOM 5898 N N . MET B 2 323 ? -26.235 4.274 -43.689 1.00 78.49 323 MET B N 1
ATOM 5899 C CA . MET B 2 323 ? -25.818 2.973 -43.214 1.00 74.67 323 MET B CA 1
ATOM 5900 C C . MET B 2 323 ? -24.309 2.799 -43.397 1.00 67.09 323 MET B C 1
ATOM 5901 O O . MET B 2 323 ? -23.755 1.707 -43.210 1.00 73.77 323 MET B O 1
ATOM 5906 N N . LYS B 2 324 ? -23.664 3.917 -43.615 1.00 63.16 324 LYS B N 1
ATOM 5907 C CA . LYS B 2 324 ? -22.390 4.172 -44.225 1.00 71.12 324 LYS B CA 1
ATOM 5908 C C . LYS B 2 324 ? -21.498 5.000 -43.303 1.00 71.75 324 LYS B C 1
ATOM 5909 O O . LYS B 2 324 ? -20.303 4.731 -43.220 1.00 71.45 324 LYS B O 1
ATOM 5915 N N . GLU B 2 325 ? -22.075 5.860 -42.458 1.00 68.06 325 GLU B N 1
ATOM 5916 C CA . GLU B 2 325 ? -21.365 6.388 -41.295 1.00 62.99 325 GLU B CA 1
ATOM 5917 C C . GLU B 2 325 ? -21.500 5.440 -40.098 1.00 60.15 325 GLU B C 1
ATOM 5918 O O . GLU B 2 325 ? -20.577 5.319 -39.272 1.00 62.21 325 GLU B O 1
ATOM 5924 N N . VAL B 2 326 ? -22.625 4.729 -40.022 1.00 56.62 326 VAL B N 1
ATOM 5925 C CA . VAL B 2 326 ? -22.784 3.623 -39.075 1.00 55.48 326 VAL B CA 1
ATOM 5926 C C . VAL B 2 326 ? -21.650 2.617 -39.233 1.00 62.16 326 VAL B C 1
ATOM 5927 O O . VAL B 2 326 ? -20.994 2.241 -38.254 1.00 66.59 326 VAL B O 1
ATOM 5931 N N . ASP B 2 327 ? -21.414 2.163 -40.475 1.00 66.65 327 ASP B N 1
ATOM 5932 C CA . ASP B 2 327 ? -20.339 1.211 -40.765 1.00 63.94 327 ASP B CA 1
ATOM 5933 C C . ASP B 2 327 ? -18.969 1.782 -40.408 1.00 58.77 327 ASP B C 1
ATOM 5934 O O . ASP B 2 327 ? -18.162 1.122 -39.746 1.00 60.52 327 ASP B O 1
ATOM 5939 N N . GLU B 2 328 ? -18.668 2.991 -40.877 1.00 59.07 328 GLU B N 1
ATOM 5940 C CA . GLU B 2 328 ? -17.330 3.538 -40.670 1.00 62.41 328 GLU B CA 1
ATOM 5941 C C . GLU B 2 328 ? -17.031 3.694 -39.198 1.00 65.26 328 GLU B C 1
ATOM 5942 O O . GLU B 2 328 ? -15.941 3.346 -38.734 1.00 71.18 328 GLU B O 1
ATOM 5948 N N . GLN B 2 329 ? -17.982 4.240 -38.457 1.00 61.45 329 GLN B N 1
ATOM 5949 C CA . GLN B 2 329 ? -17.726 4.636 -37.095 1.00 65.45 329 GLN B CA 1
ATOM 5950 C C . GLN B 2 329 ? -17.857 3.451 -36.130 1.00 65.23 329 GLN B C 1
ATOM 5951 O O . GLN B 2 329 ? -17.205 3.453 -35.076 1.00 69.09 329 GLN B O 1
ATOM 5957 N N . MET B 2 330 ? -18.614 2.400 -36.498 1.00 60.58 330 MET B N 1
ATOM 5958 C CA . MET B 2 330 ? -18.518 1.120 -35.785 1.00 56.46 330 MET B CA 1
ATOM 5959 C C . MET B 2 330 ? -17.217 0.380 -36.098 1.00 56.73 330 MET B C 1
ATOM 5960 O O . MET B 2 330 ? -16.764 -0.435 -35.291 1.00 60.05 330 MET B O 1
ATOM 5965 N N . LEU B 2 331 ? -16.617 0.594 -37.268 1.00 57.57 331 LEU B N 1
ATOM 5966 C CA . LEU B 2 331 ? -15.299 0.006 -37.484 1.00 59.18 331 LEU B CA 1
ATOM 5967 C C . LEU B 2 331 ? -14.228 0.770 -36.715 1.00 66.09 331 LEU B C 1
ATOM 5968 O O . LEU B 2 331 ? -13.159 0.212 -36.423 1.00 61.15 331 LEU B O 1
ATOM 5973 N N . ASN B 2 332 ? -14.503 2.042 -36.380 1.00 68.36 332 ASN B N 1
ATOM 5974 C CA . ASN B 2 332 ? -13.547 2.847 -35.627 1.00 64.81 332 ASN B CA 1
ATOM 5975 C C . ASN B 2 332 ? -13.511 2.419 -34.160 1.00 64.42 332 ASN B C 1
ATOM 5976 O O . ASN B 2 332 ? -12.426 2.260 -33.586 1.00 62.22 332 ASN B O 1
ATOM 5981 N N . VAL B 2 333 ? -14.685 2.215 -33.537 1.00 67.34 333 VAL B N 1
ATOM 5982 C CA . VAL B 2 333 ? -14.704 1.793 -32.136 1.00 61.57 333 VAL B CA 1
ATOM 5983 C C . VAL B 2 333 ? -13.839 0.548 -31.957 1.00 60.98 333 VAL B C 1
ATOM 5984 O O . VAL B 2 333 ? -13.057 0.455 -31.002 1.00 64.98 333 VAL B O 1
ATOM 5988 N N . GLN B 2 334 ? -13.894 -0.386 -32.925 1.00 55.94 334 GLN B N 1
ATOM 5989 C CA . GLN B 2 334 ? -13.147 -1.649 -32.831 1.00 56.00 334 GLN B CA 1
ATOM 5990 C C . GLN B 2 334 ? -11.659 -1.433 -33.086 1.00 62.76 334 GLN B C 1
ATOM 5991 O O . GLN B 2 334 ? -10.833 -2.207 -32.648 1.00 64.03 334 GLN B O 1
ATOM 5997 N N . ASN B 2 335 ? -11.264 -0.346 -33.721 1.00 68.94 335 ASN B N 1
ATOM 5998 C CA . ASN B 2 335 ? -9.864 -0.121 -33.986 1.00 73.37 335 ASN B CA 1
ATOM 5999 C C . ASN B 2 335 ? -9.192 1.109 -33.365 1.00 72.43 335 ASN B C 1
ATOM 6000 O O . ASN B 2 335 ? -7.969 1.175 -33.361 1.00 76.90 335 ASN B O 1
ATOM 6005 N N . LYS B 2 336 ? -9.926 1.962 -32.728 1.00 68.33 336 LYS B N 1
ATOM 6006 C CA . LYS B 2 336 ? -9.355 2.618 -31.573 1.00 76.87 336 LYS B CA 1
ATOM 6007 C C . LYS B 2 336 ? -9.028 1.613 -30.475 1.00 74.67 336 LYS B C 1
ATOM 6008 O O . LYS B 2 336 ? -7.868 1.479 -30.047 1.00 76.33 336 LYS B O 1
ATOM 6014 N N . ASN B 2 337 ? -10.047 0.880 -30.026 1.00 70.24 337 ASN B N 1
ATOM 6015 C CA . ASN B 2 337 ? -10.009 0.116 -28.787 1.00 67.48 337 ASN B CA 1
ATOM 6016 C C . ASN B 2 337 ? -9.874 -1.370 -29.111 1.00 67.62 337 ASN B C 1
ATOM 6017 O O . ASN B 2 337 ? -10.812 -2.156 -28.943 1.00 63.04 337 ASN B O 1
ATOM 6022 N N . SER B 2 338 ? -8.684 -1.761 -29.583 1.00 75.25 338 SER B N 1
ATOM 6023 C CA . SER B 2 338 ? -8.518 -3.107 -30.141 1.00 69.51 338 SER B CA 1
ATOM 6024 C C . SER B 2 338 ? -8.393 -4.186 -29.069 1.00 71.61 338 SER B C 1
ATOM 6025 O O . SER B 2 338 ? -8.790 -5.334 -29.308 1.00 72.70 338 SER B O 1
ATOM 6028 N N . SER B 2 339 ? -7.836 -3.864 -27.898 1.00 66.19 339 SER B N 1
ATOM 6029 C CA . SER B 2 339 ? -7.664 -4.907 -26.895 1.00 60.72 339 SER B CA 1
ATOM 6030 C C . SER B 2 339 ? -8.985 -5.327 -26.271 1.00 57.39 339 SER B C 1
ATOM 6031 O O . SER B 2 339 ? -9.074 -6.447 -25.758 1.00 57.81 339 SER B O 1
ATOM 6034 N N . TYR B 2 340 ? -10.017 -4.483 -26.322 1.00 55.24 340 TYR B N 1
ATOM 6035 C CA . TYR B 2 340 ? -11.261 -4.757 -25.605 1.00 55.97 340 TYR B CA 1
ATOM 6036 C C . TYR B 2 340 ? -12.153 -5.738 -26.344 1.00 49.41 340 TYR B C 1
ATOM 6037 O O . TYR B 2 340 ? -13.277 -5.990 -25.899 1.00 40.83 340 TYR B O 1
ATOM 6046 N N . PHE B 2 341 ? -11.693 -6.273 -27.473 1.00 51.91 341 PHE B N 1
ATOM 6047 C CA . PHE B 2 341 ? -12.394 -7.333 -28.183 1.00 46.72 341 PHE B CA 1
ATOM 6048 C C . PHE B 2 341 ? -11.418 -8.478 -28.366 1.00 50.51 341 PHE B C 1
ATOM 6049 O O . PHE B 2 341 ? -10.351 -8.284 -28.960 1.00 50.85 341 PHE B O 1
ATOM 6057 N N . VAL B 2 342 ? -11.784 -9.664 -27.865 1.00 49.81 342 VAL B N 1
ATOM 6058 C CA . VAL B 2 342 ? -10.951 -10.857 -27.991 1.00 49.56 342 VAL B CA 1
ATOM 6059 C C . VAL B 2 342 ? -10.580 -11.055 -29.455 1.00 48.73 342 VAL B C 1
ATOM 6060 O O . VAL B 2 342 ? -11.340 -10.683 -30.358 1.00 50.86 342 VAL B O 1
ATOM 6064 N N . GLU B 2 343 ? -9.402 -11.627 -29.693 1.00 51.50 343 GLU B N 1
ATOM 6065 C CA . GLU B 2 343 ? -8.866 -11.833 -31.034 1.00 53.65 343 GLU B CA 1
ATOM 6066 C C . GLU B 2 343 ? -9.182 -13.204 -31.601 1.00 41.37 343 GLU B C 1
ATOM 6067 O O . GLU B 2 343 ? -9.437 -13.325 -32.793 1.00 48.63 343 GLU B O 1
ATOM 6073 N N . TRP B 2 344 ? -9.189 -14.206 -30.806 1.00 43.81 344 TRP B N 1
ATOM 6074 C CA . TRP B 2 344 ? -9.546 -15.526 -31.270 1.00 40.35 344 TRP B CA 1
ATOM 6075 C C . TRP B 2 344 ? -11.028 -15.640 -31.674 1.00 39.08 344 TRP B C 1
ATOM 6076 O O . TRP B 2 344 ? -11.477 -16.781 -31.847 1.00 39.64 344 TRP B O 1
ATOM 6087 N N . ILE B 2 345 ? -11.783 -14.548 -31.788 1.00 35.11 345 ILE B N 1
ATOM 6088 C CA . ILE B 2 345 ? -13.106 -14.557 -32.413 1.00 37.67 345 ILE B CA 1
ATOM 6089 C C . ILE B 2 345 ? -13.136 -13.425 -33.429 1.00 47.70 345 ILE B C 1
ATOM 6090 O O . ILE B 2 345 ? -13.548 -12.302 -33.089 1.00 41.87 345 ILE B O 1
ATOM 6095 N N . PRO B 2 346 ? -12.725 -13.679 -34.676 1.00 46.44 346 PRO B N 1
ATOM 6096 C CA . PRO B 2 346 ? -12.643 -12.602 -35.664 1.00 38.39 346 PRO B CA 1
ATOM 6097 C C . PRO B 2 346 ? -14.027 -12.143 -36.089 1.00 43.51 346 PRO B C 1
ATOM 6098 O O . PRO B 2 346 ? -14.973 -12.931 -36.146 1.00 41.52 346 PRO B O 1
ATOM 6102 N N . ASN B 2 347 ? -14.133 -10.844 -36.386 1.00 47.27 347 ASN B N 1
ATOM 6103 C CA . ASN B 2 347 ? -15.399 -10.231 -36.803 1.00 47.67 347 ASN B CA 1
ATOM 6104 C C . ASN B 2 347 ? -16.489 -10.465 -35.767 1.00 44.03 347 ASN B C 1
ATOM 6105 O O . ASN B 2 347 ? -17.633 -10.789 -36.113 1.00 39.20 347 ASN B O 1
ATOM 6110 N N . ASN B 2 348 ? -16.128 -10.287 -34.484 1.00 43.61 348 ASN B N 1
ATOM 6111 C CA . ASN B 2 348 ? -17.029 -10.600 -33.372 1.00 46.49 348 ASN B CA 1
ATOM 6112 C C . ASN B 2 348 ? -18.095 -9.546 -33.125 1.00 40.68 348 ASN B C 1
ATOM 6113 O O . ASN B 2 348 ? -18.968 -9.774 -32.283 1.00 39.19 348 ASN B O 1
ATOM 6118 N N . VAL B 2 349 ? -18.070 -8.420 -33.830 1.00 44.05 349 VAL B N 1
ATOM 6119 C CA . VAL B 2 349 ? -19.050 -7.361 -33.616 1.00 42.48 349 VAL B CA 1
ATOM 6120 C C . VAL B 2 349 ? -19.922 -7.255 -34.849 1.00 37.22 349 VAL B C 1
ATOM 6121 O O . VAL B 2 349 ? -19.458 -6.827 -35.912 1.00 38.10 349 VAL B O 1
ATOM 6125 N N . LYS B 2 350 ? -21.192 -7.599 -34.687 1.00 34.80 350 LYS B N 1
ATOM 6126 C CA . LYS B 2 350 ? -22.190 -7.530 -35.735 1.00 34.40 350 LYS B CA 1
ATOM 6127 C C . LYS B 2 350 ? -23.108 -6.334 -35.510 1.00 40.18 350 LYS B C 1
ATOM 6128 O O . LYS B 2 350 ? -23.404 -5.961 -34.371 1.00 41.74 350 LYS B O 1
ATOM 6134 N N . THR B 2 351 ? -23.540 -5.730 -36.619 1.00 45.74 351 THR B N 1
ATOM 6135 C CA . THR B 2 351 ? -24.240 -4.446 -36.631 1.00 39.64 351 THR B CA 1
ATOM 6136 C C . THR B 2 351 ? -25.477 -4.570 -37.504 1.00 42.68 351 THR B C 1
ATOM 6137 O O . THR B 2 351 ? -25.366 -4.678 -38.729 1.00 50.18 351 THR B O 1
ATOM 6141 N N . ALA B 2 352 ? -26.646 -4.566 -36.887 1.00 47.24 352 ALA B N 1
ATOM 6142 C CA . ALA B 2 352 ? -27.902 -4.513 -37.615 1.00 53.69 352 ALA B CA 1
ATOM 6143 C C . ALA B 2 352 ? -28.376 -3.061 -37.675 1.00 54.64 352 ALA B C 1
ATOM 6144 O O . ALA B 2 352 ? -27.637 -2.135 -37.324 1.00 54.19 352 ALA B O 1
ATOM 6146 N N . VAL B 2 353 ? -29.625 -2.858 -38.108 1.00 53.28 353 VAL B N 1
ATOM 6147 C CA . VAL B 2 353 ? -30.192 -1.525 -38.285 1.00 41.54 353 VAL B CA 1
ATOM 6148 C C . VAL B 2 353 ? -31.698 -1.634 -38.484 1.00 41.78 353 VAL B C 1
ATOM 6149 O O . VAL B 2 353 ? -32.207 -2.658 -38.951 1.00 48.46 353 VAL B O 1
ATOM 6153 N N . CYS B 2 354 ? -32.430 -0.594 -38.110 1.00 44.22 354 CYS B N 1
ATOM 6154 C CA . CYS B 2 354 ? -33.871 -0.592 -38.275 1.00 45.78 354 CYS B CA 1
ATOM 6155 C C . CYS B 2 354 ? -34.300 0.798 -38.705 1.00 50.79 354 CYS B C 1
ATOM 6156 O O . CYS B 2 354 ? -33.586 1.781 -38.503 1.00 50.17 354 CYS B O 1
ATOM 6159 N N . ASP B 2 355 ? -35.473 0.877 -39.315 1.00 51.75 355 ASP B N 1
ATOM 6160 C CA . ASP B 2 355 ? -35.901 2.132 -39.895 1.00 56.47 355 ASP B CA 1
ATOM 6161 C C . ASP B 2 355 ? -36.999 2.808 -39.086 1.00 56.87 355 ASP B C 1
ATOM 6162 O O . ASP B 2 355 ? -37.303 3.974 -39.343 1.00 62.56 355 ASP B O 1
ATOM 6167 N N . ILE B 2 356 ? -37.569 2.137 -38.099 1.00 61.05 356 ILE B N 1
ATOM 6168 C CA . ILE B 2 356 ? -38.562 2.730 -37.210 1.00 63.80 356 ILE B CA 1
ATOM 6169 C C . ILE B 2 356 ? -37.927 2.849 -35.829 1.00 59.85 356 ILE B C 1
ATOM 6170 O O . ILE B 2 356 ? -37.423 1.849 -35.301 1.00 57.76 356 ILE B O 1
ATOM 6175 N N . PRO B 2 357 ? -37.890 4.041 -35.234 1.00 63.96 357 PRO B N 1
ATOM 6176 C CA . PRO B 2 357 ? -37.417 4.189 -33.841 1.00 54.07 357 PRO B CA 1
ATOM 6177 C C . PRO B 2 357 ? -38.590 4.143 -32.878 1.00 55.43 357 PRO B C 1
ATOM 6178 O O . PRO B 2 357 ? -39.748 4.082 -33.323 1.00 55.64 357 PRO B O 1
ATOM 6182 N N . PRO B 2 358 ? -38.351 4.163 -31.561 1.00 65.35 358 PRO B N 1
ATOM 6183 C CA . PRO B 2 358 ? -39.468 4.240 -30.611 1.00 63.59 358 PRO B CA 1
ATOM 6184 C C . PRO B 2 358 ? -40.009 5.662 -30.551 1.00 67.18 358 PRO B C 1
ATOM 6185 O O . PRO B 2 358 ? -39.429 6.601 -31.105 1.00 68.32 358 PRO B O 1
ATOM 6189 N N . ARG B 2 359 ? -41.141 5.826 -29.869 1.00 73.06 359 ARG B N 1
ATOM 6190 C CA . ARG B 2 359 ? -41.613 7.189 -29.702 1.00 74.22 359 ARG B CA 1
ATOM 6191 C C . ARG B 2 359 ? -40.775 7.901 -28.665 1.00 59.27 359 ARG B C 1
ATOM 6192 O O . ARG B 2 359 ? -40.253 7.286 -27.728 1.00 45.40 359 ARG B O 1
ATOM 6200 N N . GLY B 2 360 ? -40.570 9.191 -28.929 1.00 64.75 360 GLY B N 1
ATOM 6201 C CA . GLY B 2 360 ? -39.676 10.054 -28.197 1.00 66.65 360 GLY B CA 1
ATOM 6202 C C . GLY B 2 360 ? -38.452 10.399 -29.011 1.00 60.72 360 GLY B C 1
ATOM 6203 O O . GLY B 2 360 ? -37.945 11.527 -28.935 1.00 63.03 360 GLY B O 1
ATOM 6204 N N . LEU B 2 361 ? -37.965 9.448 -29.808 1.00 54.98 361 LEU B N 1
ATOM 6205 C CA . LEU B 2 361 ? -36.588 9.516 -30.290 1.00 57.77 361 LEU B CA 1
ATOM 6206 C C . LEU B 2 361 ? -36.486 9.529 -31.808 1.00 66.39 361 LEU B C 1
ATOM 6207 O O . LEU B 2 361 ? -37.113 8.701 -32.496 1.00 63.47 361 LEU B O 1
ATOM 6212 N N . LYS B 2 362 ? -35.682 10.482 -32.311 1.00 69.90 362 LYS B N 1
ATOM 6213 C CA . LYS B 2 362 ? -35.451 10.559 -33.733 1.00 66.60 362 LYS B CA 1
ATOM 6214 C C . LYS B 2 362 ? -34.474 9.465 -34.155 1.00 59.82 362 LYS B C 1
ATOM 6215 O O . LYS B 2 362 ? -34.519 9.008 -35.313 1.00 55.92 362 LYS B O 1
ATOM 6221 N N . MET B 2 363 ? -33.582 9.053 -33.242 1.00 65.42 363 MET B N 1
ATOM 6222 C CA . MET B 2 363 ? -32.535 8.053 -33.434 1.00 61.64 363 MET B CA 1
ATOM 6223 C C . MET B 2 363 ? -32.112 7.533 -32.078 1.00 54.65 363 MET B C 1
ATOM 6224 O O . MET B 2 363 ? -32.004 8.322 -31.131 1.00 58.31 363 MET B O 1
ATOM 6229 N N . SER B 2 364 ? -31.797 6.240 -32.030 1.00 50.19 364 SER B N 1
ATOM 6230 C CA . SER B 2 364 ? -31.522 5.497 -30.814 1.00 55.90 364 SER B CA 1
ATOM 6231 C C . SER B 2 364 ? -30.755 4.229 -31.156 1.00 52.69 364 SER B C 1
ATOM 6232 O O . SER B 2 364 ? -31.120 3.509 -32.085 1.00 56.62 364 SER B O 1
ATOM 6235 N N . ALA B 2 365 ? -29.731 3.933 -30.382 1.00 46.96 365 ALA B N 1
ATOM 6236 C CA . ALA B 2 365 ? -29.058 2.656 -30.491 1.00 49.57 365 ALA B CA 1
ATOM 6237 C C . ALA B 2 365 ? -29.439 1.755 -29.306 1.00 62.31 365 ALA B C 1
ATOM 6238 O O . ALA B 2 365 ? -30.142 2.155 -28.362 1.00 52.79 365 ALA B O 1
ATOM 6240 N N . THR B 2 366 ? -28.952 0.515 -29.367 1.00 62.70 366 THR B N 1
ATOM 6241 C CA . THR B 2 366 ? -29.190 -0.510 -28.356 1.00 50.35 366 THR B CA 1
ATOM 6242 C C . THR B 2 366 ? -28.028 -1.493 -28.418 1.00 47.94 366 THR B C 1
ATOM 6243 O O . THR B 2 366 ? -27.522 -1.777 -29.504 1.00 50.66 366 THR B O 1
ATOM 6247 N N . PHE B 2 367 ? -27.608 -2.025 -27.274 1.00 46.23 367 PHE B N 1
ATOM 6248 C CA . PHE B 2 367 ? -26.342 -2.745 -27.214 1.00 46.06 367 PHE B CA 1
ATOM 6249 C C . PHE B 2 367 ? -26.503 -4.071 -26.496 1.00 44.85 367 PHE B C 1
ATOM 6250 O O . PHE B 2 367 ? -27.082 -4.119 -25.410 1.00 52.06 367 PHE B O 1
ATOM 6258 N N . ILE B 2 368 ? -25.961 -5.137 -27.086 1.00 42.22 368 ILE B N 1
ATOM 6259 C CA . ILE B 2 368 ? -26.086 -6.503 -26.569 1.00 38.66 368 ILE B CA 1
ATOM 6260 C C . ILE B 2 368 ? -24.689 -7.104 -26.582 1.00 38.39 368 ILE B C 1
ATOM 6261 O O . ILE B 2 368 ? -24.225 -7.588 -27.617 1.00 49.77 368 ILE B O 1
ATOM 6266 N N . GLY B 2 369 ? -24.031 -7.113 -25.447 1.00 43.08 369 GLY B N 1
ATOM 6267 C CA . GLY B 2 369 ? -22.650 -7.551 -25.362 1.00 44.09 369 GLY B CA 1
ATOM 6268 C C . GLY B 2 369 ? -22.511 -8.803 -24.520 1.00 42.63 369 GLY B C 1
ATOM 6269 O O . GLY B 2 369 ? -23.225 -8.979 -23.533 1.00 39.49 369 GLY B O 1
ATOM 6270 N N . ASN B 2 370 ? -21.598 -9.672 -24.936 1.00 41.03 370 ASN B N 1
ATOM 6271 C CA . ASN B 2 370 ? -21.117 -10.774 -24.112 1.00 36.64 370 ASN B CA 1
ATOM 6272 C C . ASN B 2 370 ? -19.740 -10.442 -23.536 1.00 42.92 370 ASN B C 1
ATOM 6273 O O . ASN B 2 370 ? -18.743 -11.101 -23.860 1.00 41.12 370 ASN B O 1
ATOM 6278 N N . SER B 2 371 ? -19.669 -9.410 -22.685 1.00 35.02 371 SER B N 1
ATOM 6279 C CA . SER B 2 371 ? -18.369 -9.043 -22.143 1.00 36.17 371 SER B CA 1
ATOM 6280 C C . SER B 2 371 ? -18.053 -9.869 -20.907 1.00 36.88 371 SER B C 1
ATOM 6281 O O . SER B 2 371 ? -18.953 -10.337 -20.206 1.00 33.03 371 SER B O 1
ATOM 6284 N N . THR B 2 372 ? -16.751 -10.060 -20.660 1.00 34.80 372 THR B N 1
ATOM 6285 C CA . THR B 2 372 ? -16.277 -10.697 -19.438 1.00 35.01 372 THR B CA 1
ATOM 6286 C C . THR B 2 372 ? -16.241 -9.738 -18.260 1.00 42.86 372 THR B C 1
ATOM 6287 O O . THR B 2 372 ? -15.938 -10.168 -17.136 1.00 35.73 372 THR B O 1
ATOM 6291 N N . ALA B 2 373 ? -16.485 -8.446 -18.515 1.00 48.47 373 ALA B N 1
ATOM 6292 C CA . ALA B 2 373 ? -16.725 -7.476 -17.458 1.00 40.49 373 ALA B CA 1
ATOM 6293 C C . ALA B 2 373 ? -17.882 -7.902 -16.567 1.00 44.36 373 ALA B C 1
ATOM 6294 O O . ALA B 2 373 ? -17.944 -7.482 -15.400 1.00 43.33 373 ALA B O 1
ATOM 6296 N N . ILE B 2 374 ? -18.780 -8.747 -17.093 1.00 37.89 374 ILE B N 1
ATOM 6297 C CA . ILE B 2 374 ? -20.010 -9.183 -16.438 1.00 35.30 374 ILE B CA 1
ATOM 6298 C C . ILE B 2 374 ? -19.698 -9.776 -15.064 1.00 43.62 374 ILE B C 1
ATOM 6299 O O . ILE B 2 374 ? -20.570 -9.839 -14.178 1.00 37.36 374 ILE B O 1
ATOM 6304 N N . GLN B 2 375 ? -18.443 -10.205 -14.871 1.00 37.48 375 GLN B N 1
ATOM 6305 C CA . GLN B 2 375 ? -18.103 -10.877 -13.631 1.00 37.40 375 GLN B CA 1
ATOM 6306 C C . GLN B 2 375 ? -18.142 -9.921 -12.431 1.00 43.33 375 GLN B C 1
ATOM 6307 O O . GLN B 2 375 ? -18.358 -10.359 -11.291 1.00 38.56 375 GLN B O 1
ATOM 6313 N N . GLU B 2 376 ? -17.995 -8.621 -12.661 1.00 44.57 376 GLU B N 1
ATOM 6314 C CA . GLU B 2 376 ? -18.285 -7.681 -11.591 1.00 39.31 376 GLU B CA 1
ATOM 6315 C C . GLU B 2 376 ? -19.710 -7.862 -11.094 1.00 41.79 376 GLU B C 1
ATOM 6316 O O . GLU B 2 376 ? -19.961 -7.740 -9.891 1.00 51.30 376 GLU B O 1
ATOM 6322 N N . LEU B 2 377 ? -20.645 -8.216 -11.976 1.00 35.42 377 LEU B N 1
ATOM 6323 C CA . LEU B 2 377 ? -22.003 -8.461 -11.510 1.00 35.38 377 LEU B CA 1
ATOM 6324 C C . LEU B 2 377 ? -22.034 -9.637 -10.542 1.00 40.10 377 LEU B C 1
ATOM 6325 O O . LEU B 2 377 ? -22.529 -9.518 -9.417 1.00 46.92 377 LEU B O 1
ATOM 6330 N N . PHE B 2 378 ? -21.535 -10.796 -10.976 1.00 40.80 378 PHE B N 1
ATOM 6331 C CA . PHE B 2 378 ? -21.624 -11.987 -10.137 1.00 40.36 378 PHE B CA 1
ATOM 6332 C C . PHE B 2 378 ? -20.735 -11.875 -8.904 1.00 41.54 378 PHE B C 1
ATOM 6333 O O . PHE B 2 378 ? -21.157 -12.254 -7.806 1.00 41.34 378 PHE B O 1
ATOM 6341 N N . LYS B 2 379 ? -19.508 -11.358 -9.051 1.00 39.12 379 LYS B N 1
ATOM 6342 C CA . LYS B 2 379 ? -18.673 -11.187 -7.866 1.00 42.60 379 LYS B CA 1
ATOM 6343 C C . LYS B 2 379 ? -19.365 -10.314 -6.832 1.00 46.52 379 LYS B C 1
ATOM 6344 O O . LYS B 2 379 ? -19.253 -10.572 -5.624 1.00 40.77 379 LYS B O 1
ATOM 6350 N N . ARG B 2 380 ? -20.118 -9.308 -7.281 1.00 44.18 380 ARG B N 1
ATOM 6351 C CA . ARG B 2 380 ? -20.908 -8.545 -6.328 1.00 47.64 380 ARG B CA 1
ATOM 6352 C C . ARG B 2 380 ? -21.914 -9.445 -5.623 1.00 47.77 380 ARG B C 1
ATOM 6353 O O . ARG B 2 380 ? -21.968 -9.476 -4.388 1.00 52.21 380 ARG B O 1
ATOM 6361 N N . ILE B 2 381 ? -22.714 -10.203 -6.379 1.00 41.09 381 ILE B N 1
ATOM 6362 C CA . ILE B 2 381 ? -23.672 -11.051 -5.679 1.00 47.10 381 ILE B CA 1
ATOM 6363 C C . ILE B 2 381 ? -22.969 -12.199 -4.955 1.00 45.15 381 ILE B C 1
ATOM 6364 O O . ILE B 2 381 ? -23.494 -12.722 -3.962 1.00 40.22 381 ILE B O 1
ATOM 6369 N N . SER B 2 382 ? -21.763 -12.568 -5.388 1.00 45.52 382 SER B N 1
ATOM 6370 C CA . SER B 2 382 ? -21.003 -13.571 -4.656 1.00 43.52 382 SER B CA 1
ATOM 6371 C C . SER B 2 382 ? -20.633 -13.074 -3.256 1.00 47.42 382 SER B C 1
ATOM 6372 O O . SER B 2 382 ? -20.814 -13.792 -2.265 1.00 40.54 382 SER B O 1
ATOM 6375 N N . GLU B 2 383 ? -20.113 -11.840 -3.152 1.00 48.92 383 GLU B N 1
ATOM 6376 C CA . GLU B 2 383 ? -19.661 -11.344 -1.853 1.00 45.62 383 GLU B CA 1
ATOM 6377 C C . GLU B 2 383 ? -20.841 -11.146 -0.910 1.00 43.43 383 GLU B C 1
ATOM 6378 O O . GLU B 2 383 ? -20.773 -11.528 0.265 1.00 40.55 383 GLU B O 1
ATOM 6384 N N . GLN B 2 384 ? -21.933 -10.565 -1.410 1.00 38.61 384 GLN B N 1
ATOM 6385 C CA . GLN B 2 384 ? -23.110 -10.371 -0.581 1.00 38.20 384 GLN B CA 1
ATOM 6386 C C . GLN B 2 384 ? -23.740 -11.709 -0.211 1.00 43.57 384 GLN B C 1
ATOM 6387 O O . GLN B 2 384 ? -24.245 -11.871 0.909 1.00 41.58 384 GLN B O 1
ATOM 6393 N N . PHE B 2 385 ? -23.666 -12.703 -1.097 1.00 47.87 385 PHE B N 1
ATOM 6394 C CA . PHE B 2 385 ? -24.100 -14.036 -0.695 1.00 42.23 385 PHE B CA 1
ATOM 6395 C C . PHE B 2 385 ? -23.210 -14.605 0.402 1.00 39.89 385 PHE B C 1
ATOM 6396 O O . PHE B 2 385 ? -23.707 -15.121 1.404 1.00 41.27 385 PHE B O 1
ATOM 6404 N N . THR B 2 386 ? -21.893 -14.566 0.210 1.00 40.59 386 THR B N 1
ATOM 6405 C CA . THR B 2 386 ? -21.008 -15.254 1.137 1.00 38.87 386 THR B CA 1
ATOM 6406 C C . THR B 2 386 ? -21.008 -14.583 2.508 1.00 47.36 386 THR B C 1
ATOM 6407 O O . THR B 2 386 ? -20.819 -15.252 3.534 1.00 41.86 386 THR B O 1
ATOM 6411 N N . ALA B 2 387 ? -21.253 -13.274 2.550 1.00 49.83 387 ALA B N 1
ATOM 6412 C CA . ALA B 2 387 ? -21.436 -12.602 3.831 1.00 40.06 387 ALA B CA 1
ATOM 6413 C C . ALA B 2 387 ? -22.584 -13.231 4.607 1.00 41.27 387 ALA B C 1
ATOM 6414 O O . ALA B 2 387 ? -22.411 -13.696 5.740 1.00 45.31 387 ALA B O 1
ATOM 6416 N N . MET B 2 388 ? -23.762 -13.274 3.991 1.00 34.46 388 MET B N 1
ATOM 6417 C CA . MET B 2 388 ? -24.938 -13.818 4.645 1.00 31.15 388 MET B CA 1
ATOM 6418 C C . MET B 2 388 ? -24.800 -15.309 4.919 1.00 40.74 388 MET B C 1
ATOM 6419 O O . MET B 2 388 ? -25.318 -15.804 5.930 1.00 51.03 388 MET B O 1
ATOM 6424 N N . PHE B 2 389 ? -24.100 -16.045 4.059 1.00 40.34 389 PHE B N 1
ATOM 6425 C CA . PHE B 2 389 ? -24.028 -17.494 4.249 1.00 44.88 389 PHE B CA 1
ATOM 6426 C C . PHE B 2 389 ? -23.105 -17.873 5.411 1.00 47.23 389 PHE B C 1
ATOM 6427 O O . PHE B 2 389 ? -23.472 -18.695 6.265 1.00 39.18 389 PHE B O 1
ATOM 6435 N N . ARG B 2 390 ? -21.892 -17.293 5.438 1.00 47.96 390 ARG B N 1
ATOM 6436 C CA . ARG B 2 390 ? -20.870 -17.660 6.419 1.00 49.64 390 ARG B CA 1
ATOM 6437 C C . ARG B 2 390 ? -21.421 -17.632 7.845 1.00 48.33 390 ARG B C 1
ATOM 6438 O O . ARG B 2 390 ? -21.060 -18.466 8.683 1.00 41.24 390 ARG B O 1
ATOM 6446 N N . ARG B 2 391 ? -22.302 -16.677 8.126 1.00 50.47 391 ARG B N 1
ATOM 6447 C CA . ARG B 2 391 ? -22.967 -16.492 9.402 1.00 46.72 391 ARG B CA 1
ATOM 6448 C C . ARG B 2 391 ? -24.270 -17.283 9.529 1.00 44.82 391 ARG B C 1
ATOM 6449 O O . ARG B 2 391 ? -24.970 -17.122 10.538 1.00 52.17 391 ARG B O 1
ATOM 6457 N N . LYS B 2 392 ? -24.614 -18.127 8.552 1.00 38.87 392 LYS B N 1
ATOM 6458 C CA . LYS B 2 392 ? -25.848 -18.916 8.560 1.00 42.14 392 LYS B CA 1
ATOM 6459 C C . LYS B 2 392 ? -27.089 -18.037 8.766 1.00 34.45 392 LYS B C 1
ATOM 6460 O O . LYS B 2 392 ? -28.194 -18.536 9.004 1.00 28.33 392 LYS B O 1
ATOM 6466 N N . ALA B 2 393 ? -26.912 -16.731 8.615 1.00 29.62 393 ALA B N 1
ATOM 6467 C CA . ALA B 2 393 ? -27.983 -15.762 8.778 1.00 33.86 393 ALA B CA 1
ATOM 6468 C C . ALA B 2 393 ? -29.227 -16.113 7.977 1.00 33.51 393 ALA B C 1
ATOM 6469 O O . ALA B 2 393 ? -29.185 -16.152 6.753 1.00 44.88 393 ALA B O 1
ATOM 6471 N N . PHE B 2 394 ? -30.341 -16.345 8.662 1.00 36.07 394 PHE B N 1
ATOM 6472 C CA . PHE B 2 394 ? -31.675 -16.474 8.073 1.00 36.32 394 PHE B CA 1
ATOM 6473 C C . PHE B 2 394 ? -31.848 -17.754 7.277 1.00 40.01 394 PHE B C 1
ATOM 6474 O O . PHE B 2 394 ? -32.860 -17.912 6.577 1.00 43.38 394 PHE B O 1
ATOM 6482 N N . LEU B 2 395 ? -30.906 -18.689 7.403 1.00 39.26 395 LEU B N 1
ATOM 6483 C CA . LEU B 2 395 ? -30.878 -19.901 6.598 1.00 39.35 395 LEU B CA 1
ATOM 6484 C C . LEU B 2 395 ? -32.068 -20.823 6.841 1.00 49.03 395 LEU B C 1
ATOM 6485 O O . LEU B 2 395 ? -32.302 -21.733 6.039 1.00 55.06 395 LEU B O 1
ATOM 6490 N N . HIS B 2 396 ? -32.809 -20.634 7.929 1.00 54.89 396 HIS B N 1
ATOM 6491 C CA . HIS B 2 396 ? -33.894 -21.546 8.252 1.00 57.41 396 HIS B CA 1
ATOM 6492 C C . HIS B 2 396 ? -35.208 -21.182 7.577 1.00 60.00 396 HIS B C 1
ATOM 6493 O O . HIS B 2 396 ? -36.155 -21.971 7.665 1.00 62.69 396 HIS B O 1
ATOM 6500 N N . TRP B 2 397 ? -35.301 -20.022 6.905 1.00 58.75 397 TRP B N 1
ATOM 6501 C CA . TRP B 2 397 ? -36.473 -19.808 6.062 1.00 62.41 397 TRP B CA 1
ATOM 6502 C C . TRP B 2 397 ? -36.548 -20.820 4.933 1.00 59.97 397 TRP B C 1
ATOM 6503 O O . TRP B 2 397 ? -37.635 -21.022 4.377 1.00 59.15 397 TRP B O 1
ATOM 6514 N N . TYR B 2 398 ? -35.421 -21.438 4.566 1.00 55.70 398 TYR B N 1
ATOM 6515 C CA . TYR B 2 398 ? -35.322 -22.284 3.379 1.00 55.69 398 TYR B CA 1
ATOM 6516 C C . TYR B 2 398 ? -35.282 -23.763 3.728 1.00 49.81 398 TYR B C 1
ATOM 6517 O O . TYR B 2 398 ? -36.080 -24.545 3.203 1.00 44.04 398 TYR B O 1
ATOM 6526 N N . THR B 2 399 ? -34.361 -24.154 4.613 1.00 54.34 399 THR B N 1
ATOM 6527 C CA . THR B 2 399 ? -34.374 -25.507 5.163 1.00 52.31 399 THR B CA 1
ATOM 6528 C C . THR B 2 399 ? -35.759 -25.873 5.685 1.00 49.46 399 THR B C 1
ATOM 6529 O O . THR B 2 399 ? -36.229 -27.001 5.490 1.00 52.84 399 THR B O 1
ATOM 6533 N N . GLY B 2 400 ? -36.439 -24.922 6.321 1.00 45.35 400 GLY B N 1
ATOM 6534 C CA . GLY B 2 400 ? -37.832 -25.100 6.676 1.00 49.37 400 GLY B CA 1
ATOM 6535 C C . GLY B 2 400 ? -38.758 -25.500 5.539 1.00 51.81 400 GLY B C 1
ATOM 6536 O O . GLY B 2 400 ? -39.820 -26.080 5.788 1.00 51.66 400 GLY B O 1
ATOM 6537 N N . GLU B 2 401 ? -38.369 -25.223 4.287 1.00 56.10 401 GLU B N 1
ATOM 6538 C CA . GLU B 2 401 ? -39.253 -25.395 3.136 1.00 53.04 401 GLU B CA 1
ATOM 6539 C C . GLU B 2 401 ? -38.860 -26.572 2.241 1.00 56.70 401 GLU B C 1
ATOM 6540 O O . GLU B 2 401 ? -39.084 -26.535 1.024 1.00 58.53 401 GLU B O 1
ATOM 6546 N N . GLY B 2 402 ? -38.301 -27.633 2.812 1.00 53.21 402 GLY B N 1
ATOM 6547 C CA . GLY B 2 402 ? -37.925 -28.751 1.974 1.00 54.87 402 GLY B CA 1
ATOM 6548 C C . GLY B 2 402 ? -36.825 -28.418 0.995 1.00 62.71 402 GLY B C 1
ATOM 6549 O O . GLY B 2 402 ? -36.874 -28.855 -0.166 1.00 61.76 402 GLY B O 1
ATOM 6550 N N . MET B 2 403 ? -35.870 -27.585 1.417 1.00 58.95 403 MET B N 1
ATOM 6551 C CA . MET B 2 403 ? -34.540 -27.466 0.840 1.00 53.33 403 MET B CA 1
ATOM 6552 C C . MET B 2 403 ? -33.528 -27.996 1.846 1.00 51.75 403 MET B C 1
ATOM 6553 O O . MET B 2 403 ? -33.896 -28.669 2.821 1.00 51.88 403 MET B O 1
ATOM 6558 N N . ASP B 2 404 ? -32.274 -27.600 1.663 1.00 43.83 404 ASP B N 1
ATOM 6559 C CA . ASP B 2 404 ? -31.117 -28.342 2.127 1.00 43.57 404 ASP B CA 1
ATOM 6560 C C . ASP B 2 404 ? -29.930 -27.397 2.009 1.00 44.23 404 ASP B C 1
ATOM 6561 O O . ASP B 2 404 ? -29.922 -26.515 1.157 1.00 47.16 404 ASP B O 1
ATOM 6566 N N . GLU B 2 405 ? -28.943 -27.562 2.883 1.00 52.08 405 GLU B N 1
ATOM 6567 C CA . GLU B 2 405 ? -27.783 -26.679 2.827 1.00 50.06 405 GLU B CA 1
ATOM 6568 C C . GLU B 2 405 ? -26.930 -26.902 1.580 1.00 47.58 405 GLU B C 1
ATOM 6569 O O . GLU B 2 405 ? -26.172 -26.007 1.196 1.00 45.76 405 GLU B O 1
ATOM 6575 N N . MET B 2 406 ? -27.020 -28.071 0.939 1.00 51.69 406 MET B N 1
ATOM 6576 C CA . MET B 2 406 ? -26.122 -28.320 -0.186 1.00 55.43 406 MET B CA 1
ATOM 6577 C C . MET B 2 406 ? -26.508 -27.536 -1.421 1.00 50.88 406 MET B C 1
ATOM 6578 O O . MET B 2 406 ? -25.617 -27.123 -2.169 1.00 47.40 406 MET B O 1
ATOM 6583 N N . GLU B 2 407 ? -27.810 -27.324 -1.655 1.00 48.99 407 GLU B N 1
ATOM 6584 C CA . GLU B 2 407 ? -28.221 -26.380 -2.685 1.00 44.79 407 GLU B CA 1
ATOM 6585 C C . GLU B 2 407 ? -27.479 -25.063 -2.511 1.00 47.14 407 GLU B C 1
ATOM 6586 O O . GLU B 2 407 ? -26.939 -24.508 -3.471 1.00 56.71 407 GLU B O 1
ATOM 6592 N N . PHE B 2 408 ? -27.379 -24.582 -1.281 1.00 47.58 408 PHE B N 1
ATOM 6593 C CA . PHE B 2 408 ? -26.679 -23.328 -1.054 1.00 44.56 408 PHE B CA 1
ATOM 6594 C C . PHE B 2 408 ? -25.213 -23.438 -1.451 1.00 42.60 408 PHE B C 1
ATOM 6595 O O . PHE B 2 408 ? -24.716 -22.629 -2.239 1.00 46.50 408 PHE B O 1
ATOM 6603 N N . THR B 2 409 ? -24.510 -24.453 -0.947 1.00 44.83 409 THR B N 1
ATOM 6604 C CA . THR B 2 409 ? -23.103 -24.603 -1.307 1.00 50.20 409 THR B CA 1
ATOM 6605 C C . THR B 2 409 ? -22.930 -24.839 -2.802 1.00 55.95 409 THR B C 1
ATOM 6606 O O . THR B 2 409 ? -22.029 -24.263 -3.424 1.00 56.29 409 THR B O 1
ATOM 6610 N N . GLU B 2 410 ? -23.779 -25.691 -3.391 1.00 54.34 410 GLU B N 1
ATOM 6611 C CA . GLU B 2 410 ? -23.718 -25.944 -4.827 1.00 50.00 410 GLU B CA 1
ATOM 6612 C C . GLU B 2 410 ? -23.899 -24.650 -5.614 1.00 48.60 410 GLU B C 1
ATOM 6613 O O . GLU B 2 410 ? -23.028 -24.268 -6.407 1.00 46.57 410 GLU B O 1
ATOM 6619 N N . ALA B 2 411 ? -25.012 -23.943 -5.376 1.00 42.69 411 ALA B N 1
ATOM 6620 C CA . ALA B 2 411 ? -25.279 -22.700 -6.094 1.00 42.18 411 ALA B CA 1
ATOM 6621 C C . ALA B 2 411 ? -24.132 -21.698 -5.972 1.00 47.26 411 ALA B C 1
ATOM 6622 O O . ALA B 2 411 ? -23.881 -20.929 -6.912 1.00 46.65 411 ALA B O 1
ATOM 6624 N N . GLU B 2 412 ? -23.404 -21.696 -4.854 1.00 47.02 412 GLU B N 1
ATOM 6625 C CA . GLU B 2 412 ? -22.241 -20.814 -4.799 1.00 47.70 412 GLU B CA 1
ATOM 6626 C C . GLU B 2 412 ? -21.043 -21.349 -5.607 1.00 45.27 412 GLU B C 1
ATOM 6627 O O . GLU B 2 412 ? -20.253 -20.548 -6.129 1.00 37.96 412 GLU B O 1
ATOM 6633 N N . SER B 2 413 ? -20.881 -22.675 -5.724 1.00 40.06 413 SER B N 1
ATOM 6634 C CA . SER B 2 413 ? -19.812 -23.201 -6.570 1.00 46.66 413 SER B CA 1
ATOM 6635 C C . SER B 2 413 ? -20.028 -22.815 -8.023 1.00 45.25 413 SER B C 1
ATOM 6636 O O . SER B 2 413 ? -19.093 -22.395 -8.715 1.00 35.58 413 SER B O 1
ATOM 6639 N N . ASN B 2 414 ? -21.259 -22.993 -8.502 1.00 43.18 414 ASN B N 1
ATOM 6640 C CA . ASN B 2 414 ? -21.595 -22.701 -9.882 1.00 41.73 414 ASN B CA 1
ATOM 6641 C C . ASN B 2 414 ? -21.193 -21.282 -10.241 1.00 41.69 414 ASN B C 1
ATOM 6642 O O . ASN B 2 414 ? -20.373 -21.053 -11.140 1.00 44.61 414 ASN B O 1
ATOM 6647 N N . MET B 2 415 ? -21.741 -20.312 -9.517 1.00 42.83 415 MET B N 1
ATOM 6648 C CA . MET B 2 415 ? -21.519 -18.934 -9.908 1.00 35.90 415 MET B CA 1
ATOM 6649 C C . MET B 2 415 ? -20.065 -18.543 -9.702 1.00 36.92 415 MET B C 1
ATOM 6650 O O . MET B 2 415 ? -19.517 -17.762 -10.484 1.00 43.29 415 MET B O 1
ATOM 6655 N N . ASN B 2 416 ? -19.396 -19.104 -8.703 1.00 39.23 416 ASN B N 1
ATOM 6656 C CA . ASN B 2 416 ? -17.984 -18.772 -8.578 1.00 40.99 416 ASN B CA 1
ATOM 6657 C C . ASN B 2 416 ? -17.187 -19.342 -9.724 1.00 39.98 416 ASN B C 1
ATOM 6658 O O . ASN B 2 416 ? -16.212 -18.720 -10.156 1.00 44.30 416 ASN B O 1
ATOM 6663 N N . ASP B 2 417 ? -17.577 -20.519 -10.222 1.00 44.83 417 ASP B N 1
ATOM 6664 C CA . ASP B 2 417 ? -16.935 -21.054 -11.415 1.00 40.55 417 ASP B CA 1
ATOM 6665 C C . ASP B 2 417 ? -17.216 -20.154 -12.615 1.00 43.77 417 ASP B C 1
ATOM 6666 O O . ASP B 2 417 ? -16.286 -19.757 -13.334 1.00 38.20 417 ASP B O 1
ATOM 6671 N N . LEU B 2 418 ? -18.496 -19.804 -12.828 1.00 39.67 418 LEU B N 1
ATOM 6672 C CA . LEU B 2 418 ? -18.853 -18.809 -13.836 1.00 36.03 418 LEU B CA 1
ATOM 6673 C C . LEU B 2 418 ? -17.882 -17.651 -13.835 1.00 35.95 418 LEU B C 1
ATOM 6674 O O . LEU B 2 418 ? -17.412 -17.213 -14.885 1.00 42.35 418 LEU B O 1
ATOM 6679 N N . VAL B 2 419 ? -17.559 -17.152 -12.647 1.00 44.14 419 VAL B N 1
ATOM 6680 C CA . VAL B 2 419 ? -16.666 -16.007 -12.540 1.00 42.07 419 VAL B CA 1
ATOM 6681 C C . VAL B 2 419 ? -15.306 -16.337 -13.136 1.00 38.37 419 VAL B C 1
ATOM 6682 O O . VAL B 2 419 ? -14.778 -15.582 -13.960 1.00 36.70 419 VAL B O 1
ATOM 6686 N N . SER B 2 420 ? -14.727 -17.481 -12.754 1.00 36.36 420 SER B N 1
ATOM 6687 C CA . SER B 2 420 ? -13.385 -17.771 -13.244 1.00 40.44 420 SER B CA 1
ATOM 6688 C C . SER B 2 420 ? -13.377 -18.197 -14.711 1.00 44.34 420 SER B C 1
ATOM 6689 O O . SER B 2 420 ? -12.338 -18.061 -15.373 1.00 40.91 420 SER B O 1
ATOM 6692 N N . GLU B 2 421 ? -14.499 -18.704 -15.241 1.00 43.42 421 GLU B N 1
ATOM 6693 C CA . GLU B 2 421 ? -14.555 -18.987 -16.671 1.00 42.50 421 GLU B CA 1
ATOM 6694 C C . GLU B 2 421 ? -14.553 -17.689 -17.460 1.00 43.82 421 GLU B C 1
ATOM 6695 O O . GLU B 2 421 ? -13.816 -17.547 -18.444 1.00 49.03 421 GLU B O 1
ATOM 6701 N N . TYR B 2 422 ? -15.361 -16.719 -17.032 1.00 41.70 422 TYR B N 1
ATOM 6702 C CA . TYR B 2 422 ? -15.315 -15.412 -17.677 1.00 39.61 422 TYR B CA 1
ATOM 6703 C C . TYR B 2 422 ? -13.913 -14.829 -17.618 1.00 38.47 422 TYR B C 1
ATOM 6704 O O . TYR B 2 422 ? -13.495 -14.139 -18.550 1.00 47.85 422 TYR B O 1
ATOM 6713 N N . GLN B 2 423 ? -13.157 -15.150 -16.565 1.00 40.63 423 GLN B N 1
ATOM 6714 C CA . GLN B 2 423 ? -11.837 -14.572 -16.311 1.00 44.44 423 GLN B CA 1
ATOM 6715 C C . GLN B 2 423 ? -10.723 -15.287 -17.068 1.00 41.36 423 GLN B C 1
ATOM 6716 O O . GLN B 2 423 ? -9.654 -14.700 -17.273 1.00 42.95 423 GLN B O 1
ATOM 6722 N N . GLN B 2 424 ? -10.946 -16.537 -17.482 1.00 39.19 424 GLN B N 1
ATOM 6723 C CA . GLN B 2 424 ? -10.001 -17.204 -18.374 1.00 40.01 424 GLN B CA 1
ATOM 6724 C C . GLN B 2 424 ? -10.032 -16.552 -19.751 1.00 48.77 424 GLN B C 1
ATOM 6725 O O . GLN B 2 424 ? -8.989 -16.177 -20.305 1.00 51.33 424 GLN B O 1
ATOM 6731 N N . TYR B 2 425 ? -11.233 -16.361 -20.294 1.00 43.71 425 TYR B N 1
ATOM 6732 C CA . TYR B 2 425 ? -11.394 -15.781 -21.610 1.00 35.20 425 TYR B CA 1
ATOM 6733 C C . TYR B 2 425 ? -11.164 -14.285 -21.621 1.00 44.25 425 TYR B C 1
ATOM 6734 O O . TYR B 2 425 ? -10.894 -13.725 -22.687 1.00 53.71 425 TYR B O 1
ATOM 6743 N N . GLN B 2 426 ? -11.250 -13.621 -20.470 1.00 43.81 426 GLN B N 1
ATOM 6744 C CA . GLN B 2 426 ? -10.841 -12.223 -20.402 1.00 47.69 426 GLN B CA 1
ATOM 6745 C C . GLN B 2 426 ? -9.330 -12.070 -20.532 1.00 50.92 426 GLN B C 1
ATOM 6746 O O . GLN B 2 426 ? -8.844 -10.946 -20.707 1.00 46.18 426 GLN B O 1
ATOM 6752 N N . ASP B 2 427 ? -8.577 -13.181 -20.502 1.00 50.49 427 ASP B N 1
ATOM 6753 C CA . ASP B 2 427 ? -7.123 -13.073 -20.505 1.00 60.01 427 ASP B CA 1
ATOM 6754 C C . ASP B 2 427 ? -6.431 -14.074 -21.435 1.00 67.87 427 ASP B C 1
ATOM 6755 O O . ASP B 2 427 ? -5.251 -14.387 -21.219 1.00 73.25 427 ASP B O 1
ATOM 6760 N N . ALA B 2 428 ? -7.108 -14.573 -22.470 1.00 59.54 428 ALA B N 1
ATOM 6761 C CA . ALA B 2 428 ? -6.506 -15.583 -23.327 1.00 59.23 428 ALA B CA 1
ATOM 6762 C C . ALA B 2 428 ? -5.808 -14.916 -24.517 1.00 72.19 428 ALA B C 1
ATOM 6763 O O . ALA B 2 428 ? -5.980 -13.720 -24.776 1.00 70.03 428 ALA B O 1
ATOM 6765 N N . THR B 2 429 ? -5.009 -15.702 -25.249 1.00 72.77 429 THR B N 1
ATOM 6766 C CA . THR B 2 429 ? -3.981 -15.120 -26.106 1.00 72.68 429 THR B CA 1
ATOM 6767 C C . THR B 2 429 ? -3.679 -16.021 -27.309 1.00 84.02 429 THR B C 1
ATOM 6768 O O . THR B 2 429 ? -4.212 -17.131 -27.435 1.00 82.65 429 THR B O 1
ATOM 6772 N N . ALA B 2 430 ? -2.795 -15.515 -28.192 1.00 84.25 430 ALA B N 1
ATOM 6773 C CA . ALA B 2 430 ? -2.357 -16.138 -29.462 1.00 66.62 430 ALA B CA 1
ATOM 6774 C C . ALA B 2 430 ? -3.529 -16.673 -30.263 1.00 62.62 430 ALA B C 1
ATOM 6775 O O . ALA B 2 430 ? -4.553 -16.001 -30.378 1.00 57.69 430 ALA B O 1
ATOM 6777 N N . ASP C 3 1 ? -32.658 -27.763 29.479 1.00 65.77 1 ASP C N 1
ATOM 6778 C CA . ASP C 3 1 ? -31.913 -26.731 30.190 1.00 67.64 1 ASP C CA 1
ATOM 6779 C C . ASP C 3 1 ? -32.530 -25.396 29.853 1.00 60.25 1 ASP C C 1
ATOM 6780 O O . ASP C 3 1 ? -32.799 -25.127 28.699 1.00 61.42 1 ASP C O 1
ATOM 6785 N N . LEU C 3 2 ? -32.754 -24.565 30.872 1.00 66.68 2 LEU C N 1
ATOM 6786 C CA . LEU C 3 2 ? -33.397 -23.273 30.653 1.00 66.72 2 LEU C CA 1
ATOM 6787 C C . LEU C 3 2 ? -32.585 -22.407 29.694 1.00 57.70 2 LEU C C 1
ATOM 6788 O O . LEU C 3 2 ? -33.151 -21.693 28.855 1.00 48.25 2 LEU C O 1
ATOM 6793 N N . GLY C 3 3 ? -31.256 -22.472 29.794 1.00 53.19 3 GLY C N 1
ATOM 6794 C CA . GLY C 3 3 ? -30.419 -21.680 28.912 1.00 52.87 3 GLY C CA 1
ATOM 6795 C C . GLY C 3 3 ? -30.698 -21.946 27.446 1.00 60.22 3 GLY C C 1
ATOM 6796 O O . GLY C 3 3 ? -30.786 -21.013 26.646 1.00 63.01 3 GLY C O 1
ATOM 6797 N N . LYS C 3 4 ? -30.842 -23.222 27.072 1.00 57.92 4 LYS C N 1
ATOM 6798 C CA . LYS C 3 4 ? -31.238 -23.542 25.707 1.00 52.93 4 LYS C CA 1
ATOM 6799 C C . LYS C 3 4 ? -32.544 -22.852 25.335 1.00 55.69 4 LYS C C 1
ATOM 6800 O O . LYS C 3 4 ? -32.672 -22.300 24.235 1.00 65.15 4 LYS C O 1
ATOM 6806 N N . LYS C 3 5 ? -33.517 -22.850 26.245 1.00 50.74 5 LYS C N 1
ATOM 6807 C CA . LYS C 3 5 ? -34.822 -22.286 25.920 1.00 56.67 5 LYS C CA 1
ATOM 6808 C C . LYS C 3 5 ? -34.802 -20.760 25.874 1.00 58.27 5 LYS C C 1
ATOM 6809 O O . LYS C 3 5 ? -35.555 -20.167 25.094 1.00 60.62 5 LYS C O 1
ATOM 6815 N N . LEU C 3 6 ? -33.969 -20.101 26.689 1.00 53.82 6 LEU C N 1
ATOM 6816 C CA . LEU C 3 6 ? -33.833 -18.651 26.548 1.00 55.92 6 LEU C CA 1
ATOM 6817 C C . LEU C 3 6 ? -33.182 -18.291 25.214 1.00 57.32 6 LEU C C 1
ATOM 6818 O O . LEU C 3 6 ? -33.562 -17.302 24.572 1.00 51.54 6 LEU C O 1
ATOM 6823 N N . LEU C 3 7 ? -32.200 -19.094 24.783 1.00 61.94 7 LEU C N 1
ATOM 6824 C CA . LEU C 3 7 ? -31.626 -18.933 23.451 1.00 50.96 7 LEU C CA 1
ATOM 6825 C C . LEU C 3 7 ? -32.700 -19.009 22.384 1.00 50.94 7 LEU C C 1
ATOM 6826 O O . LEU C 3 7 ? -32.707 -18.205 21.446 1.00 60.58 7 LEU C O 1
ATOM 6831 N N . GLU C 3 8 ? -33.627 -19.958 22.505 1.00 48.54 8 GLU C N 1
ATOM 6832 C CA . GLU C 3 8 ? -34.649 -20.050 21.468 1.00 56.88 8 GLU C CA 1
ATOM 6833 C C . GLU C 3 8 ? -35.699 -18.946 21.588 1.00 55.56 8 GLU C C 1
ATOM 6834 O O . GLU C 3 8 ? -36.336 -18.606 20.583 1.00 66.90 8 GLU C O 1
ATOM 6840 N N . ALA C 3 9 ? -35.845 -18.334 22.766 1.00 51.27 9 ALA C N 1
ATOM 6841 C CA . ALA C 3 9 ? -36.772 -17.216 22.927 1.00 51.70 9 ALA C CA 1
ATOM 6842 C C . ALA C 3 9 ? -36.215 -15.917 22.360 1.00 55.16 9 ALA C C 1
ATOM 6843 O O . ALA C 3 9 ? -36.992 -15.055 21.924 1.00 57.05 9 ALA C O 1
ATOM 6845 N N . ALA C 3 10 ? -34.883 -15.756 22.375 1.00 55.42 10 ALA C N 1
ATOM 6846 C CA . ALA C 3 10 ? -34.248 -14.571 21.797 1.00 57.48 10 ALA C CA 1
ATOM 6847 C C . ALA C 3 10 ? -34.281 -14.598 20.268 1.00 64.32 10 ALA C C 1
ATOM 6848 O O . ALA C 3 10 ? -34.533 -13.563 19.634 1.00 64.96 10 ALA C O 1
ATOM 6850 N N . ARG C 3 11 ? -34.001 -15.761 19.656 1.00 57.26 11 ARG C N 1
ATOM 6851 C CA . ARG C 3 11 ? -34.196 -15.894 18.218 1.00 53.61 11 ARG C CA 1
ATOM 6852 C C . ARG C 3 11 ? -35.605 -15.463 17.842 1.00 59.38 11 ARG C C 1
ATOM 6853 O O . ARG C 3 11 ? -35.793 -14.516 17.073 1.00 65.28 11 ARG C O 1
ATOM 6861 N N . ALA C 3 12 ? -36.613 -16.130 18.397 1.00 49.18 12 ALA C N 1
ATOM 6862 C CA . ALA C 3 12 ? -37.978 -15.665 18.181 1.00 48.02 12 ALA C CA 1
ATOM 6863 C C . ALA C 3 12 ? -38.143 -14.257 18.762 1.00 53.58 12 ALA C C 1
ATOM 6864 O O . ALA C 3 12 ? -39.134 -13.577 18.512 1.00 55.73 12 ALA C O 1
ATOM 6866 N N . GLN C 3 14 ? -40.182 -13.508 21.224 1.00 61.70 14 GLN C N 1
ATOM 6867 C CA . GLN C 3 14 ? -40.919 -13.723 22.477 1.00 71.17 14 GLN C CA 1
ATOM 6868 C C . GLN C 3 14 ? -40.460 -12.931 23.681 1.00 65.33 14 GLN C C 1
ATOM 6869 O O . GLN C 3 14 ? -40.001 -13.516 24.660 1.00 59.87 14 GLN C O 1
ATOM 6875 N N . ASP C 3 15 ? -40.634 -11.611 23.630 1.00 66.40 15 ASP C N 1
ATOM 6876 C CA . ASP C 3 15 ? -40.121 -10.744 24.686 1.00 64.35 15 ASP C CA 1
ATOM 6877 C C . ASP C 3 15 ? -40.728 -11.058 26.059 1.00 65.67 15 ASP C C 1
ATOM 6878 O O . ASP C 3 15 ? -40.009 -11.043 27.071 1.00 57.09 15 ASP C O 1
ATOM 6883 N N . ASP C 3 16 ? -42.019 -11.388 26.131 1.00 67.72 16 ASP C N 1
ATOM 6884 C CA . ASP C 3 16 ? -42.561 -11.787 27.427 1.00 58.03 16 ASP C CA 1
ATOM 6885 C C . ASP C 3 16 ? -41.798 -12.988 27.968 1.00 59.55 16 ASP C C 1
ATOM 6886 O O . ASP C 3 16 ? -41.141 -12.900 29.008 1.00 65.76 16 ASP C O 1
ATOM 6891 N N . GLU C 3 17 ? -41.779 -14.089 27.217 1.00 63.61 17 GLU C N 1
ATOM 6892 C CA . GLU C 3 17 ? -41.081 -15.298 27.661 1.00 61.17 17 GLU C CA 1
ATOM 6893 C C . GLU C 3 17 ? -39.578 -15.109 27.849 1.00 56.10 17 GLU C C 1
ATOM 6894 O O . GLU C 3 17 ? -38.923 -15.999 28.388 1.00 53.21 17 GLU C O 1
ATOM 6900 N N . VAL C 3 18 ? -38.990 -14.004 27.405 1.00 55.23 18 VAL C N 1
ATOM 6901 C CA . VAL C 3 18 ? -37.577 -13.798 27.702 1.00 55.27 18 VAL C CA 1
ATOM 6902 C C . VAL C 3 18 ? -37.380 -13.481 29.184 1.00 64.41 18 VAL C C 1
ATOM 6903 O O . VAL C 3 18 ? -36.640 -14.184 29.880 1.00 62.80 18 VAL C O 1
ATOM 6907 N N . ARG C 3 19 ? -38.063 -12.446 29.706 1.00 64.56 19 ARG C N 1
ATOM 6908 C CA . ARG C 3 19 ? -37.872 -12.095 31.120 1.00 70.16 19 ARG C CA 1
ATOM 6909 C C . ARG C 3 19 ? -38.531 -13.085 32.089 1.00 67.83 19 ARG C C 1
ATOM 6910 O O . ARG C 3 19 ? -38.220 -13.049 33.288 1.00 59.40 19 ARG C O 1
ATOM 6918 N N . VAL C 3 20 ? -39.405 -13.975 31.604 1.00 67.15 20 VAL C N 1
ATOM 6919 C CA . VAL C 3 20 ? -39.967 -15.001 32.475 1.00 60.97 20 VAL C CA 1
ATOM 6920 C C . VAL C 3 20 ? -38.964 -16.126 32.642 1.00 62.32 20 VAL C C 1
ATOM 6921 O O . VAL C 3 20 ? -38.882 -16.752 33.706 1.00 75.62 20 VAL C O 1
ATOM 6925 N N . LEU C 3 21 ? -38.203 -16.403 31.583 1.00 55.41 21 LEU C N 1
ATOM 6926 C CA . LEU C 3 21 ? -37.155 -17.418 31.587 1.00 57.89 21 LEU C CA 1
ATOM 6927 C C . LEU C 3 21 ? -35.870 -16.954 32.287 1.00 61.01 21 LEU C C 1
ATOM 6928 O O . LEU C 3 21 ? -35.100 -17.799 32.754 1.00 54.53 21 LEU C O 1
ATOM 6933 N N . MET C 3 22 ? -35.615 -15.639 32.379 1.00 63.35 22 MET C N 1
ATOM 6934 C CA . MET C 3 22 ? -34.425 -15.169 33.091 1.00 59.30 22 MET C CA 1
ATOM 6935 C C . MET C 3 22 ? -34.650 -15.165 34.592 1.00 60.24 22 MET C C 1
ATOM 6936 O O . MET C 3 22 ? -33.735 -15.480 35.362 1.00 58.87 22 MET C O 1
ATOM 6941 N N . ALA C 3 23 ? -35.858 -14.785 35.015 1.00 61.26 23 ALA C N 1
ATOM 6942 C CA . ALA C 3 23 ? -36.255 -14.831 36.415 1.00 59.51 23 ALA C CA 1
ATOM 6943 C C . ALA C 3 23 ? -36.393 -16.245 36.946 1.00 60.77 23 ALA C C 1
ATOM 6944 O O . ALA C 3 23 ? -36.661 -16.405 38.144 1.00 72.85 23 ALA C O 1
ATOM 6946 N N . ASN C 3 24 ? -36.247 -17.263 36.102 1.00 53.19 24 ASN C N 1
ATOM 6947 C CA . ASN C 3 24 ? -36.098 -18.639 36.554 1.00 53.47 24 ASN C CA 1
ATOM 6948 C C . ASN C 3 24 ? -34.636 -19.056 36.637 1.00 54.55 24 ASN C C 1
ATOM 6949 O O . ASN C 3 24 ? -34.349 -20.254 36.744 1.00 60.04 24 ASN C O 1
ATOM 6954 N N . GLY C 3 25 ? -33.711 -18.100 36.554 1.00 53.74 25 GLY C N 1
ATOM 6955 C CA . GLY C 3 25 ? -32.294 -18.388 36.669 1.00 51.01 25 GLY C CA 1
ATOM 6956 C C . GLY C 3 25 ? -31.614 -18.909 35.421 1.00 56.10 25 GLY C C 1
ATOM 6957 O O . GLY C 3 25 ? -30.652 -19.677 35.538 1.00 56.03 25 GLY C O 1
ATOM 6958 N N . ALA C 3 26 ? -32.068 -18.503 34.224 1.00 61.52 26 ALA C N 1
ATOM 6959 C CA . ALA C 3 26 ? -31.508 -18.998 32.966 1.00 49.00 26 ALA C CA 1
ATOM 6960 C C . ALA C 3 26 ? -30.364 -18.112 32.495 1.00 43.50 26 ALA C C 1
ATOM 6961 O O . ALA C 3 26 ? -30.390 -16.889 32.664 1.00 49.83 26 ALA C O 1
ATOM 6963 N N . ASP C 3 27 ? -29.367 -18.740 31.889 1.00 35.40 27 ASP C N 1
ATOM 6964 C CA . ASP C 3 27 ? -28.081 -18.103 31.620 1.00 32.07 27 ASP C CA 1
ATOM 6965 C C . ASP C 3 27 ? -28.205 -17.060 30.497 1.00 48.02 27 ASP C C 1
ATOM 6966 O O . ASP C 3 27 ? -28.337 -17.388 29.305 1.00 41.18 27 ASP C O 1
ATOM 6971 N N . VAL C 3 28 ? -28.180 -15.782 30.886 1.00 49.75 28 VAL C N 1
ATOM 6972 C CA . VAL C 3 28 ? -27.938 -14.669 29.967 1.00 45.29 28 VAL C CA 1
ATOM 6973 C C . VAL C 3 28 ? -26.888 -14.982 28.913 1.00 46.22 28 VAL C C 1
ATOM 6974 O O . VAL C 3 28 ? -27.062 -14.663 27.733 1.00 55.33 28 VAL C O 1
ATOM 6978 N N . ASN C 3 29 ? -25.761 -15.544 29.335 1.00 45.22 29 ASN C N 1
ATOM 6979 C CA . ASN C 3 29 ? -24.630 -15.762 28.448 1.00 43.98 29 ASN C CA 1
ATOM 6980 C C . ASN C 3 29 ? -24.461 -17.238 28.123 1.00 41.45 29 ASN C C 1
ATOM 6981 O O . ASN C 3 29 ? -23.340 -17.720 27.926 1.00 40.39 29 ASN C O 1
ATOM 6986 N N . ALA C 3 30 ? -25.575 -17.962 28.066 1.00 37.56 30 ALA C N 1
ATOM 6987 C CA . ALA C 3 30 ? -25.550 -19.322 27.555 1.00 45.64 30 ALA C CA 1
ATOM 6988 C C . ALA C 3 30 ? -25.125 -19.325 26.079 1.00 50.97 30 ALA C C 1
ATOM 6989 O O . ALA C 3 30 ? -25.164 -18.300 25.382 1.00 45.68 30 ALA C O 1
ATOM 6991 N N . THR C 3 31 ? -24.684 -20.490 25.605 1.00 47.69 31 THR C N 1
ATOM 6992 C CA . THR C 3 31 ? -24.302 -20.625 24.208 1.00 44.88 31 THR C CA 1
ATOM 6993 C C . THR C 3 31 ? -24.860 -21.919 23.641 1.00 44.64 31 THR C C 1
ATOM 6994 O O . THR C 3 31 ? -25.026 -22.917 24.350 1.00 43.36 31 THR C O 1
ATOM 6998 N N . ASP C 3 32 ? -25.145 -21.882 22.341 1.00 54.57 32 ASP C N 1
ATOM 6999 C CA . ASP C 3 32 ? -25.451 -23.068 21.554 1.00 49.53 32 ASP C CA 1
ATOM 7000 C C . ASP C 3 32 ? -24.151 -23.691 21.039 1.00 49.61 32 ASP C C 1
ATOM 7001 O O . ASP C 3 32 ? -23.040 -23.286 21.403 1.00 47.36 32 ASP C O 1
ATOM 7006 N N . ALA C 3 33 ? -24.277 -24.698 20.179 1.00 54.92 33 ALA C N 1
ATOM 7007 C CA . ALA C 3 33 ? -23.079 -25.317 19.638 1.00 48.43 33 ALA C CA 1
ATOM 7008 C C . ALA C 3 33 ? -22.316 -24.333 18.748 1.00 50.50 33 ALA C C 1
ATOM 7009 O O . ALA C 3 33 ? -21.075 -24.315 18.769 1.00 44.71 33 ALA C O 1
ATOM 7011 N N . SER C 3 34 ? -23.036 -23.472 18.002 1.00 46.94 34 SER C N 1
ATOM 7012 C CA . SER C 3 34 ? -22.378 -22.367 17.293 1.00 50.60 34 SER C CA 1
ATOM 7013 C C . SER C 3 34 ? -21.435 -21.619 18.229 1.00 52.20 34 SER C C 1
ATOM 7014 O O . SER C 3 34 ? -20.289 -21.314 17.876 1.00 47.73 34 SER C O 1
ATOM 7017 N N . GLY C 3 35 ? -21.914 -21.328 19.441 1.00 50.69 35 GLY C N 1
ATOM 7018 C CA . GLY C 3 35 ? -21.284 -20.381 20.339 1.00 47.29 35 GLY C CA 1
ATOM 7019 C C . GLY C 3 35 ? -22.084 -19.111 20.510 1.00 52.13 35 GLY C C 1
ATOM 7020 O O . GLY C 3 35 ? -21.642 -18.201 21.234 1.00 50.40 35 GLY C O 1
ATOM 7021 N N . LEU C 3 36 ? -23.257 -19.034 19.876 1.00 48.61 36 LEU C N 1
ATOM 7022 C CA . LEU C 3 36 ? -24.091 -17.842 19.914 1.00 48.10 36 LEU C CA 1
ATOM 7023 C C . LEU C 3 36 ? -24.794 -17.715 21.274 1.00 51.90 36 LEU C C 1
ATOM 7024 O O . LEU C 3 36 ? -25.382 -18.682 21.775 1.00 49.41 36 LEU C O 1
ATOM 7029 N N . THR C 3 37 ? -24.688 -16.529 21.888 1.00 55.89 37 THR C N 1
ATOM 7030 C CA . THR C 3 37 ? -25.398 -16.167 23.113 1.00 46.89 37 THR C CA 1
ATOM 7031 C C . THR C 3 37 ? -26.737 -15.540 22.754 1.00 46.81 37 THR C C 1
ATOM 7032 O O . THR C 3 37 ? -26.999 -15.230 21.600 1.00 51.69 37 THR C O 1
ATOM 7036 N N . PRO C 3 38 ? -27.645 -15.361 23.713 1.00 50.92 38 PRO C N 1
ATOM 7037 C CA . PRO C 3 38 ? -28.942 -14.763 23.362 1.00 48.49 38 PRO C CA 1
ATOM 7038 C C . PRO C 3 38 ? -28.841 -13.353 22.826 1.00 51.20 38 PRO C C 1
ATOM 7039 O O . PRO C 3 38 ? -29.758 -12.916 22.117 1.00 59.31 38 PRO C O 1
ATOM 7043 N N . LEU C 3 39 ? -27.775 -12.615 23.143 1.00 45.35 39 LEU C N 1
ATOM 7044 C CA . LEU C 3 39 ? -27.638 -11.271 22.590 1.00 45.57 39 LEU C CA 1
ATOM 7045 C C . LEU C 3 39 ? -27.295 -11.317 21.102 1.00 49.04 39 LEU C C 1
ATOM 7046 O O . LEU C 3 39 ? -27.675 -10.416 20.342 1.00 47.38 39 LEU C O 1
ATOM 7051 N N . HIS C 3 40 ? -26.574 -12.355 20.676 1.00 52.07 40 HIS C N 1
ATOM 7052 C CA . HIS C 3 40 ? -26.387 -12.672 19.262 1.00 49.01 40 HIS C CA 1
ATOM 7053 C C . HIS C 3 40 ? -27.730 -12.830 18.566 1.00 42.06 40 HIS C C 1
ATOM 7054 O O . HIS C 3 40 ? -28.149 -11.963 17.798 1.00 44.65 40 HIS C O 1
ATOM 7061 N N . LEU C 3 41 ? -28.421 -13.926 18.876 1.00 37.36 41 LEU C N 1
ATOM 7062 C CA . LEU C 3 41 ? -29.650 -14.301 18.193 1.00 38.38 41 LEU C CA 1
ATOM 7063 C C . LEU C 3 41 ? -30.713 -13.208 18.224 1.00 48.91 41 LEU C C 1
ATOM 7064 O O . LEU C 3 41 ? -31.710 -13.317 17.506 1.00 54.71 41 LEU C O 1
ATOM 7069 N N . ALA C 3 42 ? -30.571 -12.187 19.064 1.00 50.07 42 ALA C N 1
ATOM 7070 C CA . ALA C 3 42 ? -31.585 -11.145 19.103 1.00 46.36 42 ALA C CA 1
ATOM 7071 C C . ALA C 3 42 ? -31.207 -9.937 18.266 1.00 47.86 42 ALA C C 1
ATOM 7072 O O . ALA C 3 42 ? -32.097 -9.179 17.857 1.00 51.93 42 ALA C O 1
ATOM 7074 N N . ALA C 3 43 ? -29.913 -9.750 18.006 1.00 41.54 43 ALA C N 1
ATOM 7075 C CA . ALA C 3 43 ? -29.428 -8.644 17.194 1.00 45.64 43 ALA C CA 1
ATOM 7076 C C . ALA C 3 43 ? -29.373 -8.973 15.693 1.00 52.38 43 ALA C C 1
ATOM 7077 O O . ALA C 3 43 ? -29.436 -8.056 14.860 1.00 52.42 43 ALA C O 1
ATOM 7079 N N . THR C 3 44 ? -29.227 -10.246 15.312 1.00 50.39 44 THR C N 1
ATOM 7080 C CA . THR C 3 44 ? -29.522 -10.616 13.936 1.00 48.20 44 THR C CA 1
ATOM 7081 C C . THR C 3 44 ? -30.990 -10.383 13.637 1.00 54.10 44 THR C C 1
ATOM 7082 O O . THR C 3 44 ? -31.349 -9.525 12.821 1.00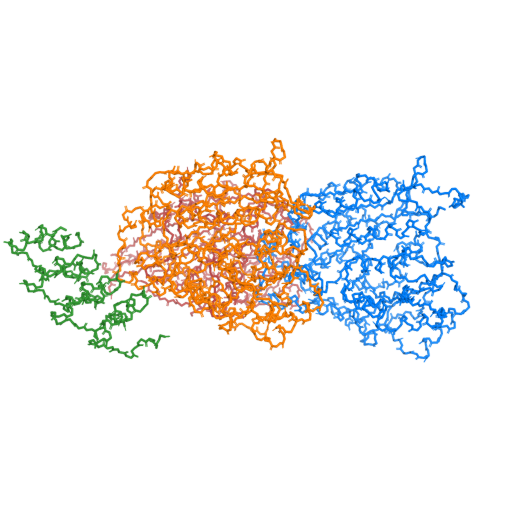 61.28 44 THR C O 1
ATOM 7086 N N . TYR C 3 45 ? -31.855 -11.139 14.305 1.00 45.77 45 TYR C N 1
ATOM 7087 C CA . TYR C 3 45 ? -33.227 -11.277 13.866 1.00 45.20 45 TYR C CA 1
ATOM 7088 C C . TYR C 3 45 ? -34.128 -10.120 14.346 1.00 47.74 45 TYR C C 1
ATOM 7089 O O . TYR C 3 45 ? -35.358 -10.228 14.261 1.00 46.80 45 TYR C O 1
ATOM 7098 N N . GLY C 3 46 ? -33.541 -9.010 14.814 1.00 47.15 46 GLY C N 1
ATOM 7099 C CA . GLY C 3 46 ? -34.210 -7.720 14.787 1.00 55.58 46 GLY C CA 1
ATOM 7100 C C . GLY C 3 46 ? -34.810 -7.192 16.076 1.00 60.24 46 GLY C C 1
ATOM 7101 O O . GLY C 3 46 ? -35.282 -6.043 16.090 1.00 58.04 46 GLY C O 1
ATOM 7102 N N . HIS C 3 47 ? -34.777 -7.957 17.158 1.00 53.81 47 HIS C N 1
ATOM 7103 C CA . HIS C 3 47 ? -35.590 -7.666 18.331 1.00 59.23 47 HIS C CA 1
ATOM 7104 C C . HIS C 3 47 ? -34.890 -6.658 19.238 1.00 59.53 47 HIS C C 1
ATOM 7105 O O . HIS C 3 47 ? -33.948 -7.004 19.955 1.00 52.59 47 HIS C O 1
ATOM 7112 N N . LEU C 3 48 ? -35.376 -5.416 19.233 1.00 59.25 48 LEU C N 1
ATOM 7113 C CA . LEU C 3 48 ? -34.694 -4.363 19.975 1.00 56.75 48 LEU C CA 1
ATOM 7114 C C . LEU C 3 48 ? -34.925 -4.496 21.469 1.00 57.69 48 LEU C C 1
ATOM 7115 O O . LEU C 3 48 ? -33.975 -4.401 22.251 1.00 57.51 48 LEU C O 1
ATOM 7120 N N . GLU C 3 49 ? -36.181 -4.683 21.882 1.00 60.43 49 GLU C N 1
ATOM 7121 C CA . GLU C 3 49 ? -36.492 -4.786 23.304 1.00 52.76 49 GLU C CA 1
ATOM 7122 C C . GLU C 3 49 ? -35.629 -5.855 23.969 1.00 54.64 49 GLU C C 1
ATOM 7123 O O . GLU C 3 49 ? -34.839 -5.557 24.871 1.00 57.22 49 GLU C O 1
ATOM 7129 N N . ILE C 3 50 ? -35.724 -7.099 23.485 1.00 51.40 50 ILE C N 1
ATOM 7130 C CA . ILE C 3 50 ? -34.942 -8.208 24.035 1.00 46.65 50 ILE C CA 1
ATOM 7131 C C . ILE C 3 50 ? -33.439 -7.939 23.970 1.00 46.78 50 ILE C C 1
ATOM 7132 O O . ILE C 3 50 ? -32.663 -8.481 24.768 1.00 44.80 50 ILE C O 1
ATOM 7137 N N . VAL C 3 51 ? -32.993 -7.121 23.020 1.00 51.00 51 VAL C N 1
ATOM 7138 C CA . VAL C 3 51 ? -31.570 -6.801 22.964 1.00 49.57 51 VAL C CA 1
ATOM 7139 C C . VAL C 3 51 ? -31.171 -6.009 24.198 1.00 45.77 51 VAL C C 1
ATOM 7140 O O . VAL C 3 51 ? -30.165 -6.316 24.852 1.00 44.97 51 VAL C O 1
ATOM 7144 N N . GLU C 3 52 ? -31.985 -5.003 24.571 1.00 52.85 52 GLU C N 1
ATOM 7145 C CA . GLU C 3 52 ? -31.717 -4.215 25.779 1.00 53.13 52 GLU C CA 1
ATOM 7146 C C . GLU C 3 52 ? -32.027 -4.973 27.059 1.00 48.38 52 GLU C C 1
ATOM 7147 O O . GLU C 3 52 ? -31.292 -4.814 28.036 1.00 48.72 52 GLU C O 1
ATOM 7153 N N . VAL C 3 53 ? -33.107 -5.763 27.091 1.00 45.86 53 VAL C N 1
ATOM 7154 C CA . VAL C 3 53 ? -33.399 -6.558 28.284 1.00 47.16 53 VAL C CA 1
ATOM 7155 C C . VAL C 3 53 ? -32.170 -7.347 28.698 1.00 47.02 53 VAL C C 1
ATOM 7156 O O . VAL C 3 53 ? -31.738 -7.300 29.856 1.00 50.23 53 VAL C O 1
ATOM 7160 N N . LEU C 3 54 ? -31.558 -8.039 27.734 1.00 48.85 54 LEU C N 1
ATOM 7161 C CA . LEU C 3 54 ? -30.392 -8.881 28.002 1.00 54.02 54 LEU C CA 1
ATOM 7162 C C . LEU C 3 54 ? -29.220 -8.080 28.550 1.00 49.21 54 LEU C C 1
ATOM 7163 O O . LEU C 3 54 ? -28.396 -8.613 29.305 1.00 42.34 54 LEU C O 1
ATOM 7168 N N . LEU C 3 55 ? -29.117 -6.813 28.156 1.00 52.04 55 LEU C N 1
ATOM 7169 C CA . LEU C 3 55 ? -27.965 -5.992 28.497 1.00 53.40 55 LEU C CA 1
ATOM 7170 C C . LEU C 3 55 ? -28.091 -5.359 29.875 1.00 48.50 55 LEU C C 1
ATOM 7171 O O . LEU C 3 55 ? -27.068 -4.991 30.461 1.00 51.98 55 LEU C O 1
ATOM 7176 N N . LYS C 3 56 ? -29.318 -5.201 30.387 1.00 46.04 56 LYS C N 1
ATOM 7177 C CA . LYS C 3 56 ? -29.563 -4.685 31.729 1.00 49.62 56 LYS C CA 1
ATOM 7178 C C . LYS C 3 56 ? -29.409 -5.779 32.791 1.00 54.70 56 LYS C C 1
ATOM 7179 O O . LYS C 3 56 ? -29.584 -5.517 33.994 1.00 48.91 56 LYS C O 1
ATOM 7185 N N . HIS C 3 57 ? -29.041 -6.990 32.354 1.00 46.41 57 HIS C N 1
ATOM 7186 C CA . HIS C 3 57 ? -28.962 -8.189 33.166 1.00 38.30 57 HIS C CA 1
ATOM 7187 C C . HIS C 3 57 ? -27.713 -9.002 32.843 1.00 43.23 57 HIS C C 1
ATOM 7188 O O . HIS C 3 57 ? -27.752 -10.240 32.882 1.00 44.50 57 HIS C O 1
ATOM 7195 N N . GLY C 3 58 ? -26.616 -8.330 32.476 1.00 46.18 58 GLY C N 1
ATOM 7196 C CA . GLY C 3 58 ? -25.296 -8.945 32.461 1.00 46.44 58 GLY C CA 1
ATOM 7197 C C . GLY C 3 58 ? -24.804 -9.650 31.207 1.00 45.35 58 GLY C C 1
ATOM 7198 O O . GLY C 3 58 ? -23.966 -10.553 31.323 1.00 45.33 58 GLY C O 1
ATOM 7199 N N . ALA C 3 59 ? -25.247 -9.251 30.010 1.00 48.37 59 ALA C N 1
ATOM 7200 C CA . ALA C 3 59 ? -24.756 -9.872 28.772 1.00 45.39 59 ALA C CA 1
ATOM 7201 C C . ALA C 3 59 ? -23.386 -9.338 28.363 1.00 39.38 59 ALA C C 1
ATOM 7202 O O . ALA C 3 59 ? -23.095 -8.144 28.499 1.00 43.51 59 ALA C O 1
ATOM 7204 N N . ASP C 3 60 ? -22.537 -10.225 27.857 1.00 36.90 60 ASP C N 1
ATOM 7205 C CA . ASP C 3 60 ? -21.243 -9.796 27.325 1.00 41.31 60 ASP C CA 1
ATOM 7206 C C . ASP C 3 60 ? -21.480 -9.199 25.938 1.00 44.02 60 ASP C C 1
ATOM 7207 O O . ASP C 3 60 ? -21.708 -9.927 24.966 1.00 44.77 60 ASP C O 1
ATOM 7212 N N . VAL C 3 61 ? -21.433 -7.865 25.837 1.00 44.97 61 VAL C N 1
ATOM 7213 C CA . VAL C 3 61 ? -21.851 -7.208 24.603 1.00 48.23 61 VAL C CA 1
ATOM 7214 C C . VAL C 3 61 ? -20.892 -7.537 23.460 1.00 47.11 61 VAL C C 1
ATOM 7215 O O . VAL C 3 61 ? -21.234 -7.356 22.287 1.00 51.82 61 VAL C O 1
ATOM 7219 N N . SER C 3 62 ? -19.700 -8.050 23.787 1.00 52.41 62 SER C N 1
ATOM 7220 C CA . SER C 3 62 ? -18.618 -8.312 22.844 1.00 44.09 62 SER C CA 1
ATOM 7221 C C . SER C 3 62 ? -18.240 -9.794 22.819 1.00 50.43 62 SER C C 1
ATOM 7222 O O . SER C 3 62 ? -17.135 -10.163 22.386 1.00 51.45 62 SER C O 1
ATOM 7225 N N . ALA C 3 63 ? -19.137 -10.658 23.279 1.00 45.06 63 ALA C N 1
ATOM 7226 C CA . ALA C 3 63 ? -18.858 -12.083 23.262 1.00 50.11 63 ALA C CA 1
ATOM 7227 C C . ALA C 3 63 ? -18.840 -12.587 21.816 1.00 55.39 63 ALA C C 1
ATOM 7228 O O . ALA C 3 63 ? -19.745 -12.293 21.025 1.00 53.13 63 ALA C O 1
ATOM 7230 N N . SER C 3 64 ? -17.794 -13.314 21.457 1.00 57.86 64 SER C N 1
ATOM 7231 C CA . SER C 3 64 ? -17.746 -13.921 20.136 1.00 45.18 64 SER C CA 1
ATOM 7232 C C . SER C 3 64 ? -18.292 -15.348 20.186 1.00 48.27 64 SER C C 1
ATOM 7233 O O . SER C 3 64 ? -18.375 -15.971 21.253 1.00 57.12 64 SER C O 1
ATOM 7236 N N . ASP C 3 65 ? -18.726 -15.838 19.022 1.00 39.81 65 ASP C N 1
ATOM 7237 C CA . ASP C 3 65 ? -19.098 -17.236 18.872 1.00 45.63 65 ASP C CA 1
ATOM 7238 C C . ASP C 3 65 ? -17.846 -17.994 18.445 1.00 47.46 65 ASP C C 1
ATOM 7239 O O . ASP C 3 65 ? -16.728 -17.473 18.524 1.00 45.18 65 ASP C O 1
ATOM 7244 N N . LEU C 3 66 ? -18.001 -19.244 18.012 1.00 46.13 66 LEU C N 1
ATOM 7245 C CA . LEU C 3 66 ? -16.804 -19.997 17.658 1.00 53.79 66 LEU C CA 1
ATOM 7246 C C . LEU C 3 66 ? -16.184 -19.529 16.345 1.00 59.55 66 LEU C C 1
ATOM 7247 O O . LEU C 3 66 ? -15.004 -19.816 16.110 1.00 63.19 66 LEU C O 1
ATOM 7252 N N . MET C 3 67 ? -16.922 -18.807 15.492 1.00 55.99 67 MET C N 1
ATOM 7253 C CA . MET C 3 67 ? -16.301 -18.115 14.363 1.00 59.56 67 MET C CA 1
ATOM 7254 C C . MET C 3 67 ? -16.131 -16.619 14.602 1.00 59.12 67 MET C C 1
ATOM 7255 O O . MET C 3 67 ? -16.081 -15.860 13.628 1.00 61.08 67 MET C O 1
ATOM 7260 N N . GLY C 3 68 ? -16.075 -16.172 15.856 1.00 48.47 68 GLY C N 1
ATOM 7261 C CA . GLY C 3 68 ? -15.672 -14.804 16.131 1.00 41.11 68 GLY C CA 1
ATOM 7262 C C . GLY C 3 68 ? -16.711 -13.722 15.914 1.00 45.26 68 GLY C C 1
ATOM 7263 O O . GLY C 3 68 ? -16.342 -12.549 15.802 1.00 49.97 68 GLY C O 1
ATOM 7264 N N . SER C 3 69 ? -17.999 -14.069 15.898 1.00 41.76 69 SER C N 1
ATOM 7265 C CA . SER C 3 69 ? -19.078 -13.131 15.601 1.00 42.54 69 SER C CA 1
ATOM 7266 C C . SER C 3 69 ? -19.495 -12.349 16.851 1.00 55.42 69 SER C C 1
ATOM 7267 O O . SER C 3 69 ? -19.973 -12.951 17.821 1.00 66.99 69 SER C O 1
ATOM 7270 N N . THR C 3 70 ? -19.361 -11.020 16.846 1.00 54.32 70 THR C N 1
ATOM 7271 C CA . THR C 3 70 ? -19.883 -10.241 17.967 1.00 46.90 70 THR C CA 1
ATOM 7272 C C . THR C 3 70 ? -21.331 -9.893 17.701 1.00 46.72 70 THR C C 1
ATOM 7273 O O . THR C 3 70 ? -21.819 -10.008 16.586 1.00 45.45 70 THR C O 1
ATOM 7277 N N . PRO C 3 71 ? -22.060 -9.420 18.706 1.00 55.44 71 PRO C N 1
ATOM 7278 C CA . PRO C 3 71 ? -23.445 -9.017 18.443 1.00 50.22 71 PRO C CA 1
ATOM 7279 C C . PRO C 3 71 ? -23.584 -7.924 17.402 1.00 50.61 71 PRO C C 1
ATOM 7280 O O . PRO C 3 71 ? -24.646 -7.847 16.772 1.00 49.81 71 PRO C O 1
ATOM 7284 N N . LEU C 3 72 ? -22.564 -7.084 17.178 1.00 45.87 72 LEU C N 1
ATOM 7285 C CA . LEU C 3 72 ? -22.788 -6.010 16.217 1.00 44.92 72 LEU C CA 1
ATOM 7286 C C . LEU C 3 72 ? -22.394 -6.409 14.793 1.00 52.93 72 LEU C C 1
ATOM 7287 O O . LEU C 3 72 ? -23.085 -6.000 13.845 1.00 48.72 72 LEU C O 1
ATOM 7292 N N . HIS C 3 73 ? -21.341 -7.224 14.615 1.00 56.25 73 HIS C N 1
ATOM 7293 C CA . HIS C 3 73 ? -21.142 -7.948 13.358 1.00 38.93 73 HIS C CA 1
ATOM 7294 C C . HIS C 3 73 ? -22.486 -8.347 12.780 1.00 37.36 73 HIS C C 1
ATOM 7295 O O . HIS C 3 73 ? -22.896 -7.867 11.723 1.00 46.23 73 HIS C O 1
ATOM 7302 N N . LEU C 3 74 ? -23.205 -9.181 13.527 1.00 35.42 74 LEU C N 1
ATOM 7303 C CA . LEU C 3 74 ? -24.470 -9.746 13.069 1.00 40.35 74 LEU C CA 1
ATOM 7304 C C . LEU C 3 74 ? -25.519 -8.665 12.865 1.00 44.03 74 LEU C C 1
ATOM 7305 O O . LEU C 3 74 ? -26.257 -8.683 11.870 1.00 40.21 74 LEU C O 1
ATOM 7310 N N . ALA C 3 75 ? -25.602 -7.716 13.801 1.00 45.31 75 ALA C N 1
ATOM 7311 C CA . ALA C 3 75 ? -26.616 -6.672 13.705 1.00 47.79 75 ALA C CA 1
ATOM 7312 C C . ALA C 3 75 ? -26.366 -5.749 12.515 1.00 43.30 75 ALA C C 1
ATOM 7313 O O . ALA C 3 75 ? -27.322 -5.251 11.919 1.00 42.52 75 ALA C O 1
ATOM 7315 N N . ALA C 3 76 ? -25.102 -5.499 12.167 1.00 39.45 76 ALA C N 1
ATOM 7316 C CA . ALA C 3 76 ? -24.797 -4.720 10.970 1.00 44.76 76 ALA C CA 1
ATOM 7317 C C . ALA C 3 76 ? -25.239 -5.453 9.697 1.00 50.82 76 ALA C C 1
ATOM 7318 O O . ALA C 3 76 ? -25.843 -4.848 8.802 1.00 51.21 76 ALA C O 1
ATOM 7320 N N . LEU C 3 77 ? -24.945 -6.755 9.607 1.00 44.10 77 LEU C N 1
ATOM 7321 C CA . LEU C 3 77 ? -25.276 -7.540 8.425 1.00 37.66 77 LEU C CA 1
ATOM 7322 C C . LEU C 3 77 ? -26.744 -7.428 8.050 1.00 41.46 77 LEU C C 1
ATOM 7323 O O . LEU C 3 77 ? -27.081 -7.343 6.862 1.00 56.82 77 LEU C O 1
ATOM 7328 N N . ILE C 3 78 ? -27.638 -7.474 9.040 1.00 32.76 78 ILE C N 1
ATOM 7329 C CA . ILE C 3 78 ? -29.058 -7.595 8.744 1.00 35.13 78 ILE C CA 1
ATOM 7330 C C . ILE C 3 78 ? -29.715 -6.231 8.547 1.00 41.10 78 ILE C C 1
ATOM 7331 O O . ILE C 3 78 ? -30.884 -6.167 8.121 1.00 46.91 78 ILE C O 1
ATOM 7336 N N . GLY C 3 79 ? -28.998 -5.135 8.811 1.00 39.77 79 GLY C N 1
ATOM 7337 C CA . GLY C 3 79 ? -29.615 -3.817 8.938 1.00 47.70 79 GLY C CA 1
ATOM 7338 C C . GLY C 3 79 ? -29.709 -3.380 10.390 1.00 57.52 79 GLY C C 1
ATOM 7339 O O . GLY C 3 79 ? -28.682 -3.295 11.065 1.00 64.85 79 GLY C O 1
ATOM 7340 N N . HIS C 3 80 ? -30.916 -3.104 10.895 1.00 61.54 80 HIS C N 1
ATOM 7341 C CA . HIS C 3 80 ? -31.154 -2.967 12.340 1.00 57.55 80 HIS C CA 1
ATOM 7342 C C . HIS C 3 80 ? -30.277 -1.883 12.976 1.00 56.79 80 HIS C C 1
ATOM 7343 O O . HIS C 3 80 ? -29.506 -2.147 13.887 1.00 48.62 80 HIS C O 1
ATOM 7350 N N . LEU C 3 81 ? -30.420 -0.646 12.488 1.00 61.77 81 LEU C N 1
ATOM 7351 C CA . LEU C 3 81 ? -29.571 0.440 12.980 1.00 59.43 81 LEU C CA 1
ATOM 7352 C C . LEU C 3 81 ? -29.832 0.734 14.449 1.00 55.36 81 LEU C C 1
ATOM 7353 O O . LEU C 3 81 ? -28.898 1.017 15.208 1.00 54.39 81 LEU C O 1
ATOM 7358 N N . GLU C 3 82 ? -31.101 0.714 14.856 1.00 57.96 82 GLU C N 1
ATOM 7359 C CA . GLU C 3 82 ? -31.451 0.866 16.265 1.00 65.41 82 GLU C CA 1
ATOM 7360 C C . GLU C 3 82 ? -30.622 -0.066 17.149 1.00 60.31 82 GLU C C 1
ATOM 7361 O O . GLU C 3 82 ? -29.907 0.378 18.057 1.00 59.84 82 GLU C O 1
ATOM 7367 N N . ILE C 3 83 ? -30.708 -1.374 16.889 1.00 51.98 83 ILE C N 1
ATOM 7368 C CA . ILE C 3 83 ? -29.948 -2.364 17.641 1.00 47.48 83 ILE C CA 1
ATOM 7369 C C . ILE C 3 83 ? -28.443 -2.140 17.544 1.00 47.07 83 ILE C C 1
ATOM 7370 O O . ILE C 3 83 ? -27.692 -2.625 18.394 1.00 49.72 83 ILE C O 1
ATOM 7375 N N . VAL C 3 84 ? -27.976 -1.408 16.535 1.00 47.53 84 VAL C N 1
ATOM 7376 C CA . VAL C 3 84 ? -26.539 -1.197 16.411 1.00 50.96 84 VAL C CA 1
ATOM 7377 C C . VAL C 3 84 ? -26.126 -0.067 17.346 1.00 54.07 84 VAL C C 1
ATOM 7378 O O . VAL C 3 84 ? -25.025 -0.068 17.907 1.00 50.94 84 VAL C O 1
ATOM 7382 N N . GLU C 3 85 ? -27.020 0.909 17.532 1.00 55.80 85 GLU C N 1
ATOM 7383 C CA . GLU C 3 85 ? -26.722 2.056 18.377 1.00 56.27 85 GLU C CA 1
ATOM 7384 C C . GLU C 3 85 ? -26.780 1.673 19.848 1.00 58.34 85 GLU C C 1
ATOM 7385 O O . GLU C 3 85 ? -25.814 1.883 20.593 1.00 57.45 85 GLU C O 1
ATOM 7391 N N . VAL C 3 86 ? -27.921 1.126 20.283 1.00 59.99 86 VAL C N 1
ATOM 7392 C CA . VAL C 3 86 ? -28.032 0.522 21.613 1.00 58.19 86 VAL C CA 1
ATOM 7393 C C . VAL C 3 86 ? -26.821 -0.346 21.940 1.00 56.26 86 VAL C C 1
ATOM 7394 O O . VAL C 3 86 ? -26.265 -0.272 23.040 1.00 57.95 86 VAL C O 1
ATOM 7398 N N . LEU C 3 87 ? -26.395 -1.182 20.994 1.00 58.77 87 LEU C N 1
ATOM 7399 C CA . LEU C 3 87 ? -25.250 -2.052 21.247 1.00 55.63 87 LEU C CA 1
ATOM 7400 C C . LEU C 3 87 ? -23.956 -1.250 21.416 1.00 56.75 87 LEU C C 1
ATOM 7401 O O . LEU C 3 87 ? -23.076 -1.643 22.189 1.00 52.52 87 LEU C O 1
ATOM 7406 N N . LEU C 3 88 ? -23.834 -0.117 20.720 1.00 64.85 88 LEU C N 1
ATOM 7407 C CA . LEU C 3 88 ? -22.656 0.744 20.807 1.00 63.48 88 LEU C CA 1
ATOM 7408 C C . LEU C 3 88 ? -22.541 1.489 22.137 1.00 62.01 88 LEU C C 1
ATOM 7409 O O . LEU C 3 88 ? -21.429 1.646 22.660 1.00 58.03 88 LEU C O 1
ATOM 7414 N N . LYS C 3 89 ? -23.654 1.971 22.698 1.00 58.63 89 LYS C N 1
ATOM 7415 C CA . LYS C 3 89 ? -23.552 2.760 23.921 1.00 60.13 89 LYS C CA 1
ATOM 7416 C C . LYS C 3 89 ? -23.171 1.900 25.120 1.00 61.86 89 LYS C C 1
ATOM 7417 O O . LYS C 3 89 ? -22.522 2.403 26.046 1.00 64.98 89 LYS C O 1
ATOM 7423 N N . HIS C 3 90 ? -23.539 0.610 25.116 1.00 59.02 90 HIS C N 1
ATOM 7424 C CA . HIS C 3 90 ? -23.157 -0.346 26.154 1.00 53.23 90 HIS C CA 1
ATOM 7425 C C . HIS C 3 90 ? -21.713 -0.853 26.024 1.00 52.43 90 HIS C C 1
ATOM 7426 O O . HIS C 3 90 ? -21.383 -1.869 26.635 1.00 53.25 90 HIS C O 1
ATOM 7433 N N . GLY C 3 91 ? -20.851 -0.208 25.246 1.00 56.57 91 GLY C N 1
ATOM 7434 C CA . GLY C 3 91 ? -19.456 -0.607 25.186 1.00 60.87 91 GLY C CA 1
ATOM 7435 C C . GLY C 3 91 ? -19.076 -1.651 24.154 1.00 60.95 91 GLY C C 1
ATOM 7436 O O . GLY C 3 91 ? -18.162 -2.446 24.408 1.00 59.03 91 GLY C O 1
ATOM 7437 N N . ALA C 3 92 ? -19.717 -1.660 22.981 1.00 62.81 92 ALA C N 1
ATOM 7438 C CA . ALA C 3 92 ? -19.422 -2.675 21.973 1.00 64.70 92 ALA C CA 1
ATOM 7439 C C . ALA C 3 92 ? -18.224 -2.288 21.115 1.00 57.53 92 ALA C C 1
ATOM 7440 O O . ALA C 3 92 ? -18.047 -1.118 20.755 1.00 64.03 92 ALA C O 1
ATOM 7442 N N . ASP C 3 93 ? -17.422 -3.289 20.758 1.00 47.31 93 ASP C N 1
ATOM 7443 C CA . ASP C 3 93 ? -16.224 -3.067 19.958 1.00 56.79 93 ASP C CA 1
ATOM 7444 C C . ASP C 3 93 ? -16.572 -2.958 18.471 1.00 54.31 93 ASP C C 1
ATOM 7445 O O . ASP C 3 93 ? -17.141 -3.885 17.884 1.00 51.24 93 ASP C O 1
ATOM 7450 N N . VAL C 3 94 ? -16.221 -1.830 17.859 1.00 52.60 94 VAL C N 1
ATOM 7451 C CA . VAL C 3 94 ? -16.429 -1.670 16.426 1.00 53.46 94 VAL C CA 1
ATOM 7452 C C . VAL C 3 94 ? -15.300 -2.329 15.640 1.00 53.41 94 VAL C C 1
ATOM 7453 O O . VAL C 3 94 ? -15.543 -3.108 14.710 1.00 52.18 94 VAL C O 1
ATOM 7457 N N . ASN C 3 95 ? -14.051 -2.048 16.022 1.00 50.64 95 ASN C N 1
ATOM 7458 C CA . ASN C 3 95 ? -12.867 -2.502 15.297 1.00 53.48 95 ASN C CA 1
ATOM 7459 C C . ASN C 3 95 ? -12.464 -3.935 15.633 1.00 54.03 95 ASN C C 1
ATOM 7460 O O . ASN C 3 95 ? -11.268 -4.240 15.696 1.00 54.22 95 ASN C O 1
ATOM 7465 N N . ALA C 3 96 ? -13.433 -4.831 15.835 1.00 55.88 96 ALA C N 1
ATOM 7466 C CA . ALA C 3 96 ? -13.189 -6.231 16.165 1.00 57.08 96 ALA C CA 1
ATOM 7467 C C . ALA C 3 96 ? -13.327 -7.097 14.921 1.00 59.72 96 ALA C C 1
ATOM 7468 O O . ALA C 3 96 ? -14.048 -6.750 13.984 1.00 59.84 96 ALA C O 1
ATOM 7470 N N . VAL C 3 97 ? -12.657 -8.255 14.944 1.00 61.63 97 VAL C N 1
ATOM 7471 C CA . VAL C 3 97 ? -12.440 -9.089 13.759 1.00 63.78 97 VAL C CA 1
ATOM 7472 C C . VAL C 3 97 ? -12.882 -10.527 14.025 1.00 62.37 97 VAL C C 1
ATOM 7473 O O . VAL C 3 97 ? -12.474 -11.133 15.022 1.00 52.82 97 VAL C O 1
ATOM 7477 N N . ASP C 3 98 ? -13.662 -11.098 13.105 1.00 62.79 98 ASP C N 1
ATOM 7478 C CA . ASP C 3 98 ? -14.032 -12.502 13.236 1.00 63.84 98 ASP C CA 1
ATOM 7479 C C . ASP C 3 98 ? -13.044 -13.406 12.487 1.00 61.54 98 ASP C C 1
ATOM 7480 O O . ASP C 3 98 ? -12.028 -12.954 11.949 1.00 58.56 98 ASP C O 1
ATOM 7485 N N . THR C 3 99 ? -13.329 -14.718 12.492 1.00 59.35 99 THR C N 1
ATOM 7486 C CA . THR C 3 99 ? -12.403 -15.719 11.961 1.00 61.97 99 THR C CA 1
ATOM 7487 C C . THR C 3 99 ? -12.243 -15.626 10.451 1.00 64.96 99 THR C C 1
ATOM 7488 O O . THR C 3 99 ? -11.344 -16.267 9.900 1.00 69.36 99 THR C O 1
ATOM 7492 N N . TRP C 3 100 ? -13.084 -14.853 9.771 1.00 62.23 100 TRP C N 1
ATOM 7493 C CA . TRP C 3 100 ? -12.997 -14.707 8.329 1.00 62.86 100 TRP C CA 1
ATOM 7494 C C . TRP C 3 100 ? -12.150 -13.519 7.894 1.00 67.10 100 TRP C C 1
ATOM 7495 O O . TRP C 3 100 ? -11.806 -13.424 6.708 1.00 74.42 100 TRP C O 1
ATOM 7506 N N . GLY C 3 101 ? -11.805 -12.625 8.818 1.00 62.63 101 GLY C N 1
ATOM 7507 C CA . GLY C 3 101 ? -10.989 -11.466 8.533 1.00 62.72 101 GLY C CA 1
ATOM 7508 C C . GLY C 3 101 ? -11.740 -10.155 8.429 1.00 71.88 101 GLY C C 1
ATOM 7509 O O . GLY C 3 101 ? -11.101 -9.114 8.214 1.00 82.84 101 GLY C O 1
ATOM 7510 N N . ASP C 3 102 ? -13.063 -10.165 8.580 1.00 66.72 102 ASP C N 1
ATOM 7511 C CA . ASP C 3 102 ? -13.893 -8.989 8.352 1.00 69.32 102 ASP C CA 1
ATOM 7512 C C . ASP C 3 102 ? -14.161 -8.237 9.654 1.00 65.80 102 ASP C C 1
ATOM 7513 O O . ASP C 3 102 ? -13.842 -8.703 10.749 1.00 69.80 102 ASP C O 1
ATOM 7518 N N . THR C 3 103 ? -14.744 -7.046 9.514 1.00 65.46 103 THR C N 1
ATOM 7519 C CA . THR C 3 103 ? -15.103 -6.134 10.591 1.00 59.88 103 THR C CA 1
ATOM 7520 C C . THR C 3 103 ? -16.552 -5.702 10.418 1.00 59.30 103 THR C C 1
ATOM 7521 O O . THR C 3 103 ? -17.057 -5.683 9.295 1.00 61.91 103 THR C O 1
ATOM 7525 N N . PRO C 3 104 ? -17.249 -5.346 11.507 1.00 63.57 104 PRO C N 1
ATOM 7526 C CA . PRO C 3 104 ? -18.650 -4.898 11.362 1.00 57.60 104 PRO C CA 1
ATOM 7527 C C . PRO C 3 104 ? -18.826 -3.736 10.399 1.00 58.05 104 PRO C C 1
ATOM 7528 O O . PRO C 3 104 ? -19.953 -3.517 9.934 1.00 56.99 104 PRO C O 1
ATOM 7532 N N . LEU C 3 105 ? -17.760 -2.977 10.108 1.00 58.84 105 LEU C N 1
ATOM 7533 C CA . LEU C 3 105 ? -17.800 -1.991 9.032 1.00 58.75 105 LEU C CA 1
ATOM 7534 C C . LEU C 3 105 ? -18.025 -2.671 7.686 1.00 57.04 105 LEU C C 1
ATOM 7535 O O . LEU C 3 105 ? -19.036 -2.426 7.016 1.00 53.27 105 LEU C O 1
ATOM 7540 N N . ARG C 3 106 ? -17.101 -3.558 7.288 1.00 55.57 106 ARG C N 1
ATOM 7541 C CA . ARG C 3 106 ? -17.207 -4.192 5.974 1.00 64.11 106 ARG C CA 1
ATOM 7542 C C . ARG C 3 106 ? -18.518 -4.955 5.823 1.00 54.38 106 ARG C C 1
ATOM 7543 O O . ARG C 3 106 ? -19.135 -4.924 4.753 1.00 54.71 106 ARG C O 1
ATOM 7551 N N . LEU C 3 107 ? -18.967 -5.640 6.875 1.00 52.13 107 LEU C N 1
ATOM 7552 C CA . LEU C 3 107 ? -20.239 -6.343 6.767 1.00 47.94 107 LEU C CA 1
ATOM 7553 C C . LEU C 3 107 ? -21.363 -5.373 6.439 1.00 48.21 107 LEU C C 1
ATOM 7554 O O . LEU C 3 107 ? -22.364 -5.758 5.826 1.00 51.50 107 LEU C O 1
ATOM 7559 N N . ALA C 3 108 ? -21.216 -4.111 6.829 1.00 48.30 108 ALA C N 1
ATOM 7560 C CA . ALA C 3 108 ? -22.249 -3.121 6.561 1.00 53.79 108 ALA C CA 1
ATOM 7561 C C . ALA C 3 108 ? -22.062 -2.426 5.211 1.00 52.99 108 ALA C C 1
ATOM 7562 O O . ALA C 3 108 ? -23.049 -1.986 4.601 1.00 46.48 108 ALA C O 1
ATOM 7564 N N . ALA C 3 109 ? -20.815 -2.311 4.742 1.00 51.75 109 ALA C N 1
ATOM 7565 C CA . ALA C 3 109 ? -20.512 -1.868 3.387 1.00 47.00 109 ALA C CA 1
ATOM 7566 C C . ALA C 3 109 ? -21.092 -2.858 2.383 1.00 48.73 109 ALA C C 1
ATOM 7567 O O . ALA C 3 109 ? -22.047 -2.555 1.661 1.00 47.34 109 ALA C O 1
ATOM 7569 N N . VAL C 3 110 ? -20.529 -4.067 2.389 1.00 48.09 110 VAL C N 1
ATOM 7570 C CA . VAL C 3 110 ? -20.890 -5.140 1.465 1.00 45.41 110 VAL C CA 1
ATOM 7571 C C . VAL C 3 110 ? -22.405 -5.300 1.314 1.00 46.55 110 VAL C C 1
ATOM 7572 O O . VAL C 3 110 ? -22.906 -5.598 0.221 1.00 62.67 110 VAL C O 1
ATOM 7576 N N . MET C 3 111 ? -23.161 -5.096 2.379 1.00 41.14 111 MET C N 1
ATOM 7577 C CA . MET C 3 111 ? -24.599 -5.337 2.310 1.00 43.80 111 MET C CA 1
ATOM 7578 C C . MET C 3 111 ? -25.381 -4.078 1.976 1.00 42.19 111 MET C C 1
ATOM 7579 O O . MET C 3 111 ? -26.607 -4.153 1.834 1.00 39.75 111 MET C O 1
ATOM 7584 N N . GLY C 3 112 ? -24.707 -2.928 1.908 1.00 45.16 112 GLY C N 1
ATOM 7585 C CA . GLY C 3 112 ? -25.334 -1.665 1.551 1.00 51.70 112 GLY C CA 1
ATOM 7586 C C . GLY C 3 112 ? -26.144 -0.950 2.620 1.00 55.85 112 GLY C C 1
ATOM 7587 O O . GLY C 3 112 ? -27.059 -0.194 2.279 1.00 56.49 112 GLY C O 1
ATOM 7588 N N . HIS C 3 113 ? -25.831 -1.139 3.904 1.00 52.04 113 HIS C N 1
ATOM 7589 C CA . HIS C 3 113 ? -26.617 -0.522 4.980 1.00 57.05 113 HIS C CA 1
ATOM 7590 C C . HIS C 3 113 ? -26.095 0.874 5.331 1.00 63.28 113 HIS C C 1
ATOM 7591 O O . HIS C 3 113 ? -25.705 1.150 6.470 1.00 63.87 113 HIS C O 1
ATOM 7598 N N . LEU C 3 114 ? -26.148 1.768 4.333 1.00 64.83 114 LEU C N 1
ATOM 7599 C CA . LEU C 3 114 ? -25.420 3.036 4.399 1.00 57.76 114 LEU C CA 1
ATOM 7600 C C . LEU C 3 114 ? -25.688 3.783 5.704 1.00 55.33 114 LEU C C 1
ATOM 7601 O O . LEU C 3 114 ? -24.762 4.317 6.325 1.00 53.24 114 LEU C O 1
ATOM 7606 N N . LYS C 3 115 ? -26.943 3.794 6.154 1.00 61.75 115 LYS C N 1
ATOM 7607 C CA . LYS C 3 115 ? -27.279 4.355 7.463 1.00 65.30 115 LYS C CA 1
ATOM 7608 C C . LYS C 3 115 ? -26.348 3.863 8.572 1.00 64.40 115 LYS C C 1
ATOM 7609 O O . LYS C 3 115 ? -25.968 4.643 9.456 1.00 60.89 115 LYS C O 1
ATOM 7615 N N . ILE C 3 116 ? -25.940 2.590 8.524 1.00 61.19 116 ILE C N 1
ATOM 7616 C CA . ILE C 3 116 ? -25.130 2.007 9.601 1.00 62.87 116 ILE C CA 1
ATOM 7617 C C . ILE C 3 116 ? -23.641 2.276 9.401 1.00 62.02 116 ILE C C 1
ATOM 7618 O O . ILE C 3 116 ? -22.928 2.527 10.376 1.00 60.46 116 ILE C O 1
ATOM 7623 N N . VAL C 3 117 ? -23.141 2.213 8.157 1.00 62.56 117 VAL C N 1
ATOM 7624 C CA . VAL C 3 117 ? -21.711 2.432 7.924 1.00 59.95 117 VAL C CA 1
ATOM 7625 C C . VAL C 3 117 ? -21.296 3.802 8.432 1.00 66.44 117 VAL C C 1
ATOM 7626 O O . VAL C 3 117 ? -20.162 3.983 8.898 1.00 64.45 117 VAL C O 1
ATOM 7630 N N . GLU C 3 118 ? -22.206 4.782 8.361 1.00 67.86 118 GLU C N 1
ATOM 7631 C CA . GLU C 3 118 ? -21.963 6.091 8.956 1.00 65.45 118 GLU C CA 1
ATOM 7632 C C . GLU C 3 118 ? -21.743 5.964 10.457 1.00 65.07 118 GLU C C 1
ATOM 7633 O O . GLU C 3 118 ? -20.686 6.344 10.975 1.00 65.64 118 GLU C O 1
ATOM 7639 N N . ALA C 3 119 ? -22.731 5.404 11.168 1.00 65.91 119 ALA C N 1
ATOM 7640 C CA . ALA C 3 119 ? -22.639 5.240 12.619 1.00 57.04 119 ALA C CA 1
ATOM 7641 C C . ALA C 3 119 ? -21.352 4.518 13.019 1.00 52.66 119 ALA C C 1
ATOM 7642 O O . ALA C 3 119 ? -20.554 5.045 13.796 1.00 60.29 119 ALA C O 1
ATOM 7644 N N . LEU C 3 120 ? -21.130 3.312 12.484 1.00 52.66 120 LEU C N 1
ATOM 7645 C CA . LEU C 3 120 ? -19.861 2.597 12.656 1.00 53.26 120 LEU C CA 1
ATOM 7646 C C . LEU C 3 120 ? -18.621 3.471 12.503 1.00 58.44 120 LEU C C 1
ATOM 7647 O O . LEU C 3 120 ? -17.688 3.381 13.306 1.00 55.93 120 LEU C O 1
ATOM 7652 N N . LEU C 3 121 ? -18.581 4.308 11.460 1.00 67.99 121 LEU C N 1
ATOM 7653 C CA . LEU C 3 121 ? -17.367 5.074 11.176 1.00 68.69 121 LEU C CA 1
ATOM 7654 C C . LEU C 3 121 ? -17.111 6.152 12.218 1.00 63.11 121 LEU C C 1
ATOM 7655 O O . LEU C 3 121 ? -15.947 6.506 12.458 1.00 58.35 121 LEU C O 1
ATOM 7660 N N . LYS C 3 122 ? -18.179 6.699 12.814 1.00 64.44 122 LYS C N 1
ATOM 7661 C CA . LYS C 3 122 ? -18.085 7.650 13.918 1.00 60.78 122 LYS C CA 1
ATOM 7662 C C . LYS C 3 122 ? -17.189 7.093 15.015 1.00 64.63 122 LYS C C 1
ATOM 7663 O O . LYS C 3 122 ? -16.111 7.635 15.287 1.00 62.87 122 LYS C O 1
ATOM 7669 N N . HIS C 3 123 ? -17.626 5.997 15.637 1.00 64.10 123 HIS C N 1
ATOM 7670 C CA . HIS C 3 123 ? -16.936 5.407 16.775 1.00 64.06 123 HIS C CA 1
ATOM 7671 C C . HIS C 3 123 ? -15.714 4.548 16.383 1.00 69.04 123 HIS C C 1
ATOM 7672 O O . HIS C 3 123 ? -15.149 3.892 17.264 1.00 72.73 123 HIS C O 1
ATOM 7679 N N . GLY C 3 124 ? -15.282 4.528 15.115 1.00 70.91 124 GLY C N 1
ATOM 7680 C CA . GLY C 3 124 ? -14.091 3.771 14.740 1.00 66.37 124 GLY C CA 1
ATOM 7681 C C . GLY C 3 124 ? -14.149 2.996 13.429 1.00 73.36 124 GLY C C 1
ATOM 7682 O O . GLY C 3 124 ? -15.017 2.136 13.238 1.00 63.45 124 GLY C O 1
ATOM 7683 N N . ALA C 3 125 ? -13.211 3.283 12.520 1.00 80.52 125 ALA C N 1
ATOM 7684 C CA . ALA C 3 125 ? -13.080 2.619 11.228 1.00 77.17 125 ALA C CA 1
ATOM 7685 C C . ALA C 3 125 ? -11.798 1.791 11.196 1.00 81.53 125 ALA C C 1
ATOM 7686 O O . ALA C 3 125 ? -11.108 1.635 12.209 1.00 78.01 125 ALA C O 1
ATOM 7688 N N . ASP C 3 126 ? -11.468 1.261 10.020 1.00 83.30 126 ASP C N 1
ATOM 7689 C CA . ASP C 3 126 ? -10.196 0.579 9.851 1.00 89.46 126 ASP C CA 1
ATOM 7690 C C . ASP C 3 126 ? -9.765 0.630 8.390 1.00 100.08 126 ASP C C 1
ATOM 7691 O O . ASP C 3 126 ? -10.459 1.167 7.514 1.00 88.21 126 ASP C O 1
ATOM 7696 N N . VAL C 3 127 ? -8.593 0.045 8.152 1.00 101.06 127 VAL C N 1
ATOM 7697 C CA . VAL C 3 127 ? -7.886 0.110 6.885 1.00 99.73 127 VAL C CA 1
ATOM 7698 C C . VAL C 3 127 ? -7.812 -1.243 6.195 1.00 110.53 127 VAL C C 1
ATOM 7699 O O . VAL C 3 127 ? -7.133 -1.364 5.162 1.00 113.19 127 VAL C O 1
ATOM 7703 N N . ASN C 3 128 ? -8.477 -2.273 6.732 1.00 110.56 128 ASN C N 1
ATOM 7704 C CA . ASN C 3 128 ? -8.545 -3.553 6.023 1.00 118.50 128 ASN C CA 1
ATOM 7705 C C . ASN C 3 128 ? -9.423 -3.444 4.773 1.00 116.61 128 ASN C C 1
ATOM 7706 O O . ASN C 3 128 ? -9.062 -3.949 3.696 1.00 99.72 128 ASN C O 1
ATOM 7711 N N . ALA C 3 129 ? -10.560 -2.750 4.899 1.00 122.06 129 ALA C N 1
ATOM 7712 C CA . ALA C 3 129 ? -11.622 -2.715 3.899 1.00 113.55 129 ALA C CA 1
ATOM 7713 C C . ALA C 3 129 ? -11.211 -1.888 2.676 1.00 114.88 129 ALA C C 1
ATOM 7714 O O . ALA C 3 129 ? -10.146 -1.261 2.628 1.00 113.80 129 ALA C O 1
ATOM 7716 N N . GLN C 3 130 ? -12.083 -1.897 1.672 1.00 113.63 130 GLN C N 1
ATOM 7717 C CA . GLN C 3 130 ? -11.850 -1.161 0.440 1.00 111.69 130 GLN C CA 1
ATOM 7718 C C . GLN C 3 130 ? -12.211 0.315 0.621 1.00 114.04 130 GLN C C 1
ATOM 7719 O O . GLN C 3 130 ? -12.952 0.694 1.534 1.00 112.96 130 GLN C O 1
ATOM 7725 N N . ASP C 3 131 ? -11.664 1.153 -0.265 1.00 110.37 131 ASP C N 1
ATOM 7726 C CA . ASP C 3 131 ? -11.822 2.600 -0.123 1.00 108.71 131 ASP C CA 1
ATOM 7727 C C . ASP C 3 131 ? -13.264 3.055 -0.330 1.00 111.26 131 ASP C C 1
ATOM 7728 O O . ASP C 3 131 ? -13.643 4.124 0.169 1.00 101.29 131 ASP C O 1
ATOM 7733 N N . LYS C 3 132 ? -14.058 2.274 -1.072 1.00 114.53 132 LYS C N 1
ATOM 7734 C CA . LYS C 3 132 ? -15.450 2.571 -1.462 1.00 107.33 132 LYS C CA 1
ATOM 7735 C C . LYS C 3 132 ? -15.474 3.491 -2.687 1.00 103.34 132 LYS C C 1
ATOM 7736 O O . LYS C 3 132 ? -15.259 3.047 -3.820 1.00 103.88 132 LYS C O 1
ATOM 7742 N N . THR D 4 4 ? 2.880 -38.731 -9.319 1.00 70.52 4 THR E N 1
ATOM 7743 C CA . THR D 4 4 ? 1.643 -37.982 -9.091 1.00 73.24 4 THR E CA 1
ATOM 7744 C C . THR D 4 4 ? 0.956 -37.559 -10.411 1.00 69.54 4 THR E C 1
ATOM 7745 O O . THR D 4 4 ? 0.661 -36.379 -10.580 1.00 70.18 4 THR E O 1
ATOM 7749 N N . CYS D 4 5 ? 0.674 -38.502 -11.324 1.00 71.89 5 CYS E N 1
ATOM 7750 C CA . CYS D 4 5 ? 0.337 -38.128 -12.701 1.00 61.57 5 CYS E CA 1
ATOM 7751 C C . CYS D 4 5 ? -0.374 -39.253 -13.465 1.00 50.18 5 CYS E C 1
ATOM 7752 O O . CYS D 4 5 ? -0.037 -40.429 -13.312 1.00 49.51 5 CYS E O 1
ATOM 7755 N N . VAL D 4 6 ? -1.304 -38.859 -14.354 1.00 49.59 6 VAL E N 1
ATOM 7756 C CA . VAL D 4 6 ? -2.272 -39.783 -14.965 1.00 51.21 6 VAL E CA 1
ATOM 7757 C C . VAL D 4 6 ? -1.583 -40.787 -15.876 1.00 49.00 6 VAL E C 1
ATOM 7758 O O . VAL D 4 6 ? -0.772 -40.428 -16.737 1.00 51.17 6 VAL E O 1
ATOM 7762 N N . GLN D 4 7 ? -1.955 -42.046 -15.732 1.00 45.66 7 GLN E N 1
ATOM 7763 C CA . GLN D 4 7 ? -1.462 -43.096 -16.598 1.00 46.51 7 GLN E CA 1
ATOM 7764 C C . GLN D 4 7 ? -2.435 -43.272 -17.748 1.00 49.88 7 GLN E C 1
ATOM 7765 O O . GLN D 4 7 ? -3.650 -43.286 -17.533 1.00 46.97 7 GLN E O 1
ATOM 7771 N N . VAL D 4 8 ? -1.898 -43.379 -18.968 1.00 56.77 8 VAL E N 1
ATOM 7772 C CA . VAL D 4 8 ? -2.666 -43.755 -20.152 1.00 52.84 8 VAL E CA 1
ATOM 7773 C C . VAL D 4 8 ? -2.188 -45.121 -20.621 1.00 49.80 8 VAL E C 1
ATOM 7774 O O . VAL D 4 8 ? -0.982 -45.398 -20.661 1.00 47.98 8 VAL E O 1
ATOM 7778 N N . ALA D 4 9 ? -3.136 -45.978 -20.953 1.00 47.79 9 ALA E N 1
ATOM 7779 C CA . ALA D 4 9 ? -2.849 -47.226 -21.632 1.00 51.55 9 ALA E CA 1
ATOM 7780 C C . ALA D 4 9 ? -3.765 -47.336 -22.837 1.00 52.76 9 ALA E C 1
ATOM 7781 O O . ALA D 4 9 ? -4.954 -47.012 -22.757 1.00 52.69 9 ALA E O 1
ATOM 7783 N N . LEU D 4 10 ? -3.212 -47.781 -23.954 1.00 46.78 10 LEU E N 1
ATOM 7784 C CA . LEU D 4 10 ? -3.984 -47.947 -25.169 1.00 46.47 10 LEU E CA 1
ATOM 7785 C C . LEU D 4 10 ? -4.089 -49.433 -25.508 1.00 50.11 10 LEU E C 1
ATOM 7786 O O . LEU D 4 10 ? -3.121 -50.188 -25.335 1.00 46.06 10 LEU E O 1
ATOM 7791 N N . ARG D 4 11 ? -5.272 -49.852 -25.980 1.00 47.65 11 ARG E N 1
ATOM 7792 C CA . ARG D 4 11 ? -5.557 -51.266 -26.227 1.00 51.23 11 ARG E CA 1
ATOM 7793 C C . ARG D 4 11 ? -6.281 -51.424 -27.554 1.00 51.09 11 ARG E C 1
ATOM 7794 O O . ARG D 4 11 ? -7.442 -51.010 -27.675 1.00 47.34 11 ARG E O 1
ATOM 7802 N N . ILE D 4 12 ? -5.620 -52.085 -28.514 1.00 50.16 12 ILE E N 1
ATOM 7803 C CA . ILE D 4 12 ? -6.143 -52.265 -29.868 1.00 55.36 12 ILE E CA 1
ATOM 7804 C C . ILE D 4 12 ? -6.866 -53.597 -29.924 1.00 48.62 12 ILE E C 1
ATOM 7805 O O . ILE D 4 12 ? -6.336 -54.606 -29.448 1.00 53.14 12 ILE E O 1
ATOM 7810 N N . ARG D 4 13 ? -8.060 -53.610 -30.507 1.00 42.69 13 ARG E N 1
ATOM 7811 C CA . ARG D 4 13 ? -8.797 -54.859 -30.565 1.00 47.56 13 ARG E CA 1
ATOM 7812 C C . ARG D 4 13 ? -8.439 -55.633 -31.827 1.00 58.98 13 ARG E C 1
ATOM 7813 O O . ARG D 4 13 ? -7.865 -55.072 -32.763 1.00 62.95 13 ARG E O 1
ATOM 7821 N N . PRO D 4 14 ? -8.746 -56.934 -31.891 1.00 62.49 14 PRO E N 1
ATOM 7822 C CA . PRO D 4 14 ? -8.681 -57.627 -33.181 1.00 65.85 14 PRO E CA 1
ATOM 7823 C C . PRO D 4 14 ? -9.753 -57.105 -34.116 1.00 70.07 14 PRO E C 1
ATOM 7824 O O . PRO D 4 14 ? -10.815 -56.643 -33.681 1.00 63.24 14 PRO E O 1
ATOM 7828 N N . GLN D 4 15 ? -9.453 -57.172 -35.416 1.00 65.59 15 GLN E N 1
ATOM 7829 C CA . GLN D 4 15 ? -10.428 -56.787 -36.426 1.00 65.59 15 GLN E CA 1
ATOM 7830 C C . GLN D 4 15 ? -11.727 -57.563 -36.238 1.00 72.22 15 GLN E C 1
ATOM 7831 O O . GLN D 4 15 ? -11.719 -58.755 -35.902 1.00 72.25 15 GLN E O 1
ATOM 7837 N N . GLY D 4 16 ? -12.856 -56.863 -36.417 1.00 70.04 16 GLY E N 1
ATOM 7838 C CA . GLY D 4 16 ? -14.152 -57.494 -36.282 1.00 75.60 16 GLY E CA 1
ATOM 7839 C C . GLY D 4 16 ? -14.616 -58.149 -37.571 1.00 79.64 16 GLY E C 1
ATOM 7840 O O . GLY D 4 16 ? -14.011 -57.972 -38.631 1.00 80.41 16 GLY E O 1
ATOM 7841 N N . ASN D 4 17 ? -15.701 -58.927 -37.462 1.00 82.24 17 ASN E N 1
ATOM 7842 C CA . ASN D 4 17 ? -16.280 -59.571 -38.644 1.00 92.87 17 ASN E CA 1
ATOM 7843 C C . ASN D 4 17 ? -16.722 -58.590 -39.719 1.00 95.84 17 ASN E C 1
ATOM 7844 O O . ASN D 4 17 ? -16.580 -58.893 -40.912 1.00 89.49 17 ASN E O 1
ATOM 7849 N N . ARG D 4 18 ? -17.256 -57.427 -39.343 1.00 92.15 18 ARG E N 1
ATOM 7850 C CA . ARG D 4 18 ? -17.593 -56.466 -40.385 1.00 93.26 18 ARG E CA 1
ATOM 7851 C C . ARG D 4 18 ? -16.331 -56.105 -41.155 1.00 89.20 18 ARG E C 1
ATOM 7852 O O . ARG D 4 18 ? -16.193 -56.453 -42.334 1.00 99.90 18 ARG E O 1
ATOM 7860 N N . GLU D 4 19 ? -15.393 -55.455 -40.470 1.00 76.67 19 GLU E N 1
ATOM 7861 C CA . GLU D 4 19 ? -14.049 -55.117 -40.943 1.00 79.08 19 GLU E CA 1
ATOM 7862 C C . GLU D 4 19 ? -13.370 -56.135 -41.868 1.00 86.70 19 GLU E C 1
ATOM 7863 O O . GLU D 4 19 ? -12.843 -55.753 -42.920 1.00 81.73 19 GLU E O 1
ATOM 7869 N N . LYS D 4 20 ? -13.337 -57.418 -41.485 1.00 89.97 20 LYS E N 1
ATOM 7870 C CA . LYS D 4 20 ? -12.681 -58.416 -42.331 1.00 83.03 20 LYS E CA 1
ATOM 7871 C C . LYS D 4 20 ? -13.481 -58.647 -43.605 1.00 93.72 20 LYS E C 1
ATOM 7872 O O . LYS D 4 20 ? -12.992 -58.425 -44.720 1.00 96.63 20 LYS E O 1
ATOM 7878 N N . LEU D 4 21 ? -14.728 -59.100 -43.447 1.00 97.23 21 LEU E N 1
ATOM 7879 C CA . LEU D 4 21 ? -15.615 -59.388 -44.565 1.00 96.33 21 LEU E CA 1
ATOM 7880 C C . LEU D 4 21 ? -15.872 -58.168 -45.451 1.00 97.13 21 LEU E C 1
ATOM 7881 O O . LEU D 4 21 ? -16.480 -58.316 -46.517 1.00 105.01 21 LEU E O 1
ATOM 7886 N N . GLU D 4 22 ? -15.407 -56.982 -45.061 1.00 92.99 22 GLU E N 1
ATOM 7887 C CA . GLU D 4 22 ? -15.619 -55.752 -45.818 1.00 90.29 22 GLU E CA 1
ATOM 7888 C C . GLU D 4 22 ? -14.308 -55.173 -46.364 1.00 88.59 22 GLU E C 1
ATOM 7889 O O . GLU D 4 22 ? -14.319 -54.134 -47.041 1.00 78.92 22 GLU E O 1
ATOM 7895 N N . GLY D 4 23 ? -13.183 -55.854 -46.147 1.00 88.67 23 GLY E N 1
ATOM 7896 C CA . GLY D 4 23 ? -11.929 -55.496 -46.779 1.00 82.06 23 GLY E CA 1
ATOM 7897 C C . GLY D 4 23 ? -11.044 -54.546 -46.008 1.00 82.52 23 GLY E C 1
ATOM 7898 O O . GLY D 4 23 ? -10.072 -54.035 -46.583 1.00 78.15 23 GLY E O 1
ATOM 7899 N N . SER D 4 24 ? -11.340 -54.297 -44.731 1.00 84.32 24 SER E N 1
ATOM 7900 C CA . SER D 4 24 ? -10.541 -53.396 -43.908 1.00 80.61 24 SER E CA 1
ATOM 7901 C C . SER D 4 24 ? -9.238 -54.076 -43.490 1.00 73.58 24 SER E C 1
ATOM 7902 O O . SER D 4 24 ? -9.151 -55.306 -43.416 1.00 69.90 24 SER E O 1
ATOM 7905 N N . ARG D 4 25 ? -8.213 -53.263 -43.230 1.00 69.31 25 ARG E N 1
ATOM 7906 C CA . ARG D 4 25 ? -6.855 -53.782 -43.161 1.00 67.21 25 ARG E CA 1
ATOM 7907 C C . ARG D 4 25 ? -6.031 -52.976 -42.158 1.00 62.82 25 ARG E C 1
ATOM 7908 O O . ARG D 4 25 ? -6.317 -51.802 -41.899 1.00 61.98 25 ARG E O 1
ATOM 7916 N N . VAL D 4 26 ? -4.992 -53.611 -41.606 1.00 59.87 26 VAL E N 1
ATOM 7917 C CA . VAL D 4 26 ? -4.310 -53.075 -40.427 1.00 65.18 26 VAL E CA 1
ATOM 7918 C C . VAL D 4 26 ? -3.358 -51.950 -40.812 1.00 63.65 26 VAL E C 1
ATOM 7919 O O . VAL D 4 26 ? -2.501 -52.107 -41.691 1.00 64.23 26 VAL E O 1
ATOM 7923 N N . CYS D 4 27 ? -3.479 -50.816 -40.112 1.00 66.30 27 CYS E N 1
ATOM 7924 C CA . CYS D 4 27 ? -2.577 -49.680 -40.255 1.00 64.81 27 CYS E CA 1
ATOM 7925 C C . CYS D 4 27 ? -1.797 -49.359 -38.990 1.00 64.98 27 CYS E C 1
ATOM 7926 O O . CYS D 4 27 ? -0.944 -48.461 -39.024 1.00 58.53 27 CYS E O 1
ATOM 7929 N N . THR D 4 28 ? -2.085 -50.045 -37.878 1.00 66.69 28 THR E N 1
ATOM 7930 C CA . THR D 4 28 ? -1.395 -49.891 -36.600 1.00 60.75 28 THR E CA 1
ATOM 7931 C C . THR D 4 28 ? -0.307 -50.944 -36.409 1.00 62.29 28 THR E C 1
ATOM 7932 O O . THR D 4 28 ? -0.349 -52.026 -36.995 1.00 69.92 28 THR E O 1
ATOM 7936 N N . SER D 4 29 ? 0.674 -50.599 -35.578 1.00 63.96 29 SER E N 1
ATOM 7937 C CA . SER D 4 29 ? 1.944 -51.319 -35.531 1.00 64.25 29 SER E CA 1
ATOM 7938 C C . SER D 4 29 ? 2.585 -51.091 -34.168 1.00 65.37 29 SER E C 1
ATOM 7939 O O . SER D 4 29 ? 2.990 -49.967 -33.861 1.00 61.77 29 SER E O 1
ATOM 7942 N N . VAL D 4 30 ? 2.695 -52.146 -33.358 1.00 65.29 30 VAL E N 1
ATOM 7943 C CA . VAL D 4 30 ? 3.410 -52.044 -32.094 1.00 67.01 30 VAL E CA 1
ATOM 7944 C C . VAL D 4 30 ? 4.551 -53.046 -32.138 1.00 69.50 30 VAL E C 1
ATOM 7945 O O . VAL D 4 30 ? 4.447 -54.109 -32.758 1.00 68.40 30 VAL E O 1
ATOM 7949 N N . LEU D 4 31 ? 5.591 -52.728 -31.481 1.00 74.77 31 LEU E N 1
ATOM 7950 C CA . LEU D 4 31 ? 6.731 -53.631 -31.501 1.00 78.70 31 LEU E CA 1
ATOM 7951 C C . LEU D 4 31 ? 6.701 -54.557 -30.284 1.00 79.65 31 LEU E C 1
ATOM 7952 O O . LEU D 4 31 ? 6.070 -54.235 -29.276 1.00 83.86 31 LEU E O 1
ATOM 7957 N N . PRO D 4 32 ? 7.337 -55.730 -30.345 1.00 81.65 32 PRO E N 1
ATOM 7958 C CA . PRO D 4 32 ? 7.234 -56.694 -29.231 1.00 86.34 32 PRO E CA 1
ATOM 7959 C C . PRO D 4 32 ? 7.781 -56.134 -27.928 1.00 86.76 32 PRO E C 1
ATOM 7960 O O . PRO D 4 32 ? 8.945 -55.731 -27.843 1.00 89.76 32 PRO E O 1
ATOM 7964 N N . ASN D 4 33 ? 6.932 -56.135 -26.901 1.00 84.04 33 ASN E N 1
ATOM 7965 C CA . ASN D 4 33 ? 7.256 -55.571 -25.590 1.00 90.57 33 ASN E CA 1
ATOM 7966 C C . ASN D 4 33 ? 7.767 -54.129 -25.720 1.00 90.68 33 ASN E C 1
ATOM 7967 O O . ASN D 4 33 ? 8.912 -53.811 -25.379 1.00 85.99 33 ASN E O 1
ATOM 7972 N N . ASP D 4 34 ? 6.872 -53.249 -26.210 1.00 88.95 34 ASP E N 1
ATOM 7973 C CA . ASP D 4 34 ? 7.174 -51.840 -26.565 1.00 85.31 34 ASP E CA 1
ATOM 7974 C C . ASP D 4 34 ? 5.998 -50.923 -26.221 1.00 80.93 34 ASP E C 1
ATOM 7975 O O . ASP D 4 34 ? 4.861 -51.181 -26.667 1.00 73.28 34 ASP E O 1
ATOM 7980 N N . PRO D 4 35 ? 6.224 -49.851 -25.421 1.00 80.54 35 PRO E N 1
ATOM 7981 C CA . PRO D 4 35 ? 5.109 -48.973 -25.018 1.00 79.19 35 PRO E CA 1
ATOM 7982 C C . PRO D 4 35 ? 4.731 -47.898 -26.036 1.00 79.73 35 PRO E C 1
ATOM 7983 O O . PRO D 4 35 ? 4.112 -46.885 -25.682 1.00 73.15 35 PRO E O 1
ATOM 7987 N N . GLN D 4 36 ? 5.080 -48.113 -27.304 1.00 81.82 36 GLN E N 1
ATOM 7988 C CA . GLN D 4 36 ? 4.821 -47.163 -28.376 1.00 71.16 36 GLN E CA 1
ATOM 7989 C C . GLN D 4 36 ? 3.922 -47.802 -29.428 1.00 73.82 36 GLN E C 1
ATOM 7990 O O . GLN D 4 36 ? 3.792 -49.028 -29.512 1.00 75.12 36 GLN E O 1
ATOM 7996 N N . VAL D 4 37 ? 3.294 -46.955 -30.239 1.00 70.01 37 VAL E N 1
ATOM 7997 C CA . VAL D 4 37 ? 2.427 -47.417 -31.309 1.00 64.32 37 VAL E CA 1
ATOM 7998 C C . VAL D 4 37 ? 2.729 -46.553 -32.527 1.00 71.07 37 VAL E C 1
ATOM 7999 O O . VAL D 4 37 ? 3.244 -45.434 -32.423 1.00 68.66 37 VAL E O 1
ATOM 8003 N N . THR D 4 38 ? 2.409 -47.089 -33.698 1.00 76.45 38 THR E N 1
ATOM 8004 C CA . THR D 4 38 ? 2.653 -46.389 -34.943 1.00 67.68 38 THR E CA 1
ATOM 8005 C C . THR D 4 38 ? 1.365 -46.595 -35.724 1.00 64.44 38 THR E C 1
ATOM 8006 O O . THR D 4 38 ? 0.839 -47.712 -35.729 1.00 64.65 38 THR E O 1
ATOM 8010 N N . ILE D 4 39 ? 0.810 -45.543 -36.327 1.00 64.31 39 ILE E N 1
ATOM 8011 C CA . ILE D 4 39 ? -0.436 -45.688 -37.077 1.00 63.45 39 ILE E CA 1
ATOM 8012 C C . ILE D 4 39 ? -0.272 -45.118 -38.481 1.00 68.25 39 ILE E C 1
ATOM 8013 O O . ILE D 4 39 ? 0.428 -44.116 -38.680 1.00 67.66 39 ILE E O 1
ATOM 8018 N N . GLY D 4 40 ? -0.916 -45.774 -39.456 1.00 71.17 40 GLY E N 1
ATOM 8019 C CA . GLY D 4 40 ? -0.887 -45.379 -40.857 1.00 66.78 40 GLY E CA 1
ATOM 8020 C C . GLY D 4 40 ? 0.487 -45.019 -41.379 1.00 56.23 40 GLY E C 1
ATOM 8021 O O . GLY D 4 40 ? 0.630 -44.101 -42.186 1.00 55.67 40 GLY E O 1
ATOM 8022 N N . GLY D 4 41 ? 1.510 -45.706 -40.884 1.00 66.48 41 GLY E N 1
ATOM 8023 C CA . GLY D 4 41 ? 2.870 -45.480 -41.328 1.00 71.12 41 GLY E CA 1
ATOM 8024 C C . GLY D 4 41 ? 3.646 -44.382 -40.623 1.00 66.06 41 GLY E C 1
ATOM 8025 O O . GLY D 4 41 ? 4.641 -44.662 -39.936 1.00 57.85 41 GLY E O 1
ATOM 8026 N N . ASP D 4 42 ? 3.193 -43.130 -40.791 1.00 65.81 42 ASP E N 1
ATOM 8027 C CA . ASP D 4 42 ? 4.006 -41.953 -40.448 1.00 69.14 42 ASP E CA 1
ATOM 8028 C C . ASP D 4 42 ? 3.946 -41.613 -38.954 1.00 75.26 42 ASP E C 1
ATOM 8029 O O . ASP D 4 42 ? 4.964 -41.571 -38.250 1.00 79.91 42 ASP E O 1
ATOM 8034 N N . ARG D 4 43 ? 2.738 -41.371 -38.468 1.00 78.77 43 ARG E N 1
ATOM 8035 C CA . ARG D 4 43 ? 2.420 -40.697 -37.212 1.00 73.11 43 ARG E CA 1
ATOM 8036 C C . ARG D 4 43 ? 2.443 -41.607 -35.992 1.00 72.10 43 ARG E C 1
ATOM 8037 O O . ARG D 4 43 ? 1.601 -42.488 -35.891 1.00 65.71 43 ARG E O 1
ATOM 8045 N N . SER D 4 44 ? 3.263 -41.288 -34.980 1.00 73.65 44 SER E N 1
ATOM 8046 C CA . SER D 4 44 ? 3.580 -42.211 -33.898 1.00 73.58 44 SER E CA 1
ATOM 8047 C C . SER D 4 44 ? 3.338 -41.606 -32.510 1.00 69.12 44 SER E C 1
ATOM 8048 O O . SER D 4 44 ? 3.446 -40.390 -32.314 1.00 69.24 44 SER E O 1
ATOM 8051 N N . PHE D 4 45 ? 3.042 -42.481 -31.532 1.00 64.46 45 PHE E N 1
ATOM 8052 C CA . PHE D 4 45 ? 2.762 -42.077 -30.152 1.00 68.21 45 PHE E CA 1
ATOM 8053 C C . PHE D 4 45 ? 3.267 -43.112 -29.149 1.00 66.07 45 PHE E C 1
ATOM 8054 O O . PHE D 4 45 ? 3.137 -44.318 -29.376 1.00 67.70 45 PHE E O 1
ATOM 8062 N N . THR D 4 46 ? 3.757 -42.640 -28.002 1.00 60.71 46 THR E N 1
ATOM 8063 C CA . THR D 4 46 ? 4.149 -43.514 -26.896 1.00 67.54 46 THR E CA 1
ATOM 8064 C C . THR D 4 46 ? 3.238 -43.338 -25.678 1.00 71.22 46 THR E C 1
ATOM 8065 O O . THR D 4 46 ? 2.821 -42.220 -25.345 1.00 66.59 46 THR E O 1
ATOM 8069 N N . TYR D 4 47 ? 2.952 -44.454 -25.001 1.00 70.63 47 TYR E N 1
ATOM 8070 C CA . TYR D 4 47 ? 2.109 -44.446 -23.811 1.00 66.22 47 TYR E CA 1
ATOM 8071 C C . TYR D 4 47 ? 2.790 -45.141 -22.646 1.00 60.17 47 TYR E C 1
ATOM 8072 O O . TYR D 4 47 ? 3.968 -45.496 -22.723 1.00 65.95 47 TYR E O 1
ATOM 8081 N N . ASP D 4 48 ? 2.059 -45.340 -21.557 1.00 60.55 48 ASP E N 1
ATOM 8082 C CA . ASP D 4 48 ? 2.604 -46.147 -20.478 1.00 62.67 48 ASP E CA 1
ATOM 8083 C C . ASP D 4 48 ? 2.484 -47.629 -20.802 1.00 63.05 48 ASP E C 1
ATOM 8084 O O . ASP D 4 48 ? 3.418 -48.404 -20.557 1.00 61.08 48 ASP E O 1
ATOM 8089 N N . HIS D 4 49 ? 1.356 -48.027 -21.386 1.00 61.24 49 HIS E N 1
ATOM 8090 C CA . HIS D 4 49 ? 1.180 -49.365 -21.930 1.00 63.17 49 HIS E CA 1
ATOM 8091 C C . HIS D 4 49 ? 0.537 -49.286 -23.315 1.00 60.46 49 HIS E C 1
ATOM 8092 O O . HIS D 4 49 ? -0.261 -48.385 -23.613 1.00 54.75 49 HIS E O 1
ATOM 8099 N N . VAL D 4 50 ? 0.898 -50.245 -24.164 1.00 52.39 50 VAL E N 1
ATOM 8100 C CA . VAL D 4 50 ? 0.216 -50.477 -25.428 1.00 51.25 50 VAL E CA 1
ATOM 8101 C C . VAL D 4 50 ? 0.030 -51.985 -25.534 1.00 52.85 50 VAL E C 1
ATOM 8102 O O . VAL D 4 50 ? 1.013 -52.723 -25.655 1.00 52.89 50 VAL E O 1
ATOM 8106 N N . PHE D 4 51 ? -1.217 -52.449 -25.469 1.00 52.86 51 PHE E N 1
ATOM 8107 C CA . PHE D 4 51 ? -1.539 -53.864 -25.635 1.00 53.29 51 PHE E CA 1
ATOM 8108 C C . PHE D 4 51 ? -2.068 -54.086 -27.053 1.00 68.00 51 PHE E C 1
ATOM 8109 O O . PHE D 4 51 ? -3.086 -53.496 -27.446 1.00 68.87 51 PHE E O 1
ATOM 8117 N N . ASP D 4 52 ? -1.384 -54.928 -27.827 1.00 65.53 52 ASP E N 1
ATOM 8118 C CA . ASP D 4 52 ? -1.774 -55.109 -29.218 1.00 58.13 52 ASP E CA 1
ATOM 8119 C C . ASP D 4 52 ? -3.040 -55.965 -29.305 1.00 60.84 52 ASP E C 1
ATOM 8120 O O . ASP D 4 52 ? -3.690 -56.273 -28.300 1.00 62.13 52 ASP E O 1
ATOM 8125 N N . MET D 4 53 ? -3.400 -56.356 -30.526 1.00 59.00 53 MET E N 1
ATOM 8126 C CA . MET D 4 53 ? -4.680 -56.972 -30.859 1.00 53.38 53 MET E CA 1
ATOM 8127 C C . MET D 4 53 ? -4.922 -58.352 -30.248 1.00 53.74 53 MET E C 1
ATOM 8128 O O . MET D 4 53 ? -6.089 -58.698 -30.017 1.00 53.36 53 MET E O 1
ATOM 8133 N N . PRO D 4 54 ? -3.909 -59.184 -30.000 1.00 56.08 54 PRO E N 1
ATOM 8134 C CA . PRO D 4 54 ? -4.173 -60.461 -29.320 1.00 60.89 54 PRO E CA 1
ATOM 8135 C C . PRO D 4 54 ? -4.019 -60.440 -27.803 1.00 57.08 54 PRO E C 1
ATOM 8136 O O . PRO D 4 54 ? -3.988 -61.524 -27.210 1.00 57.58 54 PRO E O 1
ATOM 8140 N N . THR D 4 55 ? -3.927 -59.263 -27.162 1.00 60.11 55 THR E N 1
ATOM 8141 C CA . THR D 4 55 ? -3.717 -59.191 -25.714 1.00 58.04 55 THR E CA 1
ATOM 8142 C C . THR D 4 55 ? -4.988 -59.603 -24.994 1.00 52.85 55 THR E C 1
ATOM 8143 O O . THR D 4 55 ? -6.038 -58.978 -25.168 1.00 50.20 55 THR E O 1
ATOM 8147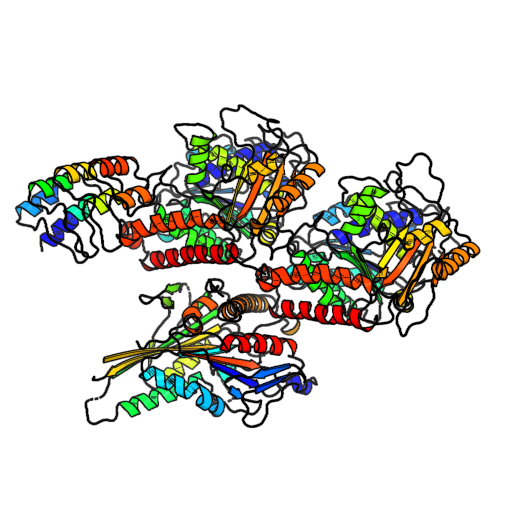 N N . LEU D 4 56 ? -4.885 -60.645 -24.175 1.00 62.58 56 LEU E N 1
ATOM 8148 C CA . LEU D 4 56 ? -6.034 -61.157 -23.445 1.00 61.37 56 LEU E CA 1
ATOM 8149 C C . LEU D 4 56 ? -6.327 -60.312 -22.213 1.00 52.77 56 LEU E C 1
ATOM 8150 O O . LEU D 4 56 ? -5.506 -59.506 -21.762 1.00 49.09 56 LEU E O 1
ATOM 8155 N N . GLN D 4 57 ? -7.512 -60.550 -21.650 1.00 55.88 57 GLN E N 1
ATOM 8156 C CA . GLN D 4 57 ? -8.020 -59.720 -20.562 1.00 50.75 57 GLN E CA 1
ATOM 8157 C C . GLN D 4 57 ? -7.044 -59.687 -19.392 1.00 52.08 57 GLN E C 1
ATOM 8158 O O . GLN D 4 57 ? -6.749 -58.611 -18.860 1.00 56.85 57 GLN E O 1
ATOM 8164 N N . TYR D 4 58 ? -6.484 -60.845 -19.000 1.00 56.38 58 TYR E N 1
ATOM 8165 C CA . TYR D 4 58 ? -5.729 -60.836 -17.745 1.00 62.71 58 TYR E CA 1
ATOM 8166 C C . TYR D 4 58 ? -4.398 -60.130 -17.932 1.00 61.26 58 TYR E C 1
ATOM 8167 O O . TYR D 4 58 ? -3.744 -59.777 -16.941 1.00 65.58 58 TYR E O 1
ATOM 8176 N N . VAL D 4 59 ? -3.950 -59.982 -19.180 1.00 63.21 59 VAL E N 1
ATOM 8177 C CA . VAL D 4 59 ? -2.705 -59.269 -19.419 1.00 63.96 59 VAL E CA 1
ATOM 8178 C C . VAL D 4 59 ? -2.930 -57.799 -19.129 1.00 62.50 59 VAL E C 1
ATOM 8179 O O . VAL D 4 59 ? -2.100 -57.124 -18.509 1.00 62.03 59 VAL E O 1
ATOM 8183 N N . VAL D 4 60 ? -4.089 -57.303 -19.555 1.00 59.09 60 VAL E N 1
ATOM 8184 C CA . VAL D 4 60 ? -4.488 -55.932 -19.298 1.00 56.54 60 VAL E CA 1
ATOM 8185 C C . VAL D 4 60 ? -4.486 -55.658 -17.802 1.00 65.56 60 VAL E C 1
ATOM 8186 O O . VAL D 4 60 ? -3.815 -54.730 -17.326 1.00 63.30 60 VAL E O 1
ATOM 8190 N N . TYR D 4 61 ? -5.212 -56.487 -17.034 1.00 63.76 61 TYR E N 1
ATOM 8191 C CA . TYR D 4 61 ? -5.416 -56.222 -15.612 1.00 54.32 61 TYR E CA 1
ATOM 8192 C C . TYR D 4 61 ? -4.092 -56.075 -14.879 1.00 59.81 61 TYR E C 1
ATOM 8193 O O . TYR D 4 61 ? -3.826 -55.047 -14.244 1.00 59.77 61 TYR E O 1
ATOM 8202 N N . GLU D 4 62 ? -3.270 -57.124 -14.925 1.00 61.64 62 GLU E N 1
ATOM 8203 C CA . GLU D 4 62 ? -2.017 -57.151 -14.180 1.00 64.33 62 GLU E CA 1
ATOM 8204 C C . GLU D 4 62 ? -1.181 -55.904 -14.432 1.00 63.81 62 GLU E C 1
ATOM 8205 O O . GLU D 4 62 ? -0.722 -55.245 -13.491 1.00 63.47 62 GLU E O 1
ATOM 8211 N N . SER D 4 63 ? -1.007 -55.547 -15.705 1.00 63.37 63 SER E N 1
ATOM 8212 C CA . SER D 4 63 ? 0.055 -54.624 -16.079 1.00 58.65 63 SER E CA 1
ATOM 8213 C C . SER D 4 63 ? -0.188 -53.215 -15.568 1.00 61.46 63 SER E C 1
ATOM 8214 O O . SER D 4 63 ? 0.773 -52.466 -15.362 1.00 62.10 63 SER E O 1
ATOM 8217 N N . CYS D 4 64 ? -1.444 -52.831 -15.354 1.00 64.44 64 CYS E N 1
ATOM 8218 C CA . CYS D 4 64 ? -1.740 -51.440 -15.013 1.00 66.23 64 CYS E CA 1
ATOM 8219 C C . CYS D 4 64 ? -2.786 -51.259 -13.924 1.00 62.27 64 CYS E C 1
ATOM 8220 O O . CYS D 4 64 ? -2.843 -50.176 -13.335 1.00 56.24 64 CYS E O 1
ATOM 8223 N N . VAL D 4 65 ? -3.613 -52.260 -13.631 1.00 59.96 65 VAL E N 1
ATOM 8224 C CA . VAL D 4 65 ? -4.732 -52.095 -12.722 1.00 59.68 65 VAL E CA 1
ATOM 8225 C C . VAL D 4 65 ? -4.506 -52.805 -11.386 1.00 63.20 65 VAL E C 1
ATOM 8226 O O . VAL D 4 65 ? -4.998 -52.329 -10.351 1.00 57.88 65 VAL E O 1
ATOM 8230 N N . GLU D 4 66 ? -3.743 -53.901 -11.375 1.00 61.73 66 GLU E N 1
ATOM 8231 C CA . GLU D 4 66 ? -3.397 -54.582 -10.133 1.00 58.42 66 GLU E CA 1
ATOM 8232 C C . GLU D 4 66 ? -2.849 -53.608 -9.092 1.00 58.37 66 GLU E C 1
ATOM 8233 O O . GLU D 4 66 ? -3.240 -53.660 -7.922 1.00 60.37 66 GLU E O 1
ATOM 8239 N N . LYS D 4 67 ? -1.952 -52.703 -9.498 1.00 58.27 67 LYS E N 1
ATOM 8240 C CA . LYS D 4 67 ? -1.440 -51.710 -8.553 1.00 52.20 67 LYS E CA 1
ATOM 8241 C C . LYS D 4 67 ? -2.567 -50.868 -7.974 1.00 54.45 67 LYS E C 1
ATOM 8242 O O . LYS D 4 67 ? -2.613 -50.636 -6.762 1.00 56.33 67 LYS E O 1
ATOM 8248 N N . LEU D 4 68 ? -3.502 -50.423 -8.814 1.00 56.91 68 LEU E N 1
ATOM 8249 C CA . LEU D 4 68 ? -4.501 -49.483 -8.319 1.00 58.84 68 LEU E CA 1
ATOM 8250 C C . LEU D 4 68 ? -5.373 -50.117 -7.243 1.00 56.54 68 LEU E C 1
ATOM 8251 O O . LEU D 4 68 ? -5.629 -49.497 -6.202 1.00 61.94 68 LEU E O 1
ATOM 8256 N N . VAL D 4 69 ? -5.820 -51.358 -7.464 1.00 58.24 69 VAL E N 1
ATOM 8257 C CA . VAL D 4 69 ? -6.685 -52.034 -6.493 1.00 58.12 69 VAL E CA 1
ATOM 8258 C C . VAL D 4 69 ? -5.968 -52.202 -5.159 1.00 58.77 69 VAL E C 1
ATOM 8259 O O . VAL D 4 69 ? -6.566 -52.037 -4.088 1.00 56.64 69 VAL E O 1
ATOM 8263 N N . ASP D 4 70 ? -4.679 -52.539 -5.200 1.00 58.69 70 ASP E N 1
ATOM 8264 C CA . ASP D 4 70 ? -3.887 -52.570 -3.979 1.00 58.45 70 ASP E CA 1
ATOM 8265 C C . ASP D 4 70 ? -4.038 -51.260 -3.220 1.00 57.58 70 ASP E C 1
ATOM 8266 O O . ASP D 4 70 ? -4.570 -51.227 -2.106 1.00 61.03 70 ASP E O 1
ATOM 8271 N N . GLY D 4 71 ? -3.626 -50.163 -3.841 1.00 57.91 71 GLY E N 1
ATOM 8272 C CA . GLY D 4 71 ? -3.659 -48.861 -3.215 1.00 56.15 71 GLY E CA 1
ATOM 8273 C C . GLY D 4 71 ? -4.970 -48.507 -2.547 1.00 56.66 71 GLY E C 1
ATOM 8274 O O . GLY D 4 71 ? -4.986 -47.612 -1.700 1.00 57.76 71 GLY E O 1
ATOM 8275 N N . LEU D 4 72 ? -6.074 -49.172 -2.906 1.00 55.21 72 LEU E N 1
ATOM 8276 C CA . LEU D 4 72 ? -7.311 -48.962 -2.156 1.00 58.22 72 LEU E CA 1
ATOM 8277 C C . LEU D 4 72 ? -7.103 -49.245 -0.675 1.00 65.09 72 LEU E C 1
ATOM 8278 O O . LEU D 4 72 ? -7.394 -48.401 0.181 1.00 71.25 72 LEU E O 1
ATOM 8283 N N . PHE D 4 73 ? -6.608 -50.445 -0.356 1.00 62.37 73 PHE E N 1
ATOM 8284 C CA . PHE D 4 73 ? -6.338 -50.805 1.027 1.00 61.29 73 PHE E CA 1
ATOM 8285 C C . PHE D 4 73 ? -5.392 -49.818 1.694 1.00 63.85 73 PHE E C 1
ATOM 8286 O O . PHE D 4 73 ? -5.422 -49.677 2.922 1.00 74.44 73 PHE E O 1
ATOM 8294 N N . ASP D 4 74 ? -4.573 -49.117 0.914 1.00 56.21 74 ASP E N 1
ATOM 8295 C CA . ASP D 4 74 ? -3.739 -48.043 1.425 1.00 57.09 74 ASP E CA 1
ATOM 8296 C C . ASP D 4 74 ? -4.448 -46.687 1.396 1.00 57.96 74 ASP E C 1
ATOM 8297 O O . ASP D 4 74 ? -3.778 -45.648 1.359 1.00 61.62 74 ASP E O 1
ATOM 8302 N N . GLY D 4 75 ? -5.781 -46.674 1.410 1.00 55.94 75 GLY E N 1
ATOM 8303 C CA . GLY D 4 75 ? -6.534 -45.425 1.448 1.00 58.77 75 GLY E CA 1
ATOM 8304 C C . GLY D 4 75 ? -6.337 -44.495 0.266 1.00 60.11 75 GLY E C 1
ATOM 8305 O O . GLY D 4 75 ? -6.506 -43.280 0.415 1.00 61.13 75 GLY E O 1
ATOM 8306 N N . TYR D 4 76 ? -5.997 -45.031 -0.912 1.00 60.25 76 TYR E N 1
ATOM 8307 C CA . TYR D 4 76 ? -5.744 -44.242 -2.115 1.00 51.99 76 TYR E CA 1
ATOM 8308 C C . TYR D 4 76 ? -6.829 -44.512 -3.146 1.00 53.45 76 TYR E C 1
ATOM 8309 O O . TYR D 4 76 ? -6.931 -45.630 -3.667 1.00 59.74 76 TYR E O 1
ATOM 8318 N N . ASN D 4 77 ? -7.598 -43.484 -3.485 1.00 53.45 77 ASN E N 1
ATOM 8319 C CA . ASN D 4 77 ? -8.608 -43.622 -4.532 1.00 60.71 77 ASN E CA 1
ATOM 8320 C C . ASN D 4 77 ? -7.987 -43.868 -5.912 1.00 52.71 77 ASN E C 1
ATOM 8321 O O . ASN D 4 77 ? -6.837 -43.505 -6.196 1.00 51.02 77 ASN E O 1
ATOM 8326 N N . ALA D 4 78 ? -8.779 -44.474 -6.792 1.00 51.55 78 ALA E N 1
ATOM 8327 C CA . ALA D 4 78 ? -8.301 -44.801 -8.132 1.00 59.91 78 ALA E CA 1
ATOM 8328 C C . ALA D 4 78 ? -9.418 -44.618 -9.157 1.00 55.69 78 ALA E C 1
ATOM 8329 O O . ALA D 4 78 ? -10.603 -44.520 -8.810 1.00 50.72 78 ALA E O 1
ATOM 8331 N N . THR D 4 79 ? -9.024 -44.562 -10.435 1.00 52.02 79 THR E N 1
ATOM 8332 C CA . THR D 4 79 ? -10.003 -44.494 -11.506 1.00 47.16 79 THR E CA 1
ATOM 8333 C C . THR D 4 79 ? -9.518 -45.371 -12.641 1.00 47.52 79 THR E C 1
ATOM 8334 O O . THR D 4 79 ? -8.310 -45.438 -12.897 1.00 51.43 79 THR E O 1
ATOM 8338 N N . VAL D 4 80 ? -10.450 -46.045 -13.318 1.00 50.11 80 VAL E N 1
ATOM 8339 C CA . VAL D 4 80 ? -10.195 -46.666 -14.626 1.00 51.10 80 VAL E CA 1
ATOM 8340 C C . VAL D 4 80 ? -11.354 -46.283 -15.532 1.00 44.08 80 VAL E C 1
ATOM 8341 O O . VAL D 4 80 ? -12.462 -46.815 -15.380 1.00 45.64 80 VAL E O 1
ATOM 8345 N N . LEU D 4 81 ? -11.119 -45.362 -16.460 1.00 42.89 81 LEU E N 1
ATOM 8346 C CA . LEU D 4 81 ? -12.121 -45.063 -17.476 1.00 47.46 81 LEU E CA 1
ATOM 8347 C C . LEU D 4 81 ? -11.620 -45.514 -18.840 1.00 43.46 81 LEU E C 1
ATOM 8348 O O . LEU D 4 81 ? -10.470 -45.239 -19.214 1.00 38.98 81 LEU E O 1
ATOM 8353 N N . ALA D 4 82 ? -12.495 -46.220 -19.561 1.00 45.72 82 ALA E N 1
ATOM 8354 C CA . ALA D 4 82 ? -12.295 -46.572 -20.959 1.00 47.43 82 ALA E CA 1
ATOM 8355 C C . ALA D 4 82 ? -12.867 -45.473 -21.841 1.00 47.65 82 ALA E C 1
ATOM 8356 O O . ALA D 4 82 ? -13.967 -44.954 -21.584 1.00 41.68 82 ALA E O 1
ATOM 8358 N N . TYR D 4 83 ? -12.114 -45.130 -22.884 1.00 44.37 83 TYR E N 1
ATOM 8359 C CA . TYR D 4 83 ? -12.434 -43.974 -23.709 1.00 46.97 83 TYR E CA 1
ATOM 8360 C C . TYR D 4 83 ? -11.987 -44.251 -25.144 1.00 50.82 83 TYR E C 1
ATOM 8361 O O . TYR D 4 83 ? -10.831 -44.624 -25.389 1.00 42.70 83 TYR E O 1
ATOM 8370 N N . GLY D 4 84 ? -12.915 -44.100 -26.083 1.00 51.85 84 GLY E N 1
ATOM 8371 C CA . GLY D 4 84 ? -12.616 -44.380 -27.472 1.00 46.62 84 GLY E CA 1
ATOM 8372 C C . GLY D 4 84 ? -13.879 -44.388 -28.312 1.00 45.07 84 GLY E C 1
ATOM 8373 O O . GLY D 4 84 ? -14.945 -43.932 -27.879 1.00 35.65 84 GLY E O 1
ATOM 8374 N N . GLN D 4 85 ? -13.731 -44.910 -29.532 1.00 47.31 85 GLN E N 1
ATOM 8375 C CA . GLN D 4 85 ? -14.833 -44.913 -30.484 1.00 44.46 85 GLN E CA 1
ATOM 8376 C C . GLN D 4 85 ? -15.778 -46.085 -30.207 1.00 40.84 85 GLN E C 1
ATOM 8377 O O . GLN D 4 85 ? -15.388 -47.088 -29.607 1.00 42.88 85 GLN E O 1
ATOM 8383 N N . THR D 4 86 ? -17.043 -45.924 -30.606 1.00 38.36 86 THR E N 1
ATOM 8384 C CA . THR D 4 86 ? -17.999 -47.025 -30.584 1.00 37.96 86 THR E CA 1
ATOM 8385 C C . THR D 4 86 ? -17.417 -48.285 -31.233 1.00 42.91 86 THR E C 1
ATOM 8386 O O . THR D 4 86 ? -16.697 -48.228 -32.236 1.00 45.19 86 THR E O 1
ATOM 8390 N N . GLY D 4 87 ? -17.699 -49.428 -30.620 1.00 43.43 87 GLY E N 1
ATOM 8391 C CA . GLY D 4 87 ? -17.223 -50.709 -31.093 1.00 40.83 87 GLY E CA 1
ATOM 8392 C C . GLY D 4 87 ? -15.740 -50.974 -30.956 1.00 44.16 87 GLY E C 1
ATOM 8393 O O . GLY D 4 87 ? -15.275 -52.001 -31.464 1.00 57.51 87 GLY E O 1
ATOM 8394 N N . SER D 4 88 ? -14.972 -50.103 -30.301 1.00 38.98 88 SER E N 1
ATOM 8395 C CA . SER D 4 88 ? -13.522 -50.294 -30.216 1.00 45.31 88 SER E CA 1
ATOM 8396 C C . SER D 4 88 ? -13.101 -51.106 -28.999 1.00 44.57 88 SER E C 1
ATOM 8397 O O . SER D 4 88 ? -11.892 -51.308 -28.786 1.00 39.13 88 SER E O 1
ATOM 8400 N N . GLY D 4 89 ? -14.065 -51.568 -28.201 1.00 48.72 89 GLY E N 1
ATOM 8401 C CA . GLY D 4 89 ? -13.804 -52.489 -27.114 1.00 47.89 89 GLY E CA 1
ATOM 8402 C C . GLY D 4 89 ? -13.949 -51.950 -25.706 1.00 41.63 89 GLY E C 1
ATOM 8403 O O . GLY D 4 89 ? -13.574 -52.656 -24.762 1.00 41.59 89 GLY E O 1
ATOM 8404 N N . LYS D 4 90 ? -14.478 -50.733 -25.531 1.00 44.72 90 LYS E N 1
ATOM 8405 C CA . LYS D 4 90 ? -14.671 -50.154 -24.198 1.00 46.87 90 LYS E CA 1
ATOM 8406 C C . LYS D 4 90 ? -15.407 -51.108 -23.256 1.00 46.01 90 LYS E C 1
ATOM 8407 O O . LYS D 4 90 ? -14.855 -51.565 -22.248 1.00 39.13 90 LYS E O 1
ATOM 8413 N N . THR D 4 91 ? -16.661 -51.426 -23.597 1.00 48.25 91 THR E N 1
ATOM 8414 C CA . THR D 4 91 ? -17.539 -52.211 -22.734 1.00 39.10 91 THR E CA 1
ATOM 8415 C C . THR D 4 91 ? -16.990 -53.614 -22.495 1.00 42.73 91 THR E C 1
ATOM 8416 O O . THR D 4 91 ? -17.004 -54.102 -21.359 1.00 48.99 91 THR E O 1
ATOM 8420 N N . HIS D 4 92 ? -16.491 -54.275 -23.543 1.00 43.15 92 HIS E N 1
ATOM 8421 C CA . HIS D 4 92 ? -15.905 -55.607 -23.386 1.00 43.73 92 HIS E CA 1
ATOM 8422 C C . HIS D 4 92 ? -14.697 -55.579 -22.451 1.00 46.26 92 HIS E C 1
ATOM 8423 O O . HIS D 4 92 ? -14.580 -56.419 -21.547 1.00 45.76 92 HIS E O 1
ATOM 8430 N N . THR D 4 93 ? -13.794 -54.610 -22.649 1.00 42.69 93 THR E N 1
ATOM 8431 C CA . THR D 4 93 ? -12.637 -54.452 -21.765 1.00 45.93 93 THR E CA 1
ATOM 8432 C C . THR D 4 93 ? -13.054 -54.248 -20.316 1.00 51.24 93 THR E C 1
ATOM 8433 O O . THR D 4 93 ? -12.484 -54.853 -19.398 1.00 50.67 93 THR E O 1
ATOM 8437 N N . MET D 4 94 ? -14.027 -53.369 -20.089 1.00 46.95 94 MET E N 1
ATOM 8438 C CA . MET D 4 94 ? -14.395 -53.021 -18.726 1.00 40.97 94 MET E CA 1
ATOM 8439 C C . MET D 4 94 ? -15.083 -54.177 -18.021 1.00 47.44 94 MET E C 1
ATOM 8440 O O . MET D 4 94 ? -14.929 -54.340 -16.806 1.00 55.13 94 MET E O 1
ATOM 8445 N N . GLY D 4 95 ? -15.823 -54.997 -18.758 1.00 47.69 95 GLY E N 1
ATOM 8446 C CA . GLY D 4 95 ? -16.594 -56.048 -18.130 1.00 47.90 95 GLY E CA 1
ATOM 8447 C C . GLY D 4 95 ? -17.949 -55.604 -17.640 1.00 49.69 95 GLY E C 1
ATOM 8448 O O . GLY D 4 95 ? -18.547 -56.284 -16.802 1.00 53.86 95 GLY E O 1
ATOM 8449 N N . THR D 4 96 ? -18.443 -54.469 -18.123 1.00 45.40 96 THR E N 1
ATOM 8450 C CA . THR D 4 96 ? -19.766 -53.957 -17.788 1.00 47.23 96 THR E CA 1
ATOM 8451 C C . THR D 4 96 ? -20.887 -54.517 -18.656 1.00 48.62 96 THR E C 1
ATOM 8452 O O . THR D 4 96 ? -21.964 -53.916 -18.710 1.00 49.44 96 THR E O 1
ATOM 8456 N N . ALA D 4 97 ? -20.665 -55.629 -19.339 1.00 48.78 97 ALA E N 1
ATOM 8457 C CA . ALA D 4 97 ? -21.719 -56.224 -20.139 1.00 51.51 97 ALA E CA 1
ATOM 8458 C C . ALA D 4 97 ? -21.709 -57.723 -19.919 1.00 53.64 97 ALA E C 1
ATOM 8459 O O . ALA D 4 97 ? -20.668 -58.312 -19.624 1.00 54.40 97 ALA E O 1
ATOM 8461 N N . PHE D 4 98 ? -22.882 -58.339 -20.045 1.00 55.24 98 PHE E N 1
ATOM 8462 C CA . PHE D 4 98 ? -22.987 -59.775 -19.822 1.00 62.72 98 PHE E CA 1
ATOM 8463 C C . PHE D 4 98 ? -23.988 -60.374 -20.793 1.00 65.82 98 PHE E C 1
ATOM 8464 O O . PHE D 4 98 ? -25.067 -59.803 -21.009 1.00 61.69 98 PHE E O 1
ATOM 8472 N N . ASP D 4 99 ? -23.619 -61.510 -21.386 1.00 70.15 99 ASP E N 1
ATOM 8473 C CA . ASP D 4 99 ? -24.446 -62.105 -22.413 1.00 78.83 99 ASP E CA 1
ATOM 8474 C C . ASP D 4 99 ? -25.196 -63.256 -21.752 1.00 81.96 99 ASP E C 1
ATOM 8475 O O . ASP D 4 99 ? -24.592 -64.074 -21.040 1.00 77.13 99 ASP E O 1
ATOM 8480 N N . ALA D 4 100 ? -26.506 -63.332 -21.996 1.00 86.41 100 ALA E N 1
ATOM 8481 C CA . ALA D 4 100 ? -27.323 -64.346 -21.339 1.00 88.14 100 ALA E CA 1
ATOM 8482 C C . ALA D 4 100 ? -26.868 -65.753 -21.708 1.00 93.92 100 ALA E C 1
ATOM 8483 O O . ALA D 4 100 ? -26.638 -66.592 -20.829 1.00 93.27 100 ALA E O 1
ATOM 8485 N N . ALA D 4 101 ? -26.758 -66.037 -23.006 1.00 80.67 101 ALA E N 1
ATOM 8486 C CA . ALA D 4 101 ? -26.193 -67.291 -23.487 1.00 83.96 101 ALA E CA 1
ATOM 8487 C C . ALA D 4 101 ? -25.000 -66.950 -24.368 1.00 98.51 101 ALA E C 1
ATOM 8488 O O . ALA D 4 101 ? -25.173 -66.391 -25.458 1.00 96.58 101 ALA E O 1
ATOM 8490 N N . VAL D 4 102 ? -23.791 -67.248 -23.884 1.00 97.51 102 VAL E N 1
ATOM 8491 C CA . VAL D 4 102 ? -22.609 -67.277 -24.765 1.00 96.23 102 VAL E CA 1
ATOM 8492 C C . VAL D 4 102 ? -22.608 -68.541 -25.609 1.00 95.08 102 VAL E C 1
ATOM 8493 O O . VAL D 4 102 ? -23.461 -69.411 -25.437 1.00 96.48 102 VAL E O 1
ATOM 8497 N N . GLN D 4 104 ? -21.975 -68.036 -21.104 1.00 82.55 104 GLN E N 1
ATOM 8498 C CA . GLN D 4 104 ? -20.852 -68.411 -20.249 1.00 86.33 104 GLN E CA 1
ATOM 8499 C C . GLN D 4 104 ? -19.833 -67.315 -20.033 1.00 86.72 104 GLN E C 1
ATOM 8500 O O . GLN D 4 104 ? -19.554 -66.528 -20.937 1.00 95.47 104 GLN E O 1
ATOM 8506 N N . LYS D 4 105 ? -19.265 -67.288 -18.826 1.00 80.36 105 LYS E N 1
ATOM 8507 C CA . LYS D 4 105 ? -18.149 -66.391 -18.539 1.00 86.98 105 LYS E CA 1
ATOM 8508 C C . LYS D 4 105 ? -16.967 -66.696 -19.447 1.00 79.51 105 LYS E C 1
ATOM 8509 O O . LYS D 4 105 ? -16.550 -65.858 -20.254 1.00 82.91 105 LYS E O 1
ATOM 8515 N N . GLU D 4 106 ? -16.399 -67.894 -19.298 1.00 77.60 106 GLU E N 1
ATOM 8516 C CA . GLU D 4 106 ? -15.322 -68.376 -20.154 1.00 84.63 106 GLU E CA 1
ATOM 8517 C C . GLU D 4 106 ? -14.040 -67.568 -19.962 1.00 89.69 106 GLU E C 1
ATOM 8518 O O . GLU D 4 106 ? -13.319 -67.292 -20.926 1.00 101.50 106 GLU E O 1
ATOM 8524 N N . GLU D 4 107 ? -13.743 -67.192 -18.722 1.00 73.32 107 GLU E N 1
ATOM 8525 C CA . GLU D 4 107 ? -12.601 -66.289 -18.486 1.00 71.42 107 GLU E CA 1
ATOM 8526 C C . GLU D 4 107 ? -12.887 -65.050 -19.343 1.00 75.86 107 GLU E C 1
ATOM 8527 O O . GLU D 4 107 ? -14.053 -64.634 -19.409 1.00 85.66 107 GLU E O 1
ATOM 8533 N N . ASP D 4 108 ? -11.903 -64.473 -20.043 1.00 70.88 108 ASP E N 1
ATOM 8534 C CA . ASP D 4 108 ? -12.152 -63.305 -20.907 1.00 73.59 108 ASP E CA 1
ATOM 8535 C C . ASP D 4 108 ? -12.893 -62.194 -20.159 1.00 67.52 108 ASP E C 1
ATOM 8536 O O . ASP D 4 108 ? -13.725 -61.475 -20.725 1.00 68.91 108 ASP E O 1
ATOM 8541 N N . LEU D 4 109 ? -12.580 -62.050 -18.873 1.00 63.48 109 LEU E N 1
ATOM 8542 C CA . LEU D 4 109 ? -13.361 -61.240 -17.952 1.00 56.73 109 LEU E CA 1
ATOM 8543 C C . LEU D 4 109 ? -12.664 -59.912 -17.714 1.00 55.27 109 LEU E C 1
ATOM 8544 O O . LEU D 4 109 ? -11.448 -59.857 -17.499 1.00 53.59 109 LEU E O 1
ATOM 8549 N N . GLY D 4 110 ? -13.452 -58.848 -17.737 1.00 50.56 110 GLY E N 1
ATOM 8550 C CA . GLY D 4 110 ? -12.920 -57.513 -17.845 1.00 54.22 110 GLY E CA 1
ATOM 8551 C C . GLY D 4 110 ? -12.313 -56.993 -16.560 1.00 57.71 110 GLY E C 1
ATOM 8552 O O . GLY D 4 110 ? -12.022 -57.724 -15.612 1.00 56.87 110 GLY E O 1
ATOM 8553 N N . VAL D 4 111 ? -12.131 -55.674 -16.545 1.00 55.76 111 VAL E N 1
ATOM 8554 C CA . VAL D 4 111 ? -11.389 -55.030 -15.472 1.00 49.67 111 VAL E CA 1
ATOM 8555 C C . VAL D 4 111 ? -12.200 -55.096 -14.193 1.00 56.00 111 VAL E C 1
ATOM 8556 O O . VAL D 4 111 ? -11.749 -55.635 -13.176 1.00 52.96 111 VAL E O 1
ATOM 8560 N N . ILE D 4 112 ? -13.436 -54.587 -14.255 1.00 53.88 112 ILE E N 1
ATOM 8561 C CA . ILE D 4 112 ? -14.306 -54.574 -13.084 1.00 51.75 112 ILE E CA 1
ATOM 8562 C C . ILE D 4 112 ? -14.421 -55.947 -12.420 1.00 56.35 112 ILE E C 1
ATOM 8563 O O . ILE D 4 112 ? -14.188 -56.038 -11.209 1.00 55.47 112 ILE E O 1
ATOM 8568 N N . PRO D 4 113 ? -14.776 -57.030 -13.135 1.00 60.26 113 PRO E N 1
ATOM 8569 C CA . PRO D 4 113 ? -14.852 -58.345 -12.456 1.00 54.68 113 PRO E CA 1
ATOM 8570 C C . PRO D 4 113 ? -13.547 -58.780 -11.803 1.00 54.59 113 PRO E C 1
ATOM 8571 O O . PRO D 4 113 ? -13.531 -59.108 -10.605 1.00 55.12 113 PRO E O 1
ATOM 8575 N N . ARG D 4 114 ? -12.448 -58.819 -12.568 1.00 54.66 114 ARG E N 1
ATOM 8576 C CA . ARG D 4 114 ? -11.155 -59.157 -11.980 1.00 59.57 114 ARG E CA 1
ATOM 8577 C C . ARG D 4 114 ? -10.823 -58.253 -10.798 1.00 58.29 114 ARG E C 1
ATOM 8578 O O . ARG D 4 114 ? -10.074 -58.662 -9.905 1.00 59.23 114 ARG E O 1
ATOM 8586 N N . ALA D 4 115 ? -11.366 -57.028 -10.776 1.00 53.29 115 ALA E N 1
ATOM 8587 C CA . ALA D 4 115 ? -11.083 -56.112 -9.679 1.00 52.28 115 ALA E CA 1
ATOM 8588 C C . ALA D 4 115 ? -11.814 -56.543 -8.418 1.00 62.81 115 ALA E C 1
ATOM 8589 O O . ALA D 4 115 ? -11.262 -56.468 -7.310 1.00 61.64 115 ALA E O 1
ATOM 8591 N N . ILE D 4 116 ? -13.049 -57.014 -8.569 1.00 59.12 116 ILE E N 1
ATOM 8592 C CA . ILE D 4 116 ? -13.773 -57.610 -7.455 1.00 59.19 116 ILE E CA 1
ATOM 8593 C C . ILE D 4 116 ? -12.921 -58.699 -6.800 1.00 62.62 116 ILE E C 1
ATOM 8594 O O . ILE D 4 116 ? -12.517 -58.557 -5.641 1.00 59.78 116 ILE E O 1
ATOM 8599 N N . GLN D 4 117 ? -12.597 -59.765 -7.549 1.00 67.52 117 GLN E N 1
ATOM 8600 C CA . GLN D 4 117 ? -11.886 -60.901 -6.958 1.00 63.75 117 GLN E CA 1
ATOM 8601 C C . GLN D 4 117 ? -10.569 -60.484 -6.330 1.00 63.98 117 GLN E C 1
ATOM 8602 O O . GLN D 4 117 ? -10.157 -61.060 -5.317 1.00 69.72 117 GLN E O 1
ATOM 8608 N N . HIS D 4 118 ? -9.902 -59.480 -6.892 1.00 59.16 118 HIS E N 1
ATOM 8609 C CA . HIS D 4 118 ? -8.690 -59.000 -6.253 1.00 60.33 118 HIS E CA 1
ATOM 8610 C C . HIS D 4 118 ? -8.999 -58.485 -4.859 1.00 63.25 118 HIS E C 1
ATOM 8611 O O . HIS D 4 118 ? -8.328 -58.845 -3.885 1.00 62.43 118 HIS E O 1
ATOM 8618 N N . THR D 4 119 ? -10.032 -57.647 -4.751 1.00 63.59 119 THR E N 1
ATOM 8619 C CA . THR D 4 119 ? -10.374 -57.038 -3.473 1.00 64.69 119 THR E CA 1
ATOM 8620 C C . THR D 4 119 ? -10.650 -58.101 -2.423 1.00 69.97 119 THR E C 1
ATOM 8621 O O . THR D 4 119 ? -10.029 -58.115 -1.355 1.00 68.93 119 THR E O 1
ATOM 8625 N N . PHE D 4 120 ? -11.547 -59.031 -2.734 1.00 67.05 120 PHE E N 1
ATOM 8626 C CA . PHE D 4 120 ? -11.955 -60.025 -1.764 1.00 57.63 120 PHE E CA 1
ATOM 8627 C C . PHE D 4 120 ? -10.866 -61.046 -1.454 1.00 59.87 120 PHE E C 1
ATOM 8628 O O . PHE D 4 120 ? -11.029 -61.830 -0.517 1.00 67.31 120 PHE E O 1
ATOM 8636 N N . ARG D 4 121 ? -9.746 -61.039 -2.167 1.00 64.11 121 ARG E N 1
ATOM 8637 C CA . ARG D 4 121 ? -8.667 -61.928 -1.761 1.00 66.45 121 ARG E CA 1
ATOM 8638 C C . ARG D 4 121 ? -7.673 -61.238 -0.838 1.00 69.50 121 ARG E C 1
ATOM 8639 O O . ARG D 4 121 ? -7.280 -61.819 0.177 1.00 76.13 121 ARG E O 1
ATOM 8647 N N . LYS D 4 122 ? -7.289 -59.996 -1.134 1.00 68.89 122 LYS E N 1
ATOM 8648 C CA . LYS D 4 122 ? -6.399 -59.264 -0.236 1.00 73.75 122 LYS E CA 1
ATOM 8649 C C . LYS D 4 122 ? -7.091 -58.850 1.074 1.00 78.01 122 LYS E C 1
ATOM 8650 O O . LYS D 4 122 ? -6.405 -58.418 2.010 1.00 78.15 122 LYS E O 1
ATOM 8656 N N . ILE D 4 123 ? -8.418 -58.993 1.180 1.00 74.23 123 ILE E N 1
ATOM 8657 C CA . ILE D 4 123 ? -9.094 -58.735 2.453 1.00 67.64 123 ILE E CA 1
ATOM 8658 C C . ILE D 4 123 ? -8.830 -59.873 3.427 1.00 71.68 123 ILE E C 1
ATOM 8659 O O . ILE D 4 123 ? -8.326 -59.664 4.535 1.00 71.48 123 ILE E O 1
ATOM 8664 N N . ALA D 4 124 ? -9.176 -61.098 3.026 1.00 73.17 124 ALA E N 1
ATOM 8665 C CA . ALA D 4 124 ? -8.889 -62.252 3.869 1.00 72.82 124 ALA E CA 1
ATOM 8666 C C . ALA D 4 124 ? -7.386 -62.478 4.008 1.00 81.32 124 ALA E C 1
ATOM 8667 O O . ALA D 4 124 ? -6.911 -62.850 5.088 1.00 94.23 124 ALA E O 1
ATOM 8669 N N . GLU D 4 125 ? -6.622 -62.260 2.929 1.00 76.76 125 GLU E N 1
ATOM 8670 C CA . GLU D 4 125 ? -5.157 -62.269 3.013 1.00 80.08 125 GLU E CA 1
ATOM 8671 C C . GLU D 4 125 ? -4.626 -61.306 4.080 1.00 83.45 125 GLU E C 1
ATOM 8672 O O . GLU D 4 125 ? -3.622 -61.610 4.738 1.00 85.01 125 GLU E O 1
ATOM 8678 N N . CYS D 4 126 ? -5.311 -60.183 4.319 1.00 83.08 126 CYS E N 1
ATOM 8679 C CA . CYS D 4 126 ? -4.920 -59.305 5.421 1.00 89.51 126 CYS E CA 1
ATOM 8680 C C . CYS D 4 126 ? -5.486 -59.787 6.757 1.00 86.46 126 CYS E C 1
ATOM 8681 O O . CYS D 4 126 ? -4.823 -59.669 7.796 1.00 91.45 126 CYS E O 1
ATOM 8684 N N . LYS D 4 127 ? -6.702 -60.337 6.748 1.00 81.02 127 LYS E N 1
ATOM 8685 C CA . LYS D 4 127 ? -7.332 -60.750 7.995 1.00 80.96 127 LYS E CA 1
ATOM 8686 C C . LYS D 4 127 ? -6.529 -61.840 8.692 1.00 89.30 127 LYS E C 1
ATOM 8687 O O . LYS D 4 127 ? -6.581 -61.955 9.924 1.00 92.76 127 LYS E O 1
ATOM 8693 N N . ALA D 4 128 ? -5.768 -62.628 7.938 1.00 81.08 128 ALA E N 1
ATOM 8694 C CA . ALA D 4 128 ? -4.882 -63.608 8.550 1.00 85.91 128 ALA E CA 1
ATOM 8695 C C . ALA D 4 128 ? -3.755 -62.889 9.283 1.00 92.13 128 ALA E C 1
ATOM 8696 O O . ALA D 4 128 ? -3.007 -62.116 8.670 1.00 85.33 128 ALA E O 1
ATOM 8698 N N . GLN D 4 129 ? -3.640 -63.141 10.591 1.00 100.65 129 GLN E N 1
ATOM 8699 C CA . GLN D 4 129 ? -2.614 -62.509 11.417 1.00 100.14 129 GLN E CA 1
ATOM 8700 C C . GLN D 4 129 ? -2.703 -63.044 12.848 1.00 97.03 129 GLN E C 1
ATOM 8701 O O . GLN D 4 129 ? -3.642 -63.760 13.213 1.00 90.33 129 GLN E O 1
ATOM 8707 N N . ALA D 4 130 ? -1.687 -62.694 13.647 1.00 101.69 130 ALA E N 1
ATOM 8708 C CA . ALA D 4 130 ? -1.632 -62.946 15.082 1.00 103.83 130 ALA E CA 1
ATOM 8709 C C . ALA D 4 130 ? -2.104 -61.761 15.922 1.00 99.06 130 ALA E C 1
ATOM 8710 O O . ALA D 4 130 ? -2.560 -61.956 17.057 1.00 91.12 130 ALA E O 1
ATOM 8712 N N . ILE D 4 131 ? -1.980 -60.541 15.408 1.00 98.23 131 ILE E N 1
ATOM 8713 C CA . ILE D 4 131 ? -2.381 -59.352 16.146 1.00 93.04 131 ILE E CA 1
ATOM 8714 C C . ILE D 4 131 ? -3.811 -59.037 15.711 1.00 89.31 131 ILE E C 1
ATOM 8715 O O . ILE D 4 131 ? -4.096 -58.966 14.511 1.00 99.57 131 ILE E O 1
ATOM 8720 N N . GLU D 4 132 ? -4.736 -58.943 16.663 1.00 79.56 132 GLU E N 1
ATOM 8721 C CA . GLU D 4 132 ? -6.149 -58.911 16.269 1.00 82.72 132 GLU E CA 1
ATOM 8722 C C . GLU D 4 132 ? -6.437 -57.710 15.384 1.00 84.45 132 GLU E C 1
ATOM 8723 O O . GLU D 4 132 ? -5.844 -56.654 15.568 1.00 89.66 132 GLU E O 1
ATOM 8729 N N . GLU D 4 137 ? -8.278 -59.507 13.727 1.00 86.23 137 GLU E N 1
ATOM 8730 C CA . GLU D 4 137 ? -8.698 -58.969 12.432 1.00 87.73 137 GLU E CA 1
ATOM 8731 C C . GLU D 4 137 ? -9.171 -57.521 12.280 1.00 91.87 137 GLU E C 1
ATOM 8732 O O . GLU D 4 137 ? -9.915 -56.976 13.111 1.00 83.15 137 GLU E O 1
ATOM 8738 N N . PRO D 4 138 ? -8.670 -56.914 11.196 1.00 93.11 138 PRO E N 1
ATOM 8739 C CA . PRO D 4 138 ? -9.176 -55.613 10.739 1.00 81.13 138 PRO E CA 1
ATOM 8740 C C . PRO D 4 138 ? -10.545 -55.782 10.095 1.00 78.90 138 PRO E C 1
ATOM 8741 O O . PRO D 4 138 ? -10.764 -56.715 9.315 1.00 78.15 138 PRO E O 1
ATOM 8745 N N . ALA D 4 139 ? -11.464 -54.868 10.411 1.00 70.99 139 ALA E N 1
ATOM 8746 C CA . ALA D 4 139 ? -12.801 -54.904 9.825 1.00 77.12 139 ALA E CA 1
ATOM 8747 C C . ALA D 4 139 ? -12.896 -53.992 8.598 1.00 83.41 139 ALA E C 1
ATOM 8748 O O . ALA D 4 139 ? -12.386 -52.865 8.605 1.00 80.34 139 ALA E O 1
ATOM 8750 N N . PHE D 4 140 ? -13.562 -54.491 7.543 1.00 79.83 140 PHE E N 1
ATOM 8751 C CA . PHE D 4 140 ? -13.749 -53.782 6.277 1.00 80.10 140 PHE E CA 1
ATOM 8752 C C . PHE D 4 140 ? -15.243 -53.613 5.969 1.00 80.55 140 PHE E C 1
ATOM 8753 O O . PHE D 4 140 ? -16.055 -54.495 6.273 1.00 79.22 140 PHE E O 1
ATOM 8761 N N . GLU D 4 141 ? -15.610 -52.477 5.346 1.00 74.06 141 GLU E N 1
ATOM 8762 C CA . GLU D 4 141 ? -16.956 -52.257 4.789 1.00 73.45 141 GLU E CA 1
ATOM 8763 C C . GLU D 4 141 ? -16.850 -51.967 3.283 1.00 72.79 141 GLU E C 1
ATOM 8764 O O . GLU D 4 141 ? -16.525 -50.844 2.873 1.00 67.16 141 GLU E O 1
ATOM 8770 N N . VAL D 4 142 ? -17.150 -52.982 2.467 1.00 67.30 142 VAL E N 1
ATOM 8771 C CA . VAL D 4 142 ? -17.142 -52.886 1.010 1.00 56.59 142 VAL E CA 1
ATOM 8772 C C . VAL D 4 142 ? -18.567 -52.599 0.536 1.00 61.29 142 VAL E C 1
ATOM 8773 O O . VAL D 4 142 ? -19.501 -53.351 0.850 1.00 57.43 142 VAL E O 1
ATOM 8777 N N . SER D 4 143 ? -18.742 -51.511 -0.216 1.00 55.91 143 SER E N 1
ATOM 8778 C CA . SER D 4 143 ? -20.030 -51.190 -0.809 1.00 50.32 143 SER E CA 1
ATOM 8779 C C . SER D 4 143 ? -19.816 -50.770 -2.256 1.00 52.12 143 SER E C 1
ATOM 8780 O O . SER D 4 143 ? -18.684 -50.550 -2.710 1.00 47.94 143 SER E O 1
ATOM 8783 N N . VAL D 4 144 ? -20.929 -50.674 -2.988 1.00 50.72 144 VAL E N 1
ATOM 8784 C CA . VAL D 4 144 ? -20.904 -50.377 -4.416 1.00 52.35 144 VAL E CA 1
ATOM 8785 C C . VAL D 4 144 ? -22.106 -49.507 -4.774 1.00 54.17 144 VAL E C 1
ATOM 8786 O O . VAL D 4 144 ? -23.203 -49.664 -4.230 1.00 48.34 144 VAL E O 1
ATOM 8790 N N . GLN D 4 145 ? -21.883 -48.579 -5.704 1.00 56.89 145 GLN E N 1
ATOM 8791 C CA . GLN D 4 145 ? -22.934 -47.800 -6.340 1.00 52.01 145 GLN E CA 1
ATOM 8792 C C . GLN D 4 145 ? -22.697 -47.887 -7.839 1.00 49.42 145 GLN E C 1
ATOM 8793 O O . GLN D 4 145 ? -21.565 -48.141 -8.267 1.00 51.90 145 GLN E O 1
ATOM 8799 N N . PHE D 4 146 ? -23.759 -47.744 -8.648 1.00 49.79 146 PHE E N 1
ATOM 8800 C CA . PHE D 4 146 ? -23.599 -48.077 -10.074 1.00 48.61 146 PHE E CA 1
ATOM 8801 C C . PHE D 4 146 ? -24.622 -47.326 -10.942 1.00 43.09 146 PHE E C 1
ATOM 8802 O O . PHE D 4 146 ? -25.768 -47.765 -11.084 1.00 39.28 146 PHE E O 1
ATOM 8810 N N . VAL D 4 147 ? -24.174 -46.220 -11.549 1.00 42.59 147 VAL E N 1
ATOM 8811 C CA . VAL D 4 147 ? -25.024 -45.273 -12.269 1.00 49.07 147 VAL E CA 1
ATOM 8812 C C . VAL D 4 147 ? -24.681 -45.236 -13.765 1.00 51.01 147 VAL E C 1
ATOM 8813 O O . VAL D 4 147 ? -23.588 -45.623 -14.206 1.00 44.64 147 VAL E O 1
ATOM 8817 N N . GLU D 4 148 ? -25.655 -44.769 -14.555 1.00 46.63 148 GLU E N 1
ATOM 8818 C CA . GLU D 4 148 ? -25.432 -44.407 -15.948 1.00 43.69 148 GLU E CA 1
ATOM 8819 C C . GLU D 4 148 ? -25.956 -42.997 -16.155 1.00 47.37 148 GLU E C 1
ATOM 8820 O O . GLU D 4 148 ? -26.967 -42.601 -15.562 1.00 52.27 148 GLU E O 1
ATOM 8826 N N . LEU D 4 149 ? -25.248 -42.240 -16.977 1.00 45.31 149 LEU E N 1
ATOM 8827 C CA . LEU D 4 149 ? -25.678 -40.920 -17.425 1.00 42.56 149 LEU E CA 1
ATOM 8828 C C . LEU D 4 149 ? -26.232 -41.091 -18.843 1.00 44.33 149 LEU E C 1
ATOM 8829 O O . LEU D 4 149 ? -25.469 -41.256 -19.795 1.00 39.53 149 LEU E O 1
ATOM 8834 N N . TYR D 4 150 ? -27.565 -41.110 -18.972 1.00 42.48 150 TYR E N 1
ATOM 8835 C CA . TYR D 4 150 ? -28.257 -41.371 -20.233 1.00 36.20 150 TYR E CA 1
ATOM 8836 C C . TYR D 4 150 ? -29.029 -40.119 -20.616 1.00 46.49 150 TYR E C 1
ATOM 8837 O O . TYR D 4 150 ? -30.058 -39.811 -20.001 1.00 41.68 150 TYR E O 1
ATOM 8846 N N . ASN D 4 151 ? -28.537 -39.414 -21.643 1.00 48.13 151 ASN E N 1
ATOM 8847 C CA . ASN D 4 151 ? -29.119 -38.167 -22.139 1.00 45.18 151 ASN E CA 1
ATOM 8848 C C . ASN D 4 151 ? -29.286 -37.154 -21.001 1.00 46.86 151 ASN E C 1
ATOM 8849 O O . ASN D 4 151 ? -30.381 -36.647 -20.705 1.00 40.47 151 ASN E O 1
ATOM 8854 N N . ASP D 4 152 ? -28.161 -36.881 -20.351 1.00 43.86 152 ASP E N 1
ATOM 8855 C CA . ASP D 4 152 ? -28.060 -35.818 -19.358 1.00 49.40 152 ASP E CA 1
ATOM 8856 C C . ASP D 4 152 ? -28.937 -36.064 -18.116 1.00 45.49 152 ASP E C 1
ATOM 8857 O O . ASP D 4 152 ? -29.250 -35.121 -17.391 1.00 46.05 152 ASP E O 1
ATOM 8862 N N . ASP D 4 153 ? -29.337 -37.308 -17.831 1.00 43.10 153 ASP E N 1
ATOM 8863 C CA . ASP D 4 153 ? -29.958 -37.674 -16.557 1.00 46.14 153 ASP E CA 1
ATOM 8864 C C . ASP D 4 153 ? -29.098 -38.717 -15.861 1.00 45.37 153 ASP E C 1
ATOM 8865 O O . ASP D 4 153 ? -28.727 -39.722 -16.475 1.00 47.71 153 ASP E O 1
ATOM 8870 N N . VAL D 4 154 ? -28.800 -38.507 -14.581 1.00 46.02 154 VAL E N 1
ATOM 8871 C CA . VAL D 4 154 ? -28.100 -39.545 -13.823 1.00 51.70 154 VAL E CA 1
ATOM 8872 C C . VAL D 4 154 ? -29.122 -40.582 -13.376 1.00 49.28 154 VAL E C 1
ATOM 8873 O O . VAL D 4 154 ? -29.941 -40.316 -12.491 1.00 49.89 154 VAL E O 1
ATOM 8877 N N . LEU D 4 155 ? -29.081 -41.760 -13.996 1.00 47.34 155 LEU E N 1
ATOM 8878 C CA . LEU D 4 155 ? -29.968 -42.862 -13.657 1.00 48.60 155 LEU E CA 1
ATOM 8879 C C . LEU D 4 155 ? -29.233 -43.863 -12.775 1.00 52.57 155 LEU E C 1
ATOM 8880 O O . LEU D 4 155 ? -28.024 -44.079 -12.939 1.00 49.38 155 LEU E O 1
ATOM 8885 N N . ASP D 4 156 ? -29.976 -44.470 -11.841 1.00 47.39 156 ASP E N 1
ATOM 8886 C CA . ASP D 4 156 ? -29.441 -45.434 -10.884 1.00 53.46 156 ASP E CA 1
ATOM 8887 C C . ASP D 4 156 ? -29.696 -46.838 -11.417 1.00 54.03 156 ASP E C 1
ATOM 8888 O O . ASP D 4 156 ? -30.851 -47.206 -11.667 1.00 62.09 156 ASP E O 1
ATOM 8893 N N . LEU D 4 157 ? -28.626 -47.615 -11.596 1.00 46.75 157 LEU E N 1
ATOM 8894 C CA . LEU D 4 157 ? -28.753 -48.974 -12.113 1.00 50.58 157 LEU E CA 1
ATOM 8895 C C . LEU D 4 157 ? -29.012 -50.009 -11.027 1.00 58.26 157 LEU E C 1
ATOM 8896 O O . LEU D 4 157 ? -29.097 -51.201 -11.337 1.00 55.41 157 LEU E O 1
ATOM 8901 N N . LEU D 4 158 ? -29.127 -49.590 -9.765 1.00 66.11 158 LEU E N 1
ATOM 8902 C CA . LEU D 4 158 ? -29.200 -50.503 -8.633 1.00 55.11 158 LEU E CA 1
ATOM 8903 C C . LEU D 4 158 ? -30.602 -50.592 -8.059 1.00 56.70 158 LEU E C 1
ATOM 8904 O O . LEU D 4 158 ? -30.785 -51.127 -6.964 1.00 63.93 158 LEU E O 1
ATOM 8909 N N . SER D 4 159 ? -31.602 -50.124 -8.797 1.00 63.20 159 SER E N 1
ATOM 8910 C CA . SER D 4 159 ? -32.894 -49.844 -8.202 1.00 68.70 159 SER E CA 1
ATOM 8911 C C . SER D 4 159 ? -34.010 -50.025 -9.224 1.00 76.84 159 SER E C 1
ATOM 8912 O O . SER D 4 159 ? -33.779 -50.308 -10.407 1.00 77.16 159 SER E O 1
ATOM 8915 N N . ASP D 4 160 ? -35.235 -49.847 -8.731 1.00 80.94 160 ASP E N 1
ATOM 8916 C CA . ASP D 4 160 ? -36.457 -49.786 -9.527 1.00 85.74 160 ASP E CA 1
ATOM 8917 C C . ASP D 4 160 ? -36.756 -48.303 -9.770 1.00 93.27 160 ASP E C 1
ATOM 8918 O O . ASP D 4 160 ? -37.401 -47.645 -8.951 1.00 90.91 160 ASP E O 1
ATOM 8923 N N . ASP D 4 161 ? -36.281 -47.769 -10.909 1.00 97.33 161 ASP E N 1
ATOM 8924 C CA . ASP D 4 161 ? -36.283 -46.319 -11.139 1.00 100.66 161 ASP E CA 1
ATOM 8925 C C . ASP D 4 161 ? -37.621 -45.820 -11.684 1.00 102.07 161 ASP E C 1
ATOM 8926 O O . ASP D 4 161 ? -38.267 -46.490 -12.499 1.00 101.18 161 ASP E O 1
ATOM 8931 N N . ARG D 4 162 ? -38.019 -44.625 -11.228 1.00 97.84 162 ARG E N 1
ATOM 8932 C CA . ARG D 4 162 ? -39.308 -43.989 -11.554 1.00 100.85 162 ARG E CA 1
ATOM 8933 C C . ARG D 4 162 ? -40.486 -44.967 -11.497 1.00 101.36 162 ARG E C 1
ATOM 8934 O O . ARG D 4 162 ? -41.649 -44.562 -11.434 1.00 100.99 162 ARG E O 1
ATOM 8942 N N . SER D 4 167 ? -35.478 -36.209 -8.717 1.00 61.77 167 SER E N 1
ATOM 8943 C CA . SER D 4 167 ? -34.681 -37.358 -9.121 1.00 72.35 167 SER E CA 1
ATOM 8944 C C . SER D 4 167 ? -33.350 -37.324 -8.320 1.00 72.72 167 SER E C 1
ATOM 8945 O O . SER D 4 167 ? -33.341 -36.968 -7.131 1.00 70.42 167 SER E O 1
ATOM 8948 N N . ILE D 4 168 ? -32.241 -37.702 -8.960 1.00 70.57 168 ILE E N 1
ATOM 8949 C CA . ILE D 4 168 ? -30.917 -37.749 -8.334 1.00 66.07 168 ILE E CA 1
ATOM 8950 C C . ILE D 4 168 ? -30.283 -36.364 -8.497 1.00 62.23 168 ILE E C 1
ATOM 8951 O O . ILE D 4 168 ? -30.812 -35.535 -9.248 1.00 69.45 168 ILE E O 1
ATOM 8956 N N . ARG D 4 169 ? -29.191 -36.074 -7.774 1.00 52.81 169 ARG E N 1
ATOM 8957 C CA . ARG D 4 169 ? -28.492 -34.790 -7.870 1.00 51.19 169 ARG E CA 1
ATOM 8958 C C . ARG D 4 169 ? -26.979 -35.012 -7.772 1.00 52.25 169 ARG E C 1
ATOM 8959 O O . ARG D 4 169 ? -26.517 -36.076 -7.355 1.00 51.39 169 ARG E O 1
ATOM 8967 N N . ILE D 4 170 ? -26.204 -34.009 -8.203 1.00 55.55 170 ILE E N 1
ATOM 8968 C CA . ILE D 4 170 ? -24.738 -34.017 -8.113 1.00 53.23 170 ILE E CA 1
ATOM 8969 C C . ILE D 4 170 ? -24.311 -32.803 -7.300 1.00 61.92 170 ILE E C 1
ATOM 8970 O O . ILE D 4 170 ? -24.602 -31.662 -7.687 1.00 65.13 170 ILE E O 1
ATOM 8975 N N . HIS D 4 171 ? -23.585 -33.038 -6.210 1.00 64.15 171 HIS E N 1
ATOM 8976 C CA . HIS D 4 171 ? -23.100 -31.969 -5.347 1.00 68.94 171 HIS E CA 1
ATOM 8977 C C . HIS D 4 171 ? -21.633 -32.222 -5.011 1.00 67.67 171 HIS E C 1
ATOM 8978 O O . HIS D 4 171 ? -21.100 -33.315 -5.234 1.00 62.48 171 HIS E O 1
ATOM 8985 N N . GLU D 4 172 ? -20.975 -31.194 -4.468 1.00 71.25 172 GLU E N 1
ATOM 8986 C CA . GLU D 4 172 ? -19.596 -31.315 -4.006 1.00 71.48 172 GLU E CA 1
ATOM 8987 C C . GLU D 4 172 ? -19.564 -31.676 -2.515 1.00 84.35 172 GLU E C 1
ATOM 8988 O O . GLU D 4 172 ? -20.401 -31.215 -1.728 1.00 88.29 172 GLU E O 1
ATOM 8994 N N . ASP D 4 173 ? -18.584 -32.502 -2.136 1.00 81.72 173 ASP E N 1
ATOM 8995 C CA . ASP D 4 173 ? -18.478 -33.089 -0.797 1.00 81.87 173 ASP E CA 1
ATOM 8996 C C . ASP D 4 173 ? -18.049 -32.024 0.222 1.00 81.02 173 ASP E C 1
ATOM 8997 O O . ASP D 4 173 ? -18.017 -30.818 -0.055 1.00 80.12 173 ASP E O 1
ATOM 9002 N N . SER D 4 174 ? -17.710 -32.490 1.431 1.00 80.00 174 SER E N 1
ATOM 9003 C CA . SER D 4 174 ? -17.149 -31.634 2.472 1.00 72.98 174 SER E CA 1
ATOM 9004 C C . SER D 4 174 ? -15.683 -31.311 2.200 1.00 80.04 174 SER E C 1
ATOM 9005 O O . SER D 4 174 ? -15.256 -30.163 2.379 1.00 75.81 174 SER E O 1
ATOM 9008 N N . ARG D 4 175 ? -14.897 -32.312 1.779 1.00 79.56 175 ARG E N 1
ATOM 9009 C CA . ARG D 4 175 ? -13.533 -32.095 1.299 1.00 80.80 175 ARG E CA 1
ATOM 9010 C C . ARG D 4 175 ? -13.498 -31.482 -0.109 1.00 80.09 175 ARG E C 1
ATOM 9011 O O . ARG D 4 175 ? -12.415 -31.150 -0.607 1.00 78.70 175 ARG E O 1
ATOM 9019 N N . GLY D 4 176 ? -14.654 -31.275 -0.745 1.00 77.50 176 GLY E N 1
ATOM 9020 C CA . GLY D 4 176 ? -14.712 -30.712 -2.079 1.00 82.02 176 GLY E CA 1
ATOM 9021 C C . GLY D 4 176 ? -14.905 -31.713 -3.202 1.00 75.33 176 GLY E C 1
ATOM 9022 O O . GLY D 4 176 ? -14.960 -31.303 -4.373 1.00 69.49 176 GLY E O 1
ATOM 9023 N N . GLU D 4 177 ? -15.022 -33.003 -2.880 1.00 70.47 177 GLU E N 1
ATOM 9024 C CA . GLU D 4 177 ? -15.186 -34.085 -3.838 1.00 65.29 177 GLU E CA 1
ATOM 9025 C C . GLU D 4 177 ? -16.625 -34.166 -4.349 1.00 65.59 177 GLU E C 1
ATOM 9026 O O . GLU D 4 177 ? -17.561 -33.634 -3.756 1.00 66.15 177 GLU E O 1
ATOM 9032 N N . ILE D 4 178 ? -16.793 -34.842 -5.477 1.00 63.75 178 ILE E N 1
ATOM 9033 C CA . ILE D 4 178 ? -18.096 -34.945 -6.119 1.00 63.35 178 ILE E CA 1
ATOM 9034 C C . ILE D 4 178 ? -18.811 -36.153 -5.529 1.00 61.58 178 ILE E C 1
ATOM 9035 O O . ILE D 4 178 ? -18.303 -37.279 -5.583 1.00 64.87 178 ILE E O 1
ATOM 9040 N N . VAL D 4 179 ? -19.974 -35.910 -4.932 1.00 58.59 179 VAL E N 1
ATOM 9041 C CA . VAL D 4 179 ? -20.811 -36.955 -4.356 1.00 63.33 179 VAL E CA 1
ATOM 9042 C C . VAL D 4 179 ? -22.133 -36.964 -5.118 1.00 56.96 179 VAL E C 1
ATOM 9043 O O . VAL D 4 179 ? -22.631 -35.913 -5.537 1.00 53.75 179 VAL E O 1
ATOM 9047 N N . LEU D 4 180 ? -22.670 -38.155 -5.349 1.00 56.49 180 LEU E N 1
ATOM 9048 C CA . LEU D 4 180 ? -23.996 -38.308 -5.931 1.00 60.47 180 LEU E CA 1
ATOM 9049 C C . LEU D 4 180 ? -24.994 -38.512 -4.800 1.00 61.12 180 LEU E C 1
ATOM 9050 O O . LEU D 4 180 ? -24.899 -39.502 -4.066 1.00 63.71 180 LEU E O 1
ATOM 9055 N N . HIS D 4 181 ? -25.949 -37.596 -4.659 1.00 56.09 181 HIS E N 1
ATOM 9056 C CA . HIS D 4 181 ? -27.002 -37.782 -3.667 1.00 67.01 181 HIS E CA 1
ATOM 9057 C C . HIS D 4 181 ? -28.230 -38.454 -4.280 1.00 67.60 181 HIS E C 1
ATOM 9058 O O . HIS D 4 181 ? -28.633 -38.149 -5.405 1.00 65.53 181 HIS E O 1
ATOM 9065 N N . GLY D 4 182 ? -28.841 -39.360 -3.521 1.00 69.87 182 GLY E N 1
ATOM 9066 C CA . GLY D 4 182 ? -30.014 -40.053 -4.014 1.00 67.80 182 GLY E CA 1
ATOM 9067 C C . GLY D 4 182 ? -29.738 -41.287 -4.844 1.00 67.15 182 GLY E C 1
ATOM 9068 O O . GLY D 4 182 ? -30.664 -41.797 -5.491 1.00 60.63 182 GLY E O 1
ATOM 9069 N N . VAL D 4 183 ? -28.493 -41.778 -4.858 1.00 65.59 183 VAL E N 1
ATOM 9070 C CA . VAL D 4 183 ? -28.133 -43.009 -5.555 1.00 61.82 183 VAL E CA 1
ATOM 9071 C C . VAL D 4 183 ? -27.999 -44.121 -4.525 1.00 64.32 183 VAL E C 1
ATOM 9072 O O . VAL D 4 183 ? -27.421 -43.919 -3.443 1.00 65.23 183 VAL E O 1
ATOM 9076 N N . GLU D 4 184 ? -28.567 -45.288 -4.841 1.00 58.29 184 GLU E N 1
ATOM 9077 C CA . GLU D 4 184 ? -28.505 -46.412 -3.915 1.00 57.22 184 GLU E CA 1
ATOM 9078 C C . GLU D 4 184 ? -27.055 -46.827 -3.710 1.00 55.96 184 GLU E C 1
ATOM 9079 O O . GLU D 4 184 ? -26.291 -46.955 -4.672 1.00 56.95 184 GLU E O 1
ATOM 9085 N N . GLN D 4 185 ? -26.664 -47.017 -2.446 1.00 52.04 185 GLN E N 1
ATOM 9086 C CA . GLN D 4 185 ? -25.295 -47.410 -2.105 1.00 47.13 185 GLN E CA 1
ATOM 9087 C C . GLN D 4 185 ? -25.348 -48.634 -1.200 1.00 47.91 185 GLN E C 1
ATOM 9088 O O . GLN D 4 185 ? -25.196 -48.525 0.013 1.00 62.96 185 GLN E O 1
ATOM 9094 N N . ARG D 4 186 ? -25.545 -49.804 -1.792 1.00 54.61 186 ARG E N 1
ATOM 9095 C CA . ARG D 4 186 ? -25.767 -51.004 -1.010 1.00 58.44 186 ARG E CA 1
ATOM 9096 C C . ARG D 4 186 ? -24.467 -51.783 -0.841 1.00 58.32 186 ARG E C 1
ATOM 9097 O O . ARG D 4 186 ? -23.540 -51.684 -1.647 1.00 44.34 186 ARG E O 1
ATOM 9105 N N . SER D 4 187 ? -24.402 -52.519 0.263 1.00 69.78 187 SER E N 1
ATOM 9106 C CA . SER D 4 187 ? -23.163 -53.074 0.777 1.00 64.93 187 SER E CA 1
ATOM 9107 C C . SER D 4 187 ? -23.081 -54.541 0.345 1.00 60.03 187 SER E C 1
ATOM 9108 O O . SER D 4 187 ? -24.105 -55.191 0.106 1.00 57.39 187 SER E O 1
ATOM 9111 N N . VAL D 4 188 ? -21.854 -55.042 0.168 1.00 54.96 188 VAL E N 1
ATOM 9112 C CA . VAL D 4 188 ? -21.630 -56.366 -0.407 1.00 56.42 188 VAL E CA 1
ATOM 9113 C C . VAL D 4 188 ? -20.619 -57.095 0.464 1.00 55.24 188 VAL E C 1
ATOM 9114 O O . VAL D 4 188 ? -19.867 -56.471 1.213 1.00 61.32 188 VAL E O 1
ATOM 9118 N N . PHE D 4 189 ? -20.592 -58.432 0.365 1.00 55.63 189 PHE E N 1
ATOM 9119 C CA . PHE D 4 189 ? -19.826 -59.213 1.344 1.00 60.21 189 PHE E CA 1
ATOM 9120 C C . PHE D 4 189 ? -18.910 -60.275 0.775 1.00 61.48 189 PHE E C 1
ATOM 9121 O O . PHE D 4 189 ? -18.006 -60.722 1.499 1.00 59.78 189 PHE E O 1
ATOM 9129 N N . ASP D 4 190 ? -19.096 -60.690 -0.469 1.00 60.15 190 ASP E N 1
ATOM 9130 C CA . ASP D 4 190 ? -18.249 -61.707 -1.073 1.00 62.34 190 ASP E CA 1
ATOM 9131 C C . ASP D 4 190 ? -18.360 -61.561 -2.583 1.00 66.75 190 ASP E C 1
ATOM 9132 O O . ASP D 4 190 ? -19.143 -60.752 -3.090 1.00 63.51 190 ASP E O 1
ATOM 9137 N N . MET D 4 191 ? -17.519 -62.306 -3.301 1.00 69.71 191 MET E N 1
ATOM 9138 C CA . MET D 4 191 ? -17.511 -62.191 -4.753 1.00 67.47 191 MET E CA 1
ATOM 9139 C C . MET D 4 191 ? -18.898 -62.415 -5.339 1.00 67.89 191 MET E C 1
ATOM 9140 O O . MET D 4 191 ? -19.343 -61.672 -6.221 1.00 72.21 191 MET E O 1
ATOM 9145 N N . HIS D 4 192 ? -19.607 -63.425 -4.845 1.00 68.06 192 HIS E N 1
ATOM 9146 C CA . HIS D 4 192 ? -20.718 -63.959 -5.614 1.00 69.49 192 HIS E CA 1
ATOM 9147 C C . HIS D 4 192 ? -21.849 -62.956 -5.641 1.00 68.58 192 HIS E C 1
ATOM 9148 O O . HIS D 4 192 ? -22.623 -62.907 -6.603 1.00 73.12 192 HIS E O 1
ATOM 9155 N N . GLY D 4 193 ? -21.946 -62.149 -4.588 1.00 60.75 193 GLY E N 1
ATOM 9156 C CA . GLY D 4 193 ? -23.033 -61.212 -4.411 1.00 66.53 193 GLY E CA 1
ATOM 9157 C C . GLY D 4 193 ? -22.734 -59.834 -4.961 1.00 66.03 193 GLY E C 1
ATOM 9158 O O . GLY D 4 193 ? -23.627 -59.162 -5.493 1.00 62.37 193 GLY E O 1
ATOM 9159 N N . THR D 4 194 ? -21.484 -59.387 -4.811 1.00 64.97 194 THR E N 1
ATOM 9160 C CA . THR D 4 194 ? -21.040 -58.209 -5.548 1.00 67.08 194 THR E CA 1
ATOM 9161 C C . THR D 4 194 ? -21.205 -58.434 -7.042 1.00 71.18 194 THR E C 1
ATOM 9162 O O . THR D 4 194 ? -21.652 -57.539 -7.774 1.00 70.43 194 THR E O 1
ATOM 9166 N N . MET D 4 195 ? -20.886 -59.646 -7.496 1.00 68.83 195 MET E N 1
ATOM 9167 C CA . MET D 4 195 ? -21.053 -59.995 -8.900 1.00 66.86 195 MET E CA 1
ATOM 9168 C C . MET D 4 195 ? -22.513 -59.930 -9.331 1.00 62.15 195 MET E C 1
ATOM 9169 O O . MET D 4 195 ? -22.819 -59.458 -10.426 1.00 67.54 195 MET E O 1
ATOM 9174 N N . ASP D 4 196 ? -23.434 -60.407 -8.498 1.00 65.77 196 ASP E N 1
ATOM 9175 C CA . ASP D 4 196 ? -24.812 -60.505 -8.971 1.00 68.75 196 ASP E CA 1
ATOM 9176 C C . ASP D 4 196 ? -25.479 -59.130 -9.061 1.00 65.18 196 ASP E C 1
ATOM 9177 O O . ASP D 4 196 ? -26.340 -58.924 -9.924 1.00 61.78 196 ASP E O 1
ATOM 9182 N N . ILE D 4 197 ? -25.098 -58.183 -8.194 1.00 66.22 197 ILE E N 1
ATOM 9183 C CA . ILE D 4 197 ? -25.451 -56.771 -8.392 1.00 67.11 197 ILE E CA 1
ATOM 9184 C C . ILE D 4 197 ? -24.818 -56.160 -9.643 1.00 65.45 197 ILE E C 1
ATOM 9185 O O . ILE D 4 197 ? -25.440 -55.312 -10.301 1.00 59.06 197 ILE E O 1
ATOM 9190 N N . LEU D 4 198 ? -23.601 -56.571 -10.012 1.00 64.72 198 LEU E N 1
ATOM 9191 C CA . LEU D 4 198 ? -23.028 -56.062 -11.254 1.00 56.00 198 LEU E CA 1
ATOM 9192 C C . LEU D 4 198 ? -23.812 -56.546 -12.470 1.00 57.83 198 LEU E C 1
ATOM 9193 O O . LEU D 4 198 ? -23.962 -55.800 -13.443 1.00 63.88 198 LEU E O 1
ATOM 9198 N N . LYS D 4 199 ? -24.340 -57.772 -12.430 1.00 56.86 199 LYS E N 1
ATOM 9199 C CA . LYS D 4 199 ? -25.099 -58.284 -13.566 1.00 56.67 199 LYS E CA 1
ATOM 9200 C C . LYS D 4 199 ? -26.460 -57.598 -13.677 1.00 60.08 199 LYS E C 1
ATOM 9201 O O . LYS D 4 199 ? -26.887 -57.243 -14.785 1.00 63.02 199 LYS E O 1
ATOM 9207 N N . ASN D 4 200 ? -27.146 -57.387 -12.541 1.00 58.42 200 ASN E N 1
ATOM 9208 C CA . ASN D 4 200 ? -28.473 -56.763 -12.538 1.00 55.90 200 ASN E CA 1
ATOM 9209 C C . ASN D 4 200 ? -28.412 -55.262 -12.775 1.00 55.86 200 ASN E C 1
ATOM 9210 O O . ASN D 4 200 ? -29.423 -54.657 -13.158 1.00 54.90 200 ASN E O 1
ATOM 9215 N N . GLY D 4 201 ? -27.263 -54.640 -12.520 1.00 54.81 201 GLY E N 1
ATOM 9216 C CA . GLY D 4 201 ? -27.070 -53.280 -12.976 1.00 53.99 201 GLY E CA 1
ATOM 9217 C C . GLY D 4 201 ? -26.876 -53.220 -14.478 1.00 55.85 201 GLY E C 1
ATOM 9218 O O . GLY D 4 201 ? -27.479 -52.384 -15.156 1.00 58.52 201 GLY E O 1
ATOM 9219 N N . ALA D 4 202 ? -26.050 -54.121 -15.022 1.00 60.59 202 ALA E N 1
ATOM 9220 C CA . ALA D 4 202 ? -25.833 -54.144 -16.466 1.00 59.29 202 ALA E CA 1
ATOM 9221 C C . ALA D 4 202 ? -27.102 -54.520 -17.207 1.00 55.25 202 ALA E C 1
ATOM 9222 O O . ALA D 4 202 ? -27.325 -54.050 -18.329 1.00 62.70 202 ALA E O 1
ATOM 9224 N N . LEU D 4 203 ? -27.942 -55.357 -16.600 1.00 51.90 203 LEU E N 1
ATOM 9225 C CA . LEU D 4 203 ? -29.271 -55.595 -17.146 1.00 54.04 203 LEU E CA 1
ATOM 9226 C C . LEU D 4 203 ? -30.076 -54.309 -17.321 1.00 52.08 203 LEU E C 1
ATOM 9227 O O . LEU D 4 203 ? -30.928 -54.256 -18.209 1.00 56.74 203 LEU E O 1
ATOM 9232 N N . ASN D 4 204 ? -29.841 -53.278 -16.506 1.00 50.36 204 ASN E N 1
ATOM 9233 C CA . ASN D 4 204 ? -30.541 -51.995 -16.658 1.00 55.42 204 ASN E CA 1
ATOM 9234 C C . ASN D 4 204 ? -29.816 -50.950 -17.495 1.00 53.05 204 ASN E C 1
ATOM 9235 O O . ASN D 4 204 ? -30.417 -49.913 -17.797 1.00 54.56 204 ASN E O 1
ATOM 9240 N N . ARG D 4 205 ? -28.546 -51.136 -17.833 1.00 52.38 205 ARG E N 1
ATOM 9241 C CA . ARG D 4 205 ? -27.930 -50.162 -18.720 1.00 53.15 205 ARG E CA 1
ATOM 9242 C C . ARG D 4 205 ? -28.708 -50.058 -20.026 1.00 55.69 205 ARG E C 1
ATOM 9243 O O . ARG D 4 205 ? -29.012 -51.068 -20.675 1.00 50.08 205 ARG E O 1
ATOM 9251 N N . THR D 4 206 ? -29.019 -48.825 -20.408 1.00 60.46 206 THR E N 1
ATOM 9252 C CA . THR D 4 206 ? -29.586 -48.575 -21.719 1.00 51.77 206 THR E CA 1
ATOM 9253 C C . THR D 4 206 ? -28.578 -48.980 -22.781 1.00 53.89 206 THR E C 1
ATOM 9254 O O . THR D 4 206 ? -27.455 -48.463 -22.809 1.00 49.32 206 THR E O 1
ATOM 9258 N N . VAL D 4 207 ? -28.961 -49.953 -23.609 1.00 47.95 207 VAL E N 1
ATOM 9259 C CA . VAL D 4 207 ? -28.164 -50.385 -24.747 1.00 46.96 207 VAL E CA 1
ATOM 9260 C C . VAL D 4 207 ? -29.114 -50.639 -25.908 1.00 51.47 207 VAL E C 1
ATOM 9261 O O . VAL D 4 207 ? -30.246 -51.091 -25.701 1.00 57.29 207 VAL E O 1
ATOM 9265 N N . ALA D 4 208 ? -28.674 -50.290 -27.123 1.00 46.11 208 ALA E N 1
ATOM 9266 C CA . ALA D 4 208 ? -29.410 -50.577 -28.352 1.00 45.57 208 ALA E CA 1
ATOM 9267 C C . ALA D 4 208 ? -28.420 -50.683 -29.506 1.00 46.64 208 ALA E C 1
ATOM 9268 O O . ALA D 4 208 ? -27.211 -50.496 -29.342 1.00 45.19 208 ALA E O 1
ATOM 9270 N N . ALA D 4 209 ? -28.939 -50.979 -30.685 1.00 45.07 209 ALA E N 1
ATOM 9271 C CA . ALA D 4 209 ? -28.093 -51.309 -31.819 1.00 49.67 209 ALA E CA 1
ATOM 9272 C C . ALA D 4 209 ? -27.865 -50.111 -32.745 1.00 55.17 209 ALA E C 1
ATOM 9273 O O . ALA D 4 209 ? -28.800 -49.364 -33.068 1.00 51.41 209 ALA E O 1
ATOM 9275 N N . THR D 4 210 ? -26.605 -49.932 -33.156 1.00 49.04 210 THR E N 1
ATOM 9276 C CA . THR D 4 210 ? -26.227 -49.125 -34.307 1.00 49.63 210 THR E CA 1
ATOM 9277 C C . THR D 4 210 ? -25.396 -49.973 -35.265 1.00 59.93 210 THR E C 1
ATOM 9278 O O . THR D 4 210 ? -24.795 -50.976 -34.870 1.00 63.99 210 THR E O 1
ATOM 9282 N N . ASN D 4 211 ? -25.344 -49.539 -36.534 1.00 58.80 211 ASN E N 1
ATOM 9283 C CA . ASN D 4 211 ? -24.554 -50.202 -37.572 1.00 55.06 211 ASN E CA 1
ATOM 9284 C C . ASN D 4 211 ? -23.089 -50.393 -37.191 1.00 55.89 211 ASN E C 1
ATOM 9285 O O . ASN D 4 211 ? -22.393 -51.171 -37.853 1.00 53.99 211 ASN E O 1
ATOM 9290 N N . MET D 4 212 ? -22.606 -49.705 -36.155 1.00 59.60 212 MET E N 1
ATOM 9291 C CA . MET D 4 212 ? -21.227 -49.804 -35.693 1.00 58.63 212 MET E CA 1
ATOM 9292 C C . MET D 4 212 ? -21.033 -50.805 -34.563 1.00 54.00 212 MET E C 1
ATOM 9293 O O . MET D 4 212 ? -19.889 -51.178 -34.275 1.00 51.54 212 MET E O 1
ATOM 9298 N N . ASN D 4 213 ? -22.119 -51.234 -33.920 1.00 58.17 213 ASN E N 1
ATOM 9299 C CA . ASN D 4 213 ? -22.085 -52.133 -32.774 1.00 55.12 213 ASN E CA 1
ATOM 9300 C C . ASN D 4 213 ? -23.497 -52.639 -32.481 1.00 54.87 213 ASN E C 1
ATOM 9301 O O . ASN D 4 213 ? -24.429 -51.853 -32.281 1.00 50.98 213 ASN E O 1
ATOM 9306 N N . GLU D 4 214 ? -23.673 -53.956 -32.458 1.00 59.75 214 GLU E N 1
ATOM 9307 C CA . GLU D 4 214 ? -24.995 -54.496 -32.168 1.00 61.34 214 GLU E CA 1
ATOM 9308 C C . GLU D 4 214 ? -25.392 -54.278 -30.712 1.00 57.87 214 GLU E C 1
ATOM 9309 O O . GLU D 4 214 ? -26.588 -54.185 -30.403 1.00 54.46 214 GLU E O 1
ATOM 9315 N N . GLN D 4 215 ? -24.416 -54.191 -29.811 1.00 60.05 215 GLN E N 1
ATOM 9316 C CA . GLN D 4 215 ? -24.643 -53.851 -28.403 1.00 59.80 215 GLN E CA 1
ATOM 9317 C C . GLN D 4 215 ? -23.922 -52.537 -28.096 1.00 58.01 215 GLN E C 1
ATOM 9318 O O . GLN D 4 215 ? -22.910 -52.515 -27.383 1.00 56.23 215 GLN E O 1
ATOM 9324 N N . SER D 4 216 ? -24.441 -51.439 -28.646 1.00 54.77 216 SER E N 1
ATOM 9325 C CA . SER D 4 216 ? -23.850 -50.124 -28.443 1.00 49.70 216 SER E CA 1
ATOM 9326 C C . SER D 4 216 ? -24.307 -49.523 -27.111 1.00 46.05 216 SER E C 1
ATOM 9327 O O . SER D 4 216 ? -25.505 -49.514 -26.792 1.00 41.48 216 SER E O 1
ATOM 9330 N N . SER D 4 217 ? -23.347 -49.017 -26.337 1.00 45.72 217 SER E N 1
ATOM 9331 C CA . SER D 4 217 ? -23.650 -48.383 -25.056 1.00 44.99 217 SER E CA 1
ATOM 9332 C C . SER D 4 217 ? -24.283 -47.009 -25.290 1.00 43.36 217 SER E C 1
ATOM 9333 O O . SER D 4 217 ? -23.666 -46.139 -25.914 1.00 43.53 217 SER E O 1
ATOM 9336 N N . ARG D 4 218 ? -25.516 -46.808 -24.810 1.00 41.60 218 ARG E N 1
ATOM 9337 C CA . ARG D 4 218 ? -26.224 -45.543 -25.013 1.00 46.04 218 ARG E CA 1
ATOM 9338 C C . ARG D 4 218 ? -26.068 -44.588 -23.832 1.00 47.11 218 ARG E C 1
ATOM 9339 O O . ARG D 4 218 ? -26.852 -43.638 -23.695 1.00 45.11 218 ARG E O 1
ATOM 9347 N N . SER D 4 219 ? -25.064 -44.810 -22.993 1.00 41.84 219 SER E N 1
ATOM 9348 C CA . SER D 4 219 ? -24.892 -44.058 -21.764 1.00 41.29 219 SER E CA 1
ATOM 9349 C C . SER D 4 219 ? -23.449 -44.224 -21.319 1.00 42.90 219 SER E C 1
ATOM 9350 O O . SER D 4 219 ? -22.674 -44.964 -21.927 1.00 43.56 219 SER E O 1
ATOM 9353 N N . HIS D 4 220 ? -23.081 -43.520 -20.255 1.00 44.16 220 HIS E N 1
ATOM 9354 C CA . HIS D 4 220 ? -21.804 -43.743 -19.592 1.00 44.54 220 HIS E CA 1
ATOM 9355 C C . HIS D 4 220 ? -22.076 -44.378 -18.235 1.00 47.76 220 HIS E C 1
ATOM 9356 O O . HIS D 4 220 ? -22.831 -43.824 -17.428 1.00 49.73 220 HIS E O 1
ATOM 9363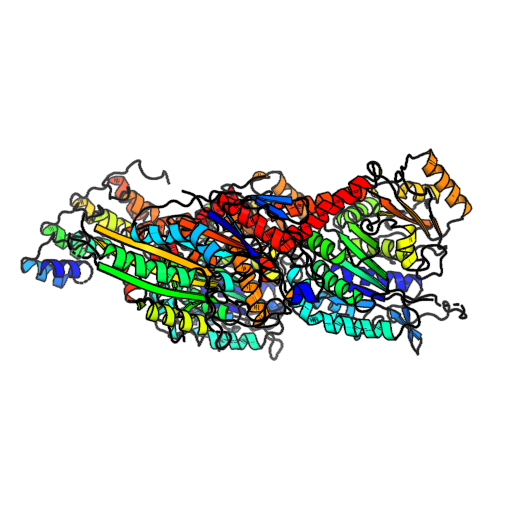 N N . ALA D 4 221 ? -21.477 -45.539 -17.991 1.00 44.20 221 ALA E N 1
ATOM 9364 C CA . ALA D 4 221 ? -21.685 -46.261 -16.748 1.00 41.85 221 ALA E CA 1
ATOM 9365 C C . ALA D 4 221 ? -20.469 -46.084 -15.845 1.00 47.32 221 ALA E C 1
ATOM 9366 O O . ALA D 4 221 ? -19.322 -46.071 -16.321 1.00 37.91 221 ALA E O 1
ATOM 9368 N N . ILE D 4 222 ? -20.738 -45.893 -14.546 1.00 46.15 222 ILE E N 1
ATOM 9369 C CA . ILE D 4 222 ? -19.713 -45.809 -13.509 1.00 40.64 222 ILE E CA 1
ATOM 9370 C C . ILE D 4 222 ? -20.036 -46.838 -12.446 1.00 47.07 222 ILE E C 1
ATOM 9371 O O . ILE D 4 222 ? -21.067 -46.725 -11.766 1.00 49.58 222 ILE E O 1
ATOM 9376 N N . PHE D 4 223 ? -19.150 -47.826 -12.283 1.00 48.47 223 PHE E N 1
ATOM 9377 C CA . PHE D 4 223 ? -19.221 -48.771 -11.171 1.00 48.49 223 PHE E CA 1
ATOM 9378 C C . PHE D 4 223 ? -18.217 -48.315 -10.127 1.00 45.22 223 PHE E C 1
ATOM 9379 O O . PHE D 4 223 ? -17.004 -48.448 -10.324 1.00 45.74 223 PHE E O 1
ATOM 9387 N N . THR D 4 224 ? -18.717 -47.755 -9.033 1.00 42.76 224 THR E N 1
ATOM 9388 C CA . THR D 4 224 ? -17.854 -47.244 -7.983 1.00 47.43 224 THR E CA 1
ATOM 9389 C C . THR D 4 224 ? -17.877 -48.212 -6.807 1.00 51.41 224 THR E C 1
ATOM 9390 O O . THR D 4 224 ? -18.946 -48.605 -6.320 1.00 45.24 224 THR E O 1
ATOM 9394 N N . LEU D 4 225 ? -16.690 -48.626 -6.398 1.00 48.29 225 LEU E N 1
ATOM 9395 C CA . LEU D 4 225 ? -16.485 -49.565 -5.318 1.00 48.26 225 LEU E CA 1
ATOM 9396 C C . LEU D 4 225 ? -15.913 -48.787 -4.144 1.00 55.33 225 LEU E C 1
ATOM 9397 O O . LEU D 4 225 ? -14.934 -48.050 -4.309 1.00 56.87 225 LEU E O 1
ATOM 9402 N N . HIS D 4 226 ? -16.537 -48.921 -2.975 1.00 54.15 226 HIS E N 1
ATOM 9403 C CA . HIS D 4 226 ? -16.118 -48.208 -1.776 1.00 50.73 226 HIS E CA 1
ATOM 9404 C C . HIS D 4 226 ? -15.587 -49.223 -0.766 1.00 52.65 226 HIS E C 1
ATOM 9405 O O . HIS D 4 226 ? -16.186 -50.285 -0.563 1.00 53.54 226 HIS E O 1
ATOM 9412 N N . LEU D 4 227 ? -14.438 -48.906 -0.158 1.00 54.65 227 LEU E N 1
ATOM 9413 C CA . LEU D 4 227 ? -13.747 -49.802 0.780 1.00 51.22 227 LEU E CA 1
ATOM 9414 C C . LEU D 4 227 ? -13.228 -48.993 1.975 1.00 55.22 227 LEU E C 1
ATOM 9415 O O . LEU D 4 227 ? -12.108 -48.473 1.953 1.00 52.24 227 LEU E O 1
ATOM 9420 N N . LYS D 4 228 ? -14.035 -48.900 3.032 1.00 61.96 228 LYS E N 1
ATOM 9421 C CA . LYS D 4 228 ? -13.571 -48.306 4.284 1.00 66.67 228 LYS E CA 1
ATOM 9422 C C . LYS D 4 228 ? -13.010 -49.416 5.178 1.00 67.34 228 LYS E C 1
ATOM 9423 O O . LYS D 4 228 ? -13.692 -50.411 5.455 1.00 64.63 228 LYS E O 1
ATOM 9429 N N . GLN D 4 229 ? -11.738 -49.278 5.557 1.00 66.69 229 GLN E N 1
ATOM 9430 C CA . GLN D 4 229 ? -11.010 -50.253 6.358 1.00 67.75 229 GLN E CA 1
ATOM 9431 C C . GLN D 4 229 ? -10.690 -49.648 7.720 1.00 81.01 229 GLN E C 1
ATOM 9432 O O . GLN D 4 229 ? -10.467 -48.439 7.835 1.00 82.94 229 GLN E O 1
ATOM 9438 N N . GLN D 4 230 ? -10.696 -50.489 8.760 1.00 83.46 230 GLN E N 1
ATOM 9439 C CA . GLN D 4 230 ? -10.303 -50.080 10.108 1.00 84.70 230 GLN E CA 1
ATOM 9440 C C . GLN D 4 230 ? -9.326 -51.104 10.668 1.00 82.58 230 GLN E C 1
ATOM 9441 O O . GLN D 4 230 ? -9.657 -52.291 10.769 1.00 77.73 230 GLN E O 1
ATOM 9447 N N . ARG D 4 231 ? -8.125 -50.644 11.024 1.00 83.27 231 ARG E N 1
ATOM 9448 C CA . ARG D 4 231 ? -7.063 -51.509 11.516 1.00 87.09 231 ARG E CA 1
ATOM 9449 C C . ARG D 4 231 ? -6.323 -50.807 12.656 1.00 100.15 231 ARG E C 1
ATOM 9450 O O . ARG D 4 231 ? -6.651 -49.677 13.047 1.00 96.13 231 ARG E O 1
ATOM 9458 N N . VAL D 4 232 ? -5.305 -51.495 13.194 1.00 102.50 232 VAL E N 1
ATOM 9459 C CA . VAL D 4 232 ? -4.537 -51.033 14.346 1.00 104.32 232 VAL E CA 1
ATOM 9460 C C . VAL D 4 232 ? -3.340 -50.212 13.865 1.00 105.31 232 VAL E C 1
ATOM 9461 O O . VAL D 4 232 ? -2.817 -50.416 12.761 1.00 101.74 232 VAL E O 1
ATOM 9465 N N . ALA D 4 233 ? -2.909 -49.262 14.699 1.00 101.93 233 ALA E N 1
ATOM 9466 C CA . ALA D 4 233 ? -1.809 -48.344 14.375 1.00 102.91 233 ALA E CA 1
ATOM 9467 C C . ALA D 4 233 ? -0.463 -49.043 14.166 1.00 104.08 233 ALA E C 1
ATOM 9468 O O . ALA D 4 233 ? 0.599 -48.416 14.272 1.00 97.41 233 ALA E O 1
ATOM 9470 N N . GLU D 4 251 ? -6.482 -46.794 13.177 1.00 87.82 251 GLU E N 1
ATOM 9471 C CA . GLU D 4 251 ? -6.645 -45.974 11.979 1.00 92.37 251 GLU E CA 1
ATOM 9472 C C . GLU D 4 251 ? -7.801 -46.461 11.102 1.00 89.31 251 GLU E C 1
ATOM 9473 O O . GLU D 4 251 ? -8.318 -47.562 11.301 1.00 89.59 251 GLU E O 1
ATOM 9479 N N . MET D 4 252 ? -8.196 -45.637 10.131 1.00 87.03 252 MET E N 1
ATOM 9480 C CA . MET D 4 252 ? -9.362 -45.919 9.296 1.00 84.48 252 MET E CA 1
ATOM 9481 C C . MET D 4 252 ? -9.113 -45.383 7.892 1.00 80.62 252 MET E C 1
ATOM 9482 O O . MET D 4 252 ? -8.850 -44.187 7.723 1.00 79.97 252 MET E O 1
ATOM 9487 N N . LEU D 4 253 ? -9.208 -46.263 6.888 1.00 82.54 253 LEU E N 1
ATOM 9488 C CA . LEU D 4 253 ? -8.734 -45.985 5.526 1.00 77.90 253 LEU E CA 1
ATOM 9489 C C . LEU D 4 253 ? -9.856 -46.181 4.503 1.00 74.15 253 LEU E C 1
ATOM 9490 O O . LEU D 4 253 ? -10.158 -47.312 4.104 1.00 69.48 253 LEU E O 1
ATOM 9495 N N . CYS D 4 254 ? -10.457 -45.079 4.062 1.00 74.22 254 CYS E N 1
ATOM 9496 C CA . CYS D 4 254 ? -11.442 -45.101 2.991 1.00 67.66 254 CYS E CA 1
ATOM 9497 C C . CYS D 4 254 ? -10.770 -44.760 1.670 1.00 65.60 254 CYS E C 1
ATOM 9498 O O . CYS D 4 254 ? -9.813 -43.984 1.613 1.00 65.47 254 CYS E O 1
ATOM 9501 N N . ALA D 4 255 ? -11.292 -45.350 0.605 1.00 70.88 255 ALA E N 1
ATOM 9502 C CA . ALA D 4 255 ? -10.804 -45.087 -0.742 1.00 58.14 255 ALA E CA 1
ATOM 9503 C C . ALA D 4 255 ? -11.908 -45.501 -1.695 1.00 52.73 255 ALA E C 1
ATOM 9504 O O . ALA D 4 255 ? -12.364 -46.645 -1.638 1.00 48.51 255 ALA E O 1
ATOM 9506 N N . LYS D 4 256 ? -12.362 -44.581 -2.539 1.00 57.04 256 LYS E N 1
ATOM 9507 C CA . LYS D 4 256 ? -13.269 -44.957 -3.614 1.00 56.66 256 LYS E CA 1
ATOM 9508 C C . LYS D 4 256 ? -12.473 -45.413 -4.841 1.00 52.44 256 LYS E C 1
ATOM 9509 O O . LYS D 4 256 ? -11.283 -45.117 -4.989 1.00 47.98 256 LYS E O 1
ATOM 9515 N N . PHE D 4 257 ? -13.146 -46.160 -5.716 1.00 51.73 257 PHE E N 1
ATOM 9516 C CA . PHE D 4 257 ? -12.539 -46.595 -6.970 1.00 55.76 257 PHE E CA 1
ATOM 9517 C C . PHE D 4 257 ? -13.617 -46.601 -8.044 1.00 52.90 257 PHE E C 1
ATOM 9518 O O . PHE D 4 257 ? -14.595 -47.350 -7.946 1.00 47.90 257 PHE E O 1
ATOM 9526 N N . HIS D 4 258 ? -13.440 -45.748 -9.054 1.00 51.79 258 HIS E N 1
ATOM 9527 C CA . HIS D 4 258 ? -14.416 -45.570 -10.119 1.00 54.54 258 HIS E CA 1
ATOM 9528 C C . HIS D 4 258 ? -14.038 -46.413 -11.335 1.00 50.39 258 HIS E C 1
ATOM 9529 O O . HIS D 4 258 ? -12.865 -46.474 -11.723 1.00 50.69 258 HIS E O 1
ATOM 9536 N N . PHE D 4 259 ? -15.045 -47.042 -11.945 1.00 46.22 259 PHE E N 1
ATOM 9537 C CA . PHE D 4 259 ? -14.895 -47.796 -13.191 1.00 43.35 259 PHE E CA 1
ATOM 9538 C C . PHE D 4 259 ? -15.851 -47.195 -14.218 1.00 41.03 259 PHE E C 1
ATOM 9539 O O . PHE D 4 259 ? -17.048 -47.505 -14.227 1.00 39.55 259 PHE E O 1
ATOM 9547 N N . VAL D 4 260 ? -15.330 -46.331 -15.076 1.00 35.62 260 VAL E N 1
ATOM 9548 C CA . VAL D 4 260 ? -16.136 -45.593 -16.028 1.00 33.52 260 VAL E CA 1
ATOM 9549 C C . VAL D 4 260 ? -16.058 -46.304 -17.372 1.00 39.66 260 VAL E C 1
ATOM 9550 O O . VAL D 4 260 ? -14.968 -46.491 -17.922 1.00 36.48 260 VAL E O 1
ATOM 9554 N N . ASP D 4 261 ? -17.211 -46.732 -17.882 1.00 40.42 261 ASP E N 1
ATOM 9555 C CA . ASP D 4 261 ? -17.341 -47.347 -19.199 1.00 38.32 261 ASP E CA 1
ATOM 9556 C C . ASP D 4 261 ? -18.081 -46.329 -20.057 1.00 41.04 261 ASP E C 1
ATOM 9557 O O . ASP D 4 261 ? -19.314 -46.320 -20.117 1.00 38.34 261 ASP E O 1
ATOM 9562 N N . LEU D 4 262 ? -17.308 -45.467 -20.716 1.00 44.92 262 LEU E N 1
ATOM 9563 C CA . LEU D 4 262 ? -17.859 -44.384 -21.514 1.00 40.92 262 LEU E CA 1
ATOM 9564 C C . LEU D 4 262 ? -18.576 -44.908 -22.763 1.00 42.92 262 LEU E C 1
ATOM 9565 O O . LEU D 4 262 ? -18.281 -45.992 -23.284 1.00 39.61 262 LEU E O 1
ATOM 9570 N N . ALA D 4 263 ? -19.563 -44.144 -23.215 1.00 40.18 263 ALA E N 1
ATOM 9571 C CA . ALA D 4 263 ? -20.082 -44.344 -24.555 1.00 39.71 263 ALA E CA 1
ATOM 9572 C C . ALA D 4 263 ? -19.079 -43.803 -25.551 1.00 35.62 263 ALA E C 1
ATOM 9573 O O . ALA D 4 263 ? -18.386 -42.823 -25.284 1.00 36.59 263 ALA E O 1
ATOM 9575 N N . GLY D 4 264 ? -18.987 -44.462 -26.703 1.00 40.04 264 GLY E N 1
ATOM 9576 C CA . GLY D 4 264 ? -18.048 -44.027 -27.717 1.00 37.69 264 GLY E CA 1
ATOM 9577 C C . GLY D 4 264 ? -18.613 -42.914 -28.573 1.00 35.38 264 GLY E C 1
ATOM 9578 O O . GLY D 4 264 ? -19.821 -42.820 -28.793 1.00 37.39 264 GLY E O 1
ATOM 9579 N N . SER D 4 265 ? -17.716 -42.055 -29.057 1.00 33.54 265 SER E N 1
ATOM 9580 C CA . SER D 4 265 ? -18.116 -41.059 -30.048 1.00 42.01 265 SER E CA 1
ATOM 9581 C C . SER D 4 265 ? -18.631 -41.724 -31.330 1.00 43.92 265 SER E C 1
ATOM 9582 O O . SER D 4 265 ? -18.113 -42.757 -31.769 1.00 34.92 265 SER E O 1
ATOM 9585 N N . GLU D 4 266 ? -19.704 -41.146 -31.897 1.00 42.63 266 GLU E N 1
ATOM 9586 C CA . GLU D 4 266 ? -20.424 -41.699 -33.039 1.00 38.33 266 GLU E CA 1
ATOM 9587 C C . GLU D 4 266 ? -20.534 -40.645 -34.131 1.00 38.47 266 GLU E C 1
ATOM 9588 O O . GLU D 4 266 ? -20.540 -39.444 -33.856 1.00 40.09 266 GLU E O 1
ATOM 9594 N N . ARG D 4 267 ? -20.635 -41.101 -35.380 1.00 45.71 267 ARG E N 1
ATOM 9595 C CA . ARG D 4 267 ? -20.884 -40.231 -36.531 1.00 39.47 267 ARG E CA 1
ATOM 9596 C C . ARG D 4 267 ? -22.193 -40.652 -37.174 1.00 42.44 267 ARG E C 1
ATOM 9597 O O . ARG D 4 267 ? -22.373 -41.837 -37.463 1.00 46.76 267 ARG E O 1
ATOM 9605 N N . MET D 4 268 ? -23.118 -39.702 -37.385 1.00 45.87 268 MET E N 1
ATOM 9606 C CA . MET D 4 268 ? -24.461 -40.147 -37.758 1.00 41.59 268 MET E CA 1
ATOM 9607 C C . MET D 4 268 ? -24.467 -40.897 -39.073 1.00 52.53 268 MET E C 1
ATOM 9608 O O . MET D 4 268 ? -25.350 -41.731 -39.302 1.00 55.16 268 MET E O 1
ATOM 9613 N N . LYS D 4 269 ? -23.493 -40.621 -39.943 1.00 45.04 269 LYS E N 1
ATOM 9614 C CA . LYS D 4 269 ? -23.467 -41.259 -41.252 1.00 46.77 269 LYS E CA 1
ATOM 9615 C C . LYS D 4 269 ? -23.135 -42.744 -41.159 1.00 45.68 269 LYS E C 1
ATOM 9616 O O . LYS D 4 269 ? -23.635 -43.542 -41.960 1.00 48.90 269 LYS E O 1
ATOM 9622 N N . ARG D 4 270 ? -22.319 -43.140 -40.186 1.00 48.34 270 ARG E N 1
ATOM 9623 C CA . ARG D 4 270 ? -21.926 -44.537 -40.039 1.00 48.64 270 ARG E CA 1
ATOM 9624 C C . ARG D 4 270 ? -22.845 -45.342 -39.112 1.00 52.50 270 ARG E C 1
ATOM 9625 O O . ARG D 4 270 ? -23.071 -46.534 -39.361 1.00 55.43 270 ARG E O 1
ATOM 9633 N N . THR D 4 271 ? -23.371 -44.732 -38.036 1.00 47.12 271 THR E N 1
ATOM 9634 C CA . THR D 4 271 ? -24.275 -45.471 -37.153 1.00 49.79 271 THR E CA 1
ATOM 9635 C C . THR D 4 271 ? -25.630 -45.728 -37.803 1.00 50.72 271 THR E C 1
ATOM 9636 O O . THR D 4 271 ? -26.245 -46.771 -37.558 1.00 50.16 271 THR E O 1
ATOM 9640 N N . GLY D 4 272 ? -26.111 -44.802 -38.627 1.00 46.99 272 GLY E N 1
ATOM 9641 C CA . GLY D 4 272 ? -27.443 -44.930 -39.175 1.00 46.31 272 GLY E CA 1
ATOM 9642 C C . GLY D 4 272 ? -28.541 -44.525 -38.224 1.00 55.75 272 GLY E C 1
ATOM 9643 O O . GLY D 4 272 ? -29.692 -44.941 -38.403 1.00 54.23 272 GLY E O 1
ATOM 9644 N N . ALA D 4 273 ? -28.222 -43.715 -37.221 1.00 55.30 273 ALA E N 1
ATOM 9645 C CA . ALA D 4 273 ? -29.141 -43.490 -36.124 1.00 53.95 273 ALA E CA 1
ATOM 9646 C C . ALA D 4 273 ? -30.266 -42.555 -36.542 1.00 58.37 273 ALA E C 1
ATOM 9647 O O . ALA D 4 273 ? -30.114 -41.722 -37.441 1.00 59.13 273 ALA E O 1
ATOM 9649 N N . THR D 4 274 ? -31.411 -42.714 -35.885 1.00 60.35 274 THR E N 1
ATOM 9650 C CA . THR D 4 274 ? -32.579 -41.898 -36.167 1.00 57.36 274 THR E CA 1
ATOM 9651 C C . THR D 4 274 ? -33.429 -41.843 -34.919 1.00 62.33 274 THR E C 1
ATOM 9652 O O . THR D 4 274 ? -33.523 -42.833 -34.190 1.00 64.51 274 THR E O 1
ATOM 9656 N N . GLY D 4 275 ? -34.053 -40.689 -34.698 1.00 65.19 275 GLY E N 1
ATOM 9657 C CA . GLY D 4 275 ? -34.962 -40.525 -33.583 1.00 59.41 275 GLY E CA 1
ATOM 9658 C C . GLY D 4 275 ? -34.271 -40.833 -32.279 1.00 59.27 275 GLY E C 1
ATOM 9659 O O . GLY D 4 275 ? -33.093 -40.511 -32.089 1.00 57.68 275 GLY E O 1
ATOM 9660 N N . ASP D 4 276 ? -35.012 -41.491 -31.380 1.00 61.34 276 ASP E N 1
ATOM 9661 C CA . ASP D 4 276 ? -34.533 -41.852 -30.053 1.00 57.05 276 ASP E CA 1
ATOM 9662 C C . ASP D 4 276 ? -33.092 -42.353 -30.108 1.00 61.77 276 ASP E C 1
ATOM 9663 O O . ASP D 4 276 ? -32.281 -41.997 -29.246 1.00 64.25 276 ASP E O 1
ATOM 9668 N N . ARG D 4 277 ? -32.754 -43.138 -31.136 1.00 56.33 277 ARG E N 1
ATOM 9669 C CA . ARG D 4 277 ? -31.372 -43.571 -31.324 1.00 55.86 277 ARG E CA 1
ATOM 9670 C C . ARG D 4 277 ? -30.434 -42.378 -31.495 1.00 51.46 277 ARG E C 1
ATOM 9671 O O . ARG D 4 277 ? -29.480 -42.199 -30.733 1.00 49.21 277 ARG E O 1
ATOM 9679 N N . ALA D 4 278 ? -30.682 -41.557 -32.511 1.00 52.07 278 ALA E N 1
ATOM 9680 C CA . ALA D 4 278 ? -29.730 -40.505 -32.852 1.00 54.34 278 ALA E CA 1
ATOM 9681 C C . ALA D 4 278 ? -29.662 -39.412 -31.795 1.00 54.39 278 ALA E C 1
ATOM 9682 O O . ALA D 4 278 ? -28.608 -38.789 -31.617 1.00 45.80 278 ALA E O 1
ATOM 9684 N N . LYS D 4 279 ? -30.771 -39.145 -31.103 1.00 56.75 279 LYS E N 1
ATOM 9685 C CA . LYS D 4 279 ? -30.712 -38.211 -29.987 1.00 49.97 279 LYS E CA 1
ATOM 9686 C C . LYS D 4 279 ? -29.733 -38.703 -28.931 1.00 50.55 279 LYS E C 1
ATOM 9687 O O . LYS D 4 279 ? -28.932 -37.914 -28.408 1.00 51.56 279 LYS E O 1
ATOM 9693 N N . GLU D 4 280 ? -29.761 -40.010 -28.627 1.00 46.87 280 GLU E N 1
ATOM 9694 C CA . GLU D 4 280 ? -28.783 -40.569 -27.697 1.00 47.91 280 GLU E CA 1
ATOM 9695 C C . GLU D 4 280 ? -27.367 -40.269 -28.169 1.00 47.01 280 GLU E C 1
ATOM 9696 O O . GLU D 4 280 ? -26.507 -39.872 -27.373 1.00 40.67 280 GLU E O 1
ATOM 9702 N N . GLY D 4 281 ? -27.124 -40.414 -29.479 1.00 51.81 281 GLY E N 1
ATOM 9703 C CA . GLY D 4 281 ? -25.785 -40.232 -30.019 1.00 45.72 281 GLY E CA 1
ATOM 9704 C C . GLY D 4 281 ? -25.319 -38.793 -29.984 1.00 44.32 281 GLY E C 1
ATOM 9705 O O . GLY D 4 281 ? -24.113 -38.523 -29.904 1.00 37.89 281 GLY E O 1
ATOM 9706 N N . ILE D 4 282 ? -26.254 -37.847 -30.035 1.00 44.79 282 ILE E N 1
ATOM 9707 C CA . ILE D 4 282 ? -25.853 -36.454 -29.909 1.00 45.80 282 ILE E CA 1
ATOM 9708 C C . ILE D 4 282 ? -25.448 -36.158 -28.468 1.00 44.54 282 ILE E C 1
ATOM 9709 O O . ILE D 4 282 ? -24.333 -35.682 -28.222 1.00 42.61 282 ILE E O 1
ATOM 9714 N N . SER D 4 283 ? -26.302 -36.499 -27.485 1.00 46.23 283 SER E N 1
ATOM 9715 C CA . SER D 4 283 ? -25.948 -36.160 -26.100 1.00 44.96 283 SER E CA 1
ATOM 9716 C C . SER D 4 283 ? -24.702 -36.913 -25.623 1.00 41.66 283 SER E C 1
ATOM 9717 O O . SER D 4 283 ? -23.995 -36.420 -24.732 1.00 43.58 283 SER E O 1
ATOM 9720 N N . ILE D 4 284 ? -24.398 -38.082 -26.214 1.00 36.93 284 ILE E N 1
ATOM 9721 C CA . ILE D 4 284 ? -23.096 -38.732 -25.990 1.00 41.32 284 ILE E CA 1
ATOM 9722 C C . ILE D 4 284 ? -21.954 -37.843 -26.497 1.00 47.25 284 ILE E C 1
ATOM 9723 O O . ILE D 4 284 ? -20.975 -37.582 -25.777 1.00 47.07 284 ILE E O 1
ATOM 9728 N N . ASN D 4 285 ? -22.058 -37.387 -27.760 1.00 42.38 285 ASN E N 1
ATOM 9729 C CA . ASN D 4 285 ? -21.031 -36.547 -28.375 1.00 38.73 285 ASN E CA 1
ATOM 9730 C C . ASN D 4 285 ? -20.846 -35.239 -27.625 1.00 36.04 285 ASN E C 1
ATOM 9731 O O . ASN D 4 285 ? -19.722 -34.735 -27.520 1.00 38.77 285 ASN E O 1
ATOM 9736 N N . VAL D 4 286 ? -21.938 -34.648 -27.130 1.00 40.77 286 VAL E N 1
ATOM 9737 C CA . VAL D 4 286 ? -21.822 -33.378 -26.401 1.00 43.64 286 VAL E CA 1
ATOM 9738 C C . VAL D 4 286 ? -20.979 -33.544 -25.139 1.00 37.47 286 VAL E C 1
ATOM 9739 O O . VAL D 4 286 ? -20.200 -32.650 -24.777 1.00 36.60 286 VAL E O 1
ATOM 9743 N N . GLY D 4 287 ? -21.134 -34.674 -24.440 1.00 29.59 287 GLY E N 1
ATOM 9744 C CA . GLY D 4 287 ? -20.353 -34.901 -23.241 1.00 34.92 287 GLY E CA 1
ATOM 9745 C C . GLY D 4 287 ? -18.926 -35.310 -23.515 1.00 36.06 287 GLY E C 1
ATOM 9746 O O . GLY D 4 287 ? -18.010 -34.904 -22.785 1.00 26.73 287 GLY E O 1
ATOM 9747 N N . LEU D 4 288 ? -18.703 -36.120 -24.558 1.00 42.83 288 LEU E N 1
ATOM 9748 C CA . LEU D 4 288 ? -17.321 -36.383 -24.947 1.00 37.63 288 LEU E CA 1
ATOM 9749 C C . LEU D 4 288 ? -16.630 -35.130 -25.461 1.00 38.96 288 LEU E C 1
ATOM 9750 O O . LEU D 4 288 ? -15.407 -35.011 -25.329 1.00 38.18 288 LEU E O 1
ATOM 9755 N N . LEU D 4 289 ? -17.383 -34.184 -26.032 1.00 35.35 289 LEU E N 1
ATOM 9756 C CA . LEU D 4 289 ? -16.814 -32.866 -26.302 1.00 32.69 289 LEU E CA 1
ATOM 9757 C C . LEU D 4 289 ? -16.272 -32.265 -25.005 1.00 36.58 289 LEU E C 1
ATOM 9758 O O . LEU D 4 289 ? -15.131 -31.781 -24.945 1.00 36.79 289 LEU E O 1
ATOM 9763 N N . ALA D 4 290 ? -17.116 -32.243 -23.956 1.00 34.07 290 ALA E N 1
ATOM 9764 C CA . ALA D 4 290 ? -16.728 -31.588 -22.708 1.00 38.35 290 ALA E CA 1
ATOM 9765 C C . ALA D 4 290 ? -15.581 -32.320 -22.032 1.00 38.61 290 ALA E C 1
ATOM 9766 O O . ALA D 4 290 ? -14.745 -31.681 -21.386 1.00 37.54 290 ALA E O 1
ATOM 9768 N N . LEU D 4 291 ? -15.512 -33.654 -22.180 1.00 34.67 291 LEU E N 1
ATOM 9769 C CA . LEU D 4 291 ? -14.318 -34.372 -21.738 1.00 34.91 291 LEU E CA 1
ATOM 9770 C C . LEU D 4 291 ? -13.087 -33.991 -22.544 1.00 42.26 291 LEU E C 1
ATOM 9771 O O . LEU D 4 291 ? -11.979 -33.953 -21.989 1.00 41.73 291 LEU E O 1
ATOM 9776 N N . GLY D 4 292 ? -13.252 -33.697 -23.839 1.00 44.36 292 GLY E N 1
ATOM 9777 C CA . GLY D 4 292 ? -12.132 -33.275 -24.663 1.00 41.70 292 GLY E CA 1
ATOM 9778 C C . GLY D 4 292 ? -11.465 -32.027 -24.124 1.00 43.23 292 GLY E C 1
ATOM 9779 O O . GLY D 4 292 ? -10.272 -32.043 -23.795 1.00 44.28 292 GLY E O 1
ATOM 9780 N N . ASN D 4 293 ? -12.236 -30.943 -24.011 1.00 41.11 293 ASN E N 1
ATOM 9781 C CA . ASN D 4 293 ? -11.675 -29.699 -23.494 1.00 43.09 293 ASN E CA 1
ATOM 9782 C C . ASN D 4 293 ? -11.075 -29.871 -22.088 1.00 49.73 293 ASN E C 1
ATOM 9783 O O . ASN D 4 293 ? -10.017 -29.284 -21.810 1.00 48.34 293 ASN E O 1
ATOM 9788 N N . VAL D 4 294 ? -11.715 -30.672 -21.189 1.00 40.25 294 VAL E N 1
ATOM 9789 C CA . VAL D 4 294 ? -11.131 -30.911 -19.854 1.00 38.43 294 VAL E CA 1
ATOM 9790 C C . VAL D 4 294 ? -9.741 -31.543 -19.977 1.00 39.24 294 VAL E C 1
ATOM 9791 O O . VAL D 4 294 ? -8.798 -31.129 -19.288 1.00 39.01 294 VAL E O 1
ATOM 9795 N N . ILE D 4 295 ? -9.590 -32.553 -20.848 1.00 36.00 295 ILE E N 1
ATOM 9796 C CA . ILE D 4 295 ? -8.261 -33.115 -21.109 1.00 41.50 295 ILE E CA 1
ATOM 9797 C C . ILE D 4 295 ? -7.295 -32.040 -21.601 1.00 49.28 295 ILE E C 1
ATOM 9798 O O . ILE D 4 295 ? -6.113 -32.034 -21.226 1.00 51.88 295 ILE E O 1
ATOM 9803 N N . ALA D 4 296 ? -7.764 -31.136 -22.479 1.00 48.50 296 ALA E N 1
ATOM 9804 C CA . ALA D 4 296 ? -6.855 -30.149 -23.065 1.00 46.60 296 ALA E CA 1
ATOM 9805 C C . ALA D 4 296 ? -6.421 -29.111 -22.035 1.00 47.59 296 ALA E C 1
ATOM 9806 O O . ALA D 4 296 ? -5.234 -28.778 -21.952 1.00 53.75 296 ALA E O 1
ATOM 9808 N N . ALA D 4 297 ? -7.359 -28.609 -21.225 1.00 44.64 297 ALA E N 1
ATOM 9809 C CA . ALA D 4 297 ? -7.023 -27.580 -20.235 1.00 50.32 297 ALA E CA 1
ATOM 9810 C C . ALA D 4 297 ? -6.000 -28.067 -19.209 1.00 49.91 297 ALA E C 1
ATOM 9811 O O . ALA D 4 297 ? -5.207 -27.264 -18.692 1.00 47.45 297 ALA E O 1
ATOM 9813 N N . LEU D 4 298 ? -6.009 -29.369 -18.897 1.00 46.62 298 LEU E N 1
ATOM 9814 C CA . LEU D 4 298 ? -5.077 -29.979 -17.946 1.00 46.52 298 LEU E CA 1
ATOM 9815 C C . LEU D 4 298 ? -3.864 -30.475 -18.729 1.00 54.19 298 LEU E C 1
ATOM 9816 O O . LEU D 4 298 ? -3.744 -31.652 -19.071 1.00 62.76 298 LEU E O 1
ATOM 9821 N N . GLY D 4 299 ? -2.950 -29.556 -19.032 1.00 60.53 299 GLY E N 1
ATOM 9822 C CA . GLY D 4 299 ? -1.849 -29.869 -19.936 1.00 65.98 299 GLY E CA 1
ATOM 9823 C C . GLY D 4 299 ? -1.884 -29.055 -21.222 1.00 72.39 299 GLY E C 1
ATOM 9824 O O . GLY D 4 299 ? -1.895 -27.816 -21.174 1.00 68.67 299 GLY E O 1
ATOM 9825 N N . GLY D 4 300 ? -1.898 -29.734 -22.374 1.00 74.79 300 GLY E N 1
ATOM 9826 C CA . GLY D 4 300 ? -2.093 -29.092 -23.673 1.00 67.85 300 GLY E CA 1
ATOM 9827 C C . GLY D 4 300 ? -1.417 -27.757 -23.929 1.00 70.00 300 GLY E C 1
ATOM 9828 O O . GLY D 4 300 ? -2.068 -26.707 -23.882 1.00 69.36 300 GLY E O 1
ATOM 9829 N N . VAL D 4 305 ? -5.599 -23.098 -19.000 1.00 52.29 305 VAL E N 1
ATOM 9830 C CA . VAL D 4 305 ? -4.777 -23.496 -17.865 1.00 63.35 305 VAL E CA 1
ATOM 9831 C C . VAL D 4 305 ? -5.372 -22.989 -16.542 1.00 68.99 305 VAL E C 1
ATOM 9832 O O . VAL D 4 305 ? -5.346 -23.699 -15.528 1.00 63.10 305 VAL E O 1
ATOM 9836 N N . SER D 4 306 ? -5.921 -21.765 -16.558 1.00 68.10 306 SER E N 1
ATOM 9837 C CA . SER D 4 306 ? -6.455 -21.163 -15.335 1.00 62.96 306 SER E CA 1
ATOM 9838 C C . SER D 4 306 ? -7.797 -21.762 -14.921 1.00 54.69 306 SER E C 1
ATOM 9839 O O . SER D 4 306 ? -8.088 -21.829 -13.721 1.00 55.53 306 SER E O 1
ATOM 9842 N N . HIS D 4 307 ? -8.624 -22.165 -15.892 1.00 44.11 307 HIS E N 1
ATOM 9843 C CA . HIS D 4 307 ? -9.936 -22.758 -15.658 1.00 35.49 307 HIS E CA 1
ATOM 9844 C C . HIS D 4 307 ? -9.972 -24.079 -16.402 1.00 37.78 307 HIS E C 1
ATOM 9845 O O . HIS D 4 307 ? -9.158 -24.326 -17.295 1.00 42.65 307 HIS E O 1
ATOM 9852 N N . VAL D 4 308 ? -10.887 -24.946 -15.981 1.00 35.76 308 VAL E N 1
ATOM 9853 C CA . VAL D 4 308 ? -11.034 -26.296 -16.515 1.00 30.48 308 VAL E CA 1
ATOM 9854 C C . VAL D 4 308 ? -12.532 -26.560 -16.596 1.00 33.81 308 VAL E C 1
ATOM 9855 O O . VAL D 4 308 ? -13.229 -26.516 -15.583 1.00 34.51 308 VAL E O 1
ATOM 9859 N N . PRO D 4 309 ? -13.074 -26.785 -17.770 1.00 41.71 309 PRO E N 1
ATOM 9860 C CA . PRO D 4 309 ? -14.534 -26.649 -17.959 1.00 45.37 309 PRO E CA 1
ATOM 9861 C C . PRO D 4 309 ? -15.365 -27.825 -17.443 1.00 42.54 309 PRO E C 1
ATOM 9862 O O . PRO D 4 309 ? -16.190 -28.386 -18.165 1.00 45.84 309 PRO E O 1
ATOM 9866 N N . TYR D 4 310 ? -15.207 -28.171 -16.159 1.00 36.59 310 TYR E N 1
ATOM 9867 C CA . TYR D 4 310 ? -15.874 -29.377 -15.650 1.00 40.68 310 TYR E CA 1
ATOM 9868 C C . TYR D 4 310 ? -17.392 -29.304 -15.773 1.00 46.73 310 TYR E C 1
ATOM 9869 O O . TYR D 4 310 ? -18.045 -30.343 -15.939 1.00 44.06 310 TYR E O 1
ATOM 9878 N N . ARG D 4 311 ? -17.974 -28.103 -15.658 1.00 47.98 311 ARG E N 1
ATOM 9879 C CA . ARG D 4 311 ? -19.428 -27.956 -15.592 1.00 44.96 311 ARG E CA 1
ATOM 9880 C C . ARG D 4 311 ? -20.073 -27.879 -16.956 1.00 43.15 311 ARG E C 1
ATOM 9881 O O . ARG D 4 311 ? -21.244 -27.487 -17.042 1.00 45.95 311 ARG E O 1
ATOM 9889 N N . ASP D 4 312 ? -19.350 -28.222 -18.023 1.00 41.45 312 ASP E N 1
ATOM 9890 C CA . ASP D 4 312 ? -19.978 -28.212 -19.340 1.00 42.19 312 ASP E CA 1
ATOM 9891 C C . ASP D 4 312 ? -20.933 -29.389 -19.502 1.00 40.88 312 ASP E C 1
ATOM 9892 O O . ASP D 4 312 ? -21.939 -29.276 -20.213 1.00 41.21 312 ASP E O 1
ATOM 9897 N N . SER D 4 313 ? -20.645 -30.508 -18.826 1.00 43.45 313 SER E N 1
ATOM 9898 C CA . SER D 4 313 ? -21.397 -31.756 -18.911 1.00 41.57 313 SER E CA 1
ATOM 9899 C C . SER D 4 313 ? -21.499 -32.376 -17.520 1.00 44.84 313 SER E C 1
ATOM 9900 O O . SER D 4 313 ? -20.603 -32.211 -16.685 1.00 45.87 313 SER E O 1
ATOM 9903 N N . LYS D 4 314 ? -22.598 -33.094 -17.260 1.00 43.36 314 LYS E N 1
ATOM 9904 C CA . LYS D 4 314 ? -22.642 -33.870 -16.023 1.00 34.19 314 LYS E CA 1
ATOM 9905 C C . LYS D 4 314 ? -21.568 -34.944 -16.030 1.00 38.48 314 LYS E C 1
ATOM 9906 O O . LYS D 4 314 ? -21.069 -35.325 -14.966 1.00 49.01 314 LYS E O 1
ATOM 9912 N N . LEU D 4 315 ? -21.206 -35.449 -17.212 1.00 35.23 315 LEU E N 1
ATOM 9913 C CA . LEU D 4 315 ? -20.142 -36.443 -17.305 1.00 37.73 315 LEU E CA 1
ATOM 9914 C C . LEU D 4 315 ? -18.843 -35.911 -16.715 1.00 36.66 315 LEU E C 1
ATOM 9915 O O . LEU D 4 315 ? -18.209 -36.555 -15.873 1.00 37.27 315 LEU E O 1
ATOM 9920 N N . THR D 4 316 ? -18.431 -34.732 -17.161 1.00 40.59 316 THR E N 1
ATOM 9921 C CA . THR D 4 316 ? -17.233 -34.088 -16.642 1.00 44.69 316 THR E CA 1
ATOM 9922 C C . THR D 4 316 ? -17.360 -33.587 -15.198 1.00 42.56 316 THR E C 1
ATOM 9923 O O . THR D 4 316 ? -16.326 -33.373 -14.556 1.00 40.81 316 THR E O 1
ATOM 9927 N N . ARG D 4 317 ? -18.567 -33.410 -14.650 1.00 38.91 317 ARG E N 1
ATOM 9928 C CA . ARG D 4 317 ? -18.640 -33.210 -13.199 1.00 43.66 317 ARG E CA 1
ATOM 9929 C C . ARG D 4 317 ? -18.344 -34.516 -12.465 1.00 42.96 317 ARG E C 1
ATOM 9930 O O . ARG D 4 317 ? -17.517 -34.554 -11.545 1.00 45.46 317 ARG E O 1
ATOM 9938 N N . LEU D 4 318 ? -18.977 -35.609 -12.889 1.00 38.25 318 LEU E N 1
ATOM 9939 C CA . LEU D 4 318 ? -18.736 -36.905 -12.269 1.00 35.69 318 LEU E CA 1
ATOM 9940 C C . LEU D 4 318 ? -17.282 -37.346 -12.342 1.00 36.91 318 LEU E C 1
ATOM 9941 O O . LEU D 4 318 ? -16.899 -38.260 -11.610 1.00 37.66 318 LEU E O 1
ATOM 9946 N N . LEU D 4 319 ? -16.471 -36.757 -13.226 1.00 39.74 319 LEU E N 1
ATOM 9947 C CA . LEU D 4 319 ? -15.071 -37.157 -13.394 1.00 42.38 319 LEU E CA 1
ATOM 9948 C C . LEU D 4 319 ? -14.105 -36.126 -12.812 1.00 44.87 319 LEU E C 1
ATOM 9949 O O . LEU D 4 319 ? -12.893 -36.196 -13.076 1.00 41.11 319 LEU E O 1
ATOM 9954 N N . GLN D 4 320 ? -14.627 -35.187 -11.999 1.00 40.80 320 GLN E N 1
ATOM 9955 C CA . GLN D 4 320 ? -13.889 -33.979 -11.621 1.00 36.77 320 GLN E CA 1
ATOM 9956 C C . GLN D 4 320 ? -12.742 -34.274 -10.664 1.00 42.76 320 GLN E C 1
ATOM 9957 O O . GLN D 4 320 ? -11.776 -33.500 -10.599 1.00 41.18 320 GLN E O 1
ATOM 9963 N N . ASP D 4 321 ? -12.824 -35.374 -9.915 1.00 49.10 321 ASP E N 1
ATOM 9964 C CA . ASP D 4 321 ? -11.695 -35.794 -9.097 1.00 48.57 321 ASP E CA 1
ATOM 9965 C C . ASP D 4 321 ? -10.825 -36.815 -9.805 1.00 49.17 321 ASP E C 1
ATOM 9966 O O . ASP D 4 321 ? -9.621 -36.894 -9.525 1.00 53.36 321 ASP E O 1
ATOM 9971 N N . SER D 4 322 ? -11.405 -37.579 -10.735 1.00 52.73 322 SER E N 1
ATOM 9972 C CA . SER D 4 322 ? -10.614 -38.504 -11.544 1.00 47.74 322 SER E CA 1
ATOM 9973 C C . SER D 4 322 ? -9.509 -37.784 -12.309 1.00 46.41 322 SER E C 1
ATOM 9974 O O . SER D 4 322 ? -8.370 -38.264 -12.351 1.00 47.46 322 SER E O 1
ATOM 9977 N N . LEU D 4 323 ? -9.815 -36.621 -12.900 1.00 42.74 323 LEU E N 1
ATOM 9978 C CA . LEU D 4 323 ? -8.856 -35.867 -13.708 1.00 41.06 323 LEU E CA 1
ATOM 9979 C C . LEU D 4 323 ? -8.233 -34.671 -12.986 1.00 46.41 323 LEU E C 1
ATOM 9980 O O . LEU D 4 323 ? -7.008 -34.514 -13.002 1.00 52.61 323 LEU E O 1
ATOM 9985 N N . GLY D 4 324 ? -9.030 -33.820 -12.350 1.00 55.04 324 GLY E N 1
ATOM 9986 C CA . GLY D 4 324 ? -8.510 -32.888 -11.351 1.00 56.35 324 GLY E CA 1
ATOM 9987 C C . GLY D 4 324 ? -7.472 -33.427 -10.380 1.00 49.79 324 GLY E C 1
ATOM 9988 O O . GLY D 4 324 ? -6.303 -33.039 -10.468 1.00 57.22 324 GLY E O 1
ATOM 9989 N N . GLY D 4 325 ? -7.868 -34.306 -9.462 1.00 57.10 325 GLY E N 1
ATOM 9990 C CA . GLY D 4 325 ? -6.938 -34.911 -8.514 1.00 59.44 325 GLY E CA 1
ATOM 9991 C C . GLY D 4 325 ? -7.641 -35.578 -7.344 1.00 58.58 325 GLY E C 1
ATOM 9992 O O . GLY D 4 325 ? -8.855 -35.447 -7.143 1.00 53.91 325 GLY E O 1
ATOM 9993 N N . ASN D 4 326 ? -6.834 -36.266 -6.528 1.00 60.92 326 ASN E N 1
ATOM 9994 C CA . ASN D 4 326 ? -7.302 -37.184 -5.476 1.00 57.72 326 ASN E CA 1
ATOM 9995 C C . ASN D 4 326 ? -7.950 -38.423 -6.070 1.00 57.44 326 ASN E C 1
ATOM 9996 O O . ASN D 4 326 ? -8.904 -38.976 -5.521 1.00 60.53 326 ASN E O 1
ATOM 10001 N N . SER D 4 327 ? -7.447 -38.836 -7.218 1.00 53.59 327 SER E N 1
ATOM 10002 C CA . SER D 4 327 ? -7.593 -40.197 -7.675 1.00 51.81 327 SER E CA 1
ATOM 10003 C C . SER D 4 327 ? -6.248 -40.589 -8.251 1.00 49.26 327 SER E C 1
ATOM 10004 O O . SER D 4 327 ? -5.395 -39.741 -8.513 1.00 52.61 327 SER E O 1
ATOM 10007 N N . ARG D 4 328 ? -6.040 -41.879 -8.399 1.00 50.77 328 ARG E N 1
ATOM 10008 C CA . ARG D 4 328 ? -4.976 -42.381 -9.246 1.00 53.98 328 ARG E CA 1
ATOM 10009 C C . ARG D 4 328 ? -5.667 -42.921 -10.488 1.00 51.53 328 ARG E C 1
ATOM 10010 O O . ARG D 4 328 ? -6.505 -43.821 -10.395 1.00 48.40 328 ARG E O 1
ATOM 10018 N N . THR D 4 329 ? -5.378 -42.324 -11.636 1.00 51.53 329 THR E N 1
ATOM 10019 C CA . THR D 4 329 ? -6.193 -42.545 -12.819 1.00 50.85 329 THR E CA 1
ATOM 10020 C C . THR D 4 329 ? -5.414 -43.200 -13.942 1.00 48.43 329 THR E C 1
ATOM 10021 O O . THR D 4 329 ? -4.342 -42.726 -14.332 1.00 51.02 329 THR E O 1
ATOM 10025 N N . LEU D 4 330 ? -5.974 -44.288 -14.448 1.00 50.26 330 LEU E N 1
ATOM 10026 C CA . LEU D 4 330 ? -5.538 -44.907 -15.683 1.00 52.88 330 LEU E CA 1
ATOM 10027 C C . LEU D 4 330 ? -6.597 -44.547 -16.720 1.00 55.34 330 LEU E C 1
ATOM 10028 O O . LEU D 4 330 ? -7.804 -44.655 -16.440 1.00 50.82 330 LEU E O 1
ATOM 10033 N N . MET D 4 331 ? -6.166 -44.097 -17.901 1.00 51.40 331 MET E N 1
ATOM 10034 C CA . MET D 4 331 ? -7.052 -44.053 -19.056 1.00 41.05 331 MET E CA 1
ATOM 10035 C C . MET D 4 331 ? -6.706 -45.232 -19.945 1.00 44.10 331 MET E C 1
ATOM 10036 O O . MET D 4 331 ? -5.559 -45.367 -20.381 1.00 45.64 331 MET E O 1
ATOM 10041 N N . ILE D 4 332 ? -7.685 -46.095 -20.178 1.00 46.51 332 ILE E N 1
ATOM 10042 C CA . ILE D 4 332 ? -7.577 -47.184 -21.143 1.00 49.46 332 ILE E CA 1
ATOM 10043 C C . ILE D 4 332 ? -8.259 -46.695 -22.417 1.00 43.15 332 ILE E C 1
ATOM 10044 O O . ILE D 4 332 ? -9.488 -46.553 -22.458 1.00 41.61 332 ILE E O 1
ATOM 10049 N N . ALA D 4 333 ? -7.476 -46.392 -23.445 1.00 42.26 333 ALA E N 1
ATOM 10050 C CA . ALA D 4 333 ? -8.003 -45.786 -24.661 1.00 42.59 333 ALA E CA 1
ATOM 10051 C C . ALA D 4 333 ? -8.136 -46.873 -25.720 1.00 44.99 333 ALA E C 1
ATOM 10052 O O . ALA D 4 333 ? -7.155 -47.555 -26.038 1.00 47.16 333 ALA E O 1
ATOM 10054 N N . CYS D 4 334 ? -9.345 -47.045 -26.248 1.00 38.26 334 CYS E N 1
ATOM 10055 C CA . CYS D 4 334 ? -9.677 -48.196 -27.078 1.00 44.64 334 CYS E CA 1
ATOM 10056 C C . CYS D 4 334 ? -9.768 -47.835 -28.567 1.00 52.88 334 CYS E C 1
ATOM 10057 O O . CYS D 4 334 ? -10.360 -46.811 -28.939 1.00 48.99 334 CYS E O 1
ATOM 10060 N N . CYS D 4 335 ? -9.201 -48.709 -29.416 1.00 53.76 335 CYS E N 1
ATOM 10061 C CA . CYS D 4 335 ? -8.898 -48.416 -30.818 1.00 50.25 335 CYS E CA 1
ATOM 10062 C C . CYS D 4 335 ? -9.200 -49.592 -31.724 1.00 55.28 335 CYS E C 1
ATOM 10063 O O . CYS D 4 335 ? -8.674 -50.692 -31.516 1.00 53.96 335 CYS E O 1
ATOM 10066 N N . SER D 4 336 ? -10.003 -49.337 -32.752 1.00 53.65 336 SER E N 1
ATOM 10067 C CA . SER D 4 336 ? -10.049 -50.247 -33.878 1.00 53.33 336 SER E CA 1
ATOM 10068 C C . SER D 4 336 ? -8.680 -50.270 -34.551 1.00 52.84 336 SER E C 1
ATOM 10069 O O . SER D 4 336 ? -7.990 -49.246 -34.587 1.00 52.65 336 SER E O 1
ATOM 10072 N N . PRO D 4 337 ? -8.246 -51.417 -35.070 1.00 60.51 337 PRO E N 1
ATOM 10073 C CA . PRO D 4 337 ? -6.955 -51.480 -35.763 1.00 58.59 337 PRO E CA 1
ATOM 10074 C C . PRO D 4 337 ? -7.103 -51.138 -37.237 1.00 55.74 337 PRO E C 1
ATOM 10075 O O . PRO D 4 337 ? -6.145 -50.713 -37.892 1.00 53.18 337 PRO E O 1
ATOM 10079 N N . SER D 4 338 ? -8.320 -51.320 -37.751 1.00 52.04 338 SER E N 1
ATOM 10080 C CA . SER D 4 338 ? -8.608 -51.224 -39.173 1.00 57.72 338 SER E CA 1
ATOM 10081 C C . SER D 4 338 ? -8.408 -49.794 -39.676 1.00 59.05 338 SER E C 1
ATOM 10082 O O . SER D 4 338 ? -8.361 -48.836 -38.898 1.00 61.26 338 SER E O 1
ATOM 10085 N N . ASP D 4 339 ? -8.279 -49.652 -41.002 1.00 56.88 339 ASP E N 1
ATOM 10086 C CA . ASP D 4 339 ? -8.200 -48.316 -41.578 1.00 57.16 339 ASP E CA 1
ATOM 10087 C C . ASP D 4 339 ? -9.568 -47.724 -41.895 1.00 53.99 339 ASP E C 1
ATOM 10088 O O . ASP D 4 339 ? -9.659 -46.510 -42.104 1.00 55.82 339 ASP E O 1
ATOM 10093 N N . SER D 4 340 ? -10.634 -48.531 -41.906 1.00 50.63 340 SER E N 1
ATOM 10094 C CA . SER D 4 340 ? -11.987 -47.987 -41.989 1.00 51.55 340 SER E CA 1
ATOM 10095 C C . SER D 4 340 ? -12.367 -47.165 -40.756 1.00 60.19 340 SER E C 1
ATOM 10096 O O . SER D 4 340 ? -13.407 -46.491 -40.771 1.00 58.08 340 SER E O 1
ATOM 10099 N N . ASP D 4 341 ? -11.559 -47.223 -39.691 1.00 61.46 341 ASP E N 1
ATOM 10100 C CA . ASP D 4 341 ? -11.740 -46.427 -38.484 1.00 51.85 341 ASP E CA 1
ATOM 10101 C C . ASP D 4 341 ? -10.494 -45.578 -38.244 1.00 54.60 341 ASP E C 1
ATOM 10102 O O . ASP D 4 341 ? -9.977 -45.553 -37.124 1.00 59.61 341 ASP E O 1
ATOM 10107 N N . PHE D 4 342 ? -9.982 -44.894 -39.272 1.00 56.23 342 PHE E N 1
ATOM 10108 C CA . PHE D 4 342 ? -8.661 -44.270 -39.145 1.00 52.02 342 PHE E CA 1
ATOM 10109 C C . PHE D 4 342 ? -8.730 -42.950 -38.401 1.00 52.90 342 PHE E C 1
ATOM 10110 O O . PHE D 4 342 ? -8.217 -42.826 -37.285 1.00 55.76 342 PHE E O 1
ATOM 10118 N N . VAL D 4 343 ? -9.312 -41.934 -39.046 1.00 55.54 343 VAL E N 1
ATOM 10119 C CA . VAL D 4 343 ? -9.328 -40.595 -38.464 1.00 54.44 343 VAL E CA 1
ATOM 10120 C C . VAL D 4 343 ? -9.890 -40.628 -37.041 1.00 48.45 343 VAL E C 1
ATOM 10121 O O . VAL D 4 343 ? -9.453 -39.865 -36.173 1.00 46.61 343 VAL E O 1
ATOM 10125 N N . GLU D 4 344 ? -10.815 -41.554 -36.767 1.00 45.99 344 GLU E N 1
ATOM 10126 C CA . GLU D 4 344 ? -11.351 -41.727 -35.423 1.00 42.94 344 GLU E CA 1
ATOM 10127 C C . GLU D 4 344 ? -10.255 -42.146 -34.449 1.00 44.85 344 GLU E C 1
ATOM 10128 O O . GLU D 4 344 ? -10.023 -41.489 -33.429 1.00 45.98 344 GLU E O 1
ATOM 10134 N N . THR D 4 345 ? -9.564 -43.242 -34.751 1.00 46.38 345 THR E N 1
ATOM 10135 C CA . THR D 4 345 ? -8.453 -43.661 -33.906 1.00 45.12 345 THR E CA 1
ATOM 10136 C C . THR D 4 345 ? -7.403 -42.563 -33.776 1.00 45.53 345 THR E C 1
ATOM 10137 O O . THR D 4 345 ? -6.734 -42.463 -32.744 1.00 49.47 345 THR E O 1
ATOM 10141 N N . LEU D 4 346 ? -7.261 -41.713 -34.794 1.00 49.81 346 LEU E N 1
ATOM 10142 C CA . LEU D 4 346 ? -6.343 -40.581 -34.685 1.00 50.13 346 LEU E CA 1
ATOM 10143 C C . LEU D 4 346 ? -6.768 -39.648 -33.569 1.00 52.57 346 LEU E C 1
ATOM 10144 O O . LEU D 4 346 ? -5.953 -39.252 -32.727 1.00 55.63 346 LEU E O 1
ATOM 10149 N N . ASN D 4 347 ? -8.046 -39.274 -33.557 1.00 47.83 347 ASN E N 1
ATOM 10150 C CA . ASN D 4 347 ? -8.550 -38.387 -32.521 1.00 45.16 347 ASN E CA 1
ATOM 10151 C C . ASN D 4 347 ? -8.340 -38.998 -31.137 1.00 54.91 347 ASN E C 1
ATOM 10152 O O . ASN D 4 347 ? -7.743 -38.366 -30.258 1.00 59.85 347 ASN E O 1
ATOM 10157 N N . THR D 4 348 ? -8.834 -40.229 -30.932 1.00 53.31 348 THR E N 1
ATOM 10158 C CA . THR D 4 348 ? -8.678 -40.945 -29.660 1.00 45.16 348 THR E CA 1
ATOM 10159 C C . THR D 4 348 ? -7.238 -40.895 -29.174 1.00 52.26 348 THR E C 1
ATOM 10160 O O . THR D 4 348 ? -6.952 -40.469 -28.046 1.00 56.53 348 THR E O 1
ATOM 10164 N N . MET D 4 349 ? -6.317 -41.350 -30.029 1.00 51.94 349 MET E N 1
ATOM 10165 C CA . MET D 4 349 ? -4.881 -41.245 -29.778 1.00 52.89 349 MET E CA 1
ATOM 10166 C C . MET D 4 349 ? -4.432 -39.836 -29.438 1.00 55.85 349 MET E C 1
ATOM 10167 O O . MET D 4 349 ? -3.591 -39.682 -28.551 1.00 54.66 349 MET E O 1
ATOM 10172 N N . LYS D 4 350 ? -4.937 -38.803 -30.139 1.00 59.26 350 LYS E N 1
ATOM 10173 C CA . LYS D 4 350 ? -4.427 -37.443 -29.933 1.00 56.63 350 LYS E CA 1
ATOM 10174 C C . LYS D 4 350 ? -4.800 -36.903 -28.550 1.00 56.90 350 LYS E C 1
ATOM 10175 O O . LYS D 4 350 ? -3.979 -36.252 -27.894 1.00 59.68 350 LYS E O 1
ATOM 10181 N N . TYR D 4 351 ? -6.041 -37.135 -28.103 1.00 56.50 351 TYR E N 1
ATOM 10182 C CA . TYR D 4 351 ? -6.412 -36.832 -26.718 1.00 58.17 351 TYR E CA 1
ATOM 10183 C C . TYR D 4 351 ? -5.702 -37.738 -25.709 1.00 54.84 351 TYR E C 1
ATOM 10184 O O . TYR D 4 351 ? -5.086 -37.243 -24.760 1.00 53.05 351 TYR E O 1
ATOM 10193 N N . ALA D 4 352 ? -5.762 -39.062 -25.901 1.00 55.82 352 ALA E N 1
ATOM 10194 C CA . ALA D 4 352 ? -5.032 -39.993 -25.035 1.00 55.60 352 ALA E CA 1
ATOM 10195 C C . ALA D 4 352 ? -3.597 -39.539 -24.774 1.00 53.66 352 ALA E C 1
ATOM 10196 O O . ALA D 4 352 ? -3.096 -39.638 -23.649 1.00 56.26 352 ALA E O 1
ATOM 10198 N N . ASN D 4 353 ? -2.919 -39.048 -25.809 1.00 60.23 353 ASN E N 1
ATOM 10199 C CA . ASN D 4 353 ? -1.516 -38.655 -25.685 1.00 61.35 353 ASN E CA 1
ATOM 10200 C C . ASN D 4 353 ? -1.348 -37.489 -24.711 1.00 57.98 353 ASN E C 1
ATOM 10201 O O . ASN D 4 353 ? -0.457 -37.504 -23.851 1.00 54.81 353 ASN E O 1
ATOM 10206 N N . ARG D 4 354 ? -2.191 -36.457 -24.853 1.00 57.09 354 ARG E N 1
ATOM 10207 C CA . ARG D 4 354 ? -2.094 -35.274 -24.009 1.00 56.87 354 ARG E CA 1
ATOM 10208 C C . ARG D 4 354 ? -2.558 -35.578 -22.587 1.00 59.18 354 ARG E C 1
ATOM 10209 O O . ARG D 4 354 ? -2.001 -35.037 -21.622 1.00 58.67 354 ARG E O 1
ATOM 10217 N N . ALA D 4 355 ? -3.549 -36.467 -22.441 1.00 59.04 355 ALA E N 1
ATOM 10218 C CA . ALA D 4 355 ? -4.030 -36.890 -21.129 1.00 49.14 355 ALA E CA 1
ATOM 10219 C C . ALA D 4 355 ? -2.917 -37.419 -20.244 1.00 47.88 355 ALA E C 1
ATOM 10220 O O . ALA D 4 355 ? -3.037 -37.357 -19.020 1.00 52.22 355 ALA E O 1
ATOM 10222 N N . LYS D 4 356 ? -1.824 -37.910 -20.821 1.00 50.51 356 LYS E N 1
ATOM 10223 C CA . LYS D 4 356 ? -0.714 -38.351 -19.985 1.00 52.89 356 LYS E CA 1
ATOM 10224 C C . LYS D 4 356 ? -0.139 -37.219 -19.164 1.00 49.51 356 LYS E C 1
ATOM 10225 O O . LYS D 4 356 ? 0.664 -37.470 -18.261 1.00 52.37 356 LYS E O 1
ATOM 10231 N N . GLU D 4 357 ? -0.490 -35.978 -19.475 1.00 56.37 357 GLU E N 1
ATOM 10232 C CA . GLU D 4 357 ? 0.329 -34.891 -18.993 1.00 61.51 357 GLU E CA 1
ATOM 10233 C C . GLU D 4 357 ? -0.322 -34.366 -17.728 1.00 56.64 357 GLU E C 1
ATOM 10234 O O . GLU D 4 357 ? 0.098 -33.339 -17.184 1.00 59.90 357 GLU E O 1
ATOM 10240 N N . ILE D 4 358 ? -1.402 -35.026 -17.310 1.00 54.53 358 ILE E N 1
ATOM 10241 C CA . ILE D 4 358 ? -2.387 -34.470 -16.389 1.00 60.81 358 ILE E CA 1
ATOM 10242 C C . ILE D 4 358 ? -2.005 -34.839 -14.967 1.00 56.31 358 ILE E C 1
ATOM 10243 O O . ILE D 4 358 ? -1.726 -36.006 -14.671 1.00 55.53 358 ILE E O 1
ATOM 10248 N N . LYS D 4 359 ? -2.002 -33.849 -14.082 1.00 58.00 359 LYS E N 1
ATOM 10249 C CA . LYS D 4 359 ? -1.468 -34.021 -12.738 1.00 60.85 359 LYS E CA 1
ATOM 10250 C C . LYS D 4 359 ? -2.601 -34.363 -11.786 1.00 61.58 359 LYS E C 1
ATOM 10251 O O . LYS D 4 359 ? -3.409 -33.497 -11.438 1.00 63.62 359 LYS E O 1
ATOM 10257 N N . ASN D 4 360 ? -2.657 -35.620 -11.361 1.00 58.49 360 ASN E N 1
ATOM 10258 C CA . ASN D 4 360 ? -3.511 -35.981 -10.240 1.00 60.90 360 ASN E CA 1
ATOM 10259 C C . ASN D 4 360 ? -2.768 -35.741 -8.931 1.00 62.91 360 ASN E C 1
ATOM 10260 O O . ASN D 4 360 ? -1.572 -36.038 -8.806 1.00 62.82 360 ASN E O 1
ATOM 10265 N N . LYS D 4 361 ? -3.475 -35.177 -7.956 1.00 60.82 361 LYS E N 1
ATOM 10266 C CA . LYS D 4 361 ? -2.877 -34.825 -6.674 1.00 62.36 361 LYS E CA 1
ATOM 10267 C C . LYS D 4 361 ? -3.538 -35.682 -5.603 1.00 59.49 361 LYS E C 1
ATOM 10268 O O . LYS D 4 361 ? -4.711 -35.484 -5.277 1.00 56.17 361 LYS E O 1
ATOM 10274 N N . VAL D 4 362 ? -2.778 -36.630 -5.060 1.00 56.39 362 VAL E N 1
ATOM 10275 C CA . VAL D 4 362 ? -3.319 -37.751 -4.306 1.00 54.50 362 VAL E CA 1
ATOM 10276 C C . VAL D 4 362 ? -2.977 -37.613 -2.827 1.00 63.02 362 VAL E C 1
ATOM 10277 O O . VAL D 4 362 ? -1.840 -37.275 -2.470 1.00 60.51 362 VAL E O 1
ATOM 10281 N N . VAL D 4 363 ? -3.970 -37.881 -1.966 1.00 64.98 363 VAL E N 1
ATOM 10282 C CA . VAL D 4 363 ? -3.786 -37.969 -0.518 1.00 58.28 363 VAL E CA 1
ATOM 10283 C C . VAL D 4 363 ? -4.548 -39.182 -0.008 1.00 62.67 363 VAL E C 1
ATOM 10284 O O . VAL D 4 363 ? -5.595 -39.556 -0.546 1.00 70.53 363 VAL E O 1
ATOM 10288 N N . ALA D 4 364 ? -4.026 -39.794 1.047 1.00 64.49 364 ALA E N 1
ATOM 10289 C CA . ALA D 4 364 ? -4.695 -40.945 1.629 1.00 63.65 364 ALA E CA 1
ATOM 10290 C C . ALA D 4 364 ? -5.783 -40.488 2.593 1.00 66.59 364 ALA E C 1
ATOM 10291 O O . ALA D 4 364 ? -5.606 -39.523 3.346 1.00 62.82 364 ALA E O 1
ATOM 10293 N N . ASN D 4 365 ? -6.918 -41.184 2.551 1.00 70.20 365 ASN E N 1
ATOM 10294 C CA . ASN D 4 365 ? -8.104 -40.791 3.297 1.00 68.65 365 ASN E CA 1
ATOM 10295 C C . ASN D 4 365 ? -8.250 -41.673 4.544 1.00 74.42 365 ASN E C 1
ATOM 10296 O O . ASN D 4 365 ? -8.597 -41.226 5.648 1.00 84.50 365 ASN E O 1
#

Radius of gyration: 35.6 Å; Cα contacts (8 Å, |Δi|>4): 2830; chains: 4; bounding box: 69×85×124 Å

Secondary structure (DSSP, 8-state):
----EEEEEHHHHHHHHHHHHHHHHHHTT--TTSB--GGG--------SSEEE-TTSBEEESEEEEESSSHHHHHHHSSTTTTTS-GGGEEE-SS---S-HHIIIIISSTTTHHHHHHHHHHHHTT-SS--EEEEEEESSSHHHHHHHHHHHHHHTTTTTTSEEEEEEEE--GGG---S-HHHHHHHHHHHHHTT-SEEEEEEHHHHHHHHHHTS--SS--HHHHHHHHHHHHHHHTSGGGTT-SSS-SHHHHHHHH-SSSS----EEEEE---BTT-SS--PPPHHHHHHGGG-TTTBSS---GGGS-B---EEEEEES--HHHHHHHHHHHHHHS---B-TTS----EEEE--SPPP--TTSSB---SEEEEEEE-BGGGHHHHHHHHHHHHHHHTTTTTHHHHHTTT--HHHHHHHHHHHHHHHHHHHHH--/--EEEEEEEHHHHHHHHHHHHHHHHHHHTB-TTS-B--S-STTTTTGGGTEEE-TTS-EEE-EEEEESSGGGTTTTTTSTTTTTS-GGGEEE-SS--TT-HHHHHTSTTTTTTTTHHHHHHHHHHT-SSEEEEEEEEESSSSIIIIIHHHHHHHHHHHSTTSEEEEEEEB--TTT---TTHHHHHHHHHHHHHHH-SEEE--BHHHHHHIIIIIS--SS--HHHHHHHHHHHHHHHHHHHHS--SSS-SHHHHHHHH-SSTT--EEEEEEES---TT-----SSSSTTHHHHHTSGGGBSSS--GGGS-EEEEEEEEEES--TTHHHHHHHHHHHHS-TTB-SSSTT-EEEEEES---TT-SEEEEEEEEEGGGHHHHHHHHHHHHHHHHTTTTTHHHHTTT--HHHHHHHHHHHHHHHHHHHHHTT---/-HHHHHHHHHH--HHHHHHHHTTT--TT---SS---HHHHHHHTT-HHHHHHHHTTT--TT---TT---HHHHHHHH--HHHHHHHHHTT--SS---TTS--HHHHHHHTT-HHHHHHHHHT---SSS---/---EEEEEEPPPPHHHHHTT--B-EE--TT-SEEEETTTEEEE-SEEE-TT--HHHHHHHHTHHHHHHHHTT--EEEEEEEBTTSSHHHHHT----S-----S---HHHHHHHHHHHHHHHHH-SS----EEEEEEEEEEE-SS-EEETTS-----EEEE-SSS-EEEET---EE--SHHHHHHHHHHHHTTS-EEEETTEEEEE-SEEEEEEEEEEE----EE--EEEEEEPPPB--HHHH---THHHHHHHHHHHHHHHHHHHHHHS-------GGG-HHHHHTHHHHHSSSEEEEEEEE--BSTTHHHHHHHHHHHHHHTT--------

B-factor: mean 54.56, std 15.51, range [20.44, 122.06]

CATH classification: 3.40.50.1440 (+1 more: 3.30.1330.20)

InterPro domains:
  IPR000217 Tubulin [PR01161] (10-30)
  IPR000217 Tubulin [PR01161] (53-72)
  IPR000217 Tubulin [PR01161] (95-106)
  IPR000217 Tubulin [PR01161] (108-132)
  IPR000217 Tubulin [PR01161] (134-152)
  IPR000217 Tubulin [PR01161] (153-174)
  IPR000217 Tubulin [PR01161] (178-191)
  IPR000217 Tubulin [PR01161] (192-212)
  IPR000217 Tubulin [PR01161] (380-408)
  IPR000217 Tubulin [PTHR11588] (2-439)
  IPR002452 Alpha tubulin [PR01162] (18-33)
  IPR002452 Alpha tubulin [PR01162] (45-58)
  IPR002452 Alpha tubulin [PR01162] (88-101)
  IPR002452 Alpha tubulin [PR01162] (120-128)
  IPR002452 Alpha tubulin [PR01162] (148-160)
  IPR002452 Alpha tubulin [PR01162] (161-172)
  IPR002452 Alpha tubulin [PR01162] (214-226)
  IPR002452 Alpha tubulin [PR01162] (274-289)
  IPR002452 Alpha tubulin [PR01162] (321-342)
  IPR002452 Alpha tubulin [PR01162] (347-360)

Nearest PDB structures (foldseek):
  4lnu-assembly1_B  TM=9.959E-01  e=8.375E-82  Ovis aries
  6h9b-assembly1_B  TM=9.931E-01  e=5.521E-82  Ovis aries
  6mzg-assembly2_H  TM=9.935E-01  e=1.459E-80  Sus scrofa
  4x1i-assembly1_B  TM=9.904E-01  e=2.120E-76  Ovis aries
  9c6r-assembly1_B  TM=9.911E-01  e=4.071E-73  Gallus gallus

Solvent-accessible surface area: 51800 Å² total; per-residue (Å²): 112,157,7,1,0,2,0,0,0,2,57,27,2,0,54,11,0,36,13,0,2,33,3,3,2,71,27,20,24,5,80,53,48,0,74,30,40,90,124,102,72,115,67,82,125,73,65,24,3,2,4,14,122,69,65,94,30,68,11,25,1,24,0,0,0,5,7,5,41,33,73,11,0,62,128,5,80,104,26,95,32,143,90,1,6,87,95,41,1,10,8,32,17,116,37,12,3,1,5,3,1,0,10,0,4,16,24,35,0,81,124,34,8,91,78,0,19,82,67,0,79,101,15,12,111,116,22,131,21,22,18,0,0,2,0,7,4,12,6,6,19,4,11,1,0,0,2,0,0,10,0,0,49,76,0,28,111,50,18,49,153,45,18,10,4,8,13,0,12,9,25,3,68,58,21,20,36,4,5,0,7,15,0,0,0,0,3,0,7,44,28,4,15,164,43,10,52,0,0,6,4,5,2,21,47,5,0,10,40,5,0,91,122,24,9,102,30,103,85,1,67,70,79,26,3,16,69,3,3,1,12,5,4,3,4,4,1,6,15,10,2,55,97,23,86,21,0,83,57,2,61,43,1,74,83,12,0,7,65,82,113,83,4,3,4,1,1,4,3,13,2,11,11,21,10,50,138,100,111,168,35,121,64,48,46,9,49,86,2,0,45,25,5,17,76,44,57,19,10,5,1,74,13,38,10,150,161,11,21,9,3,10,5,0,2,16,1,12,5,92,4,82,67,160,60,2,91,58,4,22,53,66,4,130,118,164,60,132,37,108,20,9,90,225,34,122,92,39,31,92,43,12,37,22,131,85,78,4,35,16,16,103,91,15,58,17,22,145,9,83,40,0,1,0,1,0,4,0,0,14,7,0,19,80,0,0,40,89,8,2,108,65,0,55,41,0,23,70,39,51,0,0,0,30,36,0,0,26,43,0,0,11,13,4,15,0,22,45,1,34,97,35,4,39,36,3,51,129,32,8,114,121,21,2,130,34,76,13,0,0,0,2,0,0,1,89,33,0,0,61,3,0,21,84,1,2,40,40,0,2,56,8,3,14,5,43,47,81,0,29,53,143,26,138,33,126,66,15,53,104,42,16,49,1,4,4,29,111,55,99,63,98,66,14,24,2,2,4,1,1,0,2,2,97,28,46,15,2,73,63,15,178,89,25,82,26,5,134,16,9,58,100,86,1,36,17,91,19,134,70,8,5,65,81,6,4,0,62,0,10,63,48,50,3,39,146,27,3,94,46,0,5,69,20,1,85,114,15,9,137,84,23,102,12,11,0,0,4,0,5,0,0,17,5,12,13,1,21,1,0,0,0,0,1,14,0,2,35,92,4,69,154,71,29,77,79,70,3,4,3,0,2,0,7,4,12,2,22,88,42,31,72,47,23,17,16,10,0,0,0,1,6,0,3,33,34,1,5,82,34,5,32,0,2,3,4,1,0,24,21,9,1,48,59,10,0,65,185,58,28,131,48,108,122,39,66,110,25,20,5,22,53,2,4,8,22,2,0,2,1,5,2,2,21,3,2,5,53,43,102,14,7,19,10,0,30,33,4,0,2,6,1,3,0,11,45,11,0,4,3,0,0,0,0,8,0,26,32,20,24,136,51,85,95,60,154,42,72,137,61,59,53,63,6,2,75,64,0,12,42,30,149,5,2,0,2,42,6,46,0,86,110,6,70,5,0,1,2,1,0,3,5,4,2,181,37,23,73,103,86,14,52,123,45,4,118,52,2,41,123,104,51,80,52,63,17,6,82,2,1,21,51,9,14,13,47,11,60,13,69,33,36,23,209,46,18,116,27,0,0,0,0,5,0,0,0,0,1,0,13,52,1,5,114,30,2,12,76,9,1,31,8,0,28,98,28,112,4,27,13,78,131,0,60,62,44,63,19,70,53,68,30,0,46,6,2,37,28,0,1,61,32,0,14,45,4,0,73,33,36,27,91,20,99,106,141,70,4,102,112,0,3,80,8,0,73,60,95,84,89,87,0,136,66,35,26,92,100,72,10,82,19,54,14,82,35,99,54,8,28,5,0,1,0,5,0,0,6,43,23,62,33,116,3,0,58,37,0,21,150,104,58,17,81,16,43,18,67,21,136,88,14,2,7,0,0,0,9,0,0,2,12,5,56,48,118,3,0,88,30,0,22,188,77,58,13,68,13,77,20,86,7,94,70,44,25,7,0,22,57,5,0,48,21,8,16,3,103,117,0,22,104,8,1,85,147,105,19,40,63,141,95,28,141,153,202,138,49,4,52,0,0,0,23,1,46,83,44,25,103,156,16,116,150,109,56,16,172,76,27,13,53,30,102,120,165,39,67,70,0,32,2,43,63,143,136,41,9,65,10,61,40,18,17,42,39,111,28,100,6,114,52,2,17,98,49,1,0,72,97,4,0,50,8,1,8,80,0,69,13,0,0,0,1,0,18,4,7,6,20,1,19,9,27,105,3,0,7,3,58,68,98,114,84,122,140,143,120,96,73,47,3,3,1,4,32,1,4,73,34,2,38,168,58,15,59,111,47,87,72,129,98,112,148,112,24,73,41,63,7,1,0,15,1,4,4,12,51,48,80,81,12,52,8,4,8,31,145,68,282,145,39,115,22,24,29,63,120,187,38,46,26,66,22,123,49,18,74,94,112,46,12,174,69,58,130,33,0,25,76,25,0,72,76,0,17,135,70,15,38,66,26,49,9,83,42,47,126,121,3,11,1,0,8,0,6,1,2,5,35,1,82,3,98,90,94,127,103,83,20,38,1,40,0,42,2,0,0,0,1,5,25,9,35,31,93,78,4,47,11,86,43,110,72,9,122,0,5,29,39,4,7,54,3,16,12,4,0,2,27,1,0,39,23,30,25,62,138,96,17,22,19,30,23,44,17,74,1,1,18,15,2,39,35,3,4,23,14,20,4,81,6,1,2,1,0,2,2,1,0,1,70,42,6,72,62,15,3,22,23,9,0,87,32,0,44,110,1,64,90,1,104,2,156,38,89,57,73

Sequence (1328 aa):
MRECISIHVGQAGVQIGNACWELYCLEHGIQPDGQMPSDKTIGGGSFNTFFSETGAGKHVPRAVFVDLEPTVIDEVRTGTYRQLFHPEQLITGKEDAANNYARGHYTIGKEIIDLVLDRIRKLADQCTGLQGFSVFHSFGGGTGSGFTSLLMERLSVDYGKKSKLEFSIYPAPQVSTAVVEPYNSILTTHTTLEHSDCAFMVDNEAIYDICRRNLDIERPTYTNLNRLIGQIVSSITASLRFDGALNVDLTEFQTNLVPYPRAHFPLATYAPVISAEKAYHEQLSVAEITNACFEPANQMVKCDPRHGKYMACCLLYRGDVVPKDVNAAIATIKTKRTIQFVDWCPTGFKVGINYEPPTVVPGGDLAKVQRAVCMLSNTTAIAEAWARLDHKFDLMYAKRAFVHWYVGEGMEEGEFSEAREDMAALEKDYEEVGVMREIVHIQAGQCGNQIGAKFWEVISDEHGIDPTGSYHGDSDLQLERINVYYNEAAGNKYVPRAILVDLEPGTMDSVRSGPFGQIFRPDNFVFGQSGAGNNWAKGHYTEGAELVDSVLDVVRKESESCDCLQGFQLTHSLGGGTGSGMGTLLISKIREEYPDRIMNTFSVVPSPKVSDTVVEPYNATLSVHQLVENTDETYCIDNEALYDICFRTLKLTTPTYGDLNHLVSATMSGVTTCLRFPGQLNADLRKLAVNMVPFPRLHFFMPGFAPLTSRGSQQYRALTVPELTQQMFDAKNMMAACCDPRHGRYLTVAAVFRGRMSMKEVDEQMLNVQNKNSSYFVEWIPNNVKTAVCDIPPRGLKMSATFIGNSTAIQELFKRISEQFTAMFRRKAFLHWYTGEGMDEMEFTEAESNMNDLVSEYQQYQDATADLGKKLLEAARAQDDEVRVLMANGADVNATDASGLTPLHLAATYGHLEIVEVLLKHGADVSASDLMGSTPLHLAALIGHLEIVEVLLKHGADVNAVDTWGDTPLRLAAVMGHLKIVEALLKHGADVNAQDKTCVQVALRIRPQGNREKLEGSRVCTSVLPNDPQVTIGGDRSFTYDHVFDMPTLQYVVYESCVEKLVDGLFDGYNATVLAYGQTGSGKTHTMGTAFDAAVQKEEDLGVIPRAIQHTFRKIAECKAQAIEEPAFEVSVQFVELYNDDVLDLLSDDRSIRIHEDSRGEIVLHGVEQRSVFDMHGTMDILKNGALNRTVAATNMNEQSSRSHAIFTLHLKQQRVAEMLCAKFHFVDLAGSERMKRTGATGDRAKEGISINVGLLALGNVIAALGGVSHVPYRDSKLTRLLQDSLGGNSRTLMIACCSPSDSDFVETLNTMKYANRAKEIKNKVVAN